Protein 6PFX (pdb70)

Sequence (766 aa):
SNPETIRRASSSMSVNVLKGDAIKNYALSEKQYIPFFGSSELSRISPFHPSVLAEKYQRNYRPFLLGAPGTQSLSQYMMMRSAGDAMKNKKVVFIISPQWFVKNGVKTDYFNTYYSELQTYDWLFSMKKVTPADRYLARRLLTFSKVKENDTLTAILQTIKKGKLPLPESLNQLRSQWNMLKREDEVFDRQQKIDHESKRLPKQYQETELSILANQIGERETTNNPFGLKNDFYTHRIRAHEPELKQSQKNWDYRFSPEFSDFQLVLDQLAKNHNEVLFIIPPVNEKWSDYTGLSQEMLQGFAKKIKFQLNSQGFNRIADFVNQAGTNYFMEDTIHLGWKGWLAADQQIRPFLEENHITASKYHLDDAFFSKSWQHQIPDKLQLNPETIRRASSSMSVNVLKGDAIKNYALSEKQYIPFFGSSELSRISPFHPSVLAEKYQRNYRPFLLGAPGTQSLSQYMMMRSAGDAMKNKKVVFIISPQWFVKNGVKTDYFNTYYSELQTYDWLFSMKKVTPADRYLARRLLTFSKVKENDTLTAILQTIKKGKLPLPESLNQLRSQWNMLKREDEVDRQQKIDHESKRLPKQYQETELSILANQIGERETTNNPFGLKNDFYTHRIRAHEPELKQSQKNWDYRFSPEFSDFQLVLDQLAKNHNEVLFIIPPVNEKWSDYTGLSQEMLQGFAKKIKFQLNSQGFNRIADFVNQAGTNYFMEDTIHLGWKGWLAADQQIRPFLEENHITASKYHLDDAFFSKSWQHQIPDKLQL

Nearest PDB structures (foldseek):
  6pfx-assembly2_B  TM=1.003E+00  e=7.240E-70  Enterococcus faecium TX0133a04
  6pfx-assembly1_A  TM=1.002E+00  e=1.063E-67  Enterococcus faecium TX0133a04
  6o93-assembly1_A  TM=9.726E-01  e=3.708E-43  Enterococcus faecalis V583
  7dxm-assembly3_C  TM=9.299E-01  e=5.238E-33  Streptococcus thermophilus LMG 18311
  7dxm-assembly1_A  TM=9.429E-01  e=5.866E-32  Streptococcus thermophilus LMG 18311

InterPro domains:
  IPR006998 DltD [PF04914] (43-390)
  IPR006998 DltD [PTHR40039] (1-399)
  IPR023896 D-alanyl-lipoteichoic acid biosynthesis DltD, Firmicutes [PIRSF021438] (1-392)
  IPR023896 D-alanyl-lipoteichoic acid biosynthesis DltD, Firmicutes [TIGR04092] (9-390)

Radius of gyration: 27.95 Å; Cα contacts (8 Å, |Δi|>4): 1279; chains: 2; bounding box: 74×56×77 Å

Foldseek 3Di:
DPPVVLVFQLLVLDLLSLLFAPNVLVQLLDQQEAEEADADLQNQDACLRPQLVCVLQVHSHHYRYNYYHQDALLSVLLSLLLSPLSNFAGAYEYEHFLVQQFAEGRDLVSCVSNVHPLSVLSNLVPDPFQDLLLLLSLVVLLVHVVQVVDVLSNVCSVCSVVRHRDDPVSSVVCVVVNVVSNVCSNVDHCVVVSVVNSVVDDSDDDLVSLVVVLVVVQVVQQPPDDQSAGVVCCVPPAVVCPVVQFLQCQPTASQFHLSLLSNLSVVVSCQVSQYQYEYEYAAFQPSSCVGNNNDLVRVVQNVLLSCCQCVVFFNNRYHYHNVCNDPRQQANHGGHGGRVVSSVVCVSVVCDSNVVDDDHTHGDRDSCSSDSCSSGPGSPPDDD/DVVVLLFQQLVLDLLVLQFAQNVLVQLLDQQEAEEADADLQNFDACLRPQLVCVLQVHSHHYRYNYYHQDALLLVLLSLVLSPLSNFAGAYEYEHFLVQQFAEGRDLVSCVSNVHPLSVLSNLVPDPFQDLLLLLSLVVLLVHVVQVVDPLSNVCSVCSVVRHRDDPVSSVVCVVVNVVSNVVRNPHCVVVSVVNSVVDDSDDDLVSLVVVLVVVQCVQQPPDDQSAGPVCCVPPAVVCPVVQFLQCQPTASQFHLSLLSNLSVVVSCQVSQYQYEYEYAAFQPSSCNGNNNDLVRVVQNVLLSVCQCVVFFNNRYHYHRVCNDPRQQANHGGHGGSVVSSVVCVSVVCDSNVVDDDGTHTDRDSCSSDSCSSGPGSPPDDD

Structure (mmCIF, N/CA/C/O backbone):
data_6PFX
#
_entry.id   6PFX
#
_cell.length_a   74.255
_cell.length_b   76.434
_cell.length_c   78.400
_cell.angle_alpha   90.000
_cell.angle_beta   117.725
_cell.angle_gamma   90.000
#
_symmetry.space_group_name_H-M   'P 1 21 1'
#
loop_
_entity.id
_entity.type
_entity.pdbx_description
1 polymer 'D-alanyl transferase DltD'
2 non-polymer GLYCEROL
3 water water
#
loop_
_atom_site.group_PDB
_atom_site.id
_atom_site.type_symbol
_atom_site.label_atom_id
_atom_site.label_alt_id
_atom_site.label_comp_id
_atom_site.label_asym_id
_atom_site.label_entity_id
_atom_site.label_seq_id
_atom_site.pdbx_PDB_ins_code
_atom_site.Cartn_x
_atom_site.Cartn_y
_atom_site.Cartn_z
_atom_site.occupancy
_atom_site.B_iso_or_equiv
_atom_site.auth_seq_id
_atom_site.auth_comp_id
_atom_site.auth_asym_id
_atom_site.auth_atom_id
_atom_site.pdbx_PDB_model_num
ATOM 1 N N . SER A 1 7 ? 5.99330 37.41667 -16.67407 1.000 40.51080 32 SER A N 1
ATOM 2 C CA . SER A 1 7 ? 4.96422 38.12234 -17.42939 1.000 37.19436 32 SER A CA 1
ATOM 3 C C . SER A 1 7 ? 5.56114 38.78359 -18.66707 1.000 35.06874 32 SER A C 1
ATOM 4 O O . SER A 1 7 ? 4.84945 39.41136 -19.44925 1.000 36.21699 32 SER A O 1
ATOM 11 N N . ASN A 1 8 ? 6.87437 38.63071 -18.81575 1.000 41.59837 33 ASN A N 1
ATOM 12 C CA . ASN A 1 8 ? 7.59358 39.07848 -20.00488 1.000 37.96077 33 ASN A CA 1
ATOM 13 C C . ASN A 1 8 ? 6.96396 38.46945 -21.25578 1.000 33.31279 33 ASN A C 1
ATOM 14 O O . ASN A 1 8 ? 6.64192 37.27987 -21.26367 1.000 28.47989 33 ASN A O 1
ATOM 25 N N . PRO A 1 9 ? 6.76832 39.25467 -22.33003 1.000 31.04424 34 PRO A N 1
ATOM 26 C CA . PRO A 1 9 ? 6.12077 38.67563 -23.52651 1.000 30.54912 34 PRO A CA 1
ATOM 27 C C . PRO A 1 9 ? 6.82786 37.45134 -24.08652 1.000 30.33701 34 PRO A C 1
ATOM 28 O O . PRO A 1 9 ? 6.16182 36.51019 -24.53747 1.000 22.05161 34 PRO A O 1
ATOM 39 N N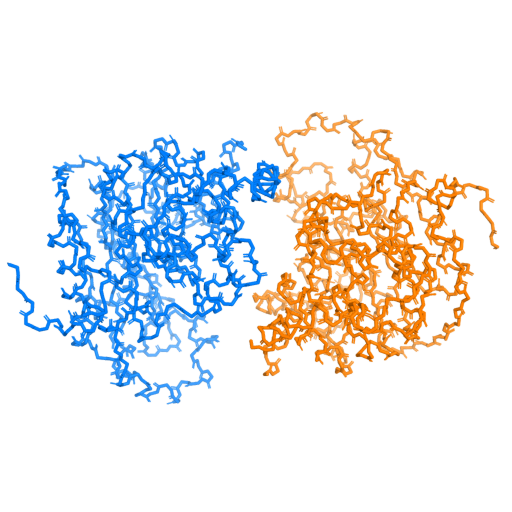 . GLU A 1 10 ? 8.16208 37.42935 -24.07451 1.000 27.84396 35 GLU A N 1
ATOM 40 C CA . GLU A 1 10 ? 8.87516 36.25760 -24.57301 1.000 30.24748 35 GLU A CA 1
ATOM 41 C C . GLU A 1 10 ? 8.68551 35.06000 -23.65281 1.000 28.19693 35 GLU A C 1
ATOM 42 O O . GLU A 1 10 ? 8.67422 33.91560 -24.12017 1.000 27.93302 35 GLU A O 1
ATOM 54 N N . THR A 1 11 ? 8.53426 35.29249 -22.34935 1.000 27.08166 36 THR A N 1
ATOM 55 C CA . THR A 1 11 ? 8.25710 34.17899 -21.45329 1.000 27.60593 36 THR A CA 1
ATOM 56 C C . THR A 1 11 ? 6.89200 33.57885 -21.75095 1.000 23.04484 36 THR A C 1
ATOM 57 O O . THR A 1 11 ? 6.72578 32.35411 -21.73472 1.000 24.26169 36 THR A O 1
ATOM 68 N N . ILE A 1 12 ? 5.89435 34.42623 -22.00152 1.000 23.25655 37 ILE A N 1
ATOM 69 C CA . ILE A 1 12 ? 4.56445 33.90903 -22.29537 1.000 19.69373 37 ILE A CA 1
ATOM 70 C C . ILE A 1 12 ? 4.58448 33.12344 -23.59997 1.000 19.49981 37 ILE A C 1
ATOM 71 O O . ILE A 1 12 ? 3.99708 32.03961 -23.69945 1.000 16.92093 37 ILE A O 1
ATOM 87 N N . ARG A 1 13 ? 5.26296 33.65681 -24.62035 1.000 21.39920 38 ARG A N 1
ATOM 88 C CA . ARG A 1 13 ? 5.36171 32.96166 -25.89981 1.000 21.99536 38 ARG A CA 1
ATOM 89 C C . ARG A 1 13 ? 6.00894 31.59606 -25.72392 1.000 22.46459 38 ARG A C 1
ATOM 90 O O . ARG A 1 13 ? 5.51946 30.58966 -26.25138 1.000 19.25579 38 ARG A O 1
ATOM 111 N N . ARG A 1 14 ? 7.11207 31.53861 -24.97722 1.000 20.86089 39 ARG A N 1
ATOM 112 C CA . ARG A 1 14 ? 7.72736 30.25104 -24.68017 1.000 16.78491 39 ARG A CA 1
ATOM 113 C C . ARG A 1 14 ? 6.74243 29.33181 -23.96543 1.000 20.29822 39 ARG A C 1
ATOM 114 O O . ARG A 1 14 ? 6.60991 28.15100 -24.31189 1.000 17.45744 39 ARG A O 1
ATOM 135 N N . ALA A 1 15 ? 6.03223 29.86563 -22.96624 1.000 17.91813 40 ALA A N 1
ATOM 136 C CA . ALA A 1 15 ? 5.07740 29.06353 -22.21244 1.000 17.54859 40 ALA A CA 1
ATOM 137 C C . ALA A 1 15 ? 3.97487 28.50757 -23.10534 1.000 14.32281 40 ALA A C 1
ATOM 138 O O . ALA A 1 15 ? 3.49462 27.38571 -22.88136 1.000 15.55568 40 ALA A O 1
ATOM 145 N N . SER A 1 16 ? 3.55068 29.28676 -24.11163 1.000 15.91897 41 SER A N 1
ATOM 146 C CA . SER A 1 16 ? 2.40027 28.92661 -24.93495 1.000 15.62851 41 SER A CA 1
ATOM 147 C C . SER A 1 16 ? 2.61406 27.62530 -25.69672 1.000 18.47103 41 SER A C 1
ATOM 148 O O . SER A 1 16 ? 1.63506 27.00980 -26.12712 1.000 17.81592 41 SER A O 1
ATOM 156 N N . SER A 1 17 ? 3.86124 27.18876 -25.86449 1.000 16.90665 42 SER A N 1
ATOM 157 C CA . SER A 1 17 ? 4.15711 25.94846 -26.56346 1.000 15.07620 42 SER A CA 1
ATOM 158 C C . SER A 1 17 ? 4.90152 24.94390 -25.69911 1.000 20.19875 42 SER A C 1
ATOM 159 O O . SER A 1 17 ? 5.25886 23.87006 -26.19656 1.000 23.11992 42 SER A O 1
ATOM 167 N N . SER A 1 18 ? 5.11020 25.24000 -24.41361 1.000 18.37042 43 SER A N 1
ATOM 168 C CA . SER A 1 18 ? 5.93551 24.38084 -23.57715 1.000 22.93879 43 SER A CA 1
ATOM 169 C C . SER A 1 18 ? 5.21152 23.12046 -23.12047 1.000 19.50443 43 SER A C 1
ATOM 170 O O . SER A 1 18 ? 5.85603 22.08637 -22.90859 1.000 21.30767 43 SER A O 1
ATOM 178 N N . MET A 1 19 ? 3.89145 23.19232 -22.93063 1.000 20.81304 44 MET A N 1
ATOM 179 C CA . MET A 1 19 ? 3.13682 22.11276 -22.28486 1.000 21.58853 44 MET A CA 1
ATOM 180 C C . MET A 1 19 ? 3.73935 21.76527 -20.92104 1.000 21.20650 44 MET A C 1
ATOM 181 O O . MET A 1 19 ? 3.59899 20.65018 -20.42056 1.000 21.75253 44 MET A O 1
ATOM 195 N N . SER A 1 20 ? 4.39542 22.74031 -20.29474 1.000 22.16537 45 SER A N 1
ATOM 196 C CA . SER A 1 20 ? 5.02525 22.51463 -19.00111 1.000 25.50393 45 SER A CA 1
ATOM 197 C C . SER A 1 20 ? 3.97442 22.19909 -17.94610 1.000 22.20679 45 SER A C 1
ATOM 198 O O . SER A 1 20 ? 2.98513 22.92137 -17.80236 1.000 21.96936 45 SER A O 1
ATOM 206 N N . VAL A 1 21 ? 4.19883 21.12075 -17.19249 1.000 22.64194 46 VAL A N 1
ATOM 207 C CA . VAL A 1 21 ? 3.24886 20.73178 -16.15365 1.000 25.42967 46 VAL A CA 1
ATOM 208 C C . VAL A 1 21 ? 3.02480 21.85821 -15.15088 1.000 25.90405 46 VAL A C 1
ATOM 209 O O . VAL A 1 21 ? 1.90491 22.03852 -14.65373 1.000 23.97942 46 VAL A O 1
ATOM 222 N N . ASN A 1 22 ? 4.06118 22.65327 -14.86084 1.000 20.67208 47 ASN A N 1
ATOM 223 C CA . ASN A 1 22 ? 3.90483 23.76434 -13.92780 1.000 22.97074 47 ASN A CA 1
ATOM 224 C C . ASN A 1 22 ? 3.02113 24.87122 -14.49620 1.000 21.01665 47 ASN A C 1
ATOM 225 O O . ASN A 1 22 ? 2.35248 25.57732 -13.73289 1.000 25.07335 47 ASN A O 1
ATOM 236 N N . VAL A 1 23 ? 3.01872 25.05370 -15.82010 1.000 21.38959 48 VAL A N 1
ATOM 237 C CA . VAL A 1 23 ? 2.11166 26.01427 -16.44510 1.000 19.86869 48 VAL A CA 1
ATOM 238 C C . VAL A 1 23 ? 0.68656 25.47624 -16.43029 1.000 18.20316 48 VAL A C 1
ATOM 239 O O . VAL A 1 23 ? -0.26053 26.17803 -16.05282 1.000 17.79663 48 VAL A O 1
ATOM 252 N N . LEU A 1 24 ? 0.52224 24.20392 -16.80496 1.000 19.41395 49 LEU A N 1
ATOM 253 C CA . LEU A 1 24 ? -0.80700 23.61147 -16.89427 1.000 17.13586 49 LEU A CA 1
ATOM 254 C C . LEU A 1 24 ? -1.48007 23.50282 -15.52782 1.000 17.56747 49 LEU A C 1
ATOM 255 O O . LEU A 1 24 ? -2.70893 23.61151 -15.44019 1.000 17.82739 49 LEU A O 1
ATOM 271 N N . LYS A 1 25 ? -0.70358 23.28923 -14.45905 1.000 17.21199 50 LYS A N 1
ATOM 272 C CA . LYS A 1 25 ? -1.23682 23.22012 -13.10433 1.000 17.12382 50 LYS A CA 1
ATOM 273 C C . LYS A 1 25 ? -1.33257 24.57895 -12.42468 1.000 21.05149 50 LYS A C 1
ATOM 274 O O . LYS A 1 25 ? -1.90564 24.67303 -11.33278 1.000 21.20144 50 LYS A O 1
ATOM 293 N N . GLY A 1 26 ? -0.76408 25.62374 -13.02103 1.000 16.91041 51 GLY A N 1
ATOM 294 C CA . GLY A 1 26 ? -0.70500 26.92586 -12.39955 1.000 18.09418 51 GLY A CA 1
ATOM 295 C C . GLY A 1 26 ? -1.80049 27.86396 -12.87403 1.000 18.49244 51 GLY A C 1
ATOM 296 O O . GLY A 1 26 ? -2.75828 27.47119 -13.54607 1.000 18.35043 51 GLY A O 1
ATOM 300 N N . ASP A 1 27 ? -1.64761 29.13589 -12.48199 1.000 20.84393 52 ASP A N 1
ATOM 301 C CA . ASP A 1 27 ? -2.58583 30.18631 -12.84009 1.000 16.60578 52 ASP A CA 1
ATOM 302 C C . ASP A 1 27 ? -1.91641 31.39764 -13.48789 1.000 18.12732 52 ASP A C 1
ATOM 303 O O . ASP A 1 27 ? -2.42119 31.92444 -14.48184 1.000 17.73905 52 ASP A O 1
ATOM 312 N N . ALA A 1 28 ? -0.79989 31.86676 -12.92375 1.000 21.66788 53 ALA A N 1
ATOM 313 C CA . ALA A 1 28 ? -0.28011 33.18320 -13.28417 1.000 19.72027 53 ALA A CA 1
ATOM 314 C C . ALA A 1 28 ? 0.00979 33.28235 -14.77651 1.000 18.10688 53 ALA A C 1
ATOM 315 O O . ALA A 1 28 ? -0.38802 34.25018 -15.43338 1.000 20.85655 53 ALA A O 1
ATOM 322 N N . ILE A 1 29 ? 0.67722 32.27814 -15.33882 1.000 18.27553 54 ILE A N 1
ATOM 323 C CA . ILE A 1 29 ? 1.07616 32.35229 -16.74068 1.000 19.46777 54 ILE A CA 1
ATOM 324 C C . ILE A 1 29 ? -0.11893 32.12094 -17.65423 1.000 20.29113 54 ILE A C 1
ATOM 325 O O . ILE A 1 29 ? -0.43788 32.95261 -18.51059 1.000 16.65273 54 ILE A O 1
ATOM 341 N N . LYS A 1 30 ? -0.80301 30.98976 -17.48231 1.000 17.65903 55 LYS A N 1
ATOM 342 C CA . LYS A 1 30 ? -1.87069 30.63365 -18.41114 1.000 16.76751 55 LYS A CA 1
ATOM 343 C C . LYS A 1 30 ? -3.01924 31.64045 -18.36089 1.000 15.79640 55 LYS A C 1
ATOM 344 O O . LYS A 1 30 ? -3.58976 31.98060 -19.40250 1.000 15.29007 55 LYS A O 1
ATOM 363 N N . ASN A 1 31 ? -3.36309 32.14931 -17.16961 1.000 17.39875 56 ASN A N 1
ATOM 364 C CA . ASN A 1 31 ? -4.50613 33.05728 -17.06834 1.000 15.94467 56 ASN A CA 1
ATOM 365 C C . ASN A 1 31 ? -4.18641 34.41903 -17.67783 1.000 16.34891 56 ASN A C 1
ATOM 366 O O . ASN A 1 31 ? -5.04008 35.03968 -18.32565 1.000 16.76598 56 ASN A O 1
ATOM 377 N N . TYR A 1 32 ? -2.96757 34.91186 -17.46737 1.000 14.26487 57 TYR A N 1
ATOM 378 C CA . TYR A 1 32 ? -2.56000 36.13440 -18.14115 1.000 15.72819 57 TYR A CA 1
ATOM 379 C C . TYR A 1 32 ? -2.59468 35.94418 -19.65146 1.000 16.75651 57 TYR A C 1
ATOM 380 O O . TYR A 1 32 ? -3.13445 36.77617 -20.39130 1.000 16.59262 57 TYR A O 1
ATOM 398 N N . ALA A 1 33 ? -2.00942 34.84897 -20.13082 1.000 16.61042 58 ALA A N 1
ATOM 399 C CA . ALA A 1 33 ? -1.96235 34.62500 -21.56563 1.000 17.47180 58 ALA A CA 1
ATOM 400 C C . ALA A 1 33 ? -3.36698 34.55208 -22.13966 1.000 15.39703 58 ALA A C 1
ATOM 401 O O . ALA A 1 33 ? -3.65986 35.17599 -23.16468 1.000 15.82382 58 ALA A O 1
ATOM 408 N N . LEU A 1 34 ? -4.24979 33.77848 -21.49396 1.000 13.91919 59 LEU A N 1
ATOM 409 C CA . LEU A 1 34 ? -5.61945 33.64823 -21.97961 1.000 16.01294 59 LEU A CA 1
ATOM 410 C C . LEU A 1 34 ? -6.34563 34.98827 -21.98222 1.000 16.94159 59 LEU A C 1
ATOM 411 O O . LEU A 1 34 ? -7.23863 35.20261 -22.81168 1.000 15.25947 59 LEU A O 1
ATOM 427 N N . SER A 1 35 ? -5.95611 35.91607 -21.09812 1.000 16.58526 60 SER A N 1
ATOM 428 C CA . SER A 1 35 ? -6.56972 37.24070 -21.10158 1.000 14.34407 60 SER A CA 1
ATOM 429 C C . SER A 1 35 ? -6.22780 38.05003 -22.34575 1.000 18.13025 60 SER A C 1
ATOM 430 O O . SER A 1 35 ? -6.93009 39.02484 -22.63580 1.000 21.54464 60 SER A O 1
ATOM 438 N N . GLU A 1 36 ? -5.18295 37.67115 -23.08323 1.000 16.03174 61 GLU A N 1
ATOM 439 C CA . GLU A 1 36 ? -4.80249 38.37650 -24.29677 1.000 16.24002 61 GLU A CA 1
ATOM 440 C C . GLU A 1 36 ? -5.57654 37.82772 -25.48718 1.000 17.82003 61 GLU A C 1
ATOM 441 O O . GLU A 1 36 ? -5.77063 36.61223 -25.61769 1.000 15.20198 61 GLU A O 1
ATOM 453 N N . LYS A 1 37 ? -6.00204 38.74096 -26.36215 1.000 18.15101 62 LYS A N 1
ATOM 454 C CA . LYS A 1 37 ? -6.80099 38.36936 -27.52225 1.000 19.28411 62 LYS A CA 1
ATOM 455 C C . LYS A 1 37 ? -6.06994 37.37589 -28.40756 1.000 19.32981 62 LYS A C 1
ATOM 456 O O . LYS A 1 37 ? -6.69983 36.50187 -29.01551 1.000 21.72616 62 LYS A O 1
ATOM 475 N N . GLN A 1 38 ? -4.73850 37.47435 -28.46511 1.000 17.90094 63 GLN A N 1
ATOM 476 C CA . GLN A 1 38 ? -3.99018 36.71630 -29.46028 1.000 16.91094 63 GLN A CA 1
ATOM 477 C C . GLN A 1 38 ? -3.89432 35.23925 -29.10787 1.000 16.43972 63 GLN A C 1
ATOM 478 O O . GLN A 1 38 ? -3.71852 34.41050 -30.00402 1.000 16.29460 63 GLN A O 1
ATOM 492 N N . TYR A 1 39 ? -3.97469 34.88750 -27.82653 1.000 14.32672 64 TYR A N 1
ATOM 493 C CA . TYR A 1 39 ? -3.76855 33.50571 -27.40233 1.000 12.98479 64 TYR A CA 1
ATOM 494 C C . TYR A 1 39 ? -5.08332 32.73881 -27.39015 1.000 13.33034 64 TYR A C 1
ATOM 495 O O . TYR A 1 39 ? -6.01631 33.09260 -26.65828 1.000 14.51413 64 TYR A O 1
ATOM 513 N N . ILE A 1 40 ? -5.14177 31.68251 -28.19178 1.000 13.85106 65 ILE A N 1
ATOM 514 C CA . ILE A 1 40 ? -6.31665 30.82931 -28.32242 1.000 10.56855 65 ILE A CA 1
ATOM 515 C C . ILE A 1 40 ? -5.99222 29.48595 -27.66423 1.000 11.45713 65 ILE A C 1
ATOM 516 O O . ILE A 1 40 ? -5.03338 28.81883 -28.07622 1.000 11.77231 65 ILE A O 1
ATOM 532 N N . PRO A 1 41 ? -6.74423 29.05846 -26.64891 1.000 12.84084 66 PRO A N 1
ATOM 533 C CA . PRO A 1 41 ? -6.39642 27.78478 -25.99745 1.000 11.42128 66 PRO A CA 1
ATOM 534 C C . PRO A 1 41 ? -6.70136 26.60237 -26.90719 1.000 11.75729 66 PRO A C 1
ATOM 535 O O . PRO A 1 41 ? -7.75262 26.55255 -27.55327 1.000 12.35510 66 PRO A O 1
ATOM 546 N N . PHE A 1 42 ? -5.72866 25.68873 -27.00659 1.000 13.51423 67 PHE A N 1
ATOM 547 C CA . PHE A 1 42 ? -5.86949 24.40160 -27.68359 1.000 12.46905 67 PHE A CA 1
ATOM 548 C C . PHE A 1 42 ? -5.76812 23.32394 -26.60400 1.000 15.53729 67 PHE A C 1
ATOM 549 O O . PHE A 1 42 ? -4.69643 23.12236 -26.01553 1.000 13.06861 67 PHE A O 1
ATOM 566 N N . PHE A 1 43 ? -6.88581 22.66296 -26.32921 1.000 11.00457 68 PHE A N 1
ATOM 567 C CA . PHE A 1 43 ? -6.96156 21.59355 -25.34919 1.000 12.15919 68 PHE A CA 1
ATOM 568 C C . PHE A 1 43 ? -6.83138 20.24892 -26.04584 1.000 14.16658 68 PHE A C 1
ATOM 569 O O . PHE A 1 43 ? -7.29514 20.06119 -27.17538 1.000 12.77651 68 PHE A O 1
ATOM 586 N N . GLY A 1 44 ? -6.22974 19.30056 -25.34197 1.000 16.16816 69 GLY A N 1
ATOM 587 C CA . GLY A 1 44 ? -6.05143 17.98239 -25.90574 1.000 13.08961 69 GLY A CA 1
ATOM 588 C C . GLY A 1 44 ? -5.15683 17.11160 -25.05533 1.000 18.84322 69 GLY A C 1
ATOM 589 O O . GLY A 1 44 ? -5.35670 17.01071 -23.84299 1.000 23.01463 69 GLY A O 1
ATOM 593 N N . SER A 1 45 ? -4.17997 16.45932 -25.67567 1.000 15.71139 70 SER A N 1
ATOM 594 C CA . SER A 1 45 ? -3.21661 15.64695 -24.93277 1.000 17.03697 70 SER A CA 1
ATOM 595 C C . SER A 1 45 ? -1.92301 15.58979 -25.73946 1.000 16.56813 70 SER A C 1
ATOM 596 O O . SER A 1 45 ? -1.55768 16.58504 -26.37056 1.000 19.04602 70 SER A O 1
ATOM 604 N N . SER A 1 46 ? -1.24649 14.43634 -25.76592 1.000 21.06609 71 SER A N 1
ATOM 605 C CA . SER A 1 46 ? 0.12062 14.37792 -26.27959 1.000 23.48083 71 SER A CA 1
ATOM 606 C C . SER A 1 46 ? 0.23975 14.74173 -27.75615 1.000 18.25711 71 SER A C 1
ATOM 607 O O . SER A 1 46 ? 1.33866 15.08773 -28.20315 1.000 19.03501 71 SER A O 1
ATOM 615 N N . GLU A 1 47 ? -0.84865 14.67651 -28.52504 1.000 17.42617 72 GLU A N 1
ATOM 616 C CA . GLU A 1 47 ? -0.76095 15.01146 -29.93959 1.000 15.91120 72 GLU A CA 1
ATOM 617 C C . GLU A 1 47 ? -0.34797 16.46138 -30.14464 1.000 19.77283 72 GLU A C 1
ATOM 618 O O . GLU A 1 47 ? 0.16516 16.81440 -31.21222 1.000 20.81903 72 GLU A O 1
ATOM 630 N N . LEU A 1 48 ? -0.56231 17.31547 -29.15050 1.000 16.61536 73 LEU A N 1
ATOM 631 C CA . LEU A 1 48 ? -0.20981 18.71260 -29.33709 1.000 15.18535 73 LEU A CA 1
ATOM 632 C C . LEU A 1 48 ? 1.29361 18.94925 -29.32610 1.000 18.75959 73 LEU A C 1
ATOM 633 O O . LEU A 1 48 ? 1.73265 20.03616 -29.71573 1.000 15.99103 73 LEU A O 1
ATOM 649 N N . SER A 1 49 ? 2.09079 17.97551 -28.90535 1.000 20.04280 74 SER A N 1
ATOM 650 C CA . SER A 1 49 ? 3.53791 18.09838 -28.99035 1.000 28.00054 74 SER A CA 1
ATOM 651 C C . SER A 1 49 ? 4.10129 17.64284 -30.33388 1.000 26.46497 74 SER A C 1
ATOM 652 O O . SER A 1 49 ? 5.32188 17.68157 -30.52228 1.000 32.56067 74 SER A O 1
ATOM 660 N N . ARG A 1 50 ? 3.25871 17.21703 -31.27492 1.000 25.19702 75 ARG A N 1
ATOM 661 C CA . ARG A 1 50 ? 3.75564 16.70380 -32.55267 1.000 27.79979 75 ARG A CA 1
ATOM 662 C C . ARG A 1 50 ? 4.05834 17.89097 -33.46852 1.000 16.94642 75 ARG A C 1
ATOM 663 O O . ARG A 1 50 ? 3.30713 18.21678 -34.39198 1.000 22.72904 75 ARG A O 1
ATOM 684 N N . ILE A 1 51 ? 5.19715 18.53693 -33.21998 1.000 21.39873 76 ILE A N 1
ATOM 685 C CA . ILE A 1 51 ? 5.59651 19.69637 -34.01536 1.000 21.13679 76 ILE A CA 1
ATOM 686 C C . ILE A 1 51 ? 6.13648 19.21451 -35.35926 1.000 22.31724 76 ILE A C 1
ATOM 687 O O . ILE A 1 51 ? 7.14804 18.50738 -35.42103 1.000 32.06751 76 ILE A O 1
ATOM 703 N N . SER A 1 52 ? 5.45761 19.59574 -36.42973 1.000 22.05762 77 SER A N 1
ATOM 704 C CA . SER A 1 52 ? 5.83331 19.33686 -37.80867 1.000 19.07781 77 SER A CA 1
ATOM 705 C C . SER A 1 52 ? 5.45319 20.60919 -38.55766 1.000 18.76276 77 SER A C 1
ATOM 706 O O . SER A 1 52 ? 4.87316 21.53002 -37.96093 1.000 18.01301 77 SER A O 1
ATOM 714 N N . PRO A 1 53 ? 5.72220 20.69830 -39.85867 1.000 16.23173 78 PRO A N 1
ATOM 715 C CA . PRO A 1 53 ? 5.31191 21.90431 -40.59717 1.000 15.72527 78 PRO A CA 1
ATOM 716 C C . PRO A 1 53 ? 3.81375 22.17582 -40.55443 1.000 14.71076 78 PRO A C 1
ATOM 717 O O . PRO A 1 53 ? 3.41208 23.31773 -40.81793 1.000 17.80085 78 PRO A O 1
ATOM 728 N N . PHE A 1 54 ? 2.98459 21.18600 -40.18299 1.000 15.78241 79 PHE A N 1
ATOM 729 C CA . PHE A 1 54 ? 1.52214 21.28563 -40.25261 1.000 12.03060 79 PHE A CA 1
ATOM 730 C C . PHE A 1 54 ? 0.85561 21.47612 -38.90282 1.000 11.82765 79 PHE A C 1
ATOM 731 O O . PHE A 1 54 ? -0.36549 21.66785 -38.84870 1.000 13.40972 79 PHE A O 1
ATOM 748 N N . HIS A 1 55 ? 1.62669 21.46842 -37.83154 1.000 13.24100 80 HIS A N 1
ATOM 749 C CA . HIS A 1 55 ? 1.11245 21.72862 -36.49669 1.000 12.23781 80 HIS A CA 1
ATOM 750 C C . HIS A 1 55 ? 0.50826 23.12745 -36.40698 1.000 14.81427 80 HIS A C 1
ATOM 751 O O . HIS A 1 55 ? 0.99095 24.05978 -37.05741 1.000 12.68296 80 HIS A O 1
ATOM 765 N N . PRO A 1 56 ? -0.56434 23.29822 -35.62003 1.000 13.43930 81 PRO A N 1
ATOM 766 C CA . PRO A 1 56 ? -1.24812 24.60287 -35.57415 1.000 13.15577 81 PRO A CA 1
ATOM 767 C C . PRO A 1 56 ? -0.34922 25.77884 -35.23752 1.000 12.63423 81 PRO A C 1
ATOM 768 O O . PRO A 1 56 ? -0.57909 26.88978 -35.73161 1.000 12.73594 81 PRO A O 1
ATOM 779 N N . SER A 1 57 ? 0.64334 25.58493 -34.37239 1.000 13.40353 82 SER A N 1
ATOM 780 C CA . SER A 1 57 ? 1.50063 26.70380 -34.01126 1.000 12.19151 82 SER A CA 1
ATOM 781 C C . SER A 1 57 ? 2.42594 27.08554 -35.16007 1.000 14.32344 82 SER A C 1
ATOM 782 O O . SER A 1 57 ? 2.74788 28.26854 -35.32558 1.000 17.14590 82 SER A O 1
ATOM 790 N N . VAL A 1 58 ? 2.85971 26.10065 -35.95822 1.000 13.41523 83 VAL A N 1
ATOM 791 C CA . VAL A 1 58 ? 3.74043 26.37658 -37.09061 1.000 13.20744 83 VAL A CA 1
ATOM 792 C C . VAL A 1 58 ? 2.98197 27.10737 -38.19491 1.000 13.78461 83 VAL A C 1
ATOM 793 O O . VAL A 1 58 ? 3.44815 28.12024 -38.72487 1.000 15.47837 83 VAL A O 1
ATOM 806 N N . LEU A 1 59 ? 1.78808 26.62713 -38.54259 1.000 14.27375 84 LEU A N 1
ATOM 807 C CA . LEU A 1 59 ? 1.01693 27.31137 -39.57462 1.000 13.70345 84 LEU A CA 1
ATOM 808 C C . LEU A 1 59 ? 0.67100 28.73821 -39.16202 1.000 15.32574 84 LEU A C 1
ATOM 809 O O . LEU A 1 59 ? 0.76305 29.66700 -39.97242 1.000 16.16458 84 LEU A O 1
ATOM 825 N N . ALA A 1 60 ? 0.25767 28.93596 -37.91111 1.000 14.93430 85 ALA A N 1
ATOM 826 C CA . ALA A 1 60 ? -0.11761 30.27729 -37.48090 1.000 15.53861 85 ALA A CA 1
ATOM 827 C C . ALA A 1 60 ? 1.05805 31.23905 -37.58958 1.000 16.03141 85 ALA A C 1
ATOM 828 O O . ALA A 1 60 ? 0.89108 32.39400 -37.99942 1.000 16.57944 85 ALA A O 1
ATOM 835 N N . GLU A 1 61 ? 2.25504 30.77912 -37.22382 1.000 16.11524 86 GLU A N 1
ATOM 836 C CA . GLU A 1 61 ? 3.43625 31.63283 -37.27291 1.000 19.17645 86 GLU A CA 1
ATOM 837 C C . GLU A 1 61 ? 3.86981 31.90261 -38.70969 1.000 19.46240 86 GLU A C 1
ATOM 838 O O . GLU A 1 61 ? 4.10105 33.05606 -39.08658 1.000 19.39468 86 GLU A O 1
ATOM 850 N N . LYS A 1 62 ? 3.96169 30.85549 -39.53544 1.000 16.68950 87 LYS A N 1
ATOM 851 C CA . LYS A 1 62 ? 4.44983 31.02369 -40.90136 1.000 15.84408 87 LYS A CA 1
ATOM 852 C C . LYS A 1 62 ? 3.57123 31.97997 -41.69654 1.000 17.40601 87 LYS A C 1
ATOM 853 O O . LYS A 1 62 ? 4.06853 32.80903 -42.46814 1.000 20.20555 87 LYS A O 1
ATOM 872 N N . TYR A 1 63 ? 2.26332 31.84311 -41.56817 1.000 15.74885 88 TYR A N 1
ATOM 873 C CA . TYR A 1 63 ? 1.31056 32.61761 -42.35273 1.000 17.32869 88 TYR A CA 1
ATOM 874 C C . TYR A 1 63 ? 0.82151 33.84020 -41.59631 1.000 16.21122 88 TYR A C 1
ATOM 875 O O . TYR A 1 63 ? -0.15684 34.46801 -42.00858 1.000 19.95772 88 TYR A O 1
ATOM 893 N N . GLN A 1 64 ? 1.51206 34.20097 -40.51702 1.000 16.74794 89 GLN A N 1
ATOM 894 C CA . GLN A 1 64 ? 1.34040 35.48317 -39.84246 1.000 22.93897 89 GLN A CA 1
ATOM 895 C C . GLN A 1 64 ? -0.10603 35.72606 -39.44144 1.000 24.11026 89 GLN A C 1
ATOM 896 O O . GLN A 1 64 ? -0.65769 36.81542 -39.61621 1.000 23.69284 89 GLN A O 1
ATOM 910 N N . ARG A 1 65 ? -0.71420 34.69727 -38.86643 1.000 17.79556 90 ARG A N 1
ATOM 911 C CA . ARG A 1 65 ? -2.10783 34.79306 -38.48320 1.000 17.07145 90 ARG A CA 1
ATOM 912 C C . ARG A 1 65 ? -2.25231 35.63064 -37.21654 1.000 16.98366 90 ARG A C 1
ATOM 913 O O . ARG A 1 65 ? -1.29524 35.87536 -36.47838 1.000 19.57106 90 ARG A O 1
ATOM 934 N N . ASN A 1 66 ? -3.48994 36.02358 -36.94198 1.000 19.20955 91 ASN A N 1
ATOM 935 C CA . ASN A 1 66 ? -3.80319 36.93969 -35.85690 1.000 23.97026 91 ASN A CA 1
ATOM 936 C C . ASN A 1 66 ? -3.98500 36.24261 -34.50639 1.000 20.91040 91 ASN A C 1
ATOM 937 O O . ASN A 1 66 ? -4.55587 36.83697 -33.58220 1.000 22.45154 91 ASN A O 1
ATOM 948 N N . TYR A 1 67 ? -3.53101 34.99906 -34.37675 1.000 16.64071 92 TYR A N 1
ATOM 949 C CA . TYR A 1 67 ? -3.58813 34.27817 -33.11669 1.000 14.95834 92 TYR A CA 1
ATOM 950 C C . TYR A 1 67 ? -2.32930 33.43191 -32.97560 1.000 16.60962 92 TYR A C 1
ATOM 951 O O . TYR A 1 67 ? -1.63998 33.12941 -33.95761 1.000 13.42447 92 TYR A O 1
ATOM 969 N N . ARG A 1 68 ? -2.06840 33.02407 -31.73171 1.000 15.03589 93 ARG A N 1
ATOM 970 C CA . ARG A 1 68 ? -1.09076 31.99732 -31.39510 1.000 16.03923 93 ARG A CA 1
ATOM 971 C C . ARG A 1 68 ? -1.74012 30.95248 -30.50922 1.000 12.71424 93 ARG A C 1
ATOM 972 O O . ARG A 1 68 ? -2.35397 31.29178 -29.47781 1.000 12.79298 93 ARG A O 1
ATOM 993 N N . PRO A 1 69 ? -1.65556 29.66823 -30.85081 1.000 12.02836 94 PRO A N 1
ATOM 994 C CA . PRO A 1 69 ? -2.18583 28.65048 -29.93753 1.000 13.01903 94 PRO A CA 1
ATOM 995 C C . PRO A 1 69 ? -1.45693 28.69794 -28.60116 1.000 12.45634 94 PRO A C 1
ATOM 996 O O . PRO A 1 69 ? -0.24834 28.92786 -28.53647 1.000 14.74139 94 PRO A O 1
ATOM 1007 N N . PHE A 1 70 ? -2.20675 28.49204 -27.52628 1.000 12.46206 95 PHE A N 1
ATOM 1008 C CA . PHE A 1 70 ? -1.63441 28.24531 -26.20808 1.000 12.26709 95 PHE A CA 1
ATOM 1009 C C . PHE A 1 70 ? -1.96685 26.78562 -25.89660 1.000 12.65219 95 PHE A C 1
ATOM 1010 O O . PHE A 1 70 ? -3.14007 26.42833 -25.74545 1.000 13.75456 95 PHE A O 1
ATOM 1027 N N . LEU A 1 71 ? -0.95227 25.92747 -25.87736 1.000 12.66979 96 LEU A N 1
ATOM 1028 C CA . LEU A 1 71 ? -1.19041 24.49014 -25.81054 1.000 13.19957 96 LEU A CA 1
ATOM 1029 C C . LEU A 1 71 ? -1.42674 24.06382 -24.36793 1.000 12.47287 96 LEU A C 1
ATOM 1030 O O . LEU A 1 71 ? -0.54500 24.20891 -23.51300 1.000 17.96332 96 LEU A O 1
ATOM 1046 N N . LEU A 1 72 ? -2.60072 23.49974 -24.10682 1.000 14.84240 97 LEU A N 1
ATOM 1047 C CA . LEU A 1 72 ? -2.99029 23.13967 -22.75321 1.000 14.21237 97 LEU A CA 1
ATOM 1048 C C . LEU A 1 72 ? -3.22436 21.64775 -22.56386 1.000 18.85049 97 LEU A C 1
ATOM 1049 O O . LEU A 1 72 ? -3.57329 21.22147 -21.45686 1.000 27.93771 97 LEU A O 1
ATOM 1065 N N . GLY A 1 73 ? -3.02594 20.85249 -23.57254 1.000 23.08539 98 GLY A N 1
ATOM 1066 C CA . GLY A 1 73 ? -2.93701 19.42669 -23.36814 1.000 21.17609 98 GLY A CA 1
ATOM 1067 C C . GLY A 1 73 ? -1.49682 18.95393 -23.17872 1.000 28.20850 98 GLY A C 1
ATOM 1068 O O . GLY A 1 73 ? -0.54989 19.63927 -23.56812 1.000 31.30401 98 GLY A O 1
ATOM 1072 N N . ALA A 1 74 ? -1.36059 17.77013 -22.58463 1.000 20.70078 99 ALA A N 1
ATOM 1073 C CA . ALA A 1 74 ? -0.06946 17.13010 -22.35365 1.000 23.13775 99 ALA A CA 1
ATOM 1074 C C . ALA A 1 74 ? -0.31521 15.63376 -22.20220 1.000 21.49676 99 ALA A C 1
ATOM 1075 O O . ALA A 1 74 ? -1.46767 15.18909 -22.16437 1.000 19.21247 99 ALA A O 1
ATOM 1082 N N . PRO A 1 75 ? 0.73573 14.81745 -22.14628 1.000 26.06875 100 PRO A N 1
ATOM 1083 C CA . PRO A 1 75 ? 0.49640 13.36653 -22.06740 1.000 21.96987 100 PRO A CA 1
ATOM 1084 C C . PRO A 1 75 ? -0.29941 13.01188 -20.82069 1.000 20.16214 100 PRO A C 1
ATOM 1085 O O . PRO A 1 75 ? 0.11770 13.28414 -19.69369 1.000 29.36203 100 PRO A O 1
ATOM 1096 N N . GLY A 1 76 ? -1.47404 12.43543 -21.03482 1.000 17.25182 101 GLY A N 1
ATOM 1097 C CA . GLY A 1 76 ? -2.32365 12.01500 -19.94688 1.000 20.63159 101 GLY A CA 1
ATOM 1098 C C . GLY A 1 76 ? -3.32507 13.03804 -19.45248 1.000 18.51922 101 GLY A C 1
ATOM 1099 O O . GLY A 1 76 ? -4.06280 12.73634 -18.50751 1.000 19.08101 101 GLY A O 1
ATOM 1103 N N . THR A 1 77 ? -3.38507 14.23195 -20.04625 1.000 17.50791 102 THR A N 1
ATOM 1104 C CA . THR A 1 77 ? -4.43800 15.17887 -19.69070 1.000 16.26727 102 THR A CA 1
ATOM 1105 C C . THR A 1 77 ? -5.73256 14.74964 -20.37975 1.000 15.68133 102 THR A C 1
ATOM 1106 O O . THR A 1 77 ? -5.77197 14.63382 -21.61015 1.000 22.84738 102 THR A O 1
ATOM 1117 N N . GLN A 1 78 ? -6.77223 14.47318 -19.58691 1.000 13.13342 103 GLN A N 1
ATOM 1118 C CA . GLN A 1 78 ? -8.10226 14.13730 -20.09727 1.000 12.48885 103 GLN A CA 1
ATOM 1119 C C . GLN A 1 78 ? -9.10491 15.17890 -19.59995 1.000 15.71081 103 GLN A C 1
ATOM 1120 O O . GLN A 1 78 ? -8.71012 16.29155 -19.23455 1.000 17.09133 103 GLN A O 1
ATOM 1134 N N . SER A 1 79 ? -10.40212 14.85834 -19.59048 1.000 12.31484 104 SER A N 1
ATOM 1135 C CA . SER A 1 79 ? -11.39385 15.92484 -19.43923 1.000 14.35874 104 SER A CA 1
ATOM 1136 C C . SER A 1 79 ? -11.36145 16.55826 -18.05148 1.000 15.21522 104 SER A C 1
ATOM 1137 O O . SER A 1 79 ? -11.51233 17.77845 -17.92425 1.000 15.28718 104 SER A O 1
ATOM 1145 N N . LEU A 1 80 ? -11.18874 15.75160 -17.00054 1.000 14.42794 105 LEU A N 1
ATOM 1146 C CA . LEU A 1 80 ? -11.19795 16.28519 -15.64059 1.000 15.71177 105 LEU A CA 1
ATOM 1147 C C . LEU A 1 80 ? -10.06569 17.28880 -15.45130 1.000 15.75614 105 LEU A C 1
ATOM 1148 O O . LEU A 1 80 ? -10.27885 18.40371 -14.95687 1.000 16.51333 105 LEU A O 1
ATOM 1164 N N . SER A 1 81 ? -8.85683 16.92898 -15.88558 1.000 14.09637 106 SER A N 1
ATOM 1165 C CA . SER A 1 81 ? -7.73298 17.84465 -15.73860 1.000 16.38079 106 SER A CA 1
ATOM 1166 C C . SER A 1 81 ? -7.95801 19.11649 -16.54164 1.000 17.27128 106 SER A C 1
ATOM 1167 O O . SER A 1 81 ? -7.66917 20.22185 -16.07030 1.000 16.76722 106 SER A O 1
ATOM 1175 N N . GLN A 1 82 ? -8.47377 18.99565 -17.75847 1.000 13.68107 107 GLN A N 1
ATOM 1176 C CA . GLN A 1 82 ? -8.63534 20.21721 -18.54628 1.000 18.86104 107 GLN A CA 1
ATOM 1177 C C . GLN A 1 82 ? -9.79548 21.06278 -18.04409 1.000 16.04209 107 GLN A C 1
ATOM 1178 O O . GLN A 1 82 ? -9.74791 22.29383 -18.15093 1.000 15.25506 107 GLN A O 1
ATOM 1192 N N . TYR A 1 83 ? -10.81794 20.43997 -17.45451 1.000 12.27638 108 TYR A N 1
ATOM 1193 C CA . TYR A 1 83 ? -11.82298 21.21483 -16.73784 1.000 12.21062 108 TYR A CA 1
ATOM 1194 C C . TYR A 1 83 ? -11.19167 22.07176 -15.64595 1.000 15.66848 108 TYR A C 1
ATOM 1195 O O . TYR A 1 83 ? -11.57082 23.23271 -15.46644 1.000 14.48816 108 TYR A O 1
ATOM 1213 N N . MET A 1 84 ? -10.25523 21.50197 -14.87557 1.000 16.54392 109 MET A N 1
ATOM 1214 C CA . MET A 1 84 ? -9.63748 22.26009 -13.79349 1.000 17.10325 109 MET A CA 1
ATOM 1215 C C . MET A 1 84 ? -8.84006 23.43381 -14.34069 1.000 16.67209 109 MET A C 1
ATOM 1216 O O . MET A 1 84 ? -8.79112 24.50437 -13.72484 1.000 17.46204 109 MET A O 1
ATOM 1230 N N . MET A 1 85 ? -8.19154 23.24657 -15.48969 1.000 15.17206 110 MET A N 1
ATOM 1231 C CA . MET A 1 85 ? -7.51816 24.36568 -16.13427 1.000 14.45923 110 MET A CA 1
ATOM 1232 C C . MET A 1 85 ? -8.51799 25.44784 -16.51404 1.000 18.88280 110 MET A C 1
ATOM 1233 O O . MET A 1 85 ? -8.30629 26.63287 -16.23160 1.000 14.77173 110 MET A O 1
ATOM 1247 N N . MET A 1 86 ? -9.62175 25.05457 -17.15592 1.000 15.33346 111 MET A N 1
ATOM 1248 C CA . MET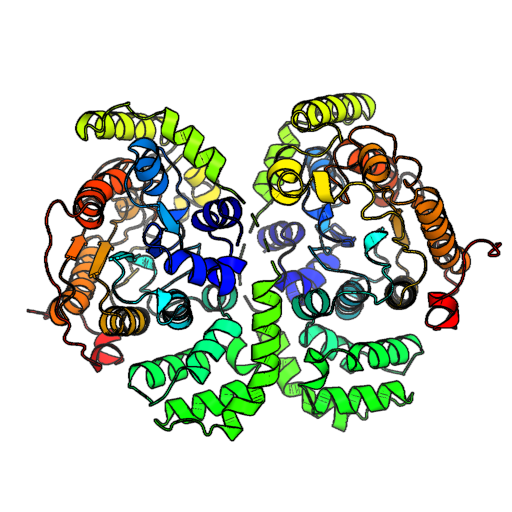 A 1 86 ? -10.59685 26.03043 -17.62389 1.000 15.84146 111 MET A CA 1
ATOM 1249 C C . MET A 1 86 ? -11.21392 26.79136 -16.46098 1.000 13.64398 111 MET A C 1
ATOM 1250 O O . MET A 1 86 ? -11.33103 28.02333 -16.50005 1.000 15.01819 111 MET A O 1
ATOM 1264 N N . ARG A 1 87 ? -11.65274 26.05494 -15.43155 1.000 15.70481 112 ARG A N 1
ATOM 1265 C CA . ARG A 1 87 ? -12.32585 26.65671 -14.28390 1.000 14.88476 112 ARG A CA 1
ATOM 1266 C C . ARG A 1 87 ? -11.39874 27.61039 -13.54280 1.000 14.47599 112 ARG A C 1
ATOM 1267 O O . ARG A 1 87 ? -11.82863 28.67448 -13.08349 1.000 17.13796 112 ARG A O 1
ATOM 1288 N N . SER A 1 88 ? -10.12804 27.23957 -13.39380 1.000 15.53550 113 SER A N 1
ATOM 1289 C CA . SER A 1 88 ? -9.19048 28.08148 -12.66146 1.000 12.94993 113 SER A CA 1
ATOM 1290 C C . SER A 1 88 ? -8.80251 29.31939 -13.45704 1.000 16.10458 113 SER A C 1
ATOM 1291 O O . SER A 1 88 ? -8.34616 30.30474 -12.87068 1.000 20.18197 113 SER A O 1
ATOM 1299 N N . ALA A 1 89 ? -8.96811 29.29431 -14.77801 1.000 16.04067 114 ALA A N 1
ATOM 1300 C CA . ALA A 1 89 ? -8.77594 30.50648 -15.56003 1.000 17.69292 114 ALA A CA 1
ATOM 1301 C C . ALA A 1 89 ? -9.90402 31.50151 -15.33171 1.000 19.65920 114 ALA A C 1
ATOM 1302 O O . ALA A 1 89 ? -9.71523 32.70177 -15.56068 1.000 21.26145 114 ALA A O 1
ATOM 1309 N N . GLY A 1 90 ? -11.06478 31.03020 -14.88758 1.000 19.75052 115 GLY A N 1
ATOM 1310 C CA . GLY A 1 90 ? -12.16247 31.93186 -14.58933 1.000 23.45346 115 GLY A CA 1
ATOM 1311 C C . GLY A 1 90 ? -12.50067 32.83039 -15.75879 1.000 20.98168 115 GLY A C 1
ATOM 1312 O O . GLY A 1 90 ? -12.63241 32.37997 -16.90806 1.000 19.91784 115 GLY A O 1
ATOM 1316 N N . ASP A 1 91 ? -12.62676 34.12821 -15.46382 1.000 20.98460 116 ASP A N 1
ATOM 1317 C CA . ASP A 1 91 ? -13.08506 35.08620 -16.45624 1.000 20.19130 116 ASP A CA 1
ATOM 1318 C C . ASP A 1 91 ? -12.10309 35.27282 -17.60219 1.000 15.10511 116 ASP A C 1
ATOM 1319 O O . ASP A 1 91 ? -12.47593 35.86992 -18.61712 1.000 17.75835 116 ASP A O 1
ATOM 1328 N N . ALA A 1 92 ? -10.84944 34.83320 -17.44724 1.000 15.95103 117 ALA A N 1
ATOM 1329 C CA . ALA A 1 92 ? -9.89539 34.95640 -18.54257 1.000 16.17080 117 ALA A CA 1
ATOM 1330 C C . ALA A 1 92 ? -10.38381 34.20824 -19.77207 1.000 18.93521 117 ALA A C 1
ATOM 1331 O O . ALA A 1 92 ? -10.00711 34.54821 -20.89856 1.000 19.17682 117 ALA A O 1
ATOM 1338 N N . MET A 1 93 ? -11.23168 33.20146 -19.58069 1.000 16.62579 118 MET A N 1
ATOM 1339 C CA . MET A 1 93 ? -11.75188 32.42765 -20.69380 1.000 13.27839 118 MET A CA 1
ATOM 1340 C C . MET A 1 93 ? -13.03818 32.98288 -21.28009 1.000 17.29709 118 MET A C 1
ATOM 1341 O O . MET A 1 93 ? -13.50073 32.47191 -22.30119 1.000 16.72469 118 MET A O 1
ATOM 1355 N N . LYS A 1 94 ? -13.63788 33.99817 -20.67532 1.000 14.88512 119 LYS A N 1
ATOM 1356 C CA . LYS A 1 94 ? -14.95312 34.42600 -21.12539 1.000 14.34160 119 LYS A CA 1
ATOM 1357 C C . LYS A 1 94 ? -14.91236 34.80839 -22.60244 1.000 16.43101 119 LYS A C 1
ATOM 1358 O O . LYS A 1 94 ? -14.04994 35.57528 -23.04305 1.000 16.29695 119 LYS A O 1
ATOM 1377 N N . ASN A 1 95 ? -15.84888 34.26042 -23.36979 1.000 14.59644 120 ASN A N 1
ATOM 1378 C CA . ASN A 1 95 ? -16.09759 34.62603 -24.75480 1.000 13.94437 120 ASN A CA 1
ATOM 1379 C C . ASN A 1 95 ? -14.98257 34.22164 -25.71285 1.000 14.74882 120 ASN A C 1
ATOM 1380 O O . ASN A 1 95 ? -15.05989 34.55417 -26.89583 1.000 17.57538 120 ASN A O 1
ATOM 1391 N N . LYS A 1 96 ? -13.95782 33.51374 -25.26173 1.000 14.84519 121 LYS A N 1
ATOM 1392 C CA . LYS A 1 96 ? -12.89763 33.13592 -26.18159 1.000 12.25093 121 LYS A CA 1
ATOM 1393 C C . LYS A 1 96 ? -13.31851 32.00624 -27.12011 1.000 11.73241 121 LYS A C 1
ATOM 1394 O O . LYS A 1 96 ? -14.15166 31.15084 -26.79764 1.000 12.39614 121 LYS A O 1
ATOM 1413 N N . LYS A 1 97 ? -12.71969 32.01214 -28.30154 1.000 9.55554 122 LYS A N 1
ATOM 1414 C CA . LYS A 1 97 ? -12.71480 30.81764 -29.13005 1.000 9.28376 122 LYS A CA 1
ATOM 1415 C C . LYS A 1 97 ? -11.75814 29.77574 -28.56126 1.000 11.36452 122 LYS A C 1
ATOM 1416 O O . LYS A 1 97 ? -10.71829 30.10156 -27.97616 1.000 11.30897 122 LYS A O 1
ATOM 1435 N N . VAL A 1 98 ? -12.13681 28.50469 -28.74803 1.000 10.33317 123 VAL A N 1
ATOM 1436 C CA . VAL A 1 98 ? -11.44933 27.34542 -28.18537 1.000 11.20348 123 VAL A CA 1
ATOM 1437 C C . VAL A 1 98 ? -11.34856 26.25629 -29.24549 1.000 9.62949 123 VAL A C 1
ATOM 1438 O O . VAL A 1 98 ? -12.29472 26.02288 -30.00311 1.000 10.13121 123 VAL A O 1
ATOM 1451 N N . VAL A 1 99 ? -10.20942 25.57363 -29.28597 1.000 10.32987 124 VAL A N 1
ATOM 1452 C CA . VAL A 1 99 ? -10.04386 24.35131 -30.06319 1.000 11.75504 124 VAL A CA 1
ATOM 1453 C C . VAL A 1 99 ? -9.80549 23.23621 -29.06445 1.000 11.76854 124 VAL A C 1
ATOM 1454 O O . VAL A 1 99 ? -8.96884 23.37165 -28.16609 1.000 10.95766 124 VAL A O 1
ATOM 1467 N N . PHE A 1 100 ? -10.54838 22.14689 -29.20484 1.000 10.65919 125 PHE A N 1
ATOM 1468 C CA . PHE A 1 100 ? -10.48359 21.03872 -28.25931 1.000 7.84880 125 PHE A CA 1
ATOM 1469 C C . PHE A 1 100 ? -10.37245 19.74238 -29.04717 1.000 8.89914 125 PHE A C 1
ATOM 1470 O O . PHE A 1 100 ? -11.28380 19.40114 -29.80280 1.000 9.54802 125 PHE A O 1
ATOM 1487 N N . ILE A 1 101 ? -9.29865 18.98825 -28.82295 1.000 10.78277 126 ILE A N 1
ATOM 1488 C CA . ILE A 1 101 ? -9.09308 17.69939 -29.48198 1.000 10.03969 126 ILE A CA 1
ATOM 1489 C C . ILE A 1 101 ? -9.57555 16.60260 -28.53755 1.000 10.89785 126 ILE A C 1
ATOM 1490 O O . ILE A 1 101 ? -9.01974 16.43975 -27.44541 1.000 12.07380 126 ILE A O 1
ATOM 1506 N N . ILE A 1 102 ? -10.59896 15.85304 -28.96075 1.000 10.73768 127 ILE A N 1
ATOM 1507 C CA . ILE A 1 102 ? -11.19344 14.77293 -28.17206 1.000 10.62937 127 ILE A CA 1
ATOM 1508 C C . ILE A 1 102 ? -10.50237 13.46617 -28.56138 1.000 14.84994 127 ILE A C 1
ATOM 1509 O O . ILE A 1 102 ? -10.68880 12.98329 -29.67972 1.000 15.71860 127 ILE A O 1
ATOM 1525 N N . SER A 1 103 ? -9.75199 12.85124 -27.64074 1.000 13.15891 128 SER A N 1
ATOM 1526 C CA . SER A 1 103 ? -9.13326 11.55032 -27.93408 1.000 14.11212 128 SER A CA 1
ATOM 1527 C C . SER A 1 103 ? -10.09625 10.41210 -27.60862 1.000 12.72073 128 SER A C 1
ATOM 1528 O O . SER A 1 103 ? -10.51106 10.28529 -26.45334 1.000 12.35490 128 SER A O 1
ATOM 1536 N N . PRO A 1 104 ? -10.44775 9.54836 -28.56677 1.000 10.13107 129 PRO A N 1
ATOM 1537 C CA . PRO A 1 104 ? -11.30597 8.39401 -28.22553 1.000 12.80124 129 PRO A CA 1
ATOM 1538 C C . PRO A 1 104 ? -10.72880 7.52237 -27.11040 1.000 14.21180 129 PRO A C 1
ATOM 1539 O O . PRO A 1 104 ? -11.49019 6.98588 -26.28893 1.000 13.18610 129 PRO A O 1
ATOM 1550 N N . GLN A 1 105 ? -9.39285 7.42934 -27.02388 1.000 12.09833 130 GLN A N 1
ATOM 1551 C CA . GLN A 1 105 ? -8.74483 6.54030 -26.06742 1.000 14.61390 130 GLN A CA 1
ATOM 1552 C C . GLN A 1 105 ? -8.92955 6.99036 -24.62768 1.000 15.07503 130 GLN A C 1
ATOM 1553 O O . GLN A 1 105 ? -8.68573 6.20889 -23.70264 1.000 13.90525 130 GLN A O 1
ATOM 1567 N N . TRP A 1 106 ? -9.35415 8.22814 -24.40871 1.000 10.32138 131 TRP A N 1
ATOM 1568 C CA . TRP A 1 106 ? -9.64804 8.63039 -23.04933 1.000 13.00182 131 TRP A CA 1
ATOM 1569 C C . TRP A 1 106 ? -10.81842 7.85169 -22.47124 1.000 12.79714 131 TRP A C 1
ATOM 1570 O O . TRP A 1 106 ? -10.92603 7.70784 -21.24870 1.000 12.95005 131 TRP A O 1
ATOM 1591 N N . PHE A 1 107 ? -11.72430 7.39446 -23.32916 1.000 11.96314 132 PHE A N 1
ATOM 1592 C CA . PHE A 1 107 ? -13.03979 6.91460 -22.92041 1.000 9.62734 132 PHE A CA 1
ATOM 1593 C C . PHE A 1 107 ? -13.04214 5.42374 -22.63479 1.000 13.83859 132 PHE A C 1
ATOM 1594 O O . PHE A 1 107 ? -13.88353 4.66932 -23.10601 1.000 13.44919 132 PHE A O 1
ATOM 1611 N N . VAL A 1 108 ? -12.10048 5.01427 -21.79544 1.000 13.19467 133 VAL A N 1
ATOM 1612 C CA . VAL A 1 108 ? -12.00323 3.61705 -21.39247 1.000 16.54835 133 VAL A CA 1
ATOM 1613 C C . VAL A 1 108 ? -12.95000 3.32570 -20.22670 1.000 16.60350 133 VAL A C 1
ATOM 1614 O O . VAL A 1 108 ? -13.40996 4.21781 -19.51155 1.000 16.94019 133 VAL A O 1
ATOM 1627 N N . LYS A 1 109 ? -13.21150 2.03071 -20.01897 1.000 13.56686 134 LYS A N 1
ATOM 1628 C CA . LYS A 1 109 ? -14.26988 1.58965 -19.11228 1.000 16.60949 134 LYS A CA 1
ATOM 1629 C C . LYS A 1 109 ? -14.14792 2.20971 -17.72659 1.000 18.60343 134 LYS A C 1
ATOM 1630 O O . LYS A 1 109 ? -15.15660 2.58919 -17.11942 1.000 19.59710 134 LYS A O 1
ATOM 1649 N N . ASN A 1 110 ? -12.93263 2.30429 -17.19907 1.000 16.67247 135 ASN A N 1
ATOM 1650 C CA . ASN A 1 110 ? -12.72900 2.81096 -15.84991 1.000 23.85853 135 ASN A CA 1
ATOM 1651 C C . ASN A 1 110 ? -12.34389 4.28298 -15.82202 1.000 21.76558 135 ASN A C 1
ATOM 1652 O O . ASN A 1 110 ? -12.11961 4.83052 -14.73839 1.000 27.39222 135 ASN A O 1
ATOM 1663 N N . GLY A 1 111 ? -12.25593 4.93036 -16.97610 1.000 18.88140 136 GLY A N 1
ATOM 1664 C CA . GLY A 1 111 ? -11.91266 6.33857 -17.03882 1.000 19.98481 136 GLY A CA 1
ATOM 1665 C C . GLY A 1 111 ? -10.43075 6.60809 -16.83576 1.000 20.04132 136 GLY A C 1
ATOM 1666 O O . GLY A 1 111 ? -9.58425 5.70095 -16.83560 1.000 22.65945 136 GLY A O 1
ATOM 1670 N N . VAL A 1 112 ? -10.12620 7.89927 -16.63038 1.000 15.66475 137 VAL A N 1
ATOM 1671 C CA . VAL A 1 112 ? -8.74626 8.36075 -16.52625 1.000 17.41275 137 VAL A CA 1
ATOM 1672 C C . VAL A 1 112 ? -8.00711 7.54918 -15.48031 1.000 16.37119 137 VAL A C 1
ATOM 1673 O O . VAL A 1 112 ? -8.48744 7.34900 -14.35799 1.000 17.40810 137 VAL A O 1
ATOM 1686 N N . LYS A 1 113 ? -6.83889 7.04728 -15.86890 1.000 19.30549 138 LYS A N 1
ATOM 1687 C CA . LYS A 1 113 ? -6.00301 6.29867 -14.94768 1.000 21.06272 138 LYS A CA 1
ATOM 1688 C C . LYS A 1 113 ? -5.60010 7.17765 -13.77140 1.000 20.71128 138 LYS A C 1
ATOM 1689 O O . LYS A 1 113 ? -5.35787 8.38083 -13.91835 1.000 19.49318 138 LYS A O 1
ATOM 1708 N N . THR A 1 114 ? -5.53339 6.56093 -12.59231 1.000 22.41642 139 THR A N 1
ATOM 1709 C CA . THR A 1 114 ? -5.12020 7.28214 -11.39642 1.000 23.14438 139 THR A CA 1
ATOM 1710 C C . THR A 1 114 ? -3.77225 7.95192 -11.60715 1.000 22.89779 139 THR A C 1
ATOM 1711 O O . THR A 1 114 ? -3.56256 9.09707 -11.19307 1.000 23.27814 139 THR A O 1
ATOM 1722 N N . ASP A 1 115 ? -2.85441 7.26438 -12.27895 1.000 23.98012 140 ASP A N 1
ATOM 1723 C CA . ASP A 1 115 ? -1.52612 7.81594 -12.50969 1.000 28.80338 140 ASP A CA 1
ATOM 1724 C C . ASP A 1 115 ? -1.58925 9.12121 -13.29616 1.000 24.81482 140 ASP A C 1
ATOM 1725 O O . ASP A 1 115 ? -0.80436 10.04374 -13.04540 1.000 26.92843 140 ASP A O 1
ATOM 1734 N N . TYR A 1 116 ? -2.53147 9.22801 -14.24186 1.000 21.89414 141 TYR A N 1
ATOM 1735 C CA . TYR A 1 116 ? -2.67315 10.45077 -15.02775 1.000 19.51062 141 TYR A CA 1
ATOM 1736 C C . TYR A 1 116 ? -3.29492 11.55700 -14.18706 1.000 19.61812 141 TYR A C 1
ATOM 1737 O O . TYR A 1 116 ? -2.82871 12.70339 -14.20346 1.000 24.96916 141 TYR A O 1
ATOM 1755 N N . PHE A 1 117 ? -4.35545 11.22805 -13.44377 1.000 20.46960 142 PHE A N 1
ATOM 1756 C CA . PHE A 1 117 ? -4.97344 12.22021 -12.57639 1.000 19.75896 142 PHE A CA 1
ATOM 1757 C C . PHE A 1 117 ? -3.93848 12.81537 -11.62952 1.000 22.04175 142 PHE A C 1
ATOM 1758 O O . PHE A 1 117 ? -3.86884 14.03813 -11.44913 1.000 21.27864 142 PHE A O 1
ATOM 1775 N N . ASN A 1 118 ? -3.11757 11.95191 -11.01819 1.000 23.66297 143 ASN A N 1
ATOM 1776 C CA . ASN A 1 118 ? -2.15793 12.40358 -10.01605 1.000 27.24998 143 ASN A CA 1
ATOM 1777 C C . ASN A 1 118 ? -1.12086 13.34909 -10.61118 1.000 28.65212 143 ASN A C 1
ATOM 1778 O O . ASN A 1 118 ? -0.67994 14.29143 -9.94321 1.000 27.19713 143 ASN A O 1
ATOM 1789 N N . THR A 1 119 ? -0.70793 13.11392 -11.86010 1.000 28.22577 144 THR A N 1
ATOM 1790 C CA . THR A 1 119 ? 0.31637 13.96251 -12.46220 1.000 28.79247 144 THR A CA 1
ATOM 1791 C C . THR A 1 119 ? -0.13942 15.41260 -12.56185 1.000 27.45326 144 THR A C 1
ATOM 1792 O O . THR A 1 119 ? 0.65460 16.33696 -12.35029 1.000 26.95378 144 THR A O 1
ATOM 1803 N N . TYR A 1 120 ? -1.40693 15.63639 -12.89569 1.000 22.73934 145 TYR A N 1
ATOM 1804 C CA . TYR A 1 120 ? -1.90551 16.97998 -13.13520 1.000 28.16498 145 TYR A CA 1
ATOM 1805 C C . TYR A 1 120 ? -2.76256 17.52029 -12.00895 1.000 17.43809 145 TYR A C 1
ATOM 1806 O O . TYR A 1 120 ? -3.14597 18.69519 -12.05889 1.000 24.59152 145 TYR A O 1
ATOM 1824 N N . TYR A 1 121 ? -3.05617 16.71639 -10.98788 1.000 19.08559 146 TYR A N 1
ATOM 1825 C CA . TYR A 1 121 ? -3.84281 17.20946 -9.86699 1.000 23.29974 146 TYR A CA 1
ATOM 1826 C C . TYR A 1 121 ? -3.17058 18.44276 -9.27850 1.000 20.65054 146 TYR A C 1
ATOM 1827 O O . TYR A 1 121 ? -1.98937 18.40526 -8.91555 1.000 24.10877 146 TYR A O 1
ATOM 1845 N N . SER A 1 122 ? -3.92910 19.53765 -9.19747 1.000 19.19512 147 SER A N 1
ATOM 1846 C CA . SER A 1 122 ? -3.42587 20.83659 -8.76820 1.000 19.23897 147 SER A CA 1
ATOM 1847 C C . SER A 1 122 ? -4.25713 21.28376 -7.57597 1.000 18.93270 147 SER A C 1
ATOM 1848 O O . SER A 1 122 ? -5.45128 21.57040 -7.72381 1.000 18.95092 147 SER A O 1
ATOM 1856 N N . GLU A 1 123 ? -3.63923 21.32699 -6.39354 1.000 20.47574 148 GLU A N 1
ATOM 1857 C CA . GLU A 1 123 ? -4.33093 21.88937 -5.24060 1.000 21.57116 148 GLU A CA 1
ATOM 1858 C C . GLU A 1 123 ? -4.72688 23.33566 -5.50685 1.000 18.92864 148 GLU A C 1
ATOM 1859 O O . GLU A 1 123 ? -5.80131 23.78103 -5.08789 1.000 18.37077 148 GLU A O 1
ATOM 1871 N N . LEU A 1 124 ? -3.85612 24.09147 -6.18737 1.000 17.30079 149 LEU A N 1
ATOM 1872 C CA . LEU A 1 124 ? -4.13690 25.49501 -6.47904 1.000 17.59407 149 LEU A CA 1
ATOM 1873 C C . LEU A 1 124 ? -5.43643 25.63102 -7.26093 1.000 16.44130 149 LEU A C 1
ATOM 1874 O O . LEU A 1 124 ? -6.30893 26.43470 -6.91237 1.000 18.22572 149 LEU A O 1
ATOM 1890 N N . GLN A 1 125 ? -5.58570 24.83961 -8.32295 1.000 17.20379 150 GLN A N 1
ATOM 1891 C CA . GLN A 1 125 ? -6.76862 24.94931 -9.16581 1.000 15.35068 150 GLN A CA 1
ATOM 1892 C C . GLN A 1 125 ? -7.99699 24.38432 -8.47663 1.000 16.39870 150 GLN A C 1
ATOM 1893 O O . GLN A 1 125 ? -9.10726 24.88644 -8.69176 1.000 16.71112 150 GLN A O 1
ATOM 1907 N N . THR A 1 126 ? -7.82244 23.34195 -7.65803 1.000 15.20162 151 THR A N 1
ATOM 1908 C CA . THR A 1 126 ? -8.93424 22.80914 -6.87953 1.000 16.20616 151 THR A CA 1
ATOM 1909 C C . THR A 1 126 ? -9.44914 23.85798 -5.90294 1.000 16.89091 151 THR A C 1
ATOM 1910 O O . THR A 1 126 ? -10.65837 24.10464 -5.81708 1.000 16.45825 151 THR A O 1
ATOM 1921 N N . TYR A 1 127 ? -8.53462 24.51724 -5.18448 1.000 13.62648 152 TYR A N 1
ATOM 1922 C CA . TYR A 1 127 ? -8.94187 25.55993 -4.25275 1.000 15.99300 152 TYR A CA 1
ATOM 1923 C C . TYR A 1 127 ? -9.52232 26.75550 -4.99974 1.000 17.17955 152 TYR A C 1
ATOM 1924 O O . TYR A 1 127 ? -10.48924 27.37511 -4.53791 1.000 17.80016 152 TYR A O 1
ATOM 1942 N N . ASP A 1 128 ? -8.95191 27.08947 -6.16181 1.000 17.85914 153 ASP A N 1
ATOM 1943 C CA . ASP A 1 128 ? -9.54272 28.12559 -6.99708 1.000 14.80116 153 ASP A CA 1
ATOM 1944 C C . ASP A 1 128 ? -11.03289 27.86303 -7.19512 1.000 14.12055 153 ASP A C 1
ATOM 1945 O O . ASP A 1 128 ? -11.86803 28.76565 -7.06405 1.000 19.75642 153 ASP A O 1
ATOM 1954 N N . TRP A 1 129 ? -11.37272 26.62220 -7.55001 1.000 15.59863 154 TRP A N 1
ATOM 1955 C CA . TRP A 1 129 ? -12.76244 26.24942 -7.78168 1.000 16.75701 154 TRP A CA 1
ATOM 1956 C C . TRP A 1 129 ? -13.58661 26.42506 -6.51785 1.000 18.06005 154 TRP A C 1
ATOM 1957 O O . TRP A 1 129 ? -14.63818 27.07309 -6.53413 1.000 18.56218 154 TRP A O 1
ATOM 1978 N N . LEU A 1 130 ? -13.10188 25.88893 -5.39829 1.000 18.63833 155 LEU A N 1
ATOM 1979 C CA . LEU A 1 130 ? -13.86671 25.95373 -4.15952 1.000 17.45286 155 LEU A CA 1
ATOM 1980 C C . LEU A 1 130 ? -14.15729 27.39458 -3.75511 1.000 20.45292 155 LEU A C 1
ATOM 1981 O O . LEU A 1 130 ? -15.27279 27.70879 -3.32569 1.000 20.02771 155 LEU A O 1
ATOM 1997 N N . PHE A 1 131 ? -13.15985 28.27771 -3.84280 1.000 14.29245 156 PHE A N 1
ATOM 1998 C CA . PHE A 1 131 ? -13.36273 29.67474 -3.46706 1.000 18.58031 156 PHE A CA 1
ATOM 1999 C C . PHE A 1 131 ? -14.17753 30.43578 -4.50182 1.000 22.74609 156 PHE A C 1
ATOM 2000 O O . PHE A 1 131 ? -14.69139 31.51417 -4.18137 1.000 25.90549 156 PHE A O 1
ATOM 2017 N N . SER A 1 132 ? -14.33466 29.88079 -5.70903 1.000 23.86068 157 SER A N 1
ATOM 2018 C CA . SER A 1 132 ? -15.12244 30.50199 -6.76412 1.000 25.33039 157 SER A CA 1
ATOM 2019 C C . SER A 1 132 ? -16.60591 30.18619 -6.64554 1.000 27.19222 157 SER A C 1
ATOM 2020 O O . SER A 1 132 ? -17.43132 30.94091 -7.17215 1.000 28.83090 157 SER A O 1
ATOM 2028 N N . MET A 1 133 ? -16.95518 29.08867 -5.97354 1.000 24.77219 158 MET A N 1
ATOM 2029 C CA . MET A 1 133 ? -18.33282 28.62178 -5.93785 1.000 23.40327 158 MET A CA 1
ATOM 2030 C C . MET A 1 133 ? -19.20569 29.57290 -5.13404 1.000 26.39510 158 MET A C 1
ATOM 2031 O O . MET A 1 133 ? -18.91246 29.87254 -3.97332 1.000 24.55452 158 MET A O 1
ATOM 2045 N N . LYS A 1 134 ? -20.29204 30.03543 -5.75087 1.000 26.24907 159 LYS A N 1
ATOM 2046 C CA . LYS A 1 134 ? -21.31354 30.79449 -5.04847 1.000 25.22194 159 LYS A CA 1
ATOM 2047 C C . LYS A 1 134 ? -22.56811 29.97393 -4.79891 1.000 27.86909 159 LYS A C 1
ATOM 2048 O O . LYS A 1 134 ? -23.33758 30.30451 -3.89259 1.000 28.87616 159 LYS A O 1
ATOM 2067 N N . LYS A 1 135 ? -22.78016 28.91661 -5.57632 1.000 24.02763 160 LYS A N 1
ATOM 2068 C CA . LYS A 1 135 ? -23.84243 27.95918 -5.33577 1.000 20.68554 160 LYS A CA 1
ATOM 2069 C C . LYS A 1 135 ? -23.33990 26.61441 -5.83595 1.000 22.40295 160 LYS A C 1
ATOM 2070 O O . LYS A 1 135 ? -22.37936 26.53869 -6.60649 1.000 25.60541 160 LYS A O 1
ATOM 2089 N N . VAL A 1 136 ? -24.00507 25.55395 -5.40781 1.000 21.31408 161 VAL A N 1
ATOM 2090 C CA . VAL A 1 136 ? -23.62734 24.19604 -5.78096 1.000 18.70489 161 VAL A CA 1
ATOM 2091 C C . VAL A 1 136 ? -24.49627 23.78425 -6.96005 1.000 21.30546 161 VAL A C 1
ATOM 2092 O O . VAL A 1 136 ? -25.72065 23.68075 -6.83947 1.000 24.22893 161 VAL A O 1
ATOM 2105 N N . THR A 1 137 ? -23.87161 23.57870 -8.10454 1.000 19.22711 162 THR A N 1
ATOM 2106 C CA . THR A 1 137 ? -24.55028 23.08220 -9.28622 1.000 19.06336 162 THR A CA 1
ATOM 2107 C C . THR A 1 137 ? -24.32123 21.59088 -9.41905 1.000 17.83588 162 THR A C 1
ATOM 2108 O O . THR A 1 137 ? -23.45025 21.01430 -8.76200 1.000 17.06566 162 THR A O 1
ATOM 2119 N N . PRO A 1 138 ? -25.08544 20.92133 -10.27676 1.000 18.55183 163 PRO A N 1
ATOM 2120 C CA . PRO A 1 138 ? -24.81363 19.49343 -10.50020 1.000 19.39705 163 PRO A CA 1
ATOM 2121 C C . PRO A 1 138 ? -23.38685 19.23007 -10.94693 1.000 13.65123 163 PRO A C 1
ATOM 2122 O O . PRO A 1 138 ? -22.80606 18.20639 -10.56054 1.000 15.67747 163 PRO A O 1
ATOM 2133 N N . ALA A 1 139 ? -22.78855 20.14351 -11.72335 1.000 17.42908 164 ALA A N 1
ATOM 2134 C CA . ALA A 1 139 ? -21.38594 19.98895 -12.10083 1.000 15.06696 164 ALA A CA 1
ATOM 2135 C C . ALA A 1 139 ? -20.49401 19.92376 -10.86634 1.000 13.37325 164 ALA A C 1
ATOM 2136 O O . ALA A 1 139 ? -19.59700 19.07355 -10.77973 1.000 14.18458 164 ALA A O 1
ATOM 2143 N N . ASP A 1 140 ? -20.73288 20.81366 -9.89393 1.000 15.50446 165 ASP A N 1
ATOM 2144 C CA . ASP A 1 140 ? -19.91065 20.83169 -8.69269 1.000 16.48047 165 ASP A CA 1
ATOM 2145 C C . ASP A 1 140 ? -20.07299 19.54009 -7.90428 1.000 13.67682 165 ASP A C 1
ATOM 2146 O O . ASP A 1 140 ? -19.10023 19.02188 -7.33931 1.000 13.36451 165 ASP A O 1
ATOM 2155 N N . ARG A 1 141 ? -21.30648 19.02102 -7.83494 1.000 13.57801 166 ARG A N 1
ATOM 2156 C CA . ARG A 1 141 ? -21.55499 17.79076 -7.09744 1.000 12.95379 166 ARG A CA 1
ATOM 2157 C C . ARG A 1 141 ? -20.85833 16.62218 -7.77021 1.000 15.50069 166 ARG A C 1
ATOM 2158 O O . ARG A 1 141 ? -20.27605 15.76714 -7.09442 1.000 17.80206 166 ARG A O 1
ATOM 2179 N N . TYR A 1 142 ? -20.89079 16.58671 -9.10645 1.000 16.33276 167 TYR A N 1
ATOM 2180 C CA . TYR A 1 142 ? -20.23040 15.51174 -9.83313 1.000 17.05267 167 TYR A CA 1
ATOM 2181 C C . TYR A 1 142 ? -18.72387 15.56589 -9.62043 1.000 15.26205 167 TYR A C 1
ATOM 2182 O O . TYR A 1 142 ? -18.08514 14.54741 -9.33931 1.000 16.23459 167 TYR A O 1
ATOM 2200 N N . LEU A 1 143 ? -18.13130 16.75177 -9.76800 1.000 14.43548 168 LEU A N 1
ATOM 2201 C CA . LEU A 1 143 ? -16.69327 16.86568 -9.56789 1.000 14.38317 168 LEU A CA 1
ATOM 2202 C C . LEU A 1 143 ? -16.29734 16.45058 -8.15660 1.000 15.52119 168 LEU A C 1
ATOM 2203 O O . LEU A 1 143 ? -15.28437 15.76909 -7.97019 1.000 15.84078 168 LEU A O 1
ATOM 2219 N N . ALA A 1 144 ? -17.06993 16.85713 -7.14399 1.000 14.52285 169 ALA A N 1
ATOM 2220 C CA . ALA A 1 144 ? -16.73364 16.46522 -5.77861 1.000 15.70987 169 ALA A CA 1
ATOM 2221 C C . ALA A 1 144 ? -16.78848 14.95319 -5.63146 1.000 15.42256 169 ALA A C 1
ATOM 2222 O O . ALA A 1 144 ? -15.89425 14.34456 -5.03346 1.000 16.94562 169 ALA A O 1
ATOM 2229 N N . ARG A 1 145 ? -17.81257 14.33073 -6.22009 1.000 15.83206 170 ARG A N 1
ATOM 2230 C CA . ARG A 1 145 ? -17.93269 12.87959 -6.19199 1.000 16.11520 170 ARG A CA 1
ATOM 2231 C C . ARG A 1 145 ? -16.72397 12.22321 -6.83665 1.000 17.75280 170 ARG A C 1
ATOM 2232 O O . ARG A 1 145 ? -16.19111 11.23160 -6.32451 1.000 18.80171 170 ARG A O 1
ATOM 2253 N N . ARG A 1 146 ? -16.26943 12.76738 -7.95947 1.000 16.83466 171 ARG A N 1
ATOM 2254 C CA . ARG A 1 146 ? -15.13396 12.17191 -8.64387 1.000 17.08220 171 ARG A CA 1
ATOM 2255 C C . ARG A 1 146 ? -13.86360 12.34589 -7.83189 1.000 18.33914 171 ARG A C 1
ATOM 2256 O O . ARG A 1 146 ? -13.09657 11.39559 -7.64477 1.000 19.54976 171 ARG A O 1
ATOM 2277 N N . LEU A 1 147 ? -13.61369 13.56673 -7.35735 1.000 15.78145 172 LEU A N 1
ATOM 2278 C CA . LEU A 1 147 ? -12.37692 13.83097 -6.64013 1.000 16.75672 172 LEU A CA 1
ATOM 2279 C C . LEU A 1 147 ? -12.25352 12.94683 -5.41662 1.000 18.72175 172 LEU A C 1
ATOM 2280 O O . LEU A 1 147 ? -11.14224 12.52557 -5.07592 1.000 18.95172 172 LEU A O 1
ATOM 2296 N N . LEU A 1 148 ? -13.37741 12.64130 -4.76363 1.000 18.42505 173 LEU A N 1
ATOM 2297 C CA . LEU A 1 148 ? -13.36447 11.82833 -3.55797 1.000 18.91086 173 LEU A CA 1
ATOM 2298 C C . LEU A 1 148 ? -13.00421 10.37247 -3.81458 1.000 22.59946 173 LEU A C 1
ATOM 2299 O O . LEU A 1 148 ? -12.88436 9.61582 -2.84486 1.000 24.39335 173 LEU A O 1
ATOM 2315 N N . THR A 1 149 ? -12.84111 9.95971 -5.07619 1.000 21.52552 174 THR A N 1
ATOM 2316 C CA . THR A 1 149 ? -12.42914 8.59301 -5.38798 1.000 22.51034 174 THR A CA 1
ATOM 2317 C C . THR A 1 149 ? -10.92016 8.45545 -5.55900 1.000 26.93190 174 THR A C 1
ATOM 2318 O O . THR A 1 149 ? -10.42037 7.33091 -5.66989 1.000 27.45133 174 THR A O 1
ATOM 2329 N N . PHE A 1 150 ? -10.18552 9.55970 -5.56322 1.000 24.26087 175 PHE A N 1
ATOM 2330 C CA . PHE A 1 150 ? -8.74883 9.53899 -5.79305 1.000 27.57656 175 PHE A CA 1
ATOM 2331 C C . PHE A 1 150 ? -8.01460 9.68291 -4.46806 1.000 29.90539 175 PHE A C 1
ATOM 2332 O O . PHE A 1 150 ? -8.26720 10.62430 -3.70920 1.000 25.22602 175 PHE A O 1
ATOM 2349 N N . SER A 1 151 ? -7.09748 8.75141 -4.19970 1.000 32.75093 176 SER A N 1
ATOM 2350 C CA . SER A 1 151 ? -6.41900 8.72787 -2.90944 1.000 29.37618 176 SER A CA 1
ATOM 2351 C C . SER A 1 151 ? -5.62376 10.00003 -2.65823 1.000 28.71572 176 SER A C 1
ATOM 2352 O O . SER A 1 151 ? -5.52461 10.44882 -1.50965 1.000 28.84534 176 SER A O 1
ATOM 2360 N N . LYS A 1 152 ? -5.05300 10.59904 -3.70474 1.000 24.90512 177 LYS A N 1
ATOM 2361 C CA . LYS A 1 152 ? -4.27282 11.81315 -3.50239 1.000 28.47602 177 LYS A CA 1
ATOM 2362 C C . LYS A 1 152 ? -5.13296 12.91834 -2.90732 1.000 24.57792 177 LYS A C 1
ATOM 2363 O O . LYS A 1 152 ? -4.65077 13.71321 -2.09394 1.000 26.86587 177 LYS A O 1
ATOM 2382 N N . VAL A 1 153 ? -6.40862 12.97916 -3.29053 1.000 21.58815 178 VAL A N 1
ATOM 2383 C CA . VAL A 1 153 ? -7.31849 13.96117 -2.70662 1.000 23.37055 178 VAL A CA 1
ATOM 2384 C C . VAL A 1 153 ? -7.62270 13.60776 -1.25703 1.000 27.66394 178 VAL A C 1
ATOM 2385 O O . VAL A 1 153 ? -7.65861 14.48511 -0.38361 1.000 26.07884 178 VAL A O 1
ATOM 2398 N N . LYS A 1 154 ? -7.83065 12.31388 -0.97938 1.000 23.84864 179 LYS A N 1
ATOM 2399 C CA . LYS A 1 154 ? -8.15426 11.83891 0.35875 1.000 29.07979 179 LYS A CA 1
ATOM 2400 C C . LYS A 1 154 ? -7.02365 12.07057 1.35802 1.000 29.90809 179 LYS A C 1
ATOM 2401 O O . LYS A 1 154 ? -7.27174 12.06557 2.56973 1.000 28.66169 179 LYS A O 1
ATOM 2420 N N . GLU A 1 155 ? -5.78647 12.25243 0.88581 1.000 26.05453 180 GLU A N 1
ATOM 2421 C CA . GLU A 1 155 ? -4.69762 12.58147 1.79269 1.000 25.61489 180 GLU A CA 1
ATOM 2422 C C . GLU A 1 155 ? -4.97782 13.85794 2.57160 1.000 28.48095 180 GLU A C 1
ATOM 2423 O O . GLU A 1 155 ? -4.39837 14.06800 3.64373 1.000 29.49763 180 GLU A O 1
ATOM 2435 N N . ASN A 1 156 ? -5.83638 14.71902 2.03274 1.000 26.64575 181 ASN A N 1
ATOM 2436 C CA . ASN A 1 156 ? -6.11124 16.04973 2.56970 1.000 24.37729 181 ASN A CA 1
ATOM 2437 C C . ASN A 1 156 ? -7.45571 15.99927 3.28332 1.000 25.01500 181 ASN A C 1
ATOM 2438 O O . ASN A 1 156 ? -8.50806 16.06722 2.64504 1.000 21.91097 181 ASN A O 1
ATOM 2449 N N . ASP A 1 157 ? -7.42119 15.90596 4.61893 1.000 24.38058 182 ASP A N 1
ATOM 2450 C CA . ASP A 1 157 ? -8.65121 15.69026 5.37781 1.000 23.76907 182 ASP A CA 1
ATOM 2451 C C . ASP A 1 157 ? -9.54883 16.92416 5.38127 1.000 19.40214 182 ASP A C 1
ATOM 2452 O O . ASP A 1 157 ? -10.77824 16.80248 5.33099 1.000 21.67049 182 ASP A O 1
ATOM 2461 N N . THR A 1 158 ? -8.96628 18.11746 5.45998 1.000 24.32937 183 THR A N 1
ATOM 2462 C CA . THR A 1 158 ? -9.77780 19.32893 5.40293 1.000 24.04751 183 THR A CA 1
ATOM 2463 C C . THR A 1 158 ? -10.51489 19.42613 4.07255 1.000 22.31521 183 THR A C 1
ATOM 2464 O O . THR A 1 158 ? -11.72710 19.67021 4.03548 1.000 19.67815 183 THR A O 1
ATOM 2475 N N . LEU A 1 159 ? -9.80193 19.21953 2.96473 1.000 22.09424 184 LEU A N 1
ATOM 2476 C CA . LEU A 1 159 ? -10.44914 19.25863 1.65640 1.000 20.14421 184 LEU A CA 1
ATOM 2477 C C . LEU A 1 159 ? -11.50654 18.17128 1.53342 1.000 18.29130 184 LEU A C 1
ATOM 2478 O O . LEU A 1 159 ? -12.59687 18.40975 1.00139 1.000 18.84260 184 LEU A O 1
ATOM 2494 N N . THR A 1 160 ? -11.20586 16.96931 2.02073 1.000 19.69649 185 THR A N 1
ATOM 2495 C CA . THR A 1 160 ? -12.14731 15.86523 1.88614 1.000 22.34198 185 THR A CA 1
ATOM 2496 C C . THR A 1 160 ? -13.48508 16.18797 2.54597 1.000 17.87721 185 THR A C 1
ATOM 2497 O O . THR A 1 160 ? -14.54974 15.88728 1.98948 1.000 20.04169 185 THR A O 1
ATOM 2508 N N . ALA A 1 161 ? -13.45932 16.78459 3.73837 1.000 20.09984 186 ALA A N 1
ATOM 2509 C CA . ALA A 1 161 ? -14.71358 17.10451 4.41126 1.000 22.79458 186 ALA A CA 1
ATOM 2510 C C . ALA A 1 161 ? -15.48945 18.15944 3.63706 1.000 18.88935 186 ALA A C 1
ATOM 2511 O O . ALA A 1 161 ? -16.72355 18.11288 3.56935 1.000 19.08804 186 ALA A O 1
ATOM 2518 N N . ILE A 1 162 ? -14.78106 19.11512 3.04049 1.000 16.44543 187 ILE A N 1
ATOM 2519 C CA . ILE A 1 162 ? -15.44080 20.11075 2.20574 1.000 17.45876 187 ILE A CA 1
ATOM 2520 C C . ILE A 1 162 ? -16.07327 19.44410 0.99120 1.000 20.21811 187 ILE A C 1
ATOM 2521 O O . ILE A 1 162 ? -17.22407 19.73092 0.63702 1.000 17.31259 187 ILE A O 1
ATOM 2537 N N . LEU A 1 163 ? -15.35791 18.51112 0.36085 1.000 17.35186 188 LEU A N 1
ATOM 2538 C CA . LEU A 1 163 ? -15.92680 17.84641 -0.80389 1.000 18.38370 188 LEU A CA 1
ATOM 2539 C C . LEU A 1 163 ? -17.14472 17.01097 -0.42643 1.000 18.20916 188 LEU A C 1
ATOM 2540 O O . LEU A 1 163 ? -18.09916 16.91751 -1.20439 1.000 19.23168 188 LEU A O 1
ATOM 2556 N N . GLN A 1 164 ? -17.13118 16.37963 0.75302 1.000 19.50354 189 GLN A N 1
ATOM 2557 C CA . GLN A 1 164 ? -18.31602 15.65078 1.20589 1.000 21.31089 189 GLN A CA 1
ATOM 2558 C C . GLN A 1 164 ? -19.52958 16.57470 1.35342 1.000 21.89210 189 GLN A C 1
ATOM 2559 O O . GLN A 1 164 ? -20.66073 16.18473 1.03863 1.000 22.67007 189 GLN A O 1
ATOM 2573 N N . THR A 1 165 ? -19.31961 17.79834 1.83921 1.000 18.45232 190 THR A N 1
ATOM 2574 C CA . THR A 1 165 ? -20.40942 18.76881 1.93399 1.000 20.72468 190 THR A CA 1
ATOM 2575 C C . THR A 1 165 ? -20.99061 19.08087 0.55898 1.000 18.77207 190 THR A C 1
ATOM 2576 O O . THR A 1 165 ? -22.21478 19.09096 0.37470 1.000 19.10700 190 THR A O 1
ATOM 2587 N N . ILE A 1 166 ? -20.11949 19.33905 -0.42008 1.000 17.82984 191 ILE A N 1
ATOM 2588 C CA . ILE A 1 166 ? -20.56038 19.65297 -1.77572 1.000 17.91763 191 ILE A CA 1
ATOM 2589 C C . ILE A 1 166 ? -21.25648 18.46006 -2.41420 1.000 18.89949 191 ILE A C 1
ATOM 2590 O O . ILE A 1 166 ? -22.26876 18.60946 -3.11029 1.000 18.90690 191 ILE A O 1
ATOM 2606 N N . LYS A 1 167 ? -20.71932 17.25890 -2.20167 1.000 18.25263 192 LYS A N 1
ATOM 2607 C CA . LYS A 1 167 ? -21.34547 16.06338 -2.75497 1.000 19.75256 192 LYS A CA 1
ATOM 2608 C C . LYS A 1 167 ? -22.79591 15.94125 -2.30583 1.000 24.03546 192 LYS A C 1
ATOM 2609 O O . LYS A 1 167 ? -23.66167 15.51933 -3.08351 1.000 27.25037 192 LYS A O 1
ATOM 2628 N N . LYS A 1 168 ? -23.07833 16.30420 -1.05355 1.000 23.59958 193 LYS A N 1
ATOM 2629 C CA . LYS A 1 168 ? -24.43129 16.28499 -0.51891 1.000 22.54261 193 LYS A CA 1
ATOM 2630 C C . LYS A 1 168 ? -25.28503 17.44973 -1.00481 1.000 25.77046 193 LYS A C 1
ATOM 2631 O O . LYS A 1 168 ? -26.44769 17.54900 -0.59821 1.000 29.80158 193 LYS A O 1
ATOM 2650 N N . GLY A 1 169 ? -24.73175 18.34232 -1.82316 1.000 22.98256 194 GLY A N 1
ATOM 2651 C CA . GLY A 1 169 ? -25.48041 19.43456 -2.40309 1.000 20.57677 194 GLY A CA 1
ATOM 2652 C C . GLY A 1 169 ? -25.45638 20.71994 -1.61731 1.000 22.11409 194 GLY A C 1
ATOM 2653 O O . GLY A 1 169 ? -26.22112 21.63659 -1.93866 1.000 27.97175 194 GLY A O 1
ATOM 2657 N N . LYS A 1 170 ? -24.59145 20.83052 -0.62034 1.000 23.22769 195 LYS A N 1
ATOM 2658 C CA . LYS A 1 170 ? -24.59013 21.97213 0.27820 1.000 19.34022 195 LYS A CA 1
ATOM 2659 C C . LYS A 1 170 ? -23.35372 22.82600 0.05302 1.000 22.62535 195 LYS A C 1
ATOM 2660 O O . LYS A 1 170 ? -22.26483 22.31444 -0.22514 1.000 21.77016 195 LYS A O 1
ATOM 2679 N N . LEU A 1 171 ? -23.53600 24.11427 0.14695 1.000 24.87293 196 LEU A N 1
ATOM 2680 C CA . LEU A 1 171 ? -22.42452 25.02923 -0.03835 1.000 20.99131 196 LEU A CA 1
ATOM 2681 C C . LEU A 1 171 ? -21.57251 25.05092 1.22280 1.000 24.24289 196 LEU A C 1
ATOM 2682 O O . LEU A 1 171 ? -22.10595 25.23367 2.32167 1.000 26.54076 196 LEU A O 1
ATOM 2698 N N . PRO A 1 172 ? -20.26088 24.84192 1.11146 1.000 21.44818 197 PRO A N 1
ATOM 2699 C CA . PRO A 1 172 ? -19.40721 24.91359 2.30456 1.000 18.91697 197 PRO A CA 1
ATOM 2700 C C . PRO A 1 172 ? -19.48587 26.28615 2.96023 1.000 20.91902 197 PRO A C 1
ATOM 2701 O O . PRO A 1 172 ? -19.56081 27.31648 2.28870 1.000 23.37037 197 PRO A O 1
ATOM 2712 N N . LEU A 1 173 ? -19.44868 26.30259 4.28471 1.000 20.90368 198 LEU A N 1
ATOM 2713 C CA . LEU A 1 173 ? -19.45064 27.57597 4.98628 1.000 18.78901 198 LEU A CA 1
ATOM 2714 C C . LEU A 1 173 ? -18.15274 28.34307 4.72633 1.000 24.71812 198 LEU A C 1
ATOM 2715 O O . LEU A 1 173 ? -17.08795 27.74644 4.54516 1.000 21.09930 198 LEU A O 1
ATOM 2731 N N . PRO A 1 174 ? -18.21234 29.67601 4.72176 1.000 19.73913 199 PRO A N 1
ATOM 2732 C CA . PRO A 1 174 ? -16.96405 30.44448 4.59193 1.000 19.15199 199 PRO A CA 1
ATOM 2733 C C . PRO A 1 174 ? -15.93826 30.07220 5.64356 1.000 18.64455 199 PRO A C 1
ATOM 2734 O O . PRO A 1 174 ? -14.73579 30.02530 5.35311 1.000 19.00187 199 PRO A O 1
ATOM 2745 N N . GLU A 1 175 ? -16.38451 29.81129 6.87393 1.000 19.13452 200 GLU A N 1
ATOM 2746 C CA . GLU A 1 175 ? -15.44830 29.45885 7.93052 1.000 21.44512 200 GLU A CA 1
ATOM 2747 C C . GLU A 1 175 ? -14.78160 28.12269 7.64093 1.000 22.71111 200 GLU A C 1
ATOM 2748 O O . GLU A 1 175 ? -13.63483 27.89927 8.04776 1.000 23.09456 200 GLU A O 1
ATOM 2760 N N . SER A 1 176 ? -15.48775 27.23484 6.93451 1.000 20.40608 201 SER A N 1
ATOM 2761 C CA . SER A 1 176 ? -14.92608 25.94801 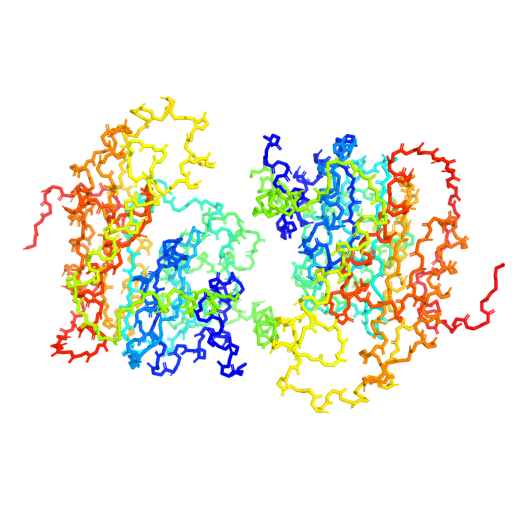6.53945 1.000 20.85522 201 SER A CA 1
ATOM 2762 C C . SER A 1 176 ? -13.88275 26.11498 5.44106 1.000 20.95708 201 SER A C 1
ATOM 2763 O O . SER A 1 176 ? -12.76634 25.59120 5.54884 1.000 20.07762 201 SER A O 1
ATOM 2771 N N . LEU A 1 177 ? -14.22741 26.83811 4.36980 1.000 21.49965 202 LEU A N 1
ATOM 2772 C CA . LEU A 1 177 ? -13.24987 27.07465 3.31705 1.000 18.23375 202 LEU A CA 1
ATOM 2773 C C . LEU A 1 177 ? -12.05298 27.85043 3.84381 1.000 21.55194 202 LEU A C 1
ATOM 2774 O O . LEU A 1 177 ? -10.93453 27.67291 3.35489 1.000 21.71227 202 LEU A O 1
ATOM 2790 N N . ASN A 1 178 ? -12.26711 28.73114 4.82209 1.000 21.02798 203 ASN A N 1
ATOM 2791 C CA . ASN A 1 178 ? -11.17525 29.56465 5.30111 1.000 22.35521 203 ASN A CA 1
ATOM 2792 C C . ASN A 1 178 ? -10.03321 28.73796 5.86743 1.000 21.08127 203 ASN A C 1
ATOM 2793 O O . ASN A 1 178 ? -8.90912 29.24089 5.96289 1.000 21.99951 203 ASN A O 1
ATOM 2804 N N . GLN A 1 179 ? -10.29190 27.48327 6.24466 1.000 21.62224 204 GLN A N 1
ATOM 2805 C CA . GLN A 1 179 ? -9.23181 26.61558 6.73899 1.000 25.93765 204 GLN A CA 1
ATOM 2806 C C . GLN A 1 179 ? -8.19612 26.31304 5.66389 1.000 24.47745 204 GLN A C 1
ATOM 2807 O O . GLN A 1 179 ? -7.06602 25.94091 5.99891 1.000 23.44990 204 GLN A O 1
ATOM 2821 N N . LEU A 1 180 ? -8.55736 26.48165 4.38923 1.000 24.99883 205 LEU A N 1
ATOM 2822 C CA . LEU A 1 180 ? -7.65636 26.27774 3.26495 1.000 20.14049 205 LEU A CA 1
ATOM 2823 C C . LEU A 1 180 ? -7.01232 27.57066 2.78374 1.000 20.16939 205 LEU A C 1
ATOM 2824 O O . LEU A 1 180 ? -6.12975 27.52487 1.92006 1.000 18.54782 205 LEU A O 1
ATOM 2840 N N . ARG A 1 181 ? -7.42803 28.71877 3.31561 1.000 20.32553 206 ARG A N 1
ATOM 2841 C CA . ARG A 1 181 ? -7.05848 29.98421 2.69540 1.000 23.56549 206 ARG A CA 1
ATOM 2842 C C . ARG A 1 181 ? -5.56803 30.26907 2.82377 1.000 20.40522 206 ARG A C 1
ATOM 2843 O O . ARG A 1 181 ? -4.95585 30.80637 1.89232 1.000 20.94858 206 ARG A O 1
ATOM 2864 N N . SER A 1 182 ? -4.96951 29.94056 3.97028 1.000 23.26261 207 SER A N 1
ATOM 2865 C CA . SER A 1 182 ? -3.53761 30.15841 4.13951 1.000 28.91328 207 SER A CA 1
ATOM 2866 C C . SER A 1 182 ? -2.74475 29.36145 3.11025 1.000 21.72098 207 SER A C 1
ATOM 2867 O O . SER A 1 182 ? -1.85877 29.90030 2.43722 1.000 23.19496 207 SER A O 1
ATOM 2875 N N . GLN A 1 183 ? -3.06195 28.07279 2.96465 1.000 23.65391 208 GLN A N 1
ATOM 2876 C CA . GLN A 1 183 ? -2.39808 27.25141 1.95876 1.000 24.47733 208 GLN A CA 1
ATOM 2877 C C . GLN A 1 183 ? -2.64689 27.78774 0.55416 1.000 26.19440 208 GLN A C 1
ATOM 2878 O O . GLN A 1 183 ? -1.72987 27.82733 -0.27538 1.000 26.58053 208 GLN A O 1
ATOM 2892 N N . TRP A 1 184 ? -3.88409 28.19721 0.26520 1.000 22.60020 209 TRP A N 1
ATOM 2893 C CA . TRP A 1 184 ? -4.20569 28.73450 -1.05430 1.000 19.64557 209 TRP A CA 1
ATOM 2894 C C . TRP A 1 184 ? -3.33008 29.93419 -1.38154 1.000 24.59078 209 TRP A C 1
ATOM 2895 O O . TRP A 1 184 ? -2.75491 30.01542 -2.47310 1.000 24.10430 209 TRP A O 1
ATOM 2916 N N . ASN A 1 185 ? -3.21850 30.88102 -0.44453 1.000 25.17466 210 ASN A N 1
ATOM 2917 C CA . ASN A 1 185 ? -2.44139 32.08879 -0.70007 1.000 26.46476 210 ASN A CA 1
ATOM 2918 C C . ASN A 1 185 ? -0.98195 31.74114 -0.94654 1.000 30.25973 210 ASN A C 1
ATOM 2919 O O . ASN A 1 185 ? -0.33491 32.31549 -1.82876 1.000 26.93776 210 ASN A O 1
ATOM 2930 N N . MET A 1 186 ? -0.45454 30.78794 -0.17871 1.000 24.40856 211 MET A N 1
ATOM 2931 C CA . MET A 1 186 ? 0.91562 30.32894 -0.37027 1.000 30.56456 211 MET A CA 1
ATOM 2932 C C . MET A 1 186 ? 1.10355 29.78278 -1.77461 1.000 28.30992 211 MET A C 1
ATOM 2933 O O . MET A 1 186 ? 2.06586 30.13556 -2.46768 1.000 26.32159 211 MET A O 1
ATOM 2947 N N . LEU A 1 187 ? 0.17199 28.93705 -2.22179 1.000 23.66868 212 LEU A N 1
ATOM 2948 C CA . LEU A 1 187 ? 0.26060 28.37191 -3.56295 1.000 25.60287 212 LEU A CA 1
ATOM 2949 C C . LEU A 1 187 ? 0.18069 29.46288 -4.62516 1.000 25.66683 212 LEU A C 1
ATOM 2950 O O . LEU A 1 187 ? 0.85133 29.37900 -5.66020 1.000 26.50383 212 LEU A O 1
ATOM 2966 N N . LYS A 1 188 ? -0.61702 30.50552 -4.38209 1.000 24.81358 213 LYS A N 1
ATOM 2967 C CA . LYS A 1 188 ? -0.73093 31.59349 -5.35004 1.000 21.89527 213 LYS A CA 1
ATOM 2968 C C . LYS A 1 188 ? 0.57407 32.37743 -5.46536 1.000 32.33399 213 LYS A C 1
ATOM 2969 O O . LYS A 1 188 ? 1.02675 32.68588 -6.57431 1.000 33.31034 213 LYS A O 1
ATOM 2988 N N . ARG A 1 189 ? 1.19193 32.71444 -4.32959 1.000 32.01814 214 ARG A N 1
ATOM 2989 C CA . ARG A 1 189 ? 2.46264 33.43394 -4.35541 1.000 33.12235 214 ARG A CA 1
ATOM 2990 C C . ARG A 1 189 ? 3.53810 32.61861 -5.06450 1.000 32.58034 214 ARG A C 1
ATOM 2991 O O . ARG A 1 189 ? 4.27545 33.13891 -5.91105 1.000 33.45699 214 ARG A O 1
ATOM 3012 N N . GLU A 1 190 ? 3.64516 31.33220 -4.72692 1.000 25.17804 215 GLU A N 1
ATOM 3013 C CA . GLU A 1 190 ? 4.63733 30.47989 -5.37006 1.000 26.68506 215 GLU A CA 1
ATOM 3014 C C . GLU A 1 190 ? 4.42123 30.42225 -6.87529 1.000 36.59484 215 GLU A C 1
ATOM 3015 O O . GLU A 1 190 ? 5.38194 30.42090 -7.65442 1.000 30.67226 215 GLU A O 1
ATOM 3027 N N . ASP A 1 191 ? 3.16373 30.33811 -7.30026 1.000 30.14197 216 ASP A N 1
ATOM 3028 C CA . ASP A 1 191 ? 2.84411 30.30095 -8.72284 1.000 32.11518 216 ASP A CA 1
ATOM 3029 C C . ASP A 1 191 ? 3.23345 31.60616 -9.40348 1.000 35.35936 216 ASP A C 1
ATOM 3030 O O . ASP A 1 191 ? 3.78579 31.58941 -10.51021 1.000 34.18468 216 ASP A O 1
ATOM 3039 N N . GLU A 1 192 ? 2.97719 32.74361 -8.75227 1.000 30.26553 217 GLU A N 1
ATOM 3040 C CA . GLU A 1 192 ? 3.33819 34.03427 -9.33176 1.000 39.91923 217 GLU A CA 1
ATOM 3041 C C . GLU A 1 192 ? 4.84620 34.17722 -9.50592 1.000 43.54659 217 GLU A C 1
ATOM 3042 O O . GLU A 1 192 ? 5.29973 34.83784 -10.44868 1.000 42.66529 217 GLU A O 1
ATOM 3054 N N . VAL A 1 193 ? 5.63540 33.56067 -8.63172 1.000 40.13394 218 VAL A N 1
ATOM 3055 C CA . VAL A 1 193 ? 7.08331 33.72702 -8.64365 1.000 42.91139 218 VAL A CA 1
ATOM 3056 C C . VAL A 1 193 ? 7.78333 32.58378 -9.36898 1.000 42.54503 218 VAL A C 1
ATOM 3057 O O . VAL A 1 193 ? 8.79652 32.80123 -10.03462 1.000 45.11077 218 VAL A O 1
ATOM 3070 N N . PHE A 1 194 ? 7.26843 31.36400 -9.24867 1.000 38.91869 219 PHE A N 1
ATOM 3071 C CA . PHE A 1 194 ? 7.88701 30.21121 -9.89814 1.000 44.50060 219 PHE A CA 1
ATOM 3072 C C . PHE A 1 194 ? 6.91879 29.59697 -10.91143 1.000 41.44472 219 PHE A C 1
ATOM 3073 O O . PHE A 1 194 ? 7.31440 28.80267 -11.76531 1.000 49.38582 219 PHE A O 1
ATOM 3090 N N . ASP A 1 201 ? 11.06641 24.84174 -24.01134 1.000 40.63075 226 ASP A N 1
ATOM 3091 C CA . ASP A 1 201 ? 11.07919 25.77565 -25.12996 1.000 49.65673 226 ASP A CA 1
ATOM 3092 C C . ASP A 1 201 ? 11.01354 25.06046 -26.47914 1.000 45.41398 226 ASP A C 1
ATOM 3093 O O . ASP A 1 201 ? 11.99494 24.46694 -26.93102 1.000 44.25308 226 ASP A O 1
ATOM 3101 N N . ARG A 1 202 ? 9.85256 25.13818 -27.12693 1.000 36.13080 227 ARG A N 1
ATOM 3102 C CA . ARG A 1 202 ? 9.66430 24.56699 -28.45135 1.000 32.12398 227 ARG A CA 1
ATOM 3103 C C . ARG A 1 202 ? 9.65447 25.61635 -29.55579 1.000 35.89090 227 ARG A C 1
ATOM 3104 O O . ARG A 1 202 ? 9.39975 25.27308 -30.71306 1.000 30.13255 227 ARG A O 1
ATOM 3125 N N . GLN A 1 203 ? 9.93642 26.88261 -29.23394 1.000 32.64608 228 GLN A N 1
ATOM 3126 C CA . GLN A 1 203 ? 9.85222 27.92984 -30.24660 1.000 33.64252 228 GLN A CA 1
ATOM 3127 C C . GLN A 1 203 ? 10.89513 27.75034 -31.34287 1.000 37.00769 228 GLN A C 1
ATOM 3128 O O . GLN A 1 203 ? 10.63908 28.09772 -32.50136 1.000 31.66530 228 GLN A O 1
ATOM 3142 N N . GLN A 1 204 ? 12.07578 27.23065 -31.00794 1.000 34.39569 229 GLN A N 1
ATOM 3143 C CA . GLN A 1 204 ? 13.08842 27.04276 -32.03946 1.000 39.90796 229 GLN A CA 1
ATOM 3144 C C . GLN A 1 204 ? 12.67196 25.94337 -33.00731 1.000 34.02173 229 GLN A C 1
ATOM 3145 O O . GLN A 1 204 ? 12.92733 26.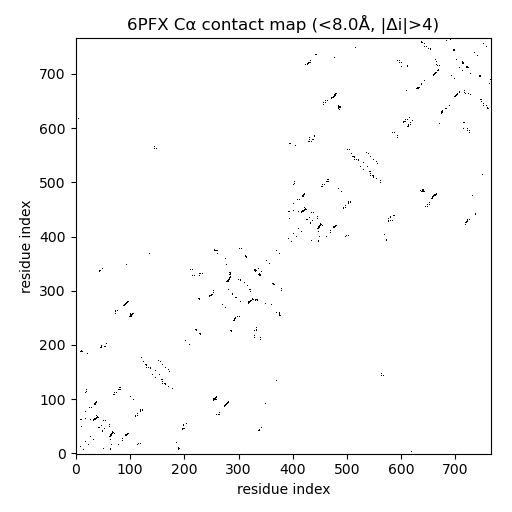04048 -34.21275 1.000 35.85414 229 GLN A O 1
ATOM 3159 N N . LYS A 1 205 ? 12.01576 24.89563 -32.50376 1.000 33.52753 230 LYS A N 1
ATOM 3160 C CA . LYS A 1 205 ? 11.52107 23.85393 -33.39527 1.000 32.32466 230 LYS A CA 1
ATOM 3161 C C . LYS A 1 205 ? 10.38547 24.37383 -34.27167 1.000 27.94690 230 LYS A C 1
ATOM 3162 O O . LYS A 1 205 ? 10.33173 24.07769 -35.47055 1.000 28.42302 230 LYS A O 1
ATOM 3181 N N . ILE A 1 206 ? 9.47199 25.15293 -33.69079 1.000 23.15926 231 ILE A N 1
ATOM 3182 C CA . ILE A 1 206 ? 8.40748 25.78324 -34.46938 1.000 21.62545 231 ILE A CA 1
ATOM 3183 C C . ILE A 1 206 ? 8.99487 26.64548 -35.58251 1.000 28.35048 231 ILE A C 1
ATOM 3184 O O . ILE A 1 206 ? 8.53705 26.59615 -36.73027 1.000 27.77361 231 ILE A O 1
ATOM 3200 N N . ASP A 1 207 ? 10.01659 27.45040 -35.26449 1.000 27.14258 232 ASP A N 1
ATOM 3201 C CA . ASP A 1 207 ? 10.64437 28.28030 -36.29032 1.000 27.28252 232 ASP A CA 1
ATOM 3202 C C . ASP A 1 207 ? 11.29743 27.42397 -37.37135 1.000 30.34100 232 ASP A C 1
ATOM 3203 O O . ASP A 1 207 ? 11.17187 27.71209 -38.56795 1.000 33.79997 232 ASP A O 1
ATOM 3212 N N . HIS A 1 208 ? 12.02271 26.37958 -36.96582 1.000 29.41051 233 HIS A N 1
ATOM 3213 C CA . HIS A 1 208 ? 12.66151 25.49266 -37.93205 1.000 34.34801 233 HIS A CA 1
ATOM 3214 C C . HIS A 1 208 ? 11.63847 24.88830 -38.88741 1.000 33.33842 233 HIS A C 1
ATOM 3215 O O . HIS A 1 208 ? 11.79135 24.96790 -40.11193 1.000 30.36922 233 HIS A O 1
ATOM 3229 N N . GLU A 1 209 ? 10.58479 24.27330 -38.34593 1.000 26.86842 234 GLU A N 1
ATOM 3230 C CA . GLU A 1 209 ? 9.58542 23.64474 -39.20235 1.000 26.23176 234 GLU A CA 1
ATOM 3231 C C . GLU A 1 209 ? 8.91322 24.66269 -40.11557 1.000 26.30984 234 GLU A C 1
ATOM 3232 O O . GLU A 1 209 ? 8.52816 24.32435 -41.23963 1.000 26.18509 234 GLU A O 1
ATOM 3244 N N . SER A 1 210 ? 8.78676 25.91675 -39.67640 1.000 21.24925 235 SER A N 1
ATOM 3245 C CA . SER A 1 210 ? 8.11872 26.90488 -40.51537 1.000 23.21874 235 SER A CA 1
ATOM 3246 C C . SER A 1 210 ? 8.88521 27.14677 -41.81306 1.000 24.99230 235 SER A C 1
ATOM 3247 O O . SER A 1 210 ? 8.27192 27.41067 -42.85212 1.000 23.00991 235 SER A O 1
ATOM 3255 N N . LYS A 1 211 ? 10.21926 27.04978 -41.77803 1.000 29.61124 236 LYS A N 1
ATOM 3256 C CA . LYS A 1 211 ? 11.02525 27.29517 -42.96947 1.000 29.88160 236 LYS A CA 1
ATOM 3257 C C . LYS A 1 211 ? 10.78382 26.26880 -44.07000 1.000 30.58347 236 LYS A C 1
ATOM 3258 O O . LYS A 1 211 ? 11.18451 26.49540 -45.21933 1.000 28.35269 236 LYS A O 1
ATOM 3277 N N . ARG A 1 212 ? 10.15455 25.14260 -43.74985 1.000 28.93745 237 ARG A N 1
ATOM 3278 C CA . ARG A 1 212 ? 9.90767 24.10564 -44.74258 1.000 25.10305 237 ARG A CA 1
ATOM 3279 C C . ARG A 1 212 ? 8.65607 24.36726 -45.56228 1.000 25.31662 237 ARG A C 1
ATOM 3280 O O . ARG A 1 212 ? 8.43508 23.67303 -46.55814 1.000 24.69176 237 ARG A O 1
ATOM 3301 N N . LEU A 1 213 ? 7.87831 25.37850 -45.21275 1.000 23.46895 238 LEU A N 1
ATOM 3302 C CA . LEU A 1 213 ? 6.58594 25.62852 -45.82803 1.000 22.58607 238 LEU A CA 1
ATOM 3303 C C . LEU A 1 213 ? 6.68843 26.63714 -46.96284 1.000 25.01533 238 LEU A C 1
ATOM 3304 O O . LEU A 1 213 ? 7.59943 27.46913 -46.99444 1.000 25.32888 238 LEU A O 1
ATOM 3320 N N . PRO A 1 214 ? 5.73492 26.61650 -47.89626 1.000 27.11443 239 PRO A N 1
ATOM 3321 C CA . PRO A 1 214 ? 5.72588 27.63124 -48.95788 1.000 25.50679 239 PRO A CA 1
ATOM 3322 C C . PRO A 1 214 ? 5.39251 29.00781 -48.40738 1.000 26.23801 239 PRO A C 1
ATOM 3323 O O . PRO A 1 214 ? 4.65394 29.14300 -47.42820 1.000 23.36073 239 PRO A O 1
ATOM 3334 N N . LYS A 1 215 ? 5.93076 30.03951 -49.07488 1.000 28.07357 240 LYS A N 1
ATOM 3335 C CA . LYS A 1 215 ? 5.69425 31.41532 -48.65044 1.000 32.85900 240 LYS A CA 1
ATOM 3336 C C . LYS A 1 215 ? 4.20526 31.73006 -48.59699 1.000 27.60030 240 LYS A C 1
ATOM 3337 O O . LYS A 1 215 ? 3.74089 32.44501 -47.69992 1.000 30.67486 240 LYS A O 1
ATOM 3356 N N . GLN A 1 216 ? 3.45132 31.23691 -49.57265 1.000 25.61826 241 GLN A N 1
ATOM 3357 C CA . GLN A 1 216 ? 2.02121 31.46995 -49.65687 1.000 24.39037 241 GLN A CA 1
ATOM 3358 C C . GLN A 1 216 ? 1.28700 30.18919 -49.30078 1.000 17.84744 241 GLN A C 1
ATOM 3359 O O . GLN A 1 216 ? 1.66862 29.09899 -49.73694 1.000 21.81326 241 GLN A O 1
ATOM 3373 N N . TYR A 1 217 ? 0.22678 30.32438 -48.52318 1.000 18.83951 242 TYR A N 1
ATOM 3374 C CA . TYR A 1 217 ? -0.54958 29.15828 -48.13827 1.000 14.84532 242 TYR A CA 1
ATOM 3375 C C . TYR A 1 217 ? -1.29771 28.62672 -49.35294 1.000 14.96209 242 TYR A C 1
ATOM 3376 O O . TYR A 1 217 ? -2.00199 29.37102 -50.03985 1.000 17.61568 242 TYR A O 1
ATOM 3394 N N . GLN A 1 218 ? -1.14541 27.33474 -49.61530 1.000 12.98995 243 GLN A N 1
ATOM 3395 C CA . GLN A 1 218 ? -1.80791 26.67264 -50.73797 1.000 13.46576 243 GLN A CA 1
ATOM 3396 C C . GLN A 1 218 ? -2.03337 25.24356 -50.26037 1.000 12.02404 243 GLN A C 1
ATOM 3397 O O . GLN A 1 218 ? -1.06785 24.50321 -50.05529 1.000 14.44489 243 GLN A O 1
ATOM 3411 N N . GLU A 1 219 ? -3.29624 24.87501 -50.01823 1.000 11.49829 244 GLU A N 1
ATOM 3412 C CA . GLU A 1 219 ? -3.57459 23.60890 -49.34357 1.000 8.57805 244 GLU A CA 1
ATOM 3413 C C . GLU A 1 219 ? -2.98554 22.41718 -50.09065 1.000 13.81952 244 GLU A C 1
ATOM 3414 O O . GLU A 1 219 ? -2.52128 21.46702 -49.45496 1.000 12.88565 244 GLU A O 1
ATOM 3426 N N . THR A 1 220 ? -3.00768 22.42883 -51.43079 1.000 12.44951 245 THR A N 1
ATOM 3427 C CA . THR A 1 220 ? -2.54991 21.24834 -52.16140 1.000 10.38365 245 THR A CA 1
ATOM 3428 C C . THR A 1 220 ? -1.02994 21.14747 -52.14658 1.000 12.77234 245 THR A C 1
ATOM 3429 O O . THR A 1 220 ? -0.48775 20.04475 -52.01798 1.000 13.58655 245 THR A O 1
ATOM 3440 N N . GLU A 1 221 ? -0.32043 22.27266 -52.31129 1.000 12.19549 246 GLU A N 1
ATOM 3441 C CA . GLU A 1 221 ? 1.12454 22.25125 -52.09034 1.000 13.25372 246 GLU A CA 1
ATOM 3442 C C . GLU A 1 221 ? 1.44010 21.69459 -50.71037 1.000 13.02174 246 GLU A C 1
ATOM 3443 O O . GLU A 1 221 ? 2.35896 20.87474 -50.55164 1.000 16.16798 246 GLU A O 1
ATOM 3455 N N . LEU A 1 222 ? 0.68168 22.12755 -49.69775 1.000 12.15540 247 LEU A N 1
ATOM 3456 C CA . LEU A 1 222 ? 0.89423 21.63808 -48.34133 1.000 10.65910 247 LEU A CA 1
ATOM 3457 C C . LEU A 1 222 ? 0.59329 20.14809 -48.23118 1.000 11.85074 247 LEU A C 1
ATOM 3458 O O . LEU A 1 222 ? 1.33051 19.41614 -47.56728 1.000 10.93927 247 LEU A O 1
ATOM 3474 N N . SER A 1 223 ? -0.48617 19.68560 -48.87175 1.000 9.43119 248 SER A N 1
ATOM 3475 C CA . SER A 1 223 ? -0.82159 18.26667 -48.85952 1.000 10.79559 248 SER A CA 1
ATOM 3476 C C . SER A 1 223 ? 0.27893 17.43362 -49.50309 1.000 12.45693 248 SER A C 1
ATOM 3477 O O . SER A 1 223 ? 0.66662 16.38309 -48.97442 1.000 14.09776 248 SER A O 1
ATOM 3485 N N . ILE A 1 224 ? 0.79624 17.89116 -50.64462 1.000 14.36698 249 ILE A N 1
ATOM 3486 C CA . ILE A 1 224 ? 1.88891 17.19146 -51.30962 1.000 16.05243 249 ILE A CA 1
ATOM 3487 C C . ILE A 1 224 ? 3.08947 17.08582 -50.38510 1.000 13.94099 249 ILE A C 1
ATOM 3488 O O . ILE A 1 224 ? 3.71808 16.02618 -50.27656 1.000 15.21440 249 ILE A O 1
ATOM 3504 N N . LEU A 1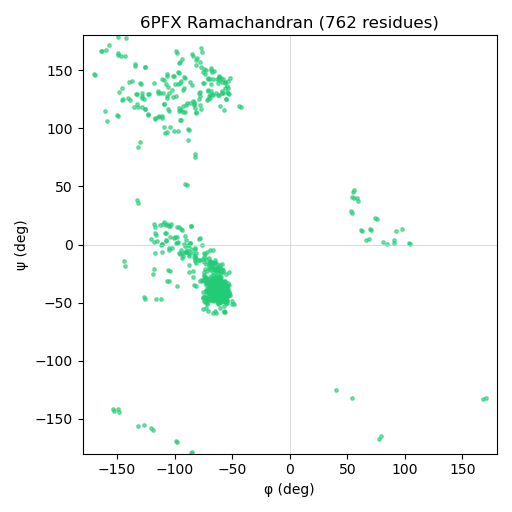 225 ? 3.41816 18.18146 -49.69489 1.000 13.21993 250 LEU A N 1
ATOM 3505 C CA . LEU A 1 225 ? 4.55266 18.16974 -48.78063 1.000 11.64898 250 LEU A CA 1
ATOM 3506 C C . LEU A 1 225 ? 4.28744 17.23428 -47.61096 1.000 13.82582 250 LEU A C 1
ATOM 3507 O O . LEU A 1 225 ? 5.18194 16.48861 -47.19499 1.000 12.23628 250 LEU A O 1
ATOM 3523 N N . ALA A 1 226 ? 3.05989 17.24208 -47.07732 1.000 12.32819 251 ALA A N 1
ATOM 3524 C CA . ALA A 1 226 ? 2.73467 16.34305 -45.97333 1.000 10.42877 251 ALA A CA 1
ATOM 3525 C C . ALA A 1 226 ? 2.86763 14.88086 -46.39059 1.000 15.01076 251 ALA A C 1
ATOM 3526 O O . ALA A 1 226 ? 3.32398 14.03696 -45.60571 1.000 12.54282 251 ALA A O 1
ATOM 3533 N N . ASN A 1 227 ? 2.44234 14.55687 -47.61366 1.000 12.82353 252 ASN A N 1
ATOM 3534 C CA . ASN A 1 227 ? 2.58739 13.19710 -48.11098 1.000 14.12175 252 ASN A CA 1
ATOM 3535 C C . ASN A 1 227 ? 4.05433 12.84466 -48.31186 1.000 17.49850 252 ASN A C 1
ATOM 3536 O O . ASN A 1 227 ? 4.46772 11.71485 -48.01953 1.000 14.47468 252 ASN A O 1
ATOM 3547 N N . GLN A 1 228 ? 4.86491 13.80078 -48.78635 1.000 14.08424 253 GLN A N 1
ATOM 3548 C CA . GLN A 1 228 ? 6.28415 13.51312 -48.97409 1.000 15.26915 253 GLN A CA 1
ATOM 3549 C C . GLN A 1 228 ? 6.97454 13.26336 -47.63907 1.000 14.98981 253 GLN A C 1
ATOM 3550 O O . GLN A 1 228 ? 7.73257 12.29679 -47.49263 1.000 17.25486 253 GLN A O 1
ATOM 3564 N N . ILE A 1 229 ? 6.69778 14.10358 -46.64270 1.000 12.89066 254 ILE A N 1
ATOM 3565 C CA . ILE A 1 229 ? 7.31718 13.92178 -45.33882 1.000 12.68627 254 ILE A CA 1
ATOM 3566 C C . ILE A 1 229 ? 6.81659 12.63723 -44.69396 1.000 15.07339 254 ILE A C 1
ATOM 3567 O O . ILE A 1 229 ? 7.60598 11.84941 -44.15952 1.000 14.31476 254 ILE A O 1
ATOM 3583 N N . GLY A 1 230 ? 5.50626 12.39056 -44.74456 1.000 13.79898 255 GLY A N 1
ATOM 3584 C CA . GLY A 1 230 ? 4.98207 11.16346 -44.16922 1.000 14.86775 255 GLY A CA 1
ATOM 3585 C C . GLY A 1 230 ? 5.62088 9.93285 -44.77965 1.000 14.01689 255 GLY A C 1
ATOM 3586 O O . GLY A 1 230 ? 6.01512 9.00245 -44.07284 1.000 16.35191 255 GLY A O 1
ATOM 3590 N N . GLU A 1 231 ? 5.73579 9.90807 -46.10714 1.000 14.22319 256 GLU A N 1
ATOM 3591 C CA . GLU A 1 231 ? 6.32395 8.74095 -46.75584 1.000 13.52809 256 GLU A CA 1
ATOM 3592 C C . GLU A 1 231 ? 7.75624 8.52456 -46.28459 1.000 17.82579 256 GLU A C 1
ATOM 3593 O O . GLU A 1 231 ? 8.15910 7.39528 -45.98230 1.000 18.86782 256 GLU A O 1
ATOM 3605 N N . ARG A 1 232 ? 8.53878 9.60085 -46.21098 1.000 15.13518 257 ARG A N 1
ATOM 3606 C CA . ARG A 1 232 ? 9.94615 9.49353 -45.83866 1.000 16.03981 257 ARG A CA 1
ATOM 3607 C C . ARG A 1 232 ? 10.11964 9.08437 -44.38390 1.000 17.03046 257 ARG A C 1
ATOM 3608 O O . ARG A 1 232 ? 11.13225 8.46341 -44.04073 1.000 20.34921 257 ARG A O 1
ATOM 3629 N N . GLU A 1 233 ? 9.15447 9.39867 -43.52218 1.000 14.41622 258 GLU A N 1
ATOM 3630 C CA . GLU A 1 233 ? 9.30897 9.19733 -42.08704 1.000 15.01049 258 GLU A CA 1
ATOM 3631 C C . GLU A 1 233 ? 8.64364 7.92919 -41.57568 1.000 14.94305 258 GLU A C 1
ATOM 3632 O O . GLU A 1 233 ? 8.63796 7.69995 -40.36172 1.000 14.73124 258 GLU A O 1
ATOM 3644 N N . THR A 1 234 ? 8.12555 7.08280 -42.46729 1.000 12.97185 259 THR A N 1
ATOM 3645 C CA . THR A 1 234 ? 7.40976 5.87146 -42.08444 1.000 14.02998 259 THR A CA 1
ATOM 3646 C C . THR A 1 234 ? 7.89955 4.67181 -42.87852 1.000 17.54913 259 THR A C 1
ATOM 3647 O O . THR A 1 234 ? 7.12503 3.78012 -43.24125 1.000 17.00993 259 THR A O 1
ATOM 3658 N N . THR A 1 235 ? 9.19842 4.60399 -43.12447 1.000 14.76570 260 THR A N 1
ATOM 3659 C CA . THR A 1 235 ? 9.72660 3.57091 -43.99833 1.000 16.92295 260 THR A CA 1
ATOM 3660 C C . THR A 1 235 ? 10.10045 2.26892 -43.29460 1.000 17.67135 260 THR A C 1
ATOM 3661 O O . THR A 1 235 ? 10.47038 1.31533 -43.98505 1.000 15.32448 260 THR A O 1
ATOM 3672 N N . ASN A 1 236 ? 10.02014 2.17782 -41.96273 1.000 14.06618 261 ASN A N 1
ATOM 3673 C CA . ASN A 1 236 ? 10.59858 1.02402 -41.27008 1.000 13.28292 261 ASN A CA 1
ATOM 3674 C C . ASN A 1 236 ? 9.56697 0.02602 -40.73356 1.000 11.86734 261 ASN A C 1
ATOM 3675 O O . ASN A 1 236 ? 9.91037 -0.85036 -39.92547 1.000 12.79431 261 ASN A O 1
ATOM 3686 N N . ASN A 1 237 ? 8.33781 0.07187 -41.23021 1.000 10.69193 262 ASN A N 1
ATOM 3687 C CA . ASN A 1 237 ? 7.29639 -0.80274 -40.72847 1.000 11.11204 262 ASN A CA 1
ATOM 3688 C C . ASN A 1 237 ? 6.15027 -0.81977 -41.72741 1.000 10.71978 262 ASN A C 1
ATOM 3689 O O . ASN A 1 237 ? 6.09290 0.04437 -42.61618 1.000 11.91298 262 ASN A O 1
ATOM 3700 N N . PRO A 1 238 ? 5.22501 -1.75061 -41.59913 1.000 12.85953 263 PRO A N 1
ATOM 3701 C CA . PRO A 1 238 ? 4.12563 -1.86448 -42.56524 1.000 13.87819 263 PRO A CA 1
ATOM 3702 C C . PRO A 1 238 ? 2.88719 -1.06155 -42.22353 1.000 13.93788 263 PRO A C 1
ATOM 3703 O O . PRO A 1 238 ? 1.89082 -1.15498 -42.95742 1.000 16.96136 263 PRO A O 1
ATOM 3714 N N . PHE A 1 239 ? 2.92627 -0.27446 -41.15461 1.000 13.78446 264 PHE A N 1
ATOM 3715 C CA . PHE A 1 239 ? 1.71543 0.27589 -40.57343 1.000 11.35124 264 PHE A CA 1
ATOM 3716 C C . PHE A 1 239 ? 1.57325 1.77630 -40.75737 1.000 14.71405 264 PHE A C 1
ATOM 3717 O O . PHE A 1 239 ? 0.59383 2.35256 -40.27255 1.000 19.25785 264 PHE A O 1
ATOM 3734 N N . GLY A 1 240 ? 2.52264 2.43070 -41.40998 1.000 12.67442 265 GLY A N 1
ATOM 3735 C CA . GLY A 1 240 ? 2.44507 3.87052 -41.53865 1.000 13.70094 265 GLY A CA 1
ATOM 3736 C C . GLY A 1 240 ? 2.80973 4.62700 -40.28525 1.000 15.87611 265 GLY A C 1
ATOM 3737 O O . GLY A 1 240 ? 2.41353 5.78875 -40.13909 1.000 16.79377 265 GLY A O 1
ATOM 3741 N N . LEU A 1 241 ? 3.56055 4.00588 -39.37645 1.000 13.05381 266 LEU A N 1
ATOM 3742 C CA . LEU A 1 241 ? 3.95004 4.63393 -38.11957 1.000 12.47862 266 LEU A CA 1
ATOM 3743 C C . LEU A 1 241 ? 5.29032 5.33618 -38.29417 1.000 14.97653 266 LEU A C 1
ATOM 3744 O O . LEU A 1 241 ? 6.16444 4.86109 -39.02574 1.000 13.45915 266 LEU A O 1
ATOM 3760 N N . LYS A 1 242 ? 5.45169 6.47493 -37.62878 1.000 13.93367 267 LYS A N 1
ATOM 3761 C CA . LYS A 1 242 ? 6.73287 7.16471 -37.67108 1.000 12.54454 267 LYS A CA 1
ATOM 3762 C C . LYS A 1 242 ? 7.82971 6.21921 -37.19361 1.000 12.22803 267 LYS A C 1
ATOM 3763 O O . LYS A 1 242 ? 7.67025 5.54008 -36.17423 1.000 14.19108 267 LYS A O 1
ATOM 3782 N N . ASN A 1 243 ? 8.95162 6.19835 -37.92551 1.000 14.24385 268 ASN A N 1
ATOM 3783 C CA . ASN A 1 243 ? 10.02541 5.24176 -37.66286 1.000 15.00974 268 ASN A CA 1
ATOM 3784 C C . ASN A 1 243 ? 10.42555 5.17551 -36.18807 1.000 16.89758 268 ASN A C 1
ATOM 3785 O O . ASN A 1 243 ? 10.50357 4.08367 -35.61889 1.000 16.30993 268 ASN A O 1
ATOM 3796 N N . ASP A 1 244 ? 10.70210 6.31818 -35.54459 1.000 16.86615 269 ASP A N 1
ATOM 3797 C CA . ASP A 1 244 ? 11.21438 6.23223 -34.17477 1.000 17.84101 269 ASP A CA 1
ATOM 3798 C C . ASP A 1 244 ? 10.15237 5.70741 -33.21317 1.000 17.35258 269 ASP A C 1
ATOM 3799 O O . ASP A 1 244 ? 10.48130 4.99474 -32.25780 1.000 19.04299 269 ASP A O 1
ATOM 3808 N N . PHE A 1 245 ? 8.87945 6.01065 -33.47009 1.000 14.94286 270 PHE A N 1
ATOM 3809 C CA . PHE A 1 245 ? 7.80490 5.46208 -32.65424 1.000 14.33265 270 PHE A CA 1
ATOM 3810 C C . PHE A 1 245 ? 7.75131 3.95030 -32.79815 1.000 15.19715 270 PHE A C 1
ATOM 3811 O O . PHE A 1 245 ? 7.63035 3.22023 -31.80900 1.000 16.27887 270 PHE A O 1
ATOM 3828 N N . TYR A 1 246 ? 7.83497 3.45751 -34.03034 1.000 13.72190 271 TYR A N 1
ATOM 3829 C CA . TYR A 1 246 ? 7.80402 2.01888 -34.23162 1.000 13.86977 271 TYR A CA 1
ATOM 3830 C C . TYR A 1 246 ? 8.96755 1.35251 -33.50550 1.000 15.41717 271 TYR A C 1
ATOM 3831 O O . TYR A 1 246 ? 8.78142 0.38338 -32.75542 1.000 15.42250 271 TYR A O 1
ATOM 3849 N N . THR A 1 247 ? 10.17512 1.88952 -33.69130 1.000 18.05082 272 THR A N 1
ATOM 3850 C CA . THR A 1 247 ? 11.36771 1.28372 -33.10946 1.000 20.70689 272 THR A CA 1
ATOM 3851 C C . THR A 1 247 ? 11.29382 1.25099 -31.58847 1.000 20.47804 272 THR A C 1
ATOM 3852 O O . THR A 1 247 ? 11.58491 0.22180 -30.96842 1.000 21.00595 272 THR A O 1
ATOM 3863 N N . HIS A 1 248 ? 10.89122 2.36124 -30.96722 1.000 18.03201 273 HIS A N 1
ATOM 3864 C CA . HIS A 1 248 ? 10.96289 2.47651 -29.51733 1.000 22.97717 273 HIS A CA 1
ATOM 3865 C C . HIS A 1 248 ? 9.73146 1.94796 -28.80014 1.000 22.39711 273 HIS A C 1
ATOM 3866 O O . HIS A 1 248 ? 9.83964 1.55410 -27.63441 1.000 26.54720 273 HIS A O 1
ATOM 3880 N N . ARG A 1 249 ? 8.57520 1.90042 -29.45758 1.000 18.87215 274 ARG A N 1
ATOM 3881 C CA . ARG A 1 249 ? 7.34965 1.54774 -28.76362 1.000 19.09371 274 ARG A CA 1
ATOM 3882 C C . ARG A 1 249 ? 6.66655 0.28205 -29.25150 1.000 21.85322 274 ARG A C 1
ATOM 3883 O O . ARG A 1 249 ? 5.87367 -0.28648 -28.49301 1.000 26.94905 274 ARG A O 1
ATOM 3904 N N . ILE A 1 250 ? 6.93907 -0.18084 -30.47330 1.000 17.55018 275 ILE A N 1
ATOM 3905 C CA . ILE A 1 250 ? 6.18812 -1.26706 -31.08725 1.000 18.10286 275 ILE A CA 1
ATOM 3906 C C . ILE A 1 250 ? 7.05993 -2.49867 -31.34282 1.000 20.74686 275 ILE A C 1
ATOM 3907 O O . ILE A 1 250 ? 6.65796 -3.62973 -31.04963 1.000 19.74477 275 ILE A O 1
ATOM 3923 N N . ARG A 1 251 ? 8.24900 -2.29536 -31.91775 1.000 20.94900 276 ARG A N 1
ATOM 3924 C CA . ARG A 1 251 ? 9.00462 -3.40625 -32.49196 1.000 19.42877 276 ARG A CA 1
ATOM 3925 C C . ARG A 1 251 ? 9.22151 -4.54067 -31.49720 1.000 22.67324 276 ARG A C 1
ATOM 3926 O O . ARG A 1 251 ? 9.07328 -5.71760 -31.84840 1.000 19.73611 276 ARG A O 1
ATOM 3947 N N . ALA A 1 252 ? 9.56878 -4.21238 -30.24953 1.000 22.63444 277 ALA A N 1
ATOM 3948 C CA . ALA A 1 252 ? 9.93112 -5.25533 -29.29520 1.000 27.66392 277 ALA A CA 1
ATOM 3949 C C . ALA A 1 252 ? 8.75951 -6.17767 -28.98598 1.000 27.48969 277 ALA A C 1
ATOM 3950 O O . ALA A 1 252 ? 8.96769 -7.34303 -28.62764 1.000 27.36396 277 ALA A O 1
ATOM 3957 N N . HIS A 1 253 ? 7.53029 -5.67909 -29.11666 1.000 23.93071 278 HIS A N 1
ATOM 3958 C CA . HIS A 1 253 ? 6.32906 -6.43081 -28.77200 1.000 26.29559 278 HIS A CA 1
ATOM 3959 C C . HIS A 1 253 ? 5.44081 -6.68298 -29.97795 1.000 22.03258 278 HIS A C 1
ATOM 3960 O O . HIS A 1 253 ? 4.27577 -7.07003 -29.80846 1.000 20.95074 278 HIS A O 1
ATOM 3974 N N . GLU A 1 254 ? 5.94861 -6.49413 -31.18754 1.000 22.19249 279 GLU A N 1
ATOM 3975 C CA . GLU A 1 254 ? 5.04941 -6.40119 -32.33078 1.000 22.59090 279 GLU A CA 1
ATOM 3976 C C . GLU A 1 254 ? 4.25058 -7.67566 -32.55880 1.000 20.99995 279 GLU A C 1
ATOM 3977 O O . GLU A 1 254 ? 3.04900 -7.56528 -32.85719 1.000 21.18557 279 GLU A O 1
ATOM 3989 N N . PRO A 1 255 ? 4.80908 -8.88143 -32.40656 1.000 20.37018 280 PRO A N 1
ATOM 3990 C CA . PRO A 1 255 ? 3.97414 -10.08683 -32.57484 1.000 21.41732 280 PRO A CA 1
ATOM 3991 C C . PRO A 1 255 ? 2.81319 -10.16996 -31.59728 1.000 17.90608 280 PRO A C 1
ATOM 3992 O O . PRO A 1 255 ? 1.69276 -10.52865 -31.98893 1.000 20.67925 280 PRO A O 1
ATOM 4003 N N . GLU A 1 256 ? 3.07002 -9.85742 -30.32373 1.000 18.41118 281 GLU A N 1
ATOM 4004 C CA . GLU A 1 256 ? 2.07485 -9.94722 -29.26760 1.000 23.25253 281 GLU A CA 1
ATOM 4005 C C . GLU A 1 256 ? 0.95601 -8.93561 -29.43932 1.000 20.42429 281 GLU A C 1
ATOM 4006 O O . GLU A 1 256 ? -0.13016 -9.12553 -28.88224 1.000 23.88897 281 GLU A O 1
ATOM 4018 N N . LEU A 1 257 ? 1.18771 -7.87295 -30.19887 1.000 18.26663 282 LEU A N 1
ATOM 4019 C CA . LEU A 1 257 ? 0.16444 -6.85113 -30.37401 1.000 17.26110 282 LEU A CA 1
ATOM 4020 C C . LEU A 1 257 ? -0.89272 -7.26480 -31.38360 1.000 16.87464 282 LEU A C 1
ATOM 4021 O O . LEU A 1 257 ? -1.95728 -6.64466 -31.43575 1.000 14.76218 282 LEU A O 1
ATOM 4037 N N . LYS A 1 258 ? -0.65074 -8.30838 -32.16683 1.000 15.70059 283 LYS A N 1
ATOM 4038 C CA . LYS A 1 258 ? -1.65527 -8.74062 -33.12568 1.000 14.29687 283 LYS A CA 1
ATOM 4039 C C . LYS A 1 258 ? -2.92100 -9.18301 -32.39890 1.000 17.25765 283 LYS A C 1
ATOM 4040 O O . LYS A 1 258 ? -2.87241 -10.01345 -31.48606 1.000 18.30515 283 LYS A O 1
ATOM 4059 N N . GLN A 1 259 ? -4.05670 -8.63197 -32.82257 1.000 15.73875 284 GLN A N 1
ATOM 4060 C CA . GLN A 1 259 ? -5.38160 -8.90848 -32.26820 1.000 15.44241 284 GLN A CA 1
ATOM 4061 C C . GLN A 1 259 ? -5.52246 -8.51264 -30.79881 1.000 14.16523 284 GLN A C 1
ATOM 4062 O O . GLN A 1 259 ? -6.52086 -8.87491 -30.15846 1.000 16.42024 284 GLN A O 1
ATOM 4076 N N . SER A 1 260 ? -4.56524 -7.75448 -30.25226 1.000 15.45778 285 SER A N 1
ATOM 4077 C CA . SER A 1 260 ? -4.56479 -7.45460 -28.82523 1.000 14.28365 285 SER A CA 1
ATOM 4078 C C . SER A 1 260 ? -5.68304 -6.50841 -28.42001 1.000 16.32793 285 SER A C 1
ATOM 4079 O O . SER A 1 260 ? -5.99779 -6.42815 -27.22883 1.000 16.74694 285 SER A O 1
ATOM 4087 N N . GLN A 1 261 ? -6.28805 -5.80248 -29.37704 1.000 16.86577 286 GLN A N 1
ATOM 4088 C CA . GLN A 1 261 ? -7.31456 -4.80113 -29.10830 1.000 12.91361 286 GLN A CA 1
ATOM 4089 C C . GLN A 1 261 ? -8.68163 -5.21757 -29.63483 1.000 12.08057 286 GLN A C 1
ATOM 4090 O O . GLN A 1 261 ? -9.58513 -4.38468 -29.72637 1.000 11.88726 286 GLN A O 1
ATOM 4104 N N . LYS A 1 262 ? -8.87299 -6.50206 -29.93961 1.000 13.51768 287 LYS A N 1
ATOM 4105 C CA . LYS A 1 262 ? -10.12113 -6.92363 -30.56689 1.000 13.34588 287 LYS A CA 1
ATOM 4106 C C . LYS A 1 262 ? -11.34541 -6.65332 -29.69302 1.000 12.78011 287 LYS A C 1
ATOM 4107 O O . LYS A 1 262 ? -12.44852 -6.46298 -30.22191 1.000 15.13825 287 LYS A O 1
ATOM 4126 N N . ASN A 1 263 ? -11.18910 -6.63019 -28.37048 1.000 15.72351 288 ASN A N 1
ATOM 4127 C CA . ASN A 1 263 ? -12.33145 -6.41999 -27.48707 1.000 18.83678 288 ASN A CA 1
ATOM 4128 C C . ASN A 1 263 ? -12.33347 -5.04995 -26.82721 1.000 15.81593 288 ASN A C 1
ATOM 4129 O O . ASN A 1 263 ? -13.16041 -4.80204 -25.93872 1.000 16.52591 288 ASN A O 1
ATOM 4140 N N . TRP A 1 264 ? -11.45409 -4.14833 -27.26021 1.000 12.81837 289 TRP A N 1
ATOM 4141 C CA . TRP A 1 264 ? -11.39069 -2.81303 -26.68059 1.000 13.68979 289 TRP A CA 1
ATOM 4142 C C . TRP A 1 264 ? -12.60786 -1.99201 -27.09706 1.000 12.26672 289 TRP A C 1
ATOM 4143 O O . TRP A 1 264 ? -13.06281 -2.05818 -28.24289 1.000 13.04589 289 TRP A O 1
ATOM 4164 N N . ASP A 1 265 ? -13.11157 -1.18004 -26.16715 1.000 14.07351 290 ASP A N 1
ATOM 4165 C CA . ASP A 1 265 ? -14.38060 -0.48171 -26.35341 1.000 13.12319 290 ASP A CA 1
ATOM 4166 C C . ASP A 1 265 ? -14.23167 0.87259 -25.68313 1.000 13.41693 290 ASP A C 1
ATOM 4167 O O . ASP A 1 265 ? -13.84007 0.93207 -24.51310 1.000 15.77622 290 ASP A O 1
ATOM 4176 N N . TYR A 1 266 ? -14.48449 1.94220 -26.43980 1.000 10.27576 291 TYR A N 1
ATOM 4177 C CA . TYR A 1 266 ? -14.44486 3.30741 -25.93048 1.000 10.67392 291 TYR A CA 1
ATOM 4178 C C . TYR A 1 266 ? -15.83502 3.93508 -25.83787 1.000 11.34312 291 TYR A C 1
ATOM 4179 O O . TYR A 1 266 ? -15.95768 5.16587 -25.76436 1.000 11.80757 291 TYR A O 1
ATOM 4197 N N . ARG A 1 267 ? -16.88292 3.11898 -25.83575 1.000 12.75164 292 ARG A N 1
ATOM 4198 C CA . ARG A 1 267 ? -18.22753 3.66674 -25.86567 1.000 12.34920 292 ARG A CA 1
ATOM 4199 C C . ARG A 1 267 ? -18.81192 3.84585 -24.47618 1.000 9.93583 292 ARG A C 1
ATOM 4200 O O . ARG A 1 267 ? -19.84631 4.50548 -24.35385 1.000 11.01928 292 ARG A O 1
ATOM 4221 N N . PHE A 1 268 ? -18.16209 3.31395 -23.43589 1.000 10.99414 293 PHE A N 1
ATOM 4222 C CA . PHE A 1 268 ? -18.70610 3.30471 -22.07440 1.000 8.53586 293 PHE A CA 1
ATOM 4223 C C . PHE A 1 268 ? -17.63007 3.79419 -21.11990 1.000 11.96399 293 PHE A C 1
ATOM 4224 O O . PHE A 1 268 ? -16.57479 3.16631 -21.01666 1.000 13.19020 293 PHE A O 1
ATOM 4241 N N . SER A 1 269 ? -17.87740 4.91035 -20.41865 1.000 13.27283 294 SER A N 1
ATOM 4242 C CA . SER A 1 269 ? -16.78657 5.43385 -19.60289 1.000 9.73093 294 SER A CA 1
ATOM 4243 C C . SER A 1 269 ? -17.24626 6.53825 -18.67082 1.000 12.13716 294 SER A C 1
ATOM 4244 O O . SER A 1 269 ? -18.12424 7.31866 -19.05198 1.000 13.94201 294 SER A O 1
ATOM 4252 N N . PRO A 1 270 ? -16.65364 6.66230 -17.47395 1.000 12.24269 295 PRO A N 1
ATOM 4253 C CA . PRO A 1 270 ? -16.81221 7.90311 -16.69815 1.000 12.64910 295 PRO A CA 1
ATOM 4254 C C . PRO A 1 270 ? -16.34528 9.11922 -17.45698 1.000 11.08701 295 PRO A C 1
ATOM 4255 O O . PRO A 1 270 ? -16.78360 10.22493 -17.14177 1.000 12.81330 295 PRO A O 1
ATOM 4266 N N . GLU A 1 271 ? -15.47484 8.95264 -18.45647 1.000 9.35186 296 GLU A N 1
ATOM 4267 C CA . GLU A 1 271 ? -14.95961 10.09648 -19.19661 1.000 9.25916 296 GLU A CA 1
ATOM 4268 C C . GLU A 1 271 ? -16.06345 10.89672 -19.88376 1.000 9.76898 296 GLU A C 1
ATOM 4269 O O . GLU A 1 271 ? -15.88986 12.09824 -20.12486 1.000 10.42131 296 GLU A O 1
ATOM 4281 N N . PHE A 1 272 ? -17.18066 10.25659 -20.24585 1.000 11.18537 297 PHE A N 1
ATOM 4282 C CA . PHE A 1 272 ? -18.27741 11.00414 -20.85026 1.000 11.97410 297 PHE A CA 1
ATOM 4283 C C . PHE A 1 272 ? -18.80861 12.04320 -19.87797 1.000 11.26255 297 PHE A C 1
ATOM 4284 O O . PHE A 1 272 ? -19.20083 13.14010 -20.27917 1.000 11.21737 297 PHE A O 1
ATOM 4301 N N . SER A 1 273 ? -18.83522 11.70539 -18.59041 1.000 9.24206 298 SER A N 1
ATOM 4302 C CA . SER A 1 273 ? -19.30378 12.63575 -17.56953 1.000 11.26258 298 SER A CA 1
ATOM 4303 C C . SER A 1 273 ? -18.21773 13.63039 -17.16183 1.000 11.61251 298 SER A C 1
ATOM 4304 O O . SER A 1 273 ? -18.52929 14.79912 -16.90046 1.000 9.91151 298 SER A O 1
ATOM 4312 N N . ASP A 1 274 ? -16.94215 13.21481 -17.12589 1.000 11.24730 299 ASP A N 1
ATOM 4313 C CA . ASP A 1 274 ? -15.86121 14.18574 -16.96858 1.000 11.07596 299 ASP A CA 1
ATOM 4314 C C . ASP A 1 274 ? -15.88633 15.19769 -18.11556 1.000 11.97369 299 ASP A C 1
ATOM 4315 O O . ASP A 1 274 ? -15.68985 16.40070 -17.90391 1.000 12.70670 299 ASP A O 1
ATOM 4324 N N . PHE A 1 275 ? -16.13982 14.72218 -19.34275 1.000 11.33540 300 PHE A N 1
ATOM 4325 C CA . PHE A 1 275 ? -16.24971 15.60187 -20.50313 1.000 13.44245 300 PHE A CA 1
ATOM 4326 C C . PHE A 1 275 ? -17.41341 16.56971 -20.34295 1.000 10.06386 300 PHE A C 1
ATOM 4327 O O . PHE A 1 275 ? -17.31805 17.73574 -20.74531 1.000 10.67633 300 PHE A O 1
ATOM 4344 N N . GLN A 1 276 ? -18.49683 16.12379 -19.70299 1.000 9.88833 301 GLN A N 1
ATOM 4345 C CA . GLN A 1 276 ? -19.61509 17.01998 -19.44154 1.000 9.94390 301 GLN A CA 1
ATOM 4346 C C . GLN A 1 276 ? -19.20471 18.21522 -18.58614 1.000 8.80718 301 GLN A C 1
ATOM 4347 O O . GLN A 1 276 ? -19.77472 19.30217 -18.73219 1.000 10.96622 301 GLN A O 1
ATOM 4361 N N . LEU A 1 277 ? -18.24114 18.03434 -17.67787 1.000 9.31873 302 LEU A N 1
ATOM 4362 C CA . LEU A 1 277 ? -17.73030 19.16840 -16.91803 1.000 10.61441 302 LEU A CA 1
ATOM 4363 C C . LEU A 1 277 ? -17.13951 20.21649 -17.84870 1.000 10.41386 302 LEU A C 1
ATOM 4364 O O . LEU A 1 277 ? -17.40379 21.41274 -17.69998 1.000 11.09579 302 LEU A O 1
ATOM 4380 N N . VAL A 1 278 ? -16.31465 19.78112 -18.80540 1.000 11.65917 303 VAL A N 1
ATOM 4381 C CA . VAL A 1 278 ? -15.75974 20.68961 -19.80493 1.000 10.60026 303 VAL A CA 1
ATOM 4382 C C . VAL A 1 278 ? -16.86450 21.44466 -20.52660 1.000 8.91486 303 VAL A C 1
ATOM 4383 O O . VAL A 1 278 ? -16.78440 22.66180 -20.68934 1.000 8.52282 303 VAL A O 1
ATOM 4396 N N . LEU A 1 279 ? -17.89142 20.73441 -21.00615 1.000 8.97528 304 LEU A N 1
ATOM 4397 C CA . LEU A 1 279 ? -18.99540 21.37950 -21.71717 1.000 9.45966 304 LEU A CA 1
ATOM 4398 C C . LEU A 1 279 ? -19.73574 22.37706 -20.83087 1.000 9.39838 304 LEU A C 1
ATOM 4399 O O . LEU A 1 279 ? -20.12432 23.46171 -21.28800 1.000 10.72817 304 LEU A O 1
ATOM 4415 N N . ASP A 1 280 ? -19.95129 22.02058 -19.56686 1.000 10.53644 305 ASP A N 1
ATOM 4416 C CA . ASP A 1 280 ? -20.59415 22.92668 -18.62089 1.000 11.42999 305 ASP A CA 1
ATOM 4417 C C . ASP A 1 280 ? -19.83808 24.24344 -18.54698 1.000 12.77324 305 ASP A C 1
ATOM 4418 O O . ASP A 1 280 ? -20.43524 25.32227 -18.63460 1.000 12.42327 305 ASP A O 1
ATOM 4427 N N . GLN A 1 281 ? -18.51737 24.17858 -18.40416 1.000 10.68143 306 GLN A N 1
ATOM 4428 C CA . GLN A 1 281 ? -17.73579 25.39682 -18.25774 1.000 11.52677 306 GLN A CA 1
ATOM 4429 C C . GLN A 1 281 ? -17.63312 26.16481 -19.57146 1.000 10.92813 306 GLN A C 1
ATOM 4430 O O . GLN A 1 281 ? -17.69338 27.39645 -19.57074 1.000 12.73537 306 GLN A O 1
ATOM 4444 N N . LEU A 1 282 ? -17.47783 25.46618 -20.69879 1.000 10.34375 307 LEU A N 1
ATOM 4445 C CA . LEU A 1 282 ? -17.43741 26.14426 -21.98950 1.000 12.42277 307 LEU A CA 1
ATOM 4446 C C . LEU A 1 282 ? -18.73205 26.89854 -22.22327 1.000 12.72632 307 LEU A C 1
ATOM 4447 O O . LEU A 1 282 ? -18.72265 28.04818 -22.67433 1.000 11.80714 307 LEU A O 1
ATOM 4463 N N . ALA A 1 283 ? -19.85490 26.29736 -21.84499 1.000 12.46285 308 ALA A N 1
ATOM 4464 C CA . ALA A 1 283 ? -21.13736 26.94898 -22.06064 1.000 11.95216 308 ALA A CA 1
ATOM 4465 C C . ALA A 1 283 ? -21.28906 28.14874 -21.13599 1.000 15.55025 308 ALA A C 1
ATOM 4466 O O . ALA A 1 283 ? -21.73085 29.22252 -21.56629 1.000 16.14329 308 ALA A O 1
ATOM 4473 N N . LYS A 1 284 ? -20.89067 28.00132 -19.86887 1.000 13.79060 309 LYS A N 1
ATOM 4474 C CA . LYS A 1 284 ? -21.03606 29.10274 -18.91480 1.000 14.25514 309 LYS A CA 1
ATOM 4475 C C . LYS A 1 284 ? -20.16952 30.29277 -19.30154 1.000 16.33953 309 LYS A C 1
ATOM 4476 O O . LYS A 1 284 ? -20.55634 31.44227 -19.05649 1.000 17.46212 309 LYS A O 1
ATOM 4495 N N . ASN A 1 285 ? -19.02148 30.04253 -19.92784 1.000 15.03257 310 ASN A N 1
ATOM 4496 C CA . ASN A 1 285 ? -18.14204 31.09235 -20.41413 1.000 16.57444 310 ASN A CA 1
ATOM 4497 C C . ASN A 1 285 ? -18.54867 31.66036 -21.76835 1.000 12.02917 310 ASN A C 1
ATOM 4498 O O . ASN A 1 285 ? -17.87981 32.57586 -22.26700 1.000 13.96642 310 ASN A O 1
ATOM 4509 N N . HIS A 1 286 ? -19.58647 31.11997 -22.39690 1.000 13.08238 311 HIS A N 1
ATOM 4510 C CA . HIS A 1 286 ? -19.96693 31.51411 -23.75551 1.000 13.28051 311 HIS A CA 1
ATOM 4511 C C . HIS A 1 286 ? -18.80280 31.36000 -24.73725 1.000 11.81680 311 HIS A C 1
ATOM 4512 O O . HIS A 1 286 ? -18.59281 32.19082 -25.62787 1.000 15.85695 311 HIS A O 1
ATOM 4526 N N . ASN A 1 287 ? -18.04370 30.27760 -24.58550 1.000 13.47788 312 ASN A N 1
ATOM 4527 C CA . ASN A 1 287 ? -16.98454 29.97685 -25.52862 1.000 13.67034 312 ASN A CA 1
ATOM 4528 C C . ASN A 1 287 ? -17.59128 29.42587 -26.81234 1.000 11.77550 312 ASN A C 1
ATOM 4529 O O . ASN A 1 287 ? -18.51516 28.61338 -26.77642 1.000 17.58866 312 ASN A O 1
ATOM 4540 N N . GLU A 1 288 ? -17.05459 29.84371 -27.94798 1.000 10.97911 313 GLU A N 1
ATOM 4541 C CA . GLU A 1 288 ? -17.29994 29.15007 -29.20308 1.000 12.55547 313 GLU A CA 1
ATOM 4542 C C . GLU A 1 288 ? -16.17008 28.14507 -29.36968 1.000 11.43645 313 GLU A C 1
ATOM 4543 O O . GLU A 1 288 ? -15.00391 28.47891 -29.13956 1.000 12.19898 313 GLU A O 1
ATOM 4555 N N . VAL A 1 289 ? -16.50830 26.91177 -29.72129 1.000 9.74733 314 VAL A N 1
ATOM 4556 C CA . VAL A 1 289 ? -15.54084 25.82537 -29.68546 1.000 9.22276 314 VAL A CA 1
ATOM 4557 C C . VAL A 1 289 ? -15.56726 25.07172 -31.00465 1.000 9.49864 314 VAL A C 1
ATOM 4558 O O . VAL A 1 289 ? -16.63973 24.82474 -31.56934 1.000 10.24109 314 VAL A O 1
ATOM 4571 N N . LEU A 1 290 ? -14.37976 24.70067 -31.48725 1.000 10.03919 315 LEU A N 1
ATOM 4572 C CA . LEU A 1 290 ? -14.20810 23.69382 -32.53054 1.000 8.03157 315 LEU A CA 1
ATOM 4573 C C . LEU A 1 290 ? -13.66753 22.42535 -31.87463 1.000 10.89816 315 LEU A C 1
ATOM 4574 O O . LEU A 1 290 ? -12.56589 22.43264 -31.30782 1.000 8.41434 315 LEU A O 1
ATOM 4590 N N . PHE A 1 291 ? -14.45031 21.35066 -31.93199 1.000 9.69655 316 PHE A N 1
ATOM 4591 C CA . PHE A 1 291 ? -14.02239 20.04086 -31.45870 1.000 9.58424 316 PHE A CA 1
ATOM 4592 C C . PHE A 1 291 ? -13.48749 19.24152 -32.63900 1.000 10.62102 316 PHE A C 1
ATOM 4593 O O . PHE A 1 291 ? -14.03995 19.30546 -33.73939 1.000 14.32667 316 PHE A O 1
ATOM 4610 N N . ILE A 1 292 ? -12.39229 18.51742 -32.40847 1.000 10.10272 317 ILE A N 1
ATOM 4611 C CA . ILE A 1 292 ? -11.74715 17.66611 -33.41195 1.000 9.30403 317 ILE A CA 1
ATOM 4612 C C . ILE A 1 292 ? -11.69963 16.24735 -32.86251 1.000 9.14176 317 ILE A C 1
ATOM 4613 O O . ILE A 1 292 ? -11.23309 16.03233 -31.73598 1.000 10.96906 317 ILE A O 1
ATOM 4629 N N . ILE A 1 293 ? -12.16692 15.28380 -33.66358 1.000 10.83631 318 ILE A N 1
ATOM 4630 C CA . ILE A 1 293 ? -12.17512 13.87125 -33.29791 1.000 8.31635 318 ILE A CA 1
ATOM 4631 C C . ILE A 1 293 ? -11.27103 13.14089 -34.27997 1.000 9.26304 318 ILE A C 1
ATOM 4632 O O . ILE A 1 293 ? -11.62832 13.00768 -35.46123 1.000 13.86730 318 ILE A O 1
ATOM 4648 N N . PRO A 1 294 ? -10.09507 12.69668 -33.85680 1.000 7.93155 319 PRO A N 1
ATOM 4649 C CA . PRO A 1 294 ? -9.17285 12.03114 -34.77748 1.000 10.70832 319 PRO A CA 1
ATOM 4650 C C . PRO A 1 294 ? -9.54941 10.57906 -34.97445 1.000 11.74504 319 PRO A C 1
ATOM 4651 O O . PRO A 1 294 ? -10.20421 9.96936 -34.11668 1.000 11.97314 319 PRO A O 1
ATOM 4662 N N . PRO A 1 295 ? -9.09871 9.98490 -36.06291 1.000 9.10047 320 PRO A N 1
ATOM 4663 C CA . PRO A 1 295 ? -9.27817 8.55175 -36.28578 1.000 10.43373 320 PRO A CA 1
ATOM 4664 C C . PRO A 1 295 ? -8.16796 7.76361 -35.60381 1.000 10.46660 320 PRO A C 1
ATOM 4665 O O . PRO A 1 295 ? -7.28047 8.30559 -34.96048 1.000 10.93918 320 PRO A O 1
ATOM 4676 N N . VAL A 1 296 ? -8.23210 6.44506 -35.77180 1.000 10.30916 321 VAL A N 1
ATOM 4677 C CA . VAL A 1 296 ? -7.10659 5.55949 -35.50583 1.000 12.29618 321 VAL A CA 1
ATOM 4678 C C . VAL A 1 296 ? -6.66424 4.99734 -36.84471 1.000 12.05309 321 VAL A C 1
ATOM 4679 O O . VAL A 1 296 ? -7.50804 4.58427 -37.64809 1.000 12.73547 321 VAL A O 1
ATOM 4692 N N . ASN A 1 297 ? -5.35878 5.07107 -37.11203 1.000 14.20016 322 ASN A N 1
ATOM 4693 C CA . ASN A 1 297 ? -4.70899 4.52867 -38.29708 1.000 12.74898 322 ASN A CA 1
ATOM 4694 C C . ASN A 1 297 ? -5.26715 3.15451 -38.62192 1.000 14.14980 322 ASN A C 1
ATOM 4695 O O . ASN A 1 297 ? -5.16773 2.22810 -37.81483 1.000 13.80884 322 ASN A O 1
ATOM 4706 N N . GLU A 1 298 ? -5.87596 3.02543 -39.81010 1.000 12.61102 323 GLU A N 1
ATOM 4707 C CA . GLU A 1 298 ? -6.54455 1.77693 -40.16225 1.000 12.42259 323 GLU A CA 1
ATOM 4708 C C . GLU A 1 298 ? -5.55784 0.63312 -40.37919 1.000 12.80332 323 GLU A C 1
ATOM 4709 O O . GLU A 1 298 ? -5.88624 -0.52234 -40.09909 1.000 13.56640 323 GLU A O 1
ATOM 4721 N N . LYS A 1 299 ? -4.34473 0.91543 -40.85297 1.000 12.44034 324 LYS A N 1
ATOM 4722 C CA . LYS A 1 299 ? -3.36606 -0.16071 -40.98184 1.000 13.50914 324 LYS A CA 1
ATOM 4723 C C . LYS A 1 299 ? -3.04900 -0.75182 -39.61603 1.000 14.19469 324 LYS A C 1
ATOM 4724 O O . LYS A 1 299 ? -2.85635 -1.96410 -39.47385 1.000 13.27445 324 LYS A O 1
ATOM 4743 N N . TRP A 1 300 ? -3.01659 0.09926 -38.58948 1.000 12.89830 325 TRP A N 1
ATOM 4744 C CA . TRP A 1 300 ? -2.76509 -0.35290 -37.23052 1.000 13.38882 325 TRP A CA 1
ATOM 4745 C C . TRP A 1 300 ? -3.97769 -1.05648 -36.62870 1.000 13.26197 325 TRP A C 1
ATOM 4746 O O . TRP A 1 300 ? -3.83269 -2.12261 -36.02880 1.000 13.29829 325 TRP A O 1
ATOM 4767 N N . SER A 1 301 ? -5.18418 -0.50452 -36.78388 1.000 10.59606 326 SER A N 1
ATOM 4768 C CA . SER A 1 301 ? -6.35397 -1.18852 -36.23667 1.000 12.95983 326 SER A CA 1
ATOM 4769 C C . SER A 1 301 ? -6.60717 -2.50947 -36.95798 1.000 11.66984 326 SER A C 1
ATOM 4770 O O . SER A 1 301 ? -7.10741 -3.45967 -36.34703 1.000 13.23151 326 SER A O 1
ATOM 4778 N N . ASP A 1 302 ? -6.27605 -2.59440 -38.25082 1.000 13.27150 327 ASP A N 1
ATOM 4779 C CA . ASP A 1 302 ? -6.36255 -3.87858 -38.93641 1.000 13.86319 327 ASP A CA 1
ATOM 4780 C C . ASP A 1 302 ? -5.51305 -4.92134 -38.21707 1.000 12.02985 327 ASP A C 1
ATOM 4781 O O . ASP A 1 302 ? -5.91588 -6.08148 -38.06748 1.000 16.33246 327 ASP A O 1
ATOM 4790 N N . TYR A 1 303 ? -4.32917 -4.51624 -37.76037 1.000 12.47322 328 TYR A N 1
ATOM 4791 C CA . TYR A 1 303 ? -3.42028 -5.44345 -37.10234 1.000 12.33356 328 TYR A CA 1
ATOM 4792 C C . TYR A 1 303 ? -3.85911 -5.76838 -35.67914 1.000 11.76562 328 TYR A C 1
ATOM 4793 O O . TYR A 1 303 ? -3.86265 -6.93964 -35.28040 1.000 13.79484 328 TYR A O 1
ATOM 4811 N N . THR A 1 304 ? -4.22988 -4.75221 -34.89428 1.000 11.69581 329 THR A N 1
ATOM 4812 C CA . THR A 1 304 ? -4.55542 -4.99475 -33.49843 1.000 13.44099 329 THR A CA 1
ATOM 4813 C C . THR A 1 304 ? -5.97784 -5.50869 -33.30842 1.000 11.89206 329 THR A C 1
ATOM 4814 O O . THR A 1 304 ? -6.30804 -5.98950 -32.22037 1.000 13.25942 329 THR A O 1
ATOM 4825 N N . GLY A 1 305 ? -6.83263 -5.37143 -34.32311 1.000 11.68786 330 GLY A N 1
ATOM 4826 C CA . GLY A 1 305 ? -8.22109 -5.75934 -34.22971 1.000 13.01308 330 GLY A CA 1
ATOM 4827 C C . GLY A 1 305 ? -9.14436 -4.72570 -33.62819 1.000 12.22317 330 GLY A C 1
ATOM 4828 O O . GLY A 1 305 ? -10.34147 -4.99842 -33.48427 1.000 14.99677 330 GLY A O 1
ATOM 4832 N N . LEU A 1 306 ? -8.63279 -3.56266 -33.24560 1.000 12.67133 331 LEU A N 1
ATOM 4833 C CA . LEU A 1 306 ? -9.49454 -2.49505 -32.76164 1.000 12.83040 331 LEU A CA 1
ATOM 4834 C C . LEU A 1 306 ? -10.57069 -2.21092 -33.79828 1.000 11.41502 331 LEU A C 1
ATOM 4835 O O . LEU A 1 306 ? -10.27231 -2.01895 -34.98095 1.000 13.62008 331 LEU A O 1
ATOM 4851 N N . SER A 1 307 ? -11.81965 -2.14378 -33.34294 1.000 11.35682 332 SER A N 1
ATOM 4852 C CA . SER A 1 307 ? -12.95138 -2.03927 -34.24954 1.000 11.20275 332 SER A CA 1
ATOM 4853 C C . SER A 1 307 ? -13.19975 -0.60362 -34.69006 1.000 11.68171 332 SER A C 1
ATOM 4854 O O . SER A 1 307 ? -13.49345 0.27530 -33.86482 1.000 11.31175 332 SER A O 1
ATOM 4862 N N . GLN A 1 308 ? -13.14347 -0.38391 -36.00402 1.000 10.87284 333 GLN A N 1
ATOM 4863 C CA . GLN A 1 308 ? -13.51402 0.91811 -36.54825 1.000 10.33678 333 GLN A CA 1
ATOM 4864 C C . GLN A 1 308 ? -15.00921 1.19012 -36.39318 1.000 10.41300 333 GLN A C 1
ATOM 4865 O O . GLN A 1 308 ? -15.40293 2.34986 -36.19441 1.000 11.36336 333 GLN A O 1
ATOM 4879 N N . GLU A 1 309 ? -15.84945 0.14821 -36.47851 1.000 14.61149 334 GLU A N 1
ATOM 4880 C CA . GLU A 1 309 ? -17.27192 0.31657 -36.20631 1.000 13.22282 334 GLU A CA 1
ATOM 4881 C C . GLU A 1 309 ? -17.48315 0.81042 -34.78085 1.000 13.45641 334 GLU A C 1
ATOM 4882 O O . GLU A 1 309 ? -18.30557 1.70444 -34.53062 1.000 11.93884 334 GLU A O 1
ATOM 4894 N N . MET A 1 310 ? -16.71104 0.27153 -33.83601 1.000 11.33819 335 MET A N 1
ATOM 4895 C CA . MET A 1 310 ? -16.78549 0.75078 -32.46095 1.000 13.92874 335 MET A CA 1
ATOM 4896 C C . MET A 1 310 ? -16.39777 2.22068 -32.37242 1.000 11.41079 335 MET A C 1
ATOM 4897 O O . MET A 1 310 ? -17.05699 3.00154 -31.68335 1.000 11.39020 335 MET A O 1
ATOM 4911 N N . LEU A 1 311 ? -15.34001 2.62303 -33.07647 1.000 10.58325 336 LEU A N 1
ATOM 4912 C CA . LEU A 1 311 ? -14.92635 4.02414 -33.03933 1.000 8.06713 336 LEU A CA 1
ATOM 4913 C C . LEU A 1 311 ? -15.99868 4.93542 -33.62813 1.000 10.33619 336 LEU A C 1
ATOM 4914 O O . LEU A 1 311 ? -16.20310 6.06247 -33.15238 1.000 11.43211 336 LEU A O 1
ATOM 4930 N N . GLN A 1 312 ? -16.68338 4.47043 -34.67422 1.000 11.45032 337 GLN A N 1
ATOM 4931 C CA . GLN A 1 312 ? -17.80369 5.21800 -35.22903 1.000 11.70900 337 GLN A CA 1
ATOM 4932 C C . GLN A 1 312 ? -18.93185 5.36011 -34.21699 1.000 10.60057 337 GLN A C 1
ATOM 4933 O O . GLN A 1 312 ? -19.63778 6.37448 -34.21349 1.000 12.62705 337 GLN A O 1
ATOM 4947 N N . GLY A 1 313 ? -19.15101 4.32888 -33.39323 1.000 11.24299 338 GLY A N 1
ATOM 4948 C CA . GLY A 1 313 ? -20.12199 4.42832 -32.31696 1.000 10.87431 338 GLY A CA 1
ATOM 4949 C C . GLY A 1 313 ? -19.69790 5.40621 -31.24029 1.000 11.02223 338 GLY A C 1
ATOM 4950 O O . GLY A 1 313 ? -20.52231 6.17147 -30.72776 1.000 12.01011 338 GLY A O 1
ATOM 4954 N N . PHE A 1 314 ? -18.40770 5.39984 -30.87878 1.000 12.01253 339 PHE A N 1
ATOM 4955 C CA . PHE A 1 314 ? -17.91279 6.42788 -29.97359 1.000 9.97128 339 PHE A CA 1
ATOM 4956 C C . PHE A 1 314 ? -18.22906 7.81770 -30.52547 1.000 8.73738 339 PHE A C 1
ATOM 4957 O O . PHE A 1 314 ? -18.72633 8.69893 -29.80708 1.000 9.95486 339 PHE A O 1
ATOM 4974 N N . ALA A 1 315 ? -17.92960 8.03510 -31.80846 1.000 11.04272 340 ALA A N 1
ATOM 4975 C CA . ALA A 1 315 ? -18.14495 9.35186 -32.39632 1.000 10.26280 340 ALA A CA 1
ATOM 4976 C C . ALA A 1 315 ? -19.62175 9.71094 -32.39935 1.000 11.78089 340 ALA A C 1
ATOM 4977 O O . ALA A 1 315 ? -19.98539 10.84925 -32.09557 1.000 10.11778 340 ALA A O 1
ATOM 4984 N N . LYS A 1 316 ? -20.49327 8.74171 -32.70531 1.000 13.23755 341 LYS A N 1
ATOM 4985 C CA . LYS A 1 316 ? -21.93044 8.99622 -32.64974 1.000 12.57739 341 LYS A CA 1
ATOM 4986 C C . LYS A 1 316 ? -22.34543 9.45074 -31.25839 1.000 10.43029 341 LYS A C 1
ATOM 4987 O O . LYS A 1 316 ? -23.12624 10.40204 -31.11273 1.000 11.03855 341 LYS A O 1
ATOM 5006 N N . LYS A 1 317 ? -21.82796 8.78148 -30.22988 1.000 11.29220 342 LYS A N 1
ATOM 5007 C CA . LYS A 1 317 ? -22.20593 9.08359 -28.85684 1.000 9.83049 342 LYS A CA 1
ATOM 5008 C C . LYS A 1 317 ? -21.70242 10.46255 -28.43801 1.000 11.04890 342 LYS A C 1
ATOM 5009 O O . LYS A 1 317 ? -22.45027 11.25382 -27.84319 1.000 10.67192 342 LYS A O 1
ATOM 5028 N N . ILE A 1 318 ? -20.43871 10.77909 -28.74349 1.000 9.86030 343 ILE A N 1
ATOM 5029 C CA . ILE A 1 318 ? -19.90971 12.08072 -28.33100 1.000 11.51498 343 ILE A CA 1
ATOM 5030 C C . ILE A 1 318 ? -20.56779 13.21111 -29.10987 1.000 12.52421 343 ILE A C 1
ATOM 5031 O O . ILE A 1 318 ? -20.81862 14.28765 -28.55061 1.000 9.40834 343 ILE A O 1
ATOM 5047 N N . LYS A 1 319 ? -20.90081 12.97466 -30.38430 1.000 12.10386 344 LYS A N 1
ATOM 5048 C CA . LYS A 1 319 ? -21.59272 13.98200 -31.18304 1.000 10.53011 344 LYS A CA 1
ATOM 5049 C C . LYS A 1 319 ? -23.01936 14.20079 -30.70073 1.000 10.83099 344 LYS A C 1
ATOM 5050 O O . LYS A 1 319 ? -23.49914 15.33939 -30.71497 1.000 13.26719 344 LYS A O 1
ATOM 5069 N N . PHE A 1 320 ? -23.69449 13.15082 -30.22515 1.000 10.44934 345 PHE A N 1
ATOM 5070 C CA . PHE A 1 320 ? -24.99437 13.35366 -29.59384 1.000 10.47430 345 PHE A CA 1
ATOM 5071 C C . PHE A 1 320 ? -24.86136 14.24950 -28.36778 1.000 10.48300 345 PHE A C 1
ATOM 5072 O O . PHE A 1 320 ? -25.64328 15.19093 -28.18018 1.000 11.03549 345 PHE A O 1
ATOM 5089 N N . GLN A 1 321 ? -23.84676 14.00024 -27.53657 1.000 9.36269 346 GLN A N 1
ATOM 5090 C CA . GLN A 1 321 ? -23.67599 14.81040 -26.33189 1.000 13.33271 346 GLN A CA 1
ATOM 5091 C C . GLN A 1 321 ? -23.40087 16.26549 -26.69603 1.000 10.52374 346 GLN A C 1
ATOM 5092 O O . GLN A 1 321 ? -23.91766 17.19215 -26.05586 1.000 10.59771 346 GLN A O 1
ATOM 5106 N N . LEU A 1 322 ? -22.59350 16.47759 -27.73597 1.000 10.39100 347 LEU A N 1
ATOM 5107 C CA . LEU A 1 322 ? -22.24668 17.82185 -28.18107 1.000 9.54453 347 LEU A CA 1
ATOM 5108 C C . LEU A 1 322 ? -23.44575 18.50355 -28.82790 1.000 10.73807 347 LEU A C 1
ATOM 5109 O O . LEU A 1 322 ? -23.88391 19.56837 -28.37879 1.000 10.04075 347 LEU A O 1
ATOM 5125 N N . ASN A 1 323 ? -24.00123 17.88165 -29.87351 1.000 10.48749 348 ASN A N 1
ATOM 5126 C CA . ASN A 1 323 ? -25.05187 18.50582 -30.66608 1.000 11.65233 348 ASN A CA 1
ATOM 5127 C C . ASN A 1 323 ? -26.31662 18.73416 -29.84998 1.000 12.82819 348 ASN A C 1
ATOM 5128 O O . ASN A 1 323 ? -26.99739 19.75411 -30.02075 1.000 12.49715 348 ASN A O 1
ATOM 5139 N N . SER A 1 324 ? -26.66864 17.78548 -28.97964 1.000 11.34492 349 SER A N 1
ATOM 5140 C CA . SER A 1 324 ? -27.89924 17.92709 -28.21737 1.000 11.44040 349 SER A CA 1
ATOM 5141 C C . SER A 1 324 ? -27.85724 19.14776 -27.31245 1.000 12.43232 349 SER A C 1
ATOM 5142 O O . SER A 1 324 ? -28.90924 19.62772 -26.87981 1.000 15.65628 349 SER A O 1
ATOM 5150 N N . GLN A 1 325 ? -26.66554 19.63909 -26.99064 1.000 10.53604 350 GLN A N 1
ATOM 5151 C CA . GLN A 1 325 ? -26.51511 20.76963 -26.09271 1.000 10.62718 350 GLN A CA 1
ATOM 5152 C C . GLN A 1 325 ? -26.09423 22.04242 -26.80658 1.000 11.53698 350 GLN A C 1
ATOM 5153 O O . GLN A 1 325 ? -25.90817 23.07484 -26.15127 1.000 11.77796 350 GLN A O 1
ATOM 5167 N N . GLY A 1 326 ? -25.98620 22.01432 -28.12816 1.000 11.30781 351 GLY A N 1
ATOM 5168 C CA . GLY A 1 326 ? -25.72067 23.20989 -28.89609 1.000 11.80095 351 GLY A CA 1
ATOM 5169 C C . GLY A 1 326 ? -24.30622 23.36257 -29.40464 1.000 11.30401 351 GLY A C 1
ATOM 5170 O O . GLY A 1 326 ? -24.01061 24.37542 -30.05961 1.000 12.02976 351 GLY A O 1
ATOM 5174 N N . PHE A 1 327 ? -23.43048 22.39645 -29.13555 1.000 11.41400 352 PHE A N 1
ATOM 5175 C CA . PHE A 1 327 ? -22.06834 22.40186 -29.65989 1.000 11.78491 352 PHE A CA 1
ATOM 5176 C C . PHE A 1 327 ? -22.11338 21.72351 -31.02131 1.000 13.74043 352 PHE A C 1
ATOM 5177 O O . PHE A 1 327 ? -22.13759 20.49480 -31.11048 1.000 12.20050 352 PHE A O 1
ATOM 5194 N N . ASN A 1 328 ? -22.15008 22.52024 -32.09092 1.000 11.85162 353 ASN A N 1
ATOM 5195 C CA . ASN A 1 328 ? -22.38239 21.97558 -33.42125 1.000 12.19069 353 ASN A CA 1
ATOM 5196 C C . ASN A 1 328 ? -21.19716 22.17223 -34.35560 1.000 15.39462 353 ASN A C 1
ATOM 5197 O O . ASN A 1 328 ? -21.30853 21.87453 -35.55267 1.000 18.30769 353 ASN A O 1
ATOM 5208 N N . ARG A 1 329 ? -20.06633 22.64213 -33.83917 1.000 13.25767 354 ARG A N 1
ATOM 5209 C CA . ARG A 1 329 ? -18.87235 22.91020 -34.64224 1.000 13.51324 354 ARG A CA 1
ATOM 5210 C C . ARG A 1 329 ? -17.86369 21.81234 -34.32492 1.000 10.41600 354 ARG A C 1
ATOM 5211 O O . ARG A 1 329 ? -17.14086 21.88148 -33.32487 1.000 10.97442 354 ARG A O 1
ATOM 5232 N N . ILE A 1 330 ? -17.83365 20.79815 -35.18194 1.000 14.02778 355 ILE A N 1
ATOM 5233 C CA . ILE A 1 330 ? -17.14116 19.54824 -34.90798 1.000 8.63944 355 ILE A CA 1
ATOM 5234 C C . ILE A 1 330 ? -16.47104 19.11242 -36.19777 1.000 11.44761 355 ILE A C 1
ATOM 5235 O O . ILE A 1 330 ? -17.13078 18.99301 -37.23610 1.000 16.53365 355 ILE A O 1
ATOM 5251 N N . ALA A 1 331 ? -15.17460 18.87233 -36.12826 1.000 10.82153 356 ALA A N 1
ATOM 5252 C CA . ALA A 1 331 ? -14.41569 18.26837 -37.21858 1.000 11.41841 356 ALA A CA 1
ATOM 5253 C C . ALA A 1 331 ? -14.23735 16.80237 -36.85551 1.000 10.30452 356 ALA A C 1
ATOM 5254 O O . ALA A 1 331 ? -13.32985 16.44501 -36.10081 1.000 10.82328 356 ALA A O 1
ATOM 5261 N N . ASP A 1 332 ? -15.09079 15.95276 -37.40212 1.000 14.18364 357 ASP A N 1
ATOM 5262 C CA . ASP A 1 332 ? -15.07599 14.52260 -37.11422 1.000 11.52442 357 ASP A CA 1
ATOM 5263 C C . ASP A 1 332 ? -14.26826 13.84085 -38.20948 1.000 11.60391 357 ASP A C 1
ATOM 5264 O O . ASP A 1 332 ? -14.72060 13.74954 -39.35491 1.000 14.75511 357 ASP A O 1
ATOM 5273 N N . PHE A 1 333 ? -13.05972 13.39504 -37.86434 1.000 11.16301 358 PHE A N 1
ATOM 5274 C CA . PHE A 1 333 ? -12.15731 12.75151 -38.81099 1.000 11.65073 358 PHE A CA 1
ATOM 5275 C C . PHE A 1 333 ? -12.07887 11.22919 -38.63008 1.000 11.29686 358 PHE A C 1
ATOM 5276 O O . PHE A 1 333 ? -11.16568 10.59729 -39.16822 1.000 11.38307 358 PHE A O 1
ATOM 5293 N N . VAL A 1 334 ? -13.02142 10.62382 -37.90638 1.000 11.67709 359 VAL A N 1
ATOM 5294 C CA . VAL A 1 334 ? -12.97683 9.17754 -37.69079 1.000 9.98563 359 VAL A CA 1
ATOM 5295 C C . VAL A 1 334 ? -12.93730 8.44200 -39.01867 1.000 13.98007 359 VAL A C 1
ATOM 5296 O O . VAL A 1 334 ? -12.29989 7.38739 -39.14314 1.000 14.15655 359 VAL A O 1
ATOM 5309 N N . ASN A 1 335 ? -13.61401 8.97841 -40.02975 1.000 12.85481 360 ASN A N 1
ATOM 5310 C CA . ASN A 1 335 ? -13.64390 8.32727 -41.33413 1.000 15.94827 360 ASN A CA 1
ATOM 5311 C C . ASN A 1 335 ? -12.36922 8.54307 -42.15502 1.000 14.30531 360 ASN A C 1
ATOM 5312 O O . ASN A 1 335 ? -12.31332 8.09149 -43.30854 1.000 17.88544 360 ASN A O 1
ATOM 5323 N N . GLN A 1 336 ? -11.33763 9.17047 -41.58594 1.000 12.14202 361 GLN A N 1
ATOM 5324 C CA . GLN A 1 336 ? -10.04986 9.34001 -42.25382 1.000 12.48492 361 GLN A CA 1
ATOM 5325 C C . GLN A 1 336 ? -9.04039 8.28509 -41.82376 1.000 11.82265 361 GLN A C 1
ATOM 5326 O O . GLN A 1 336 ? -7.83783 8.43985 -42.06249 1.000 13.27220 361 GLN A O 1
ATOM 5340 N N . ALA A 1 337 ? -9.51177 7.21676 -41.18390 1.000 12.31195 362 ALA A N 1
ATOM 5341 C CA . ALA A 1 337 ? -8.62446 6.16072 -40.71588 1.000 12.47982 362 ALA A CA 1
ATOM 5342 C C . ALA A 1 337 ? -7.73751 5.58525 -41.81465 1.000 11.96267 362 ALA A C 1
ATOM 5343 O O . ALA A 1 337 ? -6.58695 5.22234 -41.55716 1.000 13.60590 362 ALA A O 1
ATOM 5350 N N . GLY A 1 338 ? -8.25302 5.48545 -43.03811 1.000 12.65915 363 GLY A N 1
ATOM 5351 C CA . GLY A 1 338 ? -7.51288 4.98272 -44.17616 1.000 13.48609 363 GLY A CA 1
ATOM 5352 C C . GLY A 1 338 ? -6.67353 5.97330 -44.94184 1.000 12.88505 363 GLY A C 1
ATOM 5353 O O . GLY A 1 338 ? -6.02475 5.59419 -45.92160 1.000 16.97585 363 GLY A O 1
ATOM 5357 N N . THR A 1 339 ? -6.64245 7.23146 -44.52077 1.000 12.59493 364 THR A N 1
ATOM 5358 C CA . THR A 1 339 ? -5.86491 8.25779 -45.20377 1.000 11.03667 364 THR A CA 1
ATOM 5359 C C . THR A 1 339 ? -4.41186 8.15655 -44.76360 1.000 12.76798 364 THR A C 1
ATOM 5360 O O . THR A 1 339 ? -4.08627 8.35899 -43.59113 1.000 12.62550 364 THR A O 1
ATOM 5371 N N . ASN A 1 340 ? -3.53378 7.78829 -45.68663 1.000 14.01666 365 ASN A N 1
ATOM 5372 C CA . ASN A 1 340 ? -2.13473 7.66878 -45.31715 1.000 13.76863 365 ASN A CA 1
ATOM 5373 C C . ASN A 1 340 ? -1.61559 8.97251 -44.72272 1.000 10.70864 365 ASN A C 1
ATOM 5374 O O . ASN A 1 340 ? -1.89209 10.07429 -45.21953 1.000 15.57934 365 ASN A O 1
ATOM 5385 N N . TYR A 1 341 ? -0.82114 8.82283 -43.66663 1.000 13.15744 366 TYR A N 1
ATOM 5386 C CA . TYR A 1 341 ? -0.09759 9.91559 -43.03139 1.000 14.20446 366 TYR A CA 1
ATOM 5387 C C . TYR A 1 341 ? -1.01708 10.87638 -42.30105 1.000 13.96893 366 TYR A C 1
ATOM 5388 O O . TYR A 1 341 ? -0.58292 11.97435 -41.93749 1.000 13.20256 366 TYR A O 1
ATOM 5406 N N . PHE A 1 342 ? -2.28323 10.49856 -42.08039 1.000 11.77564 367 PHE A N 1
ATOM 5407 C CA . PHE A 1 342 ? -3.17799 11.33250 -41.28148 1.000 11.74106 367 PHE A CA 1
ATOM 5408 C C . PHE A 1 342 ? -2.69915 11.38920 -39.83805 1.000 13.56192 367 PHE A C 1
ATOM 5409 O O . PHE A 1 342 ? -2.67415 12.46557 -39.22770 1.000 12.99687 367 PHE A O 1
ATOM 5426 N N . MET A 1 343 ? -2.30698 10.23902 -39.28644 1.000 11.04163 368 MET A N 1
ATOM 5427 C CA . MET A 1 343 ? -1.76157 10.12771 -37.94397 1.000 10.24958 368 MET A CA 1
ATOM 5428 C C . MET A 1 343 ? -0.26283 9.88697 -38.03290 1.000 12.93425 368 MET A C 1
ATOM 5429 O O . MET A 1 343 ? 0.22759 9.26924 -38.98305 1.000 16.57643 368 MET A O 1
ATOM 5443 N N . GLU A 1 344 ? 0.46089 10.42037 -37.04567 1.000 11.91274 369 GLU A N 1
ATOM 5444 C CA . GLU A 1 344 ? 1.89687 10.20255 -36.93363 1.000 13.82418 369 GLU A CA 1
ATOM 5445 C C . GLU A 1 344 ? 2.19518 8.80287 -36.41730 1.000 13.94441 369 GLU A C 1
ATOM 5446 O O . GLU A 1 344 ? 3.21515 8.21337 -36.78185 1.000 15.39073 369 GLU A O 1
ATOM 5458 N N . ASP A 1 345 ? 1.31358 8.25326 -35.59263 1.000 14.62510 370 ASP A N 1
ATOM 5459 C CA . ASP A 1 345 ? 1.53821 6.95507 -34.96853 1.000 15.25129 370 ASP A CA 1
ATOM 5460 C C . ASP A 1 345 ? 0.18011 6.33008 -34.67852 1.000 17.45065 370 ASP A C 1
ATOM 5461 O O . ASP A 1 345 ? -0.75589 6.47745 -35.46978 1.000 22.48054 370 ASP A O 1
ATOM 5470 N N . THR A 1 346 ? 0.05585 5.62403 -33.56475 1.000 18.75935 371 THR A N 1
ATOM 5471 C CA . THR A 1 346 ? -1.17230 4.89594 -33.29054 1.000 21.92908 371 THR A CA 1
ATOM 5472 C C . THR A 1 346 ? -2.27862 5.74992 -32.68991 1.000 21.62746 371 THR A C 1
ATOM 5473 O O . THR A 1 346 ? -3.42293 5.29084 -32.60473 1.000 25.93787 371 THR A O 1
ATOM 5484 N N . ILE A 1 347 ? -1.99139 6.95541 -32.23493 1.000 22.16713 372 ILE A N 1
ATOM 5485 C CA . ILE A 1 347 ? -3.07797 7.69602 -31.61965 1.000 24.48851 372 ILE A CA 1
ATOM 5486 C C . ILE A 1 347 ? -2.99958 9.18503 -31.90395 1.000 20.26736 372 ILE A C 1
ATOM 5487 O O . ILE A 1 347 ? -3.97738 9.90775 -31.68727 1.000 23.44237 372 ILE A O 1
ATOM 5503 N N . HIS A 1 348 ? -1.85376 9.65389 -32.39201 1.000 16.86922 373 HIS A N 1
ATOM 5504 C CA . HIS A 1 348 ? -1.56932 11.08094 -32.45065 1.000 13.49466 373 HIS A CA 1
ATOM 5505 C C . HIS A 1 348 ? -1.68948 11.62354 -33.86632 1.000 15.38996 373 HIS A C 1
ATOM 5506 O O . HIS A 1 348 ? -1.08166 11.08616 -34.80025 1.000 13.87666 373 HIS A O 1
ATOM 5520 N N . LEU A 1 349 ? -2.42932 12.72588 -34.00654 1.000 12.09400 374 LEU A N 1
ATOM 5521 C CA . LEU A 1 349 ? -2.51414 13.42077 -35.28077 1.000 13.00398 374 LEU A CA 1
ATOM 5522 C C . LEU A 1 349 ? -1.12542 13.71137 -35.82373 1.000 13.20132 374 LEU A C 1
ATOM 5523 O O . LEU A 1 349 ? -0.20032 14.03611 -35.07134 1.000 15.09846 374 LEU A O 1
ATOM 5539 N N . GLY A 1 350 ? -0.99285 13.61226 -37.14802 1.000 12.43021 375 GLY A N 1
ATOM 5540 C CA . GLY A 1 350 ? 0.25429 13.73588 -37.86619 1.000 14.02532 375 GLY A CA 1
ATOM 5541 C C . GLY A 1 350 ? 0.07311 14.69939 -39.03616 1.000 13.63731 375 GLY A C 1
ATOM 5542 O O . GLY A 1 350 ? -0.80873 15.49860 -39.07555 1.000 15.38949 375 GLY A O 1
ATOM 5546 N N . TRP A 1 351 ? 0.95804 14.51815 -40.02975 1.000 12.08468 376 TRP A N 1
ATOM 5547 C CA . TRP A 1 351 ? 1.13285 15.54098 -41.06590 1.000 11.72321 376 TRP A CA 1
ATOM 5548 C C . TRP A 1 351 ? -0.17456 15.86979 -41.78970 1.000 11.18200 376 TRP A C 1
ATOM 5549 O O . TRP A 1 351 ? -0.61605 17.02807 -41.82529 1.000 12.03648 376 TRP A O 1
ATOM 5570 N N . LYS A 1 352 ? -0.81324 14.86948 -42.37904 1.000 11.90266 377 LYS A N 1
ATOM 5571 C CA . LYS A 1 352 ? -2.03743 15.13103 -43.12552 1.000 9.77222 377 LYS A CA 1
ATOM 5572 C C . LYS A 1 352 ? -3.20125 15.45650 -42.20327 1.000 10.87105 377 LYS A C 1
ATOM 5573 O O . LYS A 1 352 ? -4.10596 16.20993 -42.59557 1.000 10.43136 377 LYS A O 1
ATOM 5592 N N . GLY A 1 353 ? -3.18483 14.90902 -40.98568 1.000 11.46483 378 GLY A N 1
ATOM 5593 C CA . GLY A 1 353 ? -4.28170 15.12448 -40.06191 1.000 10.26875 378 GLY A CA 1
ATOM 5594 C C . GLY A 1 353 ? -4.31333 16.54214 -39.53578 1.000 9.44483 378 GLY A C 1
ATOM 5595 O O . GLY A 1 353 ? -5.36401 17.19259 -39.53139 1.000 9.93874 378 GLY A O 1
ATOM 5599 N N . TRP A 1 354 ? -3.15544 17.04712 -39.09546 1.000 9.26776 379 TRP A N 1
ATOM 5600 C CA . TRP A 1 354 ? -3.06808 18.45245 -38.71090 1.000 9.81731 379 TRP A CA 1
ATOM 5601 C C . TRP A 1 354 ? -3.37850 19.36992 -39.88883 1.000 10.76059 379 TRP A C 1
ATOM 5602 O O . TRP A 1 354 ? -3.99127 20.42559 -39.71060 1.000 11.94755 379 TRP A O 1
ATOM 5623 N N . LEU A 1 355 ? -2.95627 19.00739 -41.09852 1.000 10.42224 380 LEU A N 1
ATOM 5624 C CA . LEU A 1 355 ? -3.32107 19.84711 -42.23126 1.000 10.06114 380 LEU A CA 1
ATOM 5625 C C . LEU A 1 355 ? -4.82889 19.84334 -42.44329 1.000 9.58247 380 LEU A C 1
ATOM 5626 O O . LEU A 1 355 ? -5.42314 20.90228 -42.68413 1.000 10.27562 380 LEU A O 1
ATOM 5642 N N . ALA A 1 356 ? -5.47084 18.67374 -42.30799 1.000 10.30410 381 ALA A N 1
ATOM 5643 C CA . ALA A 1 356 ? -6.92177 18.61590 -42.46624 1.000 10.46516 381 ALA A CA 1
ATOM 5644 C C . ALA A 1 356 ? -7.60303 19.44627 -41.39270 1.000 12.44380 381 ALA A C 1
ATOM 5645 O O . ALA A 1 356 ? -8.60291 20.12733 -41.64920 1.000 12.60791 381 ALA A O 1
ATOM 5652 N N . ALA A 1 357 ? -7.08399 19.37613 -40.17105 1.000 10.95623 382 ALA A N 1
ATOM 5653 C CA . ALA A 1 357 ? -7.64280 20.16157 -39.08278 1.000 9.62071 382 ALA A CA 1
ATOM 5654 C C . ALA A 1 357 ? -7.55824 21.64314 -39.40180 1.000 11.11545 382 ALA A C 1
ATOM 5655 O O . ALA A 1 357 ? -8.48629 22.40458 -39.09698 1.000 10.81913 382 ALA A O 1
ATOM 5662 N N . ASP A 1 358 ? -6.46215 22.06490 -40.03866 1.000 10.81629 383 ASP A N 1
ATOM 5663 C CA . ASP A 1 358 ? -6.30085 23.47319 -40.34976 1.000 7.94209 383 ASP A CA 1
ATOM 5664 C C . ASP A 1 358 ? -7.41330 23.98655 -41.25235 1.000 10.35502 383 ASP A C 1
ATOM 5665 O O . ASP A 1 358 ? -7.71285 25.18374 -41.23101 1.000 10.95834 383 ASP A O 1
ATOM 5674 N N . GLN A 1 359 ? -7.99736 23.11961 -42.08602 1.000 9.89204 384 GLN A N 1
ATOM 5675 C CA . GLN A 1 359 ? -9.07040 23.55470 -42.97493 1.000 12.08418 384 GLN A CA 1
ATOM 5676 C C . GLN A 1 359 ? -10.31091 23.98056 -42.20492 1.000 13.76447 384 GLN A C 1
ATOM 5677 O O . GLN A 1 359 ? -11.17383 24.67235 -42.75874 1.000 13.10243 384 GLN A O 1
ATOM 5691 N N . GLN A 1 360 ? -10.44964 23.53796 -40.96625 1.000 11.62521 385 GLN A N 1
ATOM 5692 C CA . GLN A 1 360 ? -11.53625 23.99761 -40.12007 1.000 13.60399 385 GLN A CA 1
ATOM 5693 C C . GLN A 1 360 ? -11.06218 24.95823 -39.04735 1.000 10.83210 385 GLN A C 1
ATOM 5694 O O . GLN A 1 360 ? -11.80646 25.87227 -38.69748 1.000 12.30377 385 GLN A O 1
ATOM 5708 N N . ILE A 1 361 ? -9.82465 24.81523 -38.55893 1.000 11.42120 386 ILE A N 1
ATOM 5709 C CA . ILE A 1 361 ? -9.30865 25.75567 -37.56648 1.000 11.55585 386 ILE A CA 1
ATOM 5710 C C . ILE A 1 361 ? -9.18125 27.14942 -38.16382 1.000 11.59072 386 ILE A C 1
ATOM 5711 O O . ILE A 1 361 ? -9.58206 28.14513 -37.54890 1.000 11.36918 386 ILE A O 1
ATOM 5727 N N . ARG A 1 362 ? -8.58250 27.24275 -39.35537 1.000 10.24542 387 ARG A N 1
ATOM 5728 C CA . ARG A 1 362 ? -8.28114 28.53859 -39.95220 1.000 11.67199 387 ARG A CA 1
ATOM 5729 C C . ARG A 1 362 ? -9.52906 29.37286 -40.18872 1.000 10.11725 387 ARG A C 1
ATOM 5730 O O . ARG A 1 362 ? -9.57947 30.51280 -39.69073 1.000 12.81707 387 ARG A O 1
ATOM 5751 N N . PRO A 1 363 ? -10.56413 28.90623 -40.88802 1.000 9.53392 388 PRO A N 1
ATOM 5752 C CA . PRO A 1 363 ? -11.72357 29.78853 -41.09271 1.000 12.29213 388 PRO A CA 1
ATOM 5753 C C . PRO A 1 363 ? -12.46451 30.13826 -39.80384 1.000 12.81051 388 PRO A C 1
ATOM 5754 O O . PRO A 1 363 ? -13.05174 31.22608 -39.71105 1.000 13.57140 388 PRO A O 1
ATOM 5765 N N . PHE A 1 364 ? -12.43008 29.25807 -38.79826 1.000 10.54057 389 PHE A N 1
ATOM 5766 C CA . PHE A 1 364 ? -13.01586 29.55307 -37.49132 1.000 12.48024 389 PHE A CA 1
ATOM 5767 C C . PHE A 1 364 ? -12.29012 30.71047 -36.82404 1.000 12.16943 389 PHE A C 1
ATOM 5768 O O . PHE A 1 364 ? -12.89374 31.73492 -36.50037 1.000 13.35671 389 PHE A O 1
ATOM 5785 N N . LEU A 1 365 ? -10.98202 30.55867 -36.61203 1.000 9.59464 390 LEU A N 1
ATOM 5786 C CA . LEU A 1 365 ? -10.21657 31.54622 -35.86246 1.000 10.71335 390 LEU A CA 1
ATOM 5787 C C . LEU A 1 365 ? -10.00138 32.84053 -36.65443 1.000 13.79912 390 LEU A C 1
ATOM 5788 O O . LEU A 1 365 ? -9.84806 33.90783 -36.04944 1.000 19.61938 390 LEU A O 1
ATOM 5804 N N . GLU A 1 366 ? -9.97650 32.78098 -37.98862 1.000 11.28897 391 GLU A N 1
ATOM 5805 C CA . GLU A 1 366 ? -9.83232 33.98615 -38.81430 1.000 11.13311 391 GLU A CA 1
ATOM 5806 C C . GLU A 1 366 ? -11.17273 34.60684 -39.20017 1.000 18.17188 391 GLU A C 1
ATOM 5807 O O . GLU A 1 366 ? -11.19035 35.63723 -39.88747 1.000 16.90236 391 GLU A O 1
ATOM 5819 N N . GLU A 1 367 ? -12.28336 33.99494 -38.77962 1.000 15.13751 392 GLU A N 1
ATOM 5820 C CA . GLU A 1 367 ? -13.63471 34.51716 -39.00969 1.000 15.56167 392 GLU A CA 1
ATOM 5821 C C . GLU A 1 367 ? -13.96447 34.71462 -40.49282 1.000 14.12467 392 GLU A C 1
ATOM 5822 O O . GLU A 1 367 ? -14.64167 35.66633 -40.87811 1.000 16.82463 392 GLU A O 1
ATOM 5834 N N . ASN A 1 368 ? -13.54082 33.77217 -41.34054 1.000 11.81663 393 ASN A N 1
ATOM 5835 C CA . ASN A 1 368 ? -14.02388 33.78156 -42.71816 1.000 13.59512 393 ASN A CA 1
ATOM 5836 C C . ASN A 1 368 ? -15.53968 33.67449 -42.74527 1.000 14.95861 393 ASN A C 1
ATOM 5837 O O . ASN A 1 368 ? -16.20809 34.32507 -43.55854 1.000 16.18783 393 ASN A O 1
ATOM 5848 N N . HIS A 1 369 ? -16.08617 32.82771 -41.87588 1.000 15.34448 394 HIS A N 1
ATOM 5849 C CA . HIS A 1 369 ? -17.51136 32.70374 -41.62161 1.000 17.41630 394 HIS A CA 1
ATOM 5850 C C . HIS A 1 369 ? -17.66966 32.65394 -40.10978 1.000 17.04746 394 HIS A C 1
ATOM 5851 O O . HIS A 1 369 ? -16.74314 32.28064 -39.38393 1.000 17.09750 394 HIS A O 1
ATOM 5865 N N . ILE A 1 370 ? -18.85148 33.05560 -39.63851 1.000 13.63036 395 ILE A N 1
ATOM 5866 C CA . ILE A 1 370 ? -19.16454 33.14241 -38.21524 1.000 14.34186 395 ILE A CA 1
ATOM 5867 C C . ILE A 1 370 ? -20.51603 32.47512 -37.99580 1.000 18.69405 395 ILE A C 1
ATOM 5868 O O . ILE A 1 370 ? -21.47806 32.76369 -38.71650 1.000 20.59276 395 ILE A O 1
ATOM 5884 N N . THR A 1 371 ? -20.58703 31.56866 -37.02778 1.000 15.35747 396 THR A N 1
ATOM 5885 C CA . THR A 1 371 ? -21.87020 31.06723 -36.56291 1.000 14.08844 396 THR A CA 1
ATOM 5886 C C . THR A 1 371 ? -21.94242 31.25343 -35.05385 1.000 14.06780 396 THR A C 1
ATOM 5887 O O . THR A 1 371 ? -20.91749 31.27147 -34.36251 1.000 18.16498 396 THR A O 1
ATOM 5898 N N . ALA A 1 372 ? -23.16612 31.38573 -34.55298 1.000 14.36515 397 ALA A N 1
ATOM 5899 C CA . ALA A 1 372 ? -23.42378 31.62781 -33.14446 1.000 14.73340 397 ALA A CA 1
ATOM 5900 C C . ALA A 1 372 ? -23.96839 30.37259 -32.48715 1.000 16.55058 397 ALA A C 1
ATOM 5901 O O . ALA A 1 372 ? -24.95264 29.79346 -32.95744 1.000 22.60700 397 ALA A O 1
ATOM 5908 N N . SER A 1 373 ? -23.34660 29.97299 -31.39210 1.000 14.23174 398 SER A N 1
ATOM 5909 C CA . SER A 1 373 ? -23.79425 28.81628 -30.63850 1.000 13.98680 398 SER A CA 1
ATOM 5910 C C . SER A 1 373 ? -24.61560 29.29130 -29.44827 1.000 17.75698 398 SER A C 1
ATOM 5911 O O . SER A 1 373 ? -24.25938 30.26958 -28.78509 1.000 22.56199 398 SER A O 1
ATOM 5919 N N . LYS A 1 374 ? -25.72101 28.60210 -29.19127 1.000 17.11667 399 LYS A N 1
ATOM 5920 C CA . LYS A 1 374 ? -26.53476 28.83069 -28.00394 1.000 18.28849 399 LYS A CA 1
ATOM 5921 C C . LYS A 1 374 ? -26.70580 27.49011 -27.30986 1.000 14.11278 399 LYS A C 1
ATOM 5922 O O . LYS A 1 374 ? -27.14103 26.51168 -27.93084 1.000 19.75494 399 LYS A O 1
ATOM 5941 N N . TYR A 1 375 ? -26.34264 27.43925 -26.04079 1.000 12.82747 400 TYR A N 1
ATOM 5942 C CA . TYR A 1 375 ? -26.20483 26.17087 -25.35010 1.000 11.24215 400 TYR A CA 1
ATOM 5943 C C . TYR A 1 375 ? -27.41100 25.85858 -24.48520 1.000 15.56198 400 TYR A C 1
ATOM 5944 O O . TYR A 1 375 ? -28.02242 26.75005 -23.88412 1.000 16.39880 400 TYR A O 1
ATOM 5962 N N . HIS A 1 376 ? -27.73300 24.56790 -24.42964 1.000 14.06668 401 HIS A N 1
ATOM 5963 C CA . HIS A 1 376 ? -28.78449 24.02731 -23.57327 1.000 17.95909 401 HIS A CA 1
ATOM 5964 C C . HIS A 1 376 ? -28.16693 22.85144 -22.83134 1.000 12.02170 401 HIS A C 1
ATOM 5965 O O . HIS A 1 376 ? -28.24359 21.71356 -23.30262 1.000 14.08532 401 HIS A O 1
ATOM 5979 N N . LEU A 1 377 ? -27.54530 23.12765 -21.68151 1.000 15.05258 402 LEU A N 1
ATOM 5980 C CA . LEU A 1 377 ? -26.89480 22.06768 -20.92419 1.000 13.07263 402 LEU A CA 1
ATOM 5981 C C . LEU A 1 377 ? -27.91238 21.10519 -20.31739 1.000 12.80134 402 LEU A C 1
ATOM 5982 O O . LEU A 1 377 ? -28.99820 21.50461 -19.88153 1.000 16.09934 402 LEU A O 1
ATOM 5998 N N . ASP A 1 378 ? -27.55810 19.82159 -20.30621 1.000 11.49467 403 ASP A N 1
ATOM 5999 C CA . ASP A 1 378 ? -28.36728 18.78957 -19.67604 1.000 15.11229 403 ASP A CA 1
ATOM 6000 C C . ASP A 1 378 ? -27.50762 18.03465 -18.67666 1.000 14.74837 403 ASP A C 1
ATOM 6001 O O . ASP A 1 378 ? -26.55505 17.34655 -19.05997 1.000 12.79654 403 ASP A O 1
ATOM 6010 N N . ASP A 1 379 ? -27.87506 18.12763 -17.40439 1.000 14.33595 404 ASP A N 1
ATOM 6011 C CA . ASP A 1 379 ? -27.12327 17.46707 -16.34821 1.000 14.07353 404 ASP A CA 1
ATOM 6012 C C . ASP A 1 379 ? -27.26758 15.94902 -16.37673 1.000 12.53599 404 ASP A C 1
ATOM 6013 O O . ASP A 1 379 ? -26.49145 15.26711 -15.70089 1.000 13.43689 404 ASP A O 1
ATOM 6022 N N . ALA A 1 380 ? -28.20471 15.39563 -17.15506 1.000 13.57664 405 ALA A N 1
ATOM 6023 C CA . ALA A 1 380 ? -28.25310 13.94826 -17.32571 1.000 11.48849 405 ALA A CA 1
ATOM 6024 C C . ALA A 1 380 ? -26.92020 13.39123 -17.81416 1.000 12.00582 405 ALA A C 1
ATOM 6025 O O . ALA A 1 380 ? -26.64178 12.20008 -17.63926 1.000 14.78476 405 ALA A O 1
ATOM 6032 N N . PHE A 1 381 ? -26.11002 14.20648 -18.49153 1.000 11.28397 406 PHE A N 1
ATOM 6033 C CA . PHE A 1 381 ? -24.85101 13.67959 -19.01909 1.000 10.22961 406 PHE A CA 1
ATOM 6034 C C . PHE A 1 381 ? -23.82209 13.39830 -17.92248 1.000 12.08488 406 PHE A C 1
ATOM 6035 O O . PHE A 1 381 ? -22.77467 12.81374 -18.21995 1.000 13.70789 406 PHE A O 1
ATOM 6052 N N . PHE A 1 382 ? -24.10174 13.77491 -16.66317 1.000 11.97983 407 PHE A N 1
ATOM 6053 C CA . PHE A 1 382 ? -23.28512 13.37020 -15.51742 1.000 9.25886 407 PHE A CA 1
ATOM 6054 C C . PHE A 1 382 ? -23.63456 11.97075 -15.00398 1.000 10.51941 407 PHE A C 1
ATOM 6055 O O . PHE A 1 382 ? -22.88758 11.42392 -14.17868 1.000 13.84823 407 PHE A O 1
ATOM 6072 N N . SER A 1 383 ? -24.73114 11.38097 -15.48590 1.000 12.99637 408 SER A N 1
ATOM 6073 C CA . SER A 1 383 ? -25.27192 10.16380 -14.90225 1.000 14.99814 408 SER A CA 1
ATOM 6074 C C . SER A 1 383 ? -24.54604 8.91583 -15.37515 1.000 15.64054 408 SER A C 1
ATOM 6075 O O . SER A 1 383 ? -23.98765 8.87546 -16.47881 1.000 14.63804 408 SER A O 1
ATOM 6083 N N . LYS A 1 384 ? -24.60593 7.87473 -14.54001 1.000 14.71342 409 LYS A N 1
ATOM 6084 C CA . LYS A 1 384 ? -24.08167 6.57487 -14.93571 1.000 15.23595 409 LYS A CA 1
ATOM 6085 C C . LYS A 1 384 ? -24.85484 6.00827 -16.11537 1.000 13.72522 409 LYS A C 1
ATOM 6086 O O . LYS A 1 384 ? -24.29299 5.26207 -16.92679 1.000 15.66534 409 LYS A O 1
ATOM 6105 N N . SER A 1 385 ? -26.13650 6.34742 -16.23235 1.000 13.44695 410 SER A N 1
ATOM 6106 C CA . SER A 1 385 ? -26.90296 5.90620 -17.38688 1.000 11.73390 410 SER A CA 1
ATOM 6107 C C . SER A 1 385 ? -26.24529 6.37674 -18.67251 1.000 14.15975 410 SER A C 1
ATOM 6108 O O . SER A 1 385 ? -26.06607 5.60012 -19.61548 1.000 15.14117 410 SER A O 1
ATOM 6116 N N . TRP A 1 386 ? -25.88547 7.65888 -18.73132 1.000 11.91240 411 TRP A N 1
ATOM 6117 C CA . TRP A 1 386 ? -25.20593 8.16981 -19.91452 1.000 10.75583 411 TRP A CA 1
ATOM 6118 C C . TRP A 1 386 ? -23.85644 7.48338 -20.12120 1.000 13.09034 411 TRP A C 1
ATOM 6119 O O . TRP A 1 386 ? -23.50537 7.10652 -21.24774 1.000 12.02659 411 TRP A O 1
ATOM 6140 N N . GLN A 1 387 ? -23.08004 7.31941 -19.04896 1.000 12.34596 412 GLN A N 1
ATOM 6141 C CA . GLN A 1 387 ? -21.78088 6.66640 -19.16773 1.000 14.05707 412 GLN A CA 1
ATOM 6142 C C . GLN A 1 387 ? -21.90710 5.28974 -19.81086 1.000 13.92973 412 GLN A C 1
ATOM 6143 O O . GLN A 1 387 ? -21.04531 4.88356 -20.60116 1.000 14.04416 412 GLN A O 1
ATOM 6157 N N . HIS A 1 388 ? -22.99437 4.57485 -19.51482 1.000 13.68285 413 HIS A N 1
ATOM 6158 C CA . HIS A 1 388 ? -23.20816 3.21841 -20.00203 1.000 14.18157 413 HIS A CA 1
ATOM 6159 C C . HIS A 1 388 ? -24.08883 3.14857 -21.24940 1.000 18.78834 413 HIS A C 1
ATOM 6160 O O . HIS A 1 388 ? -24.34972 2.04599 -21.74552 1.000 16.66147 413 HIS A O 1
ATOM 6174 N N . GLN A 1 389 ? -24.51886 4.29016 -21.78423 1.000 14.75639 414 GLN A N 1
ATOM 6175 C CA . GLN A 1 389 ? -25.49423 4.31622 -22.86694 1.000 14.44793 414 GLN A CA 1
ATOM 6176 C C . GLN A 1 389 ? -24.89748 3.74696 -24.14677 1.000 15.54284 414 GLN A C 1
ATOM 6177 O O . GLN A 1 389 ? -23.83823 4.19091 -24.59361 1.000 14.28294 414 GLN A O 1
ATOM 6191 N N . ILE A 1 390 ? -25.60629 2.80859 -24.76274 1.000 17.10841 415 ILE A N 1
ATOM 6192 C CA . ILE A 1 390 ? -25.20585 2.28908 -26.07858 1.000 16.79425 415 ILE A CA 1
ATOM 6193 C C . ILE A 1 390 ? -25.59712 3.29786 -27.14031 1.000 15.39462 415 ILE A C 1
ATOM 6194 O O . ILE A 1 390 ? -26.74624 3.76727 -27.14917 1.000 16.26582 415 ILE A O 1
ATOM 6210 N N . PRO A 1 391 ? -24.69432 3.66409 -28.06528 1.000 14.94608 416 PRO A N 1
ATOM 6211 C CA . PRO A 1 391 ? -25.00043 4.75823 -29.00010 1.000 19.86124 416 PRO A CA 1
ATOM 6212 C C . PRO A 1 391 ? -26.08697 4.45672 -30.02217 1.000 18.09700 416 PRO A C 1
ATOM 6213 O O . PRO A 1 391 ? -26.66959 5.40143 -30.56723 1.000 16.63616 416 PRO A O 1
ATOM 6224 N N . ASP A 1 392 ? -26.36516 3.18720 -30.32570 1.000 21.59543 417 ASP A N 1
ATOM 6225 C CA . ASP A 1 392 ? -27.07226 2.87239 -31.56185 1.000 21.73767 417 ASP A CA 1
ATOM 6226 C C . ASP A 1 392 ? -28.50422 3.38883 -31.59038 1.000 22.88297 417 ASP A C 1
ATOM 6227 O O . ASP A 1 392 ? -29.01600 3.70907 -32.66828 1.000 27.07889 417 ASP A O 1
ATOM 6236 N N . LYS A 1 393 ? -29.17746 3.45632 -30.45245 1.000 24.36060 418 LYS A N 1
ATOM 6237 C CA . LYS A 1 393 ? -30.55278 3.94311 -30.43680 1.000 26.42516 418 LYS A CA 1
ATOM 6238 C C . LYS A 1 393 ? -30.66384 5.45655 -30.32743 1.000 25.94920 418 LYS A C 1
ATOM 6239 O O . LYS A 1 393 ? -31.77453 5.98890 -30.43239 1.000 27.27894 418 LYS A O 1
ATOM 6258 N N . LEU A 1 394 ? -29.55219 6.16761 -30.18316 1.000 19.70883 419 LEU A N 1
ATOM 6259 C CA . LEU A 1 394 ? -29.62287 7.61239 -30.04802 1.000 19.02180 419 LEU A CA 1
ATOM 6260 C C . LEU A 1 394 ? -30.08506 8.24097 -31.35154 1.000 19.85381 419 LEU A C 1
ATOM 6261 O O . LEU A 1 394 ? -29.64085 7.85827 -32.43793 1.000 22.05492 419 LEU A O 1
ATOM 6277 N N . GLN A 1 395 ? -30.97127 9.22265 -31.23897 1.000 21.46982 420 GLN A N 1
ATOM 6278 C CA . GLN A 1 395 ? -31.41329 9.96745 -32.40647 1.000 24.23832 420 GLN A CA 1
ATOM 6279 C C . GLN A 1 395 ? -31.66346 11.40709 -31.99570 1.000 23.68317 420 GLN A C 1
ATOM 6280 O O . GLN A 1 395 ? -32.29073 11.65653 -30.96407 1.000 24.98287 420 GLN A O 1
ATOM 6294 N N . LEU A 1 396 ? -31.17150 12.34294 -32.79866 1.000 23.85373 421 LEU A N 1
ATOM 6295 C CA . LEU A 1 396 ? -31.51003 13.74519 -32.62935 1.000 31.19984 421 LEU A CA 1
ATOM 6296 C C . LEU A 1 396 ? -32.45276 14.17933 -33.74516 1.000 37.21306 421 LEU A C 1
ATOM 6297 O O . LEU A 1 396 ? -32.00451 14.42618 -34.86456 1.000 31.54815 421 LEU A O 1
ATOM 6313 N N . ASN B 1 8 ? 9.81662 -3.76817 -12.43066 1.000 41.71107 33 ASN B N 1
ATOM 6314 C CA . ASN B 1 8 ? 10.27462 -3.85192 -13.81701 1.000 36.97538 33 ASN B CA 1
ATOM 6315 C C . ASN B 1 8 ? 11.62444 -3.14850 -13.92377 1.000 38.33777 33 ASN B C 1
ATOM 6316 O O . ASN B 1 8 ? 11.72674 -1.96241 -13.60601 1.000 32.13461 33 ASN B O 1
ATOM 6326 N N . PRO B 1 9 ? 12.66315 -3.87405 -14.35918 1.000 33.87957 34 PRO B N 1
ATOM 6327 C CA . PRO B 1 9 ? 13.99699 -3.24690 -14.42449 1.000 32.28981 34 PRO B CA 1
ATOM 6328 C C . PRO B 1 9 ? 14.05512 -2.02102 -15.31750 1.000 31.79592 34 PRO B C 1
ATOM 6329 O O . PRO B 1 9 ? 14.75570 -1.05495 -14.99100 1.000 27.55411 34 PRO B O 1
ATOM 6340 N N . GLU B 1 10 ? 13.33965 -2.03183 -16.44343 1.000 33.52503 35 GLU B N 1
ATOM 6341 C CA . GLU B 1 10 ? 13.31580 -0.85929 -17.31080 1.000 31.85766 35 GLU B CA 1
ATOM 6342 C C . GLU B 1 10 ? 12.68519 0.33475 -16.60212 1.000 29.11568 35 GLU B C 1
ATOM 6343 O O . GLU B 1 10 ? 13.09878 1.47987 -16.80588 1.000 29.82444 35 GLU B O 1
ATOM 6355 N N . THR B 1 11 ? 11.67359 0.08910 -15.76424 1.000 28.35956 36 THR B N 1
ATOM 6356 C CA . THR B 1 11 ? 11.05066 1.18475 -15.02698 1.000 30.40204 36 THR B CA 1
ATOM 6357 C C . THR B 1 11 ? 12.00313 1.76343 -13.98970 1.000 23.92810 36 THR B C 1
ATOM 6358 O O . THR B 1 11 ? 12.04115 2.98281 -13.78520 1.000 23.80425 36 THR B O 1
ATOM 6369 N N . ILE B 1 12 ? 12.76616 0.90693 -13.30817 1.000 22.46869 37 ILE B N 1
ATOM 6370 C CA . ILE B 1 12 ? 13.74724 1.40568 -12.34993 1.000 24.13700 37 ILE B CA 1
ATOM 6371 C C . ILE B 1 12 ? 14.81650 2.22284 -13.06502 1.000 22.46479 37 ILE B C 1
ATOM 6372 O O . ILE B 1 12 ? 15.20848 3.30366 -12.60700 1.000 20.15846 37 ILE B O 1
ATOM 6388 N N . ARG B 1 13 ? 15.30455 1.71557 -14.19926 1.000 22.32313 38 ARG B N 1
ATOM 6389 C CA . ARG B 1 13 ? 16.33283 2.41242 -14.96549 1.000 23.22236 38 ARG B CA 1
ATOM 6390 C C . ARG B 1 13 ? 15.84164 3.77811 -15.41934 1.000 21.01109 38 ARG B C 1
ATOM 6391 O O . ARG B 1 13 ? 16.55367 4.78175 -15.29876 1.000 20.80484 38 ARG B O 1
ATOM 6412 N N . ARG B 1 14 ? 14.62236 3.83823 -15.94914 1.000 19.79305 39 ARG B N 1
ATOM 6413 C CA . ARG B 1 14 ? 14.05027 5.12822 -16.31687 1.000 21.37175 39 ARG B CA 1
ATOM 6414 C C . ARG B 1 14 ? 13.92431 6.04080 -15.10080 1.000 20.91461 39 ARG B C 1
ATOM 6415 O O . ARG B 1 14 ? 14.26788 7.22755 -15.16785 1.000 19.53296 39 ARG B O 1
ATOM 6436 N N . ALA B 1 15 ? 13.45573 5.50231 -13.97107 1.000 20.86469 40 ALA B N 1
ATOM 6437 C CA . ALA B 1 15 ? 13.32508 6.31515 -12.76715 1.000 19.41945 40 ALA B CA 1
ATOM 6438 C C . ALA B 1 15 ? 14.67279 6.84481 -12.29165 1.000 13.22831 40 ALA B C 1
ATOM 6439 O O . ALA B 1 15 ? 14.74450 7.94022 -11.71645 1.000 18.97650 40 ALA B O 1
ATOM 6446 N N . SER B 1 16 ? 15.74602 6.08275 -12.51940 1.000 19.14558 41 SER B N 1
ATOM 6447 C CA . SER B 1 16 ? 17.05882 6.44844 -12.00263 1.000 20.03483 41 SER B CA 1
ATOM 6448 C C . SER B 1 16 ? 17.58143 7.74821 -12.59869 1.000 20.64299 41 SER B C 1
ATOM 6449 O O . SER B 1 16 ? 18.42992 8.39335 -11.97816 1.000 16.76433 41 SER B O 1
ATOM 6457 N N . SER B 1 17 ? 17.09531 8.15146 -13.77317 1.000 16.86138 42 SER B N 1
ATOM 6458 C CA . SER B 1 17 ? 17.50207 9.40660 -14.39054 1.000 16.74103 42 SER B CA 1
ATOM 6459 C C . SER B 1 17 ? 16.36394 10.40992 -14.50646 1.000 19.02130 42 SER B C 1
ATOM 6460 O O . SER B 1 17 ? 16.57699 11.50595 -15.04044 1.000 23.66428 42 SER B O 1
ATOM 6468 N N . SER B 1 18 ? 15.17324 10.08454 -13.99625 1.000 20.96872 43 SER B N 1
ATOM 6469 C CA . SER B 1 18 ? 14.01165 10.93924 -14.20632 1.000 24.82780 43 SER B CA 1
ATOM 6470 C C . SER B 1 18 ? 14.02968 12.19666 -13.34024 1.000 24.76537 43 SER B C 1
ATOM 6471 O O . SER B 1 18 ? 13.46568 13.22149 -13.73937 1.000 22.92773 43 SER B O 1
ATOM 6479 N N . MET B 1 19 ? 14.62312 12.14033 -12.14596 1.000 19.35462 44 MET B N 1
ATOM 6480 C CA . MET B 1 19 ? 14.51512 13.24771 -11.18868 1.000 23.24077 44 MET B CA 1
ATOM 6481 C C . MET B 1 19 ? 13.04862 13.61063 -10.94760 1.000 22.70145 44 MET B C 1
ATOM 6482 O O . MET B 1 19 ? 12.70931 14.75142 -10.63042 1.000 25.80765 44 MET B O 1
ATOM 6496 N N . SER B 1 20 ? 12.16488 12.62657 -11.08656 1.000 23.37482 45 SER B N 1
ATOM 6497 C CA . SER B 1 20 ? 10.74491 12.86105 -10.87317 1.000 28.22331 45 SER B CA 1
ATOM 6498 C C . SER B 1 20 ? 10.48423 13.14540 -9.40064 1.000 26.11279 45 SER B C 1
ATOM 6499 O O . SER B 1 20 ? 10.96241 12.42128 -8.52181 1.000 24.42763 45 SER B O 1
ATOM 6507 N N . VAL B 1 21 ? 9.72479 14.20998 -9.13312 1.000 27.50992 46 VAL B N 1
ATOM 6508 C CA . VAL B 1 21 ? 9.44477 14.60683 -7.75484 1.000 27.28252 46 VAL B CA 1
ATOM 6509 C C . VAL B 1 21 ? 8.71597 13.49824 -7.01073 1.000 27.71818 46 VAL B C 1
ATOM 6510 O O . VAL B 1 21 ? 8.92626 13.31024 -5.80701 1.000 26.47777 46 VAL B O 1
ATOM 6523 N N . ASN B 1 22 ? 7.88817 12.72058 -7.71202 1.000 23.21170 47 ASN B N 1
ATOM 6524 C CA . ASN B 1 22 ? 7.20065 11.59818 -7.08261 1.000 25.99640 47 ASN B CA 1
ATOM 6525 C C . ASN B 1 22 ? 8.17554 10.50663 -6.65436 1.000 25.18989 47 ASN B C 1
ATOM 6526 O O . ASN B 1 22 ? 7.97601 9.86415 -5.61665 1.000 31.16171 47 ASN B O 1
ATOM 6537 N N . VAL B 1 23 ? 9.22424 10.26485 -7.44088 1.000 25.42744 48 VAL B N 1
ATOM 6538 C CA . VAL B 1 23 ? 10.25063 9.31650 -7.02162 1.000 23.40227 48 VAL B CA 1
ATOM 6539 C C . VAL B 1 23 ? 11.02275 9.86979 -5.82959 1.000 21.50900 48 VAL B C 1
ATOM 6540 O O . VAL B 1 23 ? 11.23287 9.18203 -4.82240 1.000 20.52293 48 VAL B O 1
ATOM 6553 N N . LEU B 1 24 ? 11.45114 11.12814 -5.92578 1.000 22.42837 49 LEU B N 1
ATOM 6554 C CA . LEU B 1 24 ? 12.26114 11.71124 -4.86885 1.000 19.66705 49 LEU B CA 1
ATOM 6555 C C . LEU B 1 24 ? 11.50449 11.79565 -3.55063 1.000 18.52083 49 LEU B C 1
ATOM 6556 O O . LEU B 1 24 ? 12.12177 11.71626 -2.48238 1.000 18.44783 49 LEU B O 1
ATOM 6572 N N . LYS B 1 25 ? 10.18374 12.00049 -3.60433 1.000 16.88479 50 LYS B N 1
ATOM 6573 C CA . LYS B 1 25 ? 9.35110 12.11355 -2.41156 1.000 16.55178 50 LYS B CA 1
ATOM 6574 C C . LYS B 1 25 ? 8.78873 10.77862 -1.94920 1.000 19.60174 50 LYS B C 1
ATOM 6575 O O . LYS B 1 25 ? 8.16734 10.72028 -0.88255 1.000 20.45593 50 LYS B O 1
ATOM 6594 N N . GLY B 1 26 ? 8.99046 9.71049 -2.71762 1.000 19.89174 51 GLY B N 1
ATOM 6595 C CA . GLY B 1 26 ? 8.44882 8.41320 -2.38968 1.000 21.04859 51 GLY B CA 1
ATOM 6596 C C . GLY B 1 26 ? 9.45386 7.50017 -1.71199 1.000 21.06041 51 GLY B C 1
ATOM 6597 O O . GLY B 1 26 ? 10.54463 7.90324 -1.29942 1.000 21.47966 51 GLY B O 1
ATOM 6601 N N . ASP B 1 27 ? 9.05768 6.23207 -1.60165 1.000 17.34045 52 ASP B N 1
ATOM 6602 C CA . ASP B 1 27 ? 9.91646 5.21545 -1.02619 1.000 18.81360 52 ASP B CA 1
ATOM 6603 C C . ASP B 1 27 ? 10.11433 4.01676 -1.94640 1.000 20.90291 52 ASP B C 1
ATOM 6604 O O . ASP B 1 27 ? 11.23897 3.53934 -2.11909 1.000 20.36379 52 ASP B O 1
ATOM 6613 N N . ALA B 1 28 ? 9.02720 3.50527 -2.52469 1.000 21.26543 53 ALA B N 1
ATOM 6614 C CA . ALA B 1 28 ? 9.07428 2.18264 -3.14042 1.000 17.75548 53 ALA B CA 1
ATOM 6615 C C . ALA B 1 28 ? 10.12626 2.10613 -4.24309 1.000 18.26390 53 ALA B C 1
ATOM 6616 O O . ALA B 1 28 ? 10.92183 1.16016 -4.29308 1.000 20.03612 53 ALA B O 1
ATOM 6623 N N . ILE B 1 29 ? 10.14436 3.08641 -5.14617 1.000 20.16873 54 ILE B N 1
ATOM 6624 C CA . ILE B 1 29 ? 11.06501 3.01460 -6.27698 1.000 21.20545 54 ILE B CA 1
ATOM 6625 C C . ILE B 1 29 ? 12.49786 3.26486 -5.82268 1.000 16.87980 54 ILE B C 1
ATOM 6626 O O . ILE B 1 29 ? 13.39766 2.45982 -6.08258 1.000 17.20924 54 ILE B O 1
ATOM 6642 N N . LYS B 1 30 ? 12.74076 4.39200 -5.15408 1.000 16.74450 55 LYS B N 1
ATOM 6643 C CA . LYS B 1 30 ? 14.11919 4.75209 -4.83559 1.000 16.47170 55 LYS B CA 1
ATOM 6644 C C . LYS B 1 30 ? 14.73764 3.74991 -3.86417 1.000 16.58519 55 LYS B C 1
ATOM 6645 O O . LYS B 1 30 ? 15.91680 3.40076 -3.99264 1.000 17.27493 55 LYS B O 1
ATOM 6664 N N . ASN B 1 31 ? 13.95550 3.25111 -2.90251 1.000 16.93678 56 ASN B N 1
ATOM 6665 C CA . ASN B 1 31 ? 14.51984 2.34740 -1.90558 1.000 17.76521 56 ASN B CA 1
ATOM 6666 C C . ASN B 1 31 ? 14.86105 1.00118 -2.53112 1.000 14.95723 56 ASN B C 1
ATOM 6667 O O . ASN B 1 31 ? 15.88147 0.39179 -2.19661 1.000 16.40778 56 ASN B O 1
ATOM 6678 N N . TYR B 1 32 ? 14.01849 0.51254 -3.43588 1.000 16.43141 57 TYR B N 1
ATOM 6679 C CA . TYR B 1 32 ? 14.35058 -0.72163 -4.12761 1.000 17.21268 57 TYR B CA 1
ATOM 6680 C C . TYR B 1 32 ? 15.60226 -0.53360 -4.97354 1.000 15.72502 57 TYR B C 1
ATOM 6681 O O . TYR B 1 32 ? 16.53609 -1.34176 -4.91990 1.000 15.10138 57 TYR B O 1
ATOM 6699 N N . ALA B 1 33 ? 15.65080 0.54253 -5.75206 1.000 16.08627 58 ALA B N 1
ATOM 6700 C CA . ALA B 1 33 ? 16.82560 0.77493 -6.57590 1.000 16.56426 58 ALA B CA 1
ATOM 6701 C C . ALA B 1 33 ? 18.08533 0.83895 -5.72276 1.000 13.64808 58 ALA B C 1
ATOM 6702 O O . ALA B 1 33 ? 19.09744 0.20849 -6.04192 1.000 14.29904 58 ALA B O 1
ATOM 6709 N N . LEU B 1 34 ? 18.05177 1.61421 -4.63969 1.000 14.09192 59 LEU B N 1
ATOM 6710 C CA . LEU B 1 34 ? 19.24298 1.76482 -3.81025 1.000 12.81924 59 LEU B CA 1
ATOM 6711 C C . LEU B 1 34 ? 19.66298 0.43993 -3.17737 1.000 17.11555 59 LEU B C 1
ATOM 6712 O O . LEU B 1 34 ? 20.84488 0.25334 -2.86227 1.000 14.67185 59 LEU B O 1
ATOM 6728 N N . SER B 1 35 ? 18.72528 -0.49735 -2.98589 1.000 15.14713 60 SER B N 1
ATOM 6729 C CA . SER B 1 35 ? 19.10316 -1.79691 -2.43427 1.000 15.28842 60 SER B CA 1
ATOM 6730 C C . SER B 1 35 ? 19.92909 -2.61191 -3.42017 1.000 16.30347 60 SER B C 1
ATOM 6731 O O . SER B 1 35 ? 20.59197 -3.57332 -3.01399 1.000 19.40412 60 SER B O 1
ATOM 6739 N N . GLU B 1 36 ? 19.91912 -2.23702 -4.69508 1.000 16.91743 61 GLU B N 1
ATOM 6740 C CA . GLU B 1 36 ? 20.70409 -2.92685 -5.70521 1.000 14.09062 61 GLU B CA 1
ATOM 6741 C C . GLU B 1 36 ? 22.12029 -2.37580 -5.73366 1.000 15.20780 61 GLU B C 1
ATOM 6742 O O . GLU B 1 36 ? 22.33286 -1.16101 -5.65117 1.000 13.80462 61 GLU B O 1
ATOM 6754 N N . LYS B 1 37 ? 23.08914 -3.28785 -5.84194 1.000 16.50511 62 LYS B N 1
ATOM 6755 C CA . LYS B 1 37 ? 24.49708 -2.90615 -5.86692 1.000 19.53122 62 LYS B CA 1
ATOM 6756 C C . LYS B 1 37 ? 24.80334 -1.91675 -6.98202 1.000 15.21458 62 LYS B C 1
ATOM 6757 O O . LYS B 1 37 ? 25.66671 -1.04320 -6.81893 1.000 18.67237 62 LYS B O 1
ATOM 6776 N N . GLN B 1 38 ? 24.11121 -2.02990 -8.11718 1.000 16.15206 63 GLN B N 1
ATOM 6777 C CA . GLN B 1 38 ? 24.50154 -1.25729 -9.28477 1.000 15.54228 63 GLN B CA 1
ATOM 6778 C C . GLN B 1 38 ? 24.13282 0.21516 -9.18027 1.000 15.52120 63 GLN B C 1
ATOM 6779 O O . GLN B 1 38 ? 24.74167 1.03192 -9.87507 1.000 16.13761 63 GLN B O 1
ATOM 6793 N N . TYR B 1 39 ? 23.13890 0.57189 -8.36858 1.000 11.27196 64 TYR B N 1
ATOM 6794 C CA . TYR B 1 39 ? 22.66061 1.94990 -8.30706 1.000 11.63477 64 TYR B CA 1
ATOM 6795 C C . TYR B 1 39 ? 23.36824 2.73335 -7.21061 1.000 14.36441 64 TYR B C 1
ATOM 6796 O O . TYR B 1 39 ? 23.29691 2.38145 -6.02558 1.000 13.44807 64 TYR B O 1
ATOM 6814 N N . ILE B 1 40 ? 24.05683 3.78951 -7.61854 1.000 13.71936 65 ILE B N 1
ATOM 6815 C CA . ILE B 1 40 ? 24.83215 4.63591 -6.72430 1.000 12.84037 65 ILE B CA 1
ATOM 6816 C C . ILE B 1 40 ? 24.10440 5.97241 -6.62249 1.000 10.95850 65 ILE B C 1
ATOM 6817 O O . ILE B 1 40 ? 23.90472 6.63995 -7.64485 1.000 12.71347 65 ILE B O 1
ATOM 6833 N N . PRO B 1 41 ? 23.69344 6.39553 -5.43497 1.000 11.29312 66 PRO B N 1
ATOM 6834 C CA . PRO B 1 41 ? 22.95298 7.66279 -5.35025 1.000 11.58856 66 PRO B CA 1
ATOM 6835 C C . PRO B 1 41 ? 23.85053 8.86891 -5.61466 1.000 11.06333 66 PRO B C 1
ATOM 6836 O O . PRO B 1 41 ? 24.96274 8.97641 -5.08438 1.000 11.57768 66 PRO B O 1
ATOM 6847 N N . PHE B 1 42 ? 23.35990 9.76726 -6.47739 1.000 12.27851 67 PHE B N 1
ATOM 6848 C CA . PHE B 1 42 ? 23.98985 11.05392 -6.76012 1.000 11.26026 67 PHE B CA 1
ATOM 6849 C C . PHE B 1 42 ? 23.03741 12.13255 -6.24403 1.000 10.89997 67 PHE B C 1
ATOM 6850 O O . PHE B 1 42 ? 21.94018 12.32030 -6.79088 1.000 14.10168 67 PHE B O 1
ATOM 6867 N N . PHE B 1 43 ? 23.44081 12.80002 -5.17064 1.000 10.78668 68 PHE B N 1
ATOM 6868 C CA . PHE B 1 43 ? 22.68089 13.87466 -4.55931 1.000 13.20042 68 PHE B CA 1
ATOM 6869 C C . PHE B 1 43 ? 23.20677 15.21908 -5.05012 1.000 14.78696 68 PHE B C 1
ATOM 6870 O O . PHE B 1 43 ? 24.40156 15.38329 -5.31369 1.000 15.05062 68 PHE B O 1
ATOM 6887 N N . GLY B 1 44 ? 22.30368 16.18771 -5.14112 1.000 17.37017 69 GLY B N 1
ATOM 6888 C CA . GLY B 1 44 ? 22.66623 17.51720 -5.58079 1.000 14.05628 69 GLY B CA 1
ATOM 6889 C C . GLY B 1 44 ? 21.43449 18.34616 -5.87727 1.000 17.42335 69 GLY B C 1
ATOM 6890 O O . GLY B 1 44 ? 20.49947 18.37555 -5.07827 1.000 22.00104 69 GLY B O 1
ATOM 6894 N N . SER B 1 45 ? 21.40653 19.02996 -7.01368 1.000 17.63974 70 SER B N 1
ATOM 6895 C CA . SER B 1 45 ? 20.21201 19.78314 -7.40305 1.000 18.20075 70 SER B CA 1
ATOM 6896 C C . SER B 1 45 ? 20.14184 19.79575 -8.92947 1.000 20.04472 70 SER B C 1
ATOM 6897 O O . SER B 1 45 ? 20.49633 18.79382 -9.56041 1.000 20.17756 70 SER B O 1
ATOM 6905 N N . SER B 1 46 ? 19.72933 20.92038 -9.53053 1.000 26.15868 71 SER B N 1
ATOM 6906 C CA . SER B 1 46 ? 19.40762 20.95596 -10.95549 1.000 26.49243 71 SER B CA 1
ATOM 6907 C C . SER B 1 46 ? 20.59584 20.66377 -11.86640 1.000 18.57015 71 SER B C 1
ATOM 6908 O O . SER B 1 46 ? 20.39032 20.37110 -13.04961 1.000 21.69931 71 SER B O 1
ATOM 6916 N N . GLU B 1 47 ? 21.83088 20.75052 -11.37026 1.000 16.80791 72 GLU B N 1
ATOM 6917 C CA . GLU B 1 47 ? 22.95957 20.43897 -12.23789 1.000 16.75104 72 GLU B CA 1
ATOM 6918 C C . GLU B 1 47 ? 22.91459 18.98543 -12.70198 1.000 20.35163 72 GLU B C 1
ATOM 6919 O O . GLU B 1 47 ? 23.51574 18.64727 -13.72517 1.000 19.94969 72 GLU B O 1
ATOM 6931 N N . LEU B 1 48 ? 22.21058 18.11508 -11.97861 1.000 17.45993 73 LEU B N 1
ATOM 6932 C CA . LEU B 1 48 ? 22.13107 16.70966 -12.36258 1.000 17.35812 73 LEU B CA 1
ATOM 6933 C C . LEU B 1 48 ? 21.22078 16.47829 -13.56376 1.000 17.17370 73 LEU B C 1
ATOM 6934 O O . LEU B 1 48 ? 21.24103 15.38478 -14.13607 1.000 17.79588 73 LEU B O 1
ATOM 6950 N N . SER B 1 49 ? 20.44744 17.47410 -13.97722 1.000 18.55115 74 SER B N 1
ATOM 6951 C CA . SER B 1 49 ? 19.67216 17.38427 -15.20591 1.000 23.61200 74 SER B CA 1
ATOM 6952 C C . SER B 1 49 ? 20.45008 17.85482 -16.43244 1.000 21.10076 74 SER B C 1
ATOM 6953 O O . SER B 1 49 ? 19.91353 17.81011 -17.54379 1.000 33.39772 74 SER B O 1
ATOM 6961 N N . ARG B 1 50 ? 21.70058 18.29003 -16.27354 1.000 23.97460 75 ARG B N 1
ATOM 6962 C CA . ARG B 1 50 ? 22.46835 18.80588 -17.40786 1.000 28.07863 75 ARG B CA 1
ATOM 6963 C C . ARG B 1 50 ? 23.06464 17.62416 -18.17358 1.000 18.05878 75 ARG B C 1
ATOM 6964 O O . ARG B 1 50 ? 24.26180 17.33350 -18.09717 1.000 24.04892 75 ARG B O 1
ATOM 6985 N N . ILE B 1 51 ? 22.21265 16.93858 -18.93874 1.000 20.74685 76 ILE B N 1
ATOM 6986 C CA . ILE B 1 51 ? 22.67767 15.80665 -19.73628 1.000 23.66528 76 ILE B CA 1
ATOM 6987 C C . ILE B 1 51 ? 23.50204 16.33568 -20.90266 1.000 25.60806 76 ILE B C 1
ATOM 6988 O O . ILE B 1 51 ? 23.05139 17.19266 -21.67254 1.000 30.89600 76 ILE B O 1
ATOM 7004 N N . SER B 1 52 ? 24.71539 15.85468 -21.01116 1.000 23.65490 77 SER B N 1
ATOM 7005 C CA . SER B 1 52 ? 25.61813 16.14247 -22.11102 1.000 20.25927 77 SER B CA 1
ATOM 7006 C C . SER B 1 52 ? 26.45237 14.87636 -22.23774 1.000 19.77668 77 SER B C 1
ATOM 7007 O O . SER B 1 52 ? 26.26190 13.93880 -21.45191 1.000 18.70550 77 SER B O 1
ATOM 7015 N N . PRO B 1 53 ? 27.38163 14.79377 -23.18690 1.000 18.02163 78 PRO B N 1
ATOM 7016 C CA . PRO B 1 53 ? 28.20716 13.57881 -23.27160 1.000 17.37306 78 PRO B CA 1
ATOM 7017 C C . PRO B 1 53 ? 29.03788 13.30887 -22.02525 1.000 15.81305 78 PRO B C 1
ATOM 7018 O O . PRO B 1 53 ? 29.46959 12.16725 -21.82888 1.000 16.36350 78 PRO B O 1
ATOM 7029 N N . PHE B 1 54 ? 29.23838 14.30178 -21.15781 1.000 16.05181 79 PHE B N 1
ATOM 7030 C CA . PHE B 1 54 ? 30.12950 14.19740 -20.00062 1.000 11.39998 79 PHE B CA 1
ATOM 7031 C C . PHE B 1 54 ? 29.38678 13.98953 -18.69221 1.000 12.30160 79 PHE B C 1
ATOM 7032 O O . PHE B 1 54 ? 30.02452 13.77832 -17.65268 1.000 13.73897 79 PHE B O 1
ATOM 7049 N N . HIS B 1 55 ? 28.06318 13.99270 -18.73547 1.000 14.18216 80 HIS B N 1
ATOM 7050 C CA . HIS B 1 55 ? 27.24470 13.75776 -17.55607 1.000 14.59641 80 HIS B CA 1
ATOM 7051 C C . HIS B 1 55 ? 27.52092 12.36310 -17.00190 1.000 13.36129 80 HIS B C 1
ATOM 7052 O O . HIS B 1 55 ? 27.79151 11.43187 -17.76809 1.000 13.10831 80 HIS B O 1
ATOM 7066 N N . PRO B 1 56 ? 27.49913 12.19649 -15.67261 1.000 13.41143 81 PRO B N 1
ATOM 7067 C CA . PRO B 1 56 ? 27.89909 10.90491 -15.08615 1.000 12.89946 81 PRO B CA 1
ATOM 7068 C C . PRO B 1 56 ? 27.10258 9.71570 -15.59232 1.000 12.62797 81 PRO B C 1
ATOM 7069 O O . PRO B 1 56 ? 27.64471 8.60336 -15.68094 1.000 13.03124 81 PRO B O 1
ATOM 7080 N N . SER B 1 57 ? 25.82984 9.91010 -15.93960 1.000 13.29470 82 SER B N 1
ATOM 7081 C CA . SER B 1 57 ? 25.04360 8.77908 -16.41649 1.000 11.76263 82 SER B CA 1
ATOM 7082 C C . SER B 1 57 ? 25.46665 8.36385 -17.81713 1.000 14.63603 82 SER B C 1
ATOM 7083 O O . SER B 1 57 ? 25.43528 7.17260 -18.15909 1.000 16.76125 82 SER B O 1
ATOM 7091 N N . VAL B 1 58 ? 25.85527 9.34041 -18.64279 1.000 14.36271 83 VAL B N 1
ATOM 7092 C CA . VAL B 1 58 ? 26.26395 9.05601 -20.01309 1.000 15.54362 83 VAL B CA 1
ATOM 7093 C C . VAL B 1 58 ? 27.60640 8.33919 -20.02850 1.000 13.39328 83 VAL B C 1
ATOM 7094 O O . VAL B 1 58 ? 27.79599 7.35723 -20.75424 1.000 14.82656 83 VAL B O 1
ATOM 7107 N N . LEU B 1 59 ? 28.56625 8.82847 -19.24081 1.000 14.48751 84 LEU B N 1
ATOM 7108 C CA . LEU B 1 59 ? 29.86738 8.17460 -19.18208 1.000 13.34466 84 LEU B CA 1
ATOM 7109 C C . LEU B 1 59 ? 29.74751 6.74235 -18.67187 1.000 15.06282 84 LEU B C 1
ATOM 7110 O O . LEU B 1 59 ? 30.36265 5.82780 -19.22628 1.000 15.75710 84 LEU B O 1
ATOM 7126 N N . ALA B 1 60 ? 28.97719 6.52718 -17.59977 1.000 13.40089 85 ALA B N 1
ATOM 7127 C CA . ALA B 1 60 ? 28.84713 5.18100 -17.04978 1.000 15.73941 85 ALA B CA 1
ATOM 7128 C C . ALA B 1 60 ? 28.24067 4.22285 -18.06730 1.000 16.18371 85 ALA B C 1
ATOM 7129 O O . ALA B 1 60 ? 28.65119 3.06135 -18.15516 1.000 18.34806 85 ALA B O 1
ATOM 7136 N N . GLU B 1 61 ? 27.27035 4.69481 -18.85138 1.000 16.05874 86 GLU B N 1
ATOM 7137 C CA . GLU B 1 61 ? 26.63065 3.84981 -19.85567 1.000 18.69887 86 GLU B CA 1
ATOM 7138 C C . GLU B 1 61 ? 27.56202 3.56851 -21.02987 1.000 17.23118 86 GLU B C 1
ATOM 7139 O O . GLU B 1 61 ? 27.74668 2.40939 -21.41878 1.000 20.88395 86 GLU B O 1
ATOM 7151 N N . LYS B 1 62 ? 28.15616 4.61505 -21.61255 1.000 17.70892 87 LYS B N 1
ATOM 7152 C CA . LYS B 1 62 ? 29.00355 4.42764 -22.78587 1.000 14.91646 87 LYS B CA 1
ATOM 7153 C C . LYS B 1 62 ? 30.17145 3.50486 -22.47820 1.000 18.84996 87 LYS B C 1
ATOM 7154 O O . LYS B 1 62 ? 30.52191 2.63917 -23.28699 1.000 21.06122 87 LYS B O 1
ATOM 7173 N N . TYR B 1 63 ? 30.79229 3.67437 -21.32332 1.000 15.39967 88 TYR B N 1
ATOM 7174 C CA . TYR B 1 63 ? 31.98006 2.90608 -20.96752 1.000 15.93151 88 TYR B CA 1
ATOM 7175 C C . TYR B 1 63 ? 31.65082 1.66978 -20.14565 1.000 17.25664 88 TYR B C 1
ATOM 7176 O O . TYR B 1 63 ? 32.56023 1.04135 -19.59585 1.000 18.94125 88 TYR B O 1
ATOM 7194 N N . GLN B 1 64 ? 30.37234 1.29852 -20.08971 1.000 17.07247 89 GLN B N 1
ATOM 7195 C CA . GLN B 1 64 ? 29.93351 -0.00306 -19.59441 1.000 23.89952 89 GLN B CA 1
ATOM 7196 C C . GLN B 1 64 ? 30.44048 -0.25495 -18.18312 1.000 19.36065 89 GLN B C 1
ATOM 7197 O O . GLN B 1 64 ? 30.95212 -1.33007 -17.85780 1.000 23.85079 89 GLN B O 1
ATOM 7211 N N . ARG B 1 65 ? 30.27687 0.75269 -17.33571 1.000 17.36463 90 ARG B N 1
ATOM 7212 C CA . ARG B 1 65 ? 30.78777 0.66615 -15.98364 1.000 16.21951 90 ARG B CA 1
ATOM 7213 C C . ARG B 1 65 ? 29.86923 -0.20083 -15.13024 1.000 16.36462 90 ARG B C 1
ATOM 7214 O O . ARG B 1 65 ? 28.75059 -0.55100 -15.51277 1.000 18.44980 90 ARG B O 1
ATOM 7235 N N . ASN B 1 66 ? 30.35399 -0.52821 -13.94243 1.000 17.00256 91 ASN B N 1
ATOM 7236 C CA . ASN B 1 66 ? 29.67296 -1.44839 -13.04702 1.000 21.33384 91 ASN B CA 1
ATOM 7237 C C . ASN B 1 66 ? 28.62735 -0.75617 -12.17166 1.000 19.40939 91 ASN B C 1
ATOM 7238 O O . ASN B 1 66 ? 28.17859 -1.33320 -11.17325 1.000 21.31110 91 ASN B O 1
ATOM 7249 N N . TYR B 1 67 ? 28.22806 0.46199 -12.52150 1.000 13.78530 92 TYR B N 1
ATOM 7250 C CA . TYR B 1 67 ? 27.22865 1.18309 -11.74948 1.000 14.91563 92 TYR B CA 1
ATOM 7251 C C . TYR B 1 67 ? 26.39934 2.04023 -12.70163 1.000 15.81439 92 TYR B C 1
ATOM 7252 O O . TYR B 1 67 ? 26.79963 2.31990 -13.84151 1.000 14.19209 92 TYR B O 1
ATOM 7270 N N . ARG B 1 68 ? 25.22961 2.45263 -12.20638 1.000 15.41681 93 ARG B N 1
ATOM 7271 C CA . ARG B 1 68 ? 24.40549 3.48030 -12.82651 1.000 16.19823 93 ARG B CA 1
ATOM 7272 C C . ARG B 1 68 ? 24.06736 4.52868 -11.78204 1.000 13.86229 93 ARG B C 1
ATOM 7273 O O . ARG B 1 68 ? 23.56831 4.18132 -10.69838 1.000 13.23943 93 ARG B O 1
ATOM 7294 N N . PRO B 1 69 ? 24.25626 5.81806 -12.04885 1.000 14.37997 94 PRO B N 1
ATOM 7295 C CA . PRO B 1 69 ? 23.80628 6.81815 -11.07433 1.000 13.80282 94 PRO B CA 1
ATOM 7296 C C . PRO B 1 69 ? 22.29678 6.76294 -10.89520 1.000 14.07009 94 PRO B C 1
ATOM 7297 O O . PRO B 1 69 ? 21.55399 6.55569 -11.85472 1.000 14.31482 94 PRO B O 1
ATOM 7308 N N . PHE B 1 70 ? 21.84373 6.96352 -9.65463 1.000 11.77220 95 PHE B N 1
ATOM 7309 C CA . PHE B 1 70 ? 20.43269 7.19291 -9.35706 1.000 11.91647 95 PHE B CA 1
ATOM 7310 C C . PHE B 1 70 ? 20.34661 8.65091 -8.91604 1.000 13.78340 95 PHE B C 1
ATOM 7311 O O . PHE B 1 70 ? 20.85866 9.01253 -7.85021 1.000 14.26498 95 PHE B O 1
ATOM 7328 N N . LEU B 1 71 ? 19.76028 9.49041 -9.76158 1.000 13.47793 96 LEU B N 1
ATOM 7329 C CA . LEU B 1 71 ? 19.80883 10.93338 -9.56613 1.000 13.97919 96 LEU B CA 1
ATOM 7330 C C . LEU B 1 71 ? 18.73875 11.34968 -8.56433 1.000 14.06663 96 LEU B C 1
ATOM 7331 O O . LEU B 1 71 ? 17.54110 11.16754 -8.81145 1.000 15.10217 96 LEU B O 1
ATOM 7347 N N . LEU B 1 72 ? 19.17329 11.90313 -7.42862 1.000 16.80899 97 LEU B N 1
ATOM 7348 C CA . LEU B 1 72 ? 18.25887 12.32615 -6.37762 1.000 14.99709 97 LEU B CA 1
ATOM 7349 C C . LEU B 1 72 ? 18.26597 13.82165 -6.08699 1.000 18.62462 97 LEU B C 1
ATOM 7350 O O . LEU B 1 72 ? 17.44390 14.28142 -5.28489 1.000 26.78838 97 LEU B O 1
ATOM 7366 N N . GLY B 1 73 ? 19.16334 14.57901 -6.67739 1.000 19.82359 98 GLY B N 1
ATOM 7367 C CA . GLY B 1 73 ? 18.99344 16.01319 -6.72096 1.000 24.65165 98 GLY B CA 1
ATOM 7368 C C . GLY B 1 73 ? 17.99717 16.44748 -7.78683 1.000 26.48232 98 GLY B C 1
ATOM 7369 O O . GLY B 1 73 ? 17.74877 15.73941 -8.76447 1.000 32.19443 98 GLY B O 1
ATOM 7373 N N . ALA B 1 74 ? 17.43701 17.64092 -7.59271 1.000 28.47007 99 ALA B N 1
ATOM 7374 C CA . ALA B 1 74 ? 16.43986 18.19794 -8.49708 1.000 27.28134 99 ALA B CA 1
ATOM 7375 C C . ALA B 1 74 ? 16.40293 19.71002 -8.29295 1.000 23.52870 99 ALA B C 1
ATOM 7376 O O . ALA B 1 74 ? 16.97022 20.22927 -7.32154 1.000 21.92512 99 ALA B O 1
ATOM 7383 N N . PRO B 1 75 ? 15.74732 20.44895 -9.18421 1.000 27.75238 100 PRO B N 1
ATOM 7384 C CA . PRO B 1 75 ? 15.68731 21.90904 -8.99403 1.000 24.77520 100 PRO B CA 1
ATOM 7385 C C . PRO B 1 75 ? 15.07863 22.27341 -7.64664 1.000 28.47380 100 PRO B C 1
ATOM 7386 O O . PRO B 1 75 ? 13.91720 21.96874 -7.36235 1.000 32.54320 100 PRO B O 1
ATOM 7397 N N . GLY B 1 76 ? 15.89390 22.90686 -6.80010 1.000 20.67143 101 GLY B N 1
ATOM 7398 C CA . GLY B 1 76 ? 15.47557 23.35153 -5.48935 1.000 22.22930 101 GLY B CA 1
ATOM 7399 C C . GLY B 1 76 ? 15.66391 22.36970 -4.34858 1.000 19.86449 101 GLY B C 1
ATOM 7400 O O . GLY B 1 76 ? 15.27017 22.68713 -3.21990 1.000 19.79168 101 GLY B O 1
ATOM 7404 N N . THR B 1 77 ? 16.25816 21.20073 -4.58208 1.000 22.90648 102 THR B N 1
ATOM 7405 C CA . THR B 1 77 ? 16.53397 20.28960 -3.47561 1.000 18.21942 102 THR B CA 1
ATOM 7406 C C . THR B 1 77 ? 17.85259 20.69071 -2.81292 1.000 15.29894 102 THR B C 1
ATOM 7407 O O . THR B 1 77 ? 18.87834 20.81709 -3.49287 1.000 22.38131 102 THR B O 1
ATOM 7418 N N . GLN B 1 78 ? 17.81256 20.95064 -1.50451 1.000 15.18490 103 GLN B N 1
ATOM 7419 C CA . GLN B 1 78 ? 19.00382 21.28276 -0.72057 1.000 12.79570 103 GLN B CA 1
ATOM 7420 C C . GLN B 1 78 ? 19.15039 20.24192 0.38568 1.000 16.16082 103 GLN B C 1
ATOM 7421 O O . GLN B 1 78 ? 18.61670 19.13481 0.25873 1.000 17.44741 103 GLN B O 1
ATOM 7435 N N . SER B 1 79 ? 19.86072 20.56753 1.47110 1.000 14.14118 104 SER B N 1
ATOM 7436 C CA . SER B 1 79 ? 20.28995 19.51391 2.39053 1.000 15.20887 104 SER B CA 1
ATOM 7437 C C . SER B 1 79 ? 19.11637 18.88183 3.13614 1.000 15.96811 104 SER B C 1
ATOM 7438 O O . SER B 1 79 ? 19.07135 17.65856 3.29753 1.000 14.53101 104 SER B O 1
ATOM 7446 N N . LEU B 1 80 ? 18.16619 19.68628 3.61262 1.000 16.57350 105 LEU B N 1
ATOM 7447 C CA . LEU B 1 80 ? 17.05785 19.12910 4.38301 1.000 16.86764 105 LEU B CA 1
ATOM 7448 C C . LEU B 1 80 ? 16.24781 18.14509 3.54441 1.000 15.47230 105 LEU B C 1
ATOM 7449 O O . LEU B 1 80 ? 15.96974 17.02073 3.97661 1.000 15.64634 105 LEU B O 1
ATOM 7465 N N . SER B 1 81 ? 15.89293 18.52874 2.32130 1.000 15.29256 106 SER B N 1
ATOM 7466 C CA . SER B 1 81 ? 15.13508 17.61663 1.47236 1.000 17.31025 106 SER B CA 1
ATOM 7467 C C . SER B 1 81 ? 15.91266 16.33296 1.21799 1.000 17.18318 106 SER B C 1
ATOM 7468 O O . SER B 1 81 ? 15.35435 15.23026 1.27279 1.000 17.07623 106 SER B O 1
ATOM 7476 N N . GLN B 1 82 ? 17.20682 16.44334 0.94697 1.000 13.48275 107 GLN B N 1
ATOM 7477 C CA . GLN B 1 82 ? 17.95036 15.22415 0.64251 1.000 16.67462 107 GLN B CA 1
ATOM 7478 C C . GLN B 1 82 ? 18.18738 14.38372 1.88932 1.000 15.68855 107 GLN B C 1
ATOM 7479 O O . GLN B 1 82 ? 18.21611 13.15358 1.78479 1.000 15.13612 107 GLN B O 1
ATOM 7493 N N . TYR B 1 83 ? 18.27992 15.00538 3.07284 1.000 14.23102 108 TYR B N 1
ATOM 7494 C CA . TYR B 1 83 ? 18.28780 14.23670 4.31569 1.000 12.28124 108 TYR B CA 1
ATOM 7495 C C . TYR B 1 83 ? 17.06324 13.33482 4.40267 1.000 16.48952 108 TYR B C 1
ATOM 7496 O O . TYR B 1 83 ? 17.16064 12.16438 4.78795 1.000 13.90688 108 TYR B O 1
ATOM 7514 N N . MET B 1 84 ? 15.88787 13.88852 4.07328 1.000 17.80427 109 MET B N 1
ATOM 7515 C CA . MET B 1 84 ? 14.64484 13.13315 4.17111 1.000 16.99764 109 MET B CA 1
ATOM 7516 C C . MET B 1 84 ? 14.63380 11.95837 3.20614 1.000 15.29993 109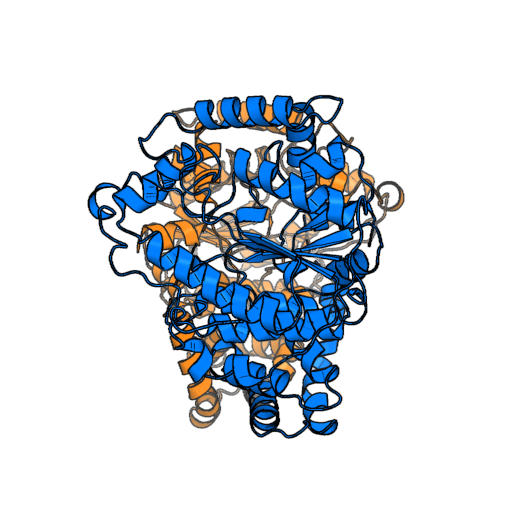 MET B C 1
ATOM 7517 O O . MET B 1 84 ? 14.12014 10.88533 3.53660 1.000 16.35419 109 MET B O 1
ATOM 7531 N N . MET B 1 85 ? 15.17192 12.15285 1.99811 1.000 14.15281 110 MET B N 1
ATOM 7532 C CA . MET B 1 85 ? 15.34028 11.04630 1.06550 1.000 15.65798 110 MET B CA 1
ATOM 7533 C C . MET B 1 85 ? 16.23115 9.96921 1.66274 1.000 20.45458 110 MET B C 1
ATOM 7534 O O . MET B 1 85 ? 15.89075 8.78079 1.63425 1.000 14.27528 110 MET B O 1
ATOM 7548 N N . MET B 1 86 ? 17.39516 10.36969 2.18979 1.000 16.49852 111 MET B N 1
ATOM 7549 C CA . MET B 1 86 ? 18.33784 9.40889 2.74873 1.000 17.52078 111 MET B CA 1
ATOM 7550 C C . MET B 1 86 ? 17.73687 8.67369 3.94242 1.000 13.74143 111 MET B C 1
ATOM 7551 O O . MET B 1 86 ? 17.80656 7.43799 4.02818 1.000 15.71141 111 MET B O 1
ATOM 7565 N N . ARG B 1 87 ? 17.17575 9.43335 4.89783 1.000 14.99489 112 ARG B N 1
ATOM 7566 C CA . ARG B 1 87 ? 16.61123 8.84514 6.11365 1.000 15.03865 112 ARG B CA 1
ATOM 7567 C C . ARG B 1 87 ? 15.50057 7.86223 5.77395 1.000 16.57299 112 ARG B C 1
ATOM 7568 O O . ARG B 1 87 ? 15.42875 6.77234 6.34998 1.000 18.55785 112 ARG B O 1
ATOM 7589 N N . SER B 1 88 ? 14.61976 8.23159 4.84346 1.000 13.92067 113 SER B N 1
ATOM 7590 C CA . SER B 1 88 ? 13.52184 7.34846 4.47292 1.000 13.56367 113 SER B CA 1
ATOM 7591 C C . SER B 1 88 ? 13.99042 6.11367 3.70941 1.000 16.55131 113 SER B C 1
ATOM 7592 O O . SER B 1 88 ? 13.27702 5.10664 3.69159 1.000 21.08814 113 SER B O 1
ATOM 7600 N N . ALA B 1 89 ? 15.16853 6.14734 3.09064 1.000 15.27741 114 ALA B N 1
ATOM 7601 C CA . ALA B 1 89 ? 15.68720 4.92158 2.49515 1.000 16.21216 114 ALA B CA 1
ATOM 7602 C C . ALA B 1 89 ? 16.16238 3.94086 3.56176 1.000 20.43532 114 ALA B C 1
ATOM 7603 O O . ALA B 1 89 ? 16.32131 2.75144 3.26618 1.000 20.69541 114 ALA B O 1
ATOM 7610 N N . GLY B 1 90 ? 16.36832 4.41123 4.79381 1.000 17.37710 115 GLY B N 1
ATOM 7611 C CA . GLY B 1 90 ? 16.89076 3.59423 5.87296 1.000 24.75900 115 GLY B CA 1
ATOM 7612 C C . GLY B 1 90 ? 17.99350 2.63107 5.47512 1.000 24.45400 115 GLY B C 1
ATOM 7613 O O . GLY B 1 90 ? 19.00819 3.03531 4.89763 1.000 19.93109 115 GLY B O 1
ATOM 7617 N N . ASP B 1 91 ? 17.79846 1.34169 5.76842 1.000 22.49705 116 ASP B N 1
ATOM 7618 C CA . ASP B 1 91 ? 18.86476 0.36786 5.58031 1.000 22.87589 116 ASP B CA 1
ATOM 7619 C C . ASP B 1 91 ? 19.25675 0.18925 4.12146 1.000 18.02915 116 ASP B C 1
ATOM 7620 O O . ASP B 1 91 ? 20.29854 -0.41369 3.84492 1.000 19.95771 116 ASP B O 1
ATOM 7629 N N . ALA B 1 92 ? 18.43053 0.64667 3.18154 1.000 16.67107 117 ALA B N 1
ATOM 7630 C CA . ALA B 1 92 ? 18.79146 0.51117 1.77765 1.000 19.58829 117 ALA B CA 1
ATOM 7631 C C . ALA B 1 92 ? 20.07402 1.26513 1.46643 1.000 17.16733 117 ALA B C 1
ATOM 7632 O O . ALA B 1 92 ? 20.75597 0.93277 0.49195 1.000 18.11827 117 ALA B O 1
ATOM 7639 N N . MET B 1 93 ? 20.42248 2.26549 2.27417 1.000 17.35765 118 MET B N 1
ATOM 7640 C CA . MET B 1 93 ? 21.62561 3.05214 2.05385 1.000 14.10258 118 MET B CA 1
ATOM 7641 C C . MET B 1 93 ? 22.85169 2.50329 2.77272 1.000 17.05641 118 MET B C 1
ATOM 7642 O O . MET B 1 93 ? 23.95488 3.02211 2.56825 1.000 16.56267 118 MET B O 1
ATOM 7656 N N . LYS B 1 94 ? 22.70102 1.48020 3.60823 1.000 14.63005 119 LYS B N 1
ATOM 7657 C CA . LYS B 1 94 ? 23.81488 1.04931 4.44090 1.000 14.18253 119 LYS B CA 1
ATOM 7658 C C . LYS B 1 94 ? 25.01040 0.63947 3.58733 1.000 16.26614 119 LYS B C 1
ATOM 7659 O O . LYS B 1 94 ? 24.89097 -0.16532 2.65872 1.000 14.93508 119 LYS B O 1
ATOM 7678 N N . ASN B 1 95 ? 26.17630 1.17339 3.93296 1.000 15.14991 120 ASN B N 1
ATOM 7679 C CA . ASN B 1 95 ? 27.45720 0.83838 3.32905 1.000 14.51411 120 ASN B CA 1
ATOM 7680 C C . ASN B 1 95 ? 27.60198 1.25457 1.86733 1.000 15.02802 120 ASN B C 1
ATOM 7681 O O . ASN B 1 95 ? 28.61307 0.91822 1.25097 1.000 17.84674 120 ASN B O 1
ATOM 7692 N N . LYS B 1 96 ? 26.63063 1.94608 1.28390 1.000 14.60268 121 LYS B N 1
ATOM 7693 C CA . LYS B 1 96 ? 26.74610 2.34989 -0.10886 1.000 12.26687 121 LYS B CA 1
ATOM 7694 C C . LYS B 1 96 ? 27.76225 3.46978 -0.29748 1.000 12.58114 121 LYS B C 1
ATOM 7695 O O . LYS B 1 96 ? 27.99264 4.29991 0.58421 1.000 14.35215 121 LYS B O 1
ATOM 7714 N N . LYS B 1 97 ? 28.38064 3.47569 -1.46795 1.000 9.75769 122 LYS B N 1
ATOM 7715 C CA . LYS B 1 97 ? 29.06432 4.66639 -1.94073 1.000 11.52169 122 LYS B CA 1
ATOM 7716 C C . LYS B 1 97 ? 28.03886 5.68724 -2.41301 1.000 12.85249 122 LYS B C 1
ATOM 7717 O O . LYS B 1 97 ? 26.96124 5.34227 -2.91290 1.000 11.29433 122 LYS B O 1
ATOM 7736 N N . VAL B 1 98 ? 28.40132 6.95576 -2.24027 1.000 10.28634 123 VAL B N 1
ATOM 7737 C CA . VAL B 1 98 ? 27.54298 8.10671 -2.48460 1.000 11.70888 123 VAL B CA 1
ATOM 7738 C C . VAL B 1 98 ? 28.36581 9.20539 -3.14461 1.000 8.89047 123 VAL B C 1
ATOM 7739 O O . VAL B 1 98 ? 29.51780 9.45201 -2.76802 1.000 10.42595 123 VAL B O 1
ATOM 7752 N N . VAL B 1 99 ? 27.76675 9.88202 -4.11651 1.000 9.11213 124 VAL B N 1
ATOM 7753 C CA . VAL B 1 99 ? 28.30864 11.12086 -4.66665 1.000 10.62935 124 VAL B CA 1
ATOM 7754 C C . VAL B 1 99 ? 27.34530 12.23805 -4.31000 1.000 11.33519 124 VAL B C 1
ATOM 7755 O O . VAL B 1 99 ? 26.13202 12.10628 -4.50860 1.000 11.01516 124 VAL B O 1
ATOM 7768 N N . PHE B 1 100 ? 27.88570 13.33856 -3.79729 1.000 11.27048 125 PHE B N 1
ATOM 7769 C CA . PHE B 1 100 ? 27.07819 14.44215 -3.29665 1.000 8.98273 125 PHE B CA 1
ATOM 7770 C C . PHE B 1 100 ? 27.66987 15.74238 -3.81372 1.000 9.00589 125 PHE B C 1
ATOM 7771 O O . PHE B 1 100 ? 28.81815 16.06503 -3.49604 1.000 7.75979 125 PHE B O 1
ATOM 7788 N N . ILE B 1 101 ? 26.89365 16.48540 -4.60209 1.000 11.24206 126 ILE B N 1
ATOM 7789 C CA . ILE B 1 101 ? 27.32060 17.77892 -5.12978 1.000 10.69505 126 ILE B CA 1
ATOM 7790 C C . ILE B 1 101 ? 26.81669 18.87753 -4.19478 1.000 12.97430 126 ILE B C 1
ATOM 7791 O O . ILE B 1 101 ? 25.60211 19.05149 -4.03219 1.000 11.97801 126 ILE B O 1
ATOM 7807 N N . ILE B 1 102 ? 27.74727 19.60063 -3.57038 1.000 11.08212 127 ILE B N 1
ATOM 7808 C CA . ILE B 1 102 ? 27.43874 20.69872 -2.65112 1.000 12.16257 127 ILE B CA 1
ATOM 7809 C C . ILE B 1 102 ? 27.38298 22.00030 -3.45532 1.000 15.80220 127 ILE B C 1
ATOM 7810 O O . ILE B 1 102 ? 28.41377 22.47736 -3.93859 1.000 15.09651 127 ILE B O 1
ATOM 7826 N N . SER B 1 103 ? 26.19796 22.61974 -3.55529 1.000 13.57587 128 SER B N 1
ATOM 7827 C CA . SER B 1 103 ? 26.07348 23.90342 -4.25924 1.000 11.05893 128 SER B CA 1
ATOM 7828 C C . SER B 1 103 ? 26.30467 25.06516 -3.29778 1.000 11.72951 128 SER B C 1
ATOM 7829 O O . SER B 1 103 ? 25.57554 25.18480 -2.30855 1.000 12.29354 128 SER B O 1
ATOM 7837 N N . PRO B 1 104 ? 27.28525 25.94220 -3.54723 1.000 10.00596 129 PRO B N 1
ATOM 7838 C CA . PRO B 1 104 ? 27.50034 27.08838 -2.64045 1.000 12.37745 129 PRO B CA 1
ATOM 7839 C C . PRO B 1 104 ? 26.26858 27.97447 -2.48218 1.000 13.92205 129 PRO B C 1
ATOM 7840 O O . PRO B 1 104 ? 26.00181 28.47591 -1.37546 1.000 11.80942 129 PRO B O 1
ATOM 7851 N N . GLN B 1 105 ? 25.46068 28.09831 -3.54483 1.000 12.14050 130 GLN B N 1
ATOM 7852 C CA . GLN B 1 105 ? 24.28290 28.95539 -3.54052 1.000 15.58522 130 GLN B CA 1
ATOM 7853 C C . GLN B 1 105 ? 23.21089 28.48435 -2.56967 1.000 13.29350 130 GLN B C 1
ATOM 7854 O O . GLN B 1 105 ? 22.31897 29.26514 -2.21450 1.000 14.89808 130 GLN B O 1
ATOM 7868 N N . TRP B 1 106 ? 23.27295 27.23505 -2.11053 1.000 10.90706 131 TRP B N 1
ATOM 7869 C CA . TRP B 1 106 ? 22.31935 26.82211 -1.09852 1.000 12.83154 131 TRP B CA 1
ATOM 7870 C C . TRP B 1 106 ? 22.49923 27.60412 0.19668 1.000 10.93931 131 TRP B C 1
ATOM 7871 O O . TRP B 1 106 ? 21.55856 27.73336 0.98985 1.000 12.77370 131 TRP B O 1
ATOM 7892 N N . PHE B 1 107 ? 23.71984 28.04888 0.46498 1.000 12.06121 132 PHE B N 1
ATOM 7893 C CA . PHE B 1 107 ? 24.11687 28.55653 1.77742 1.000 9.91294 132 PHE B CA 1
ATOM 7894 C C . PHE B 1 107 ? 23.87750 30.06314 1.92608 1.000 11.71371 132 PHE B C 1
ATOM 7895 O O . PHE B 1 107 ? 24.72812 30.82470 2.37691 1.000 12.65816 132 PHE B O 1
ATOM 7912 N N . VAL B 1 108 ? 22.65550 30.48840 1.59889 1.000 15.28180 133 VAL B N 1
ATOM 7913 C CA . VAL B 1 108 ? 22.26556 31.88235 1.76342 1.000 16.89139 133 VAL B CA 1
ATOM 7914 C C . VAL B 1 108 ? 21.79134 32.15397 3.19265 1.000 16.78575 133 VAL B C 1
ATOM 7915 O O . VAL B 1 108 ? 21.43412 31.25195 3.95926 1.000 14.30795 133 VAL B O 1
ATOM 7928 N N . LYS B 1 109 ? 21.74301 33.44546 3.53124 1.000 14.54486 134 LYS B N 1
ATOM 7929 C CA . LYS B 1 109 ? 21.58053 33.87952 4.91446 1.000 16.63584 134 LYS B CA 1
ATOM 7930 C C . LYS B 1 109 ? 20.37750 33.24523 5.59954 1.000 16.55130 134 LYS B C 1
ATOM 7931 O O . LYS B 1 109 ? 20.45332 32.88026 6.77855 1.000 18.07015 134 LYS B O 1
ATOM 7950 N N . ASN B 1 110 ? 19.24848 33.14729 4.90676 1.000 17.49623 135 ASN B N 1
ATOM 7951 C CA . ASN B 1 110 ? 18.02821 32.64509 5.52604 1.000 22.28381 135 ASN B CA 1
ATOM 7952 C C . ASN B 1 110 ? 17.75497 31.19183 5.17322 1.000 21.31563 135 ASN B C 1
ATOM 7953 O O . ASN B 1 110 ? 16.70625 30.65342 5.54417 1.000 25.37357 135 ASN B O 1
ATOM 7964 N N . GLY B 1 111 ? 18.67487 30.55037 4.46880 1.000 17.59368 136 GLY B N 1
ATOM 7965 C CA . GLY B 1 111 ? 18.54814 29.13871 4.18221 1.000 22.74072 136 GLY B CA 1
ATOM 7966 C C . GLY B 1 111 ? 17.59209 28.85318 3.03531 1.000 25.61838 136 GLY B C 1
ATOM 7967 O O . GLY B 1 111 ? 17.19511 29.74659 2.26600 1.000 22.95223 136 GLY B O 1
ATOM 7971 N N . VAL B 1 112 ? 17.20281 27.57433 2.94284 1.000 16.44526 137 VAL B N 1
ATOM 7972 C CA . VAL B 1 112 ? 16.41133 27.09911 1.81428 1.000 18.00392 137 VAL B CA 1
ATOM 7973 C C . VAL B 1 112 ? 15.11213 27.88075 1.74787 1.000 16.88803 137 VAL B C 1
ATOM 7974 O O . VAL B 1 112 ? 14.43285 28.08429 2.76343 1.000 17.31086 137 VAL B O 1
ATOM 7987 N N . LYS B 1 113 ? 14.78519 28.36062 0.55078 1.000 19.26020 138 LYS B N 1
ATOM 7988 C CA . LYS B 1 113 ? 13.54132 29.08555 0.35602 1.000 23.36819 138 LYS B CA 1
ATOM 7989 C C . LYS B 1 113 ? 12.36875 28.19145 0.73246 1.000 20.88403 138 LYS B C 1
ATOM 7990 O O . LYS B 1 113 ? 12.35994 26.99492 0.42982 1.000 22.46857 138 LYS B O 1
ATOM 8009 N N . THR B 1 114 ? 11.37294 28.78217 1.39734 1.000 26.28112 139 THR B N 1
ATOM 8010 C CA . THR B 1 114 ? 10.16181 28.04541 1.74605 1.000 28.77824 139 THR B CA 1
ATOM 8011 C C . THR B 1 114 ? 9.54473 27.38284 0.52132 1.000 29.37302 139 THR B C 1
ATOM 8012 O O . THR B 1 114 ? 9.05722 26.24894 0.59046 1.000 28.63083 139 THR B O 1
ATOM 8023 N N . ASP B 1 115 ? 9.57190 28.06498 -0.61831 1.000 30.08842 140 ASP B N 1
ATOM 8024 C CA . ASP B 1 115 ? 8.98544 27.50273 -1.82794 1.000 30.99163 140 ASP B CA 1
ATOM 8025 C C . ASP B 1 115 ? 9.66257 26.19387 -2.22557 1.000 33.35270 140 ASP B C 1
ATOM 8026 O O . ASP B 1 115 ? 8.99238 25.25555 -2.67762 1.000 37.05649 140 ASP B O 1
ATOM 8035 N N . TYR B 1 116 ? 10.98516 26.10171 -2.04721 1.000 27.22561 141 TYR B N 1
ATOM 8036 C CA . TYR B 1 116 ? 11.70235 24.88193 -2.39961 1.000 24.64342 141 TYR B CA 1
ATOM 8037 C C . TYR B 1 116 ? 11.40273 23.77516 -1.40074 1.000 27.58590 141 TYR B C 1
ATOM 8038 O O . TYR B 1 116 ? 11.24621 22.60738 -1.77748 1.000 31.11963 141 TYR B O 1
ATOM 8056 N N . PHE B 1 117 ? 11.33372 24.12155 -0.11725 1.000 24.03217 142 PHE B N 1
ATOM 8057 C CA . PHE B 1 117 ? 11.02514 23.11119 0.87994 1.000 25.53876 142 PHE B CA 1
ATOM 8058 C C . PHE B 1 117 ? 9.65270 22.50615 0.62381 1.000 28.81090 142 PHE B C 1
ATOM 8059 O O . PHE B 1 117 ? 9.47843 21.28618 0.70576 1.000 24.50791 142 PHE B O 1
ATOM 8076 N N . ASN B 1 118 ? 8.67012 23.34306 0.28232 1.000 26.07463 143 ASN B N 1
ATOM 8077 C CA . ASN B 1 118 ? 7.31759 22.84458 0.05653 1.000 29.92706 143 ASN B CA 1
ATOM 8078 C C . ASN B 1 118 ? 7.25094 21.90846 -1.14658 1.000 30.93165 143 ASN B C 1
ATOM 8079 O O . ASN B 1 118 ? 6.49450 20.93214 -1.13599 1.000 30.49603 143 ASN B O 1
ATOM 8090 N N . THR B 1 119 ? 8.02758 22.17804 -2.19500 1.000 31.49638 144 THR B N 1
ATOM 8091 C CA . THR B 1 119 ? 7.94305 21.32937 -3.38060 1.000 31.88547 144 THR B CA 1
ATOM 8092 C C . THR B 1 119 ? 8.37812 19.90067 -3.08741 1.000 35.72355 144 THR B C 1
ATOM 8093 O O . THR B 1 119 ? 7.88550 18.95819 -3.71993 1.000 35.92827 144 THR B O 1
ATOM 8104 N N . TYR B 1 120 ? 9.28375 19.71109 -2.13646 1.000 26.92376 145 TYR B N 1
ATOM 8105 C CA . TYR B 1 120 ? 9.78813 18.38142 -1.84794 1.000 32.34028 145 TYR B CA 1
ATOM 8106 C C . TYR B 1 120 ? 9.34638 17.83591 -0.50337 1.000 20.51966 145 TYR B C 1
ATOM 8107 O O . TYR B 1 120 ? 9.59291 16.65612 -0.23531 1.000 25.21322 145 TYR B O 1
ATOM 8125 N N . TYR B 1 121 ? 8.67522 18.63821 0.32758 1.000 26.12486 146 TYR B N 1
ATOM 8126 C CA . TYR B 1 121 ? 8.18344 18.13797 1.60417 1.000 25.50810 146 TYR B CA 1
ATOM 8127 C C . TYR B 1 121 ? 7.30207 16.92053 1.36931 1.000 22.44975 146 TYR B C 1
ATOM 8128 O O . TYR B 1 121 ? 6.32977 16.97697 0.60931 1.000 23.81857 146 TYR B O 1
ATOM 8146 N N . SER B 1 122 ? 7.64442 15.82449 2.02903 1.000 21.11086 147 SER B N 1
ATOM 8147 C CA . SER B 1 122 ? 6.99672 14.53983 1.81960 1.000 22.52825 147 SER B CA 1
ATOM 8148 C C . SER B 1 122 ? 6.45387 14.08959 3.16191 1.000 20.40767 147 SER B C 1
ATOM 8149 O O . SER B 1 122 ? 7.22980 13.80850 4.07998 1.000 19.28309 147 SER B O 1
ATOM 8157 N N . GLU B 1 123 ? 5.12808 14.04591 3.29100 1.000 20.95189 148 GLU B N 1
ATOM 8158 C CA . GLU B 1 123 ? 4.54828 13.51833 4.51765 1.000 18.59199 148 GLU B CA 1
ATOM 8159 C C . GLU B 1 123 ? 4.97644 12.07749 4.72374 1.000 19.72349 148 GLU B C 1
ATOM 8160 O O . GLU B 1 123 ? 5.26009 11.65474 5.84889 1.000 19.96488 148 GLU B O 1
ATOM 8172 N N . LEU B 1 124 ? 5.02241 11.30223 3.64178 1.000 19.04051 149 LEU B N 1
ATOM 8173 C CA . LEU B 1 124 ? 5.45977 9.91865 3.74437 1.000 15.21267 149 LEU B CA 1
ATOM 8174 C C . LEU B 1 124 ? 6.82954 9.83492 4.40840 1.000 16.87582 149 LEU B C 1
ATOM 8175 O O . LEU B 1 124 ? 7.02744 9.07360 5.35997 1.000 17.53250 149 LEU B O 1
ATOM 8191 N N . GLN B 1 125 ? 7.79349 10.61896 3.91863 1.000 19.46308 150 GLN B N 1
ATOM 8192 C CA . GLN B 1 125 ? 9.15770 10.49438 4.42002 1.000 17.40786 150 GLN B CA 1
ATOM 8193 C C . GLN B 1 125 ? 9.28914 11.06987 5.81752 1.000 18.31758 150 GLN B C 1
ATOM 8194 O O . GLN B 1 125 ? 10.09794 10.58271 6.61519 1.000 16.96921 150 GLN B O 1
ATOM 8208 N N . THR B 1 126 ? 8.51255 12.10786 6.12635 1.000 17.83446 151 THR B N 1
ATOM 8209 C CA . THR B 1 126 ? 8.51192 12.64957 7.47691 1.000 18.56549 151 THR B CA 1
ATOM 8210 C C . THR B 1 126 ? 7.98728 11.61003 8.45178 1.000 16.34796 151 THR B C 1
ATOM 8211 O O . THR B 1 126 ? 8.57201 11.39453 9.51929 1.000 18.94585 151 THR B O 1
ATOM 8222 N N . TYR B 1 127 ? 6.90356 10.92142 8.08093 1.000 17.12794 152 TYR B N 1
ATOM 8223 C CA . TYR B 1 127 ? 6.35253 9.88708 8.94660 1.000 19.01237 152 TYR B CA 1
ATOM 8224 C C . TYR B 1 127 ? 7.28170 8.67839 9.02587 1.000 18.34696 152 TYR B C 1
ATOM 8225 O O . TYR B 1 127 ? 7.42234 8.07006 10.09363 1.000 21.07449 152 TYR B O 1
ATOM 8243 N N . ASP B 1 128 ? 7.92951 8.31760 7.91056 1.000 19.57120 153 ASP B N 1
ATOM 8244 C CA . ASP B 1 128 ? 8.94525 7.27491 7.95912 1.000 16.30690 153 ASP B CA 1
ATOM 8245 C C . ASP B 1 128 ? 9.97659 7.57762 9.04571 1.000 18.07370 153 ASP B C 1
ATOM 8246 O O . ASP B 1 128 ? 10.40060 6.67863 9.78015 1.000 21.70925 153 ASP B O 1
ATOM 8255 N N . TRP B 1 129 ? 10.42071 8.84057 9.13039 1.000 19.29272 154 TRP B N 1
ATOM 8256 C CA . TRP B 1 129 ? 11.38991 9.24529 10.14853 1.000 15.77226 154 TRP B CA 1
ATOM 8257 C C . TRP B 1 129 ? 10.82442 9.05595 11.54657 1.000 23.05121 154 TRP B C 1
ATOM 8258 O O . TRP B 1 129 ? 11.45242 8.42984 12.40821 1.000 21.89443 154 TRP B O 1
ATOM 8279 N N . LEU B 1 130 ? 9.62391 9.57924 11.78481 1.000 20.87226 155 LEU B N 1
ATOM 8280 C CA . LEU B 1 130 ? 9.03926 9.51565 13.11645 1.000 20.66822 155 LEU B CA 1
ATOM 8281 C C . LEU B 1 130 ? 8.89336 8.07518 13.58744 1.000 24.85821 155 LEU B C 1
ATOM 8282 O O . LEU B 1 130 ? 9.22162 7.75312 14.73567 1.000 22.57153 155 LEU B O 1
ATOM 8298 N N . PHE B 1 131 ? 8.40961 7.18972 12.71741 1.000 18.47250 156 PHE B N 1
ATOM 8299 C CA . PHE B 1 131 ? 8.22097 5.79421 13.10344 1.000 19.17749 156 PHE B CA 1
ATOM 8300 C C . PHE B 1 131 ? 9.52780 5.01299 13.17362 1.000 27.69681 156 PHE B C 1
ATOM 8301 O O . PHE B 1 131 ? 9.53678 3.90763 13.72916 1.000 27.63851 156 PHE B O 1
ATOM 8318 N N . SER B 1 132 ? 10.62321 5.56686 12.64463 1.000 23.93177 157 SER B N 1
ATOM 8319 C CA . SER B 1 132 ? 11.93592 4.93950 12.71387 1.000 26.93125 157 SER B CA 1
ATOM 8320 C C . SER B 1 132 ? 12.70035 5.29833 13.98057 1.000 29.29118 157 SER B C 1
ATOM 8321 O O . SER B 1 132 ? 13.67559 4.61565 14.31442 1.000 31.36624 157 SER B O 1
ATOM 8329 N N . MET B 1 133 ? 12.29485 6.36003 14.67393 1.000 25.68091 158 MET B N 1
ATOM 8330 C CA . MET B 1 133 ? 13.03187 6.83088 15.83495 1.000 26.84948 158 MET B CA 1
ATOM 8331 C C . MET B 1 133 ? 12.88294 5.86779 17.00201 1.000 26.80826 158 MET B C 1
ATOM 8332 O O . MET B 1 133 ? 11.77007 5.53024 17.40650 1.000 30.36982 158 MET B O 1
ATOM 8346 N N . LYS B 1 134 ? 14.01773 5.41589 17.53744 1.000 29.83542 159 LYS B N 1
ATOM 8347 C CA . LYS B 1 134 ? 14.039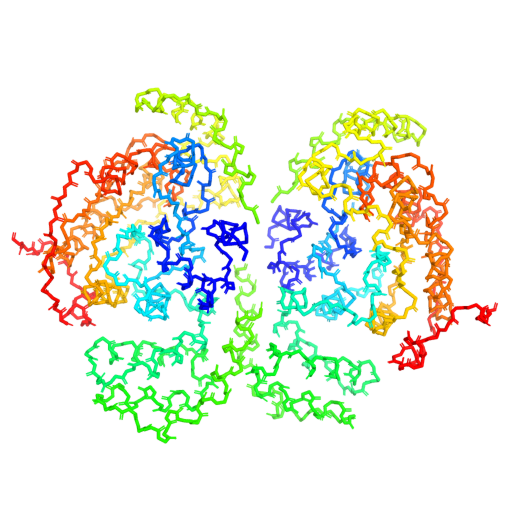83 4.64710 18.77373 1.000 32.63480 159 LYS B CA 1
ATOM 8348 C C . LYS B 1 134 ? 14.50833 5.48625 19.95167 1.000 32.94098 159 LYS B C 1
ATOM 8349 O O . LYS B 1 134 ? 14.19607 5.15613 21.10055 1.000 29.04979 159 LYS B O 1
ATOM 8368 N N . LYS B 1 135 ? 15.24414 6.55973 19.67876 1.000 28.57426 160 LYS B N 1
ATOM 8369 C CA . LYS B 1 135 ? 15.66233 7.51876 20.68374 1.000 24.48716 160 LYS B CA 1
ATOM 8370 C C . LYS B 1 135 ? 15.75382 8.86856 19.99226 1.000 27.11694 160 LYS B C 1
ATOM 8371 O O . LYS B 1 135 ? 15.78374 8.95493 18.76131 1.000 31.77991 160 LYS B O 1
ATOM 8390 N N . VAL B 1 136 ? 15.81124 9.92589 20.78519 1.000 25.26788 161 VAL B N 1
ATOM 8391 C CA . VAL B 1 136 ? 15.92469 11.27841 20.25899 1.000 20.09068 161 VAL B CA 1
ATOM 8392 C C . VAL B 1 136 ? 17.39370 11.66845 20.25625 1.000 22.04913 161 VAL B C 1
ATOM 8393 O O . VAL B 1 136 ? 18.02701 11.76427 21.31678 1.000 27.52051 161 VAL B O 1
ATOM 8406 N N . THR B 1 137 ? 17.94726 11.89027 19.08327 1.000 20.19173 162 THR B N 1
ATOM 8407 C CA . THR B 1 137 ? 19.30332 12.39647 18.95823 1.000 20.10786 162 THR B CA 1
ATOM 8408 C C . THR B 1 137 ? 19.27474 13.88924 18.72891 1.000 20.00148 162 THR B C 1
ATOM 8409 O O . THR B 1 137 ? 18.24313 14.47543 18.38964 1.000 17.92052 162 THR B O 1
ATOM 8420 N N . PRO B 1 138 ? 20.41492 14.56041 18.90251 1.000 17.78213 163 PRO B N 1
ATOM 8421 C CA . PRO B 1 138 ? 20.46992 15.98744 18.55201 1.000 17.02288 163 PRO B CA 1
ATOM 8422 C C . PRO B 1 138 ? 20.07080 16.24591 17.11506 1.000 15.79152 163 PRO B C 1
ATOM 8423 O O . PRO B 1 138 ? 19.47563 17.29313 16.82833 1.000 17.40692 163 PRO B O 1
ATOM 8434 N N . ALA B 1 139 ? 20.34277 15.30752 16.20283 1.000 17.36677 164 ALA B N 1
ATOM 8435 C CA . ALA B 1 139 ? 19.86713 15.47623 14.83365 1.000 17.75082 164 ALA B CA 1
ATOM 8436 C C . ALA B 1 139 ? 18.34457 15.55429 14.79800 1.000 16.39747 164 ALA B C 1
ATOM 8437 O O . ALA B 1 139 ? 17.77235 16.40150 14.09999 1.000 15.77315 164 ALA B O 1
ATOM 8444 N N . ASP B 1 140 ? 17.67046 14.67729 15.54862 1.000 15.42214 165 ASP B N 1
ATOM 8445 C CA . ASP B 1 140 ? 16.21671 14.65668 15.52585 1.000 15.70201 165 ASP B CA 1
ATOM 8446 C C . ASP B 1 140 ? 15.64528 15.94359 16.09770 1.000 13.34268 165 ASP B C 1
ATOM 8447 O O . ASP B 1 140 ? 14.62327 16.44637 15.61485 1.000 14.29540 165 ASP B O 1
ATOM 8456 N N . ARG B 1 141 ? 16.26479 16.45556 17.16615 1.000 15.73781 166 ARG B N 1
ATOM 8457 C CA . ARG B 1 141 ? 15.81656 17.69959 17.76974 1.000 15.29055 166 ARG B CA 1
ATOM 8458 C C . ARG B 1 141 ? 16.00177 18.85149 16.80504 1.000 16.79178 166 ARG B C 1
ATOM 8459 O O . ARG B 1 141 ? 15.10899 19.69307 16.66205 1.000 17.34723 166 ARG B O 1
ATOM 8480 N N . TYR B 1 142 ? 17.13996 18.87870 16.10184 1.000 16.10498 167 TYR B N 1
ATOM 8481 C CA . TYR B 1 142 ? 17.38654 19.95067 15.14524 1.000 17.38814 167 TYR B CA 1
ATOM 8482 C C . TYR B 1 142 ? 16.36341 19.89826 14.01747 1.000 15.95181 167 TYR B C 1
ATOM 8483 O O . TYR B 1 142 ? 15.75998 20.91725 13.66064 1.000 17.25536 167 TYR B O 1
ATOM 8501 N N . LEU B 1 143 ? 16.13568 18.70452 13.46059 1.000 13.27999 168 LEU B N 1
ATOM 8502 C CA . LEU B 1 143 ? 15.15895 18.56721 12.38727 1.000 14.53907 168 LEU B CA 1
ATOM 8503 C C . LEU B 1 143 ? 13.77233 19.00549 12.83903 1.000 16.47763 168 LEU B C 1
ATOM 8504 O O . LEU B 1 143 ? 13.06254 19.69669 12.10147 1.000 17.41855 168 LEU B O 1
ATOM 8520 N N . ALA B 1 144 ? 13.34213 18.57542 14.02992 1.000 14.71657 169 ALA B N 1
ATOM 8521 C CA . ALA B 1 144 ? 12.03631 19.00743 14.52119 1.000 18.23860 169 ALA B CA 1
ATOM 8522 C C . ALA B 1 144 ? 11.96686 20.52722 14.64216 1.000 17.88645 169 ALA B C 1
ATOM 8523 O O . ALA B 1 144 ? 10.97331 21.14211 14.23643 1.000 19.62116 169 ALA B O 1
ATOM 8530 N N . ARG B 1 145 ? 13.02648 21.15240 15.16928 1.000 16.85731 170 ARG B N 1
ATOM 8531 C CA . ARG B 1 145 ? 13.06595 22.60905 15.26055 1.000 18.73328 170 ARG B CA 1
ATOM 8532 C C . ARG B 1 145 ? 12.90032 23.25139 13.88877 1.000 20.41583 170 ARG B C 1
ATOM 8533 O O . ARG B 1 145 ? 12.15902 24.22960 13.73655 1.000 20.15304 170 ARG B O 1
ATOM 8554 N N . ARG B 1 146 ? 13.58940 22.71783 12.87849 1.000 18.63574 171 ARG B N 1
ATOM 8555 C CA . ARG B 1 146 ? 13.51055 23.28954 11.53938 1.000 16.81218 171 ARG B CA 1
ATOM 8556 C C . ARG B 1 146 ? 12.12504 23.10108 10.93211 1.000 20.71306 171 ARG B C 1
ATOM 8557 O O . ARG B 1 146 ? 11.54617 24.04369 10.37972 1.000 20.30438 171 ARG B O 1
ATOM 8578 N N . LEU B 1 147 ? 11.58418 21.88062 11.00161 1.000 16.94828 172 LEU B N 1
ATOM 8579 C CA . LEU B 1 147 ? 10.28840 21.60758 10.38694 1.000 16.76928 172 LEU B CA 1
ATOM 8580 C C . LEU B 1 147 ? 9.20377 22.51322 10.96103 1.000 19.90407 172 LEU B C 1
ATOM 8581 O O . LEU B 1 147 ? 8.31131 22.96163 10.23220 1.000 22.66626 172 LEU B O 1
ATOM 8597 N N . LEU B 1 148 ? 9.27261 22.80961 12.26159 1.000 18.99554 173 LEU B N 1
ATOM 8598 C CA . LEU B 1 148 ? 8.28874 23.66729 12.92119 1.000 19.28637 173 LEU B CA 1
ATOM 8599 C C . LEU B 1 148 ? 8.31366 25.11807 12.44880 1.000 24.82598 173 LEU B C 1
ATOM 8600 O O . LEU B 1 148 ? 7.46059 25.89591 12.90604 1.000 27.98341 173 LEU B O 1
ATOM 8616 N N . THR B 1 149 ? 9.24234 25.51286 11.57825 1.000 22.70178 174 THR B N 1
ATOM 8617 C CA . THR B 1 149 ? 9.25694 26.87122 11.04750 1.000 23.93152 174 THR B CA 1
ATOM 8618 C C . THR B 1 149 ? 8.55693 26.99110 9.69879 1.000 26.95394 174 THR B C 1
ATOM 8619 O O . THR B 1 149 ? 8.34177 28.11279 9.23050 1.000 29.82894 174 THR B O 1
ATOM 8630 N N . PHE B 1 150 ? 8.17563 25.87736 9.08131 1.000 24.42970 175 PHE B N 1
ATOM 8631 C CA . PHE B 1 150 ? 7.56215 25.88712 7.75978 1.000 23.95748 175 PHE B CA 1
ATOM 8632 C C . PHE B 1 150 ? 6.04838 25.77113 7.87906 1.000 29.80669 175 PHE B C 1
ATOM 8633 O O . PHE B 1 150 ? 5.53350 24.85896 8.53503 1.000 26.53090 175 PHE B O 1
ATOM 8650 N N . SER B 1 151 ? 5.33891 26.69489 7.23020 1.000 35.02818 176 SER B N 1
ATOM 8651 C CA . SER B 1 151 ? 3.88690 26.72405 7.34768 1.000 37.16969 176 SER B CA 1
ATOM 8652 C C . SER B 1 151 ? 3.26345 25.40424 6.91959 1.000 30.07403 176 SER B C 1
ATOM 8653 O O . SER B 1 151 ? 2.29597 24.94169 7.53348 1.000 36.75583 176 SER B O 1
ATOM 8661 N N . LYS B 1 152 ? 3.79323 24.78337 5.86586 1.000 30.93990 177 LYS B N 1
ATOM 8662 C CA . LYS B 1 152 ? 3.21810 23.52708 5.39744 1.000 31.49656 177 LYS B CA 1
ATOM 8663 C C . LYS B 1 152 ? 3.15441 22.50675 6.52857 1.000 30.48014 177 LYS B C 1
ATOM 8664 O O . LYS B 1 152 ? 2.15860 21.78884 6.67077 1.000 33.09307 177 LYS B O 1
ATOM 8683 N N . VAL B 1 153 ? 4.19531 22.45503 7.36491 1.000 27.42614 178 VAL B N 1
ATOM 8684 C CA . VAL B 1 153 ? 4.21758 21.53936 8.50199 1.000 26.90304 178 VAL B CA 1
ATOM 8685 C C . VAL B 1 153 ? 3.20436 21.96580 9.54940 1.000 30.38885 178 VAL B C 1
ATOM 8686 O O . VAL B 1 153 ? 2.50802 21.13116 10.14265 1.000 27.31464 178 VAL B O 1
ATOM 8699 N N . LYS B 1 154 ? 3.12095 23.27242 9.80523 1.000 28.27728 179 LYS B N 1
ATOM 8700 C CA . LYS B 1 154 ? 2.24912 23.79303 10.84535 1.000 30.14459 179 LYS B CA 1
ATOM 8701 C C . LYS B 1 154 ? 0.77854 23.55238 10.54238 1.000 31.23337 179 LYS B C 1
ATOM 8702 O O . LYS B 1 154 ? -0.04090 23.55904 11.46639 1.000 30.40689 179 LYS B O 1
ATOM 8721 N N . GLU B 1 155 ? 0.42485 23.35197 9.27184 1.000 26.98212 180 GLU B N 1
ATOM 8722 C CA . GLU B 1 155 ? -0.94781 23.03575 8.89686 1.000 31.25297 180 GLU B CA 1
ATOM 8723 C C . GLU B 1 155 ? -1.41624 21.69504 9.44694 1.000 36.12251 180 GLU B C 1
ATOM 8724 O O . GLU B 1 155 ? -2.62123 21.41973 9.42634 1.000 34.60060 180 GLU B O 1
ATOM 8736 N N . ASN B 1 156 ? -0.50780 20.86614 9.93906 1.000 26.18466 181 ASN B N 1
ATOM 8737 C CA . ASN B 1 156 ? -0.81911 19.52039 10.42248 1.000 30.11930 181 ASN B CA 1
ATOM 8738 C C . ASN B 1 156 ? -0.68242 19.52964 11.94240 1.000 29.82743 181 ASN B C 1
ATOM 8739 O O . ASN B 1 156 ? 0.42745 19.44772 12.47387 1.000 25.54934 181 ASN B O 1
ATOM 8750 N N . ASP B 1 157 ? -1.81962 19.61591 12.64492 1.000 27.43454 182 ASP B N 1
ATOM 8751 C CA . ASP B 1 157 ? -1.78266 19.84560 14.08746 1.000 32.51134 182 ASP B CA 1
ATOM 8752 C C . ASP B 1 157 ? -1.23460 18.63895 14.84495 1.000 26.69217 182 ASP B C 1
ATOM 8753 O O . ASP B 1 157 ? -0.50676 18.80127 15.83150 1.000 26.36174 182 ASP B O 1
ATOM 8762 N N . THR B 1 158 ? -1.58660 17.42312 14.41875 1.000 27.46832 183 THR B N 1
ATOM 8763 C CA . THR B 1 158 ? -1.06867 16.22964 15.08357 1.000 28.39098 183 THR B CA 1
ATOM 8764 C C . THR B 1 158 ? 0.44304 16.12011 14.92346 1.000 24.70323 183 THR B C 1
ATOM 8765 O O . THR B 1 158 ? 1.15829 15.82976 15.89022 1.000 22.96746 183 THR B O 1
ATOM 8776 N N . LEU B 1 159 ? 0.94959 16.36206 13.71160 1.000 24.46827 184 LEU B N 1
ATOM 8777 C CA . LEU B 1 159 ? 2.39206 16.34476 13.48456 1.000 26.24200 184 LEU B CA 1
ATOM 8778 C C . LEU B 1 159 ? 3.10269 17.43352 14.28092 1.000 23.06775 184 LEU B C 1
ATOM 8779 O O . LEU B 1 159 ? 4.15564 17.18647 14.88216 1.000 19.02529 184 LEU B O 1
ATOM 8795 N N . THR B 1 160 ? 2.55601 18.64849 14.28617 1.000 23.54566 185 THR B N 1
ATOM 8796 C CA . THR B 1 160 ? 3.18957 19.73578 15.02483 1.000 24.31013 185 THR B CA 1
ATOM 8797 C C . THR B 1 160 ? 3.39650 19.37098 16.49164 1.000 22.02268 185 THR B C 1
ATOM 8798 O O . THR B 1 160 ? 4.45692 19.64943 17.06437 1.000 21.23585 185 THR B O 1
ATOM 8809 N N . ALA B 1 161 ? 2.40456 18.73709 17.11743 1.000 26.14089 186 ALA B N 1
ATOM 8810 C CA . ALA B 1 161 ? 2.53005 18.40773 18.53372 1.000 26.61010 186 ALA B CA 1
ATOM 8811 C C . ALA B 1 161 ? 3.59847 17.34691 18.76419 1.000 23.48634 186 ALA B C 1
ATOM 8812 O O . ALA B 1 161 ? 4.34334 17.41191 19.74925 1.000 24.07528 186 ALA B O 1
ATOM 8819 N N . ILE B 1 162 ? 3.68749 16.36226 17.86864 1.000 20.27269 187 ILE B N 1
ATOM 8820 C CA . ILE B 1 162 ? 4.75064 15.36572 17.95917 1.000 23.61461 187 ILE B CA 1
ATOM 8821 C C . ILE B 1 162 ? 6.10956 16.03605 17.81636 1.000 22.39351 187 ILE B C 1
ATOM 8822 O O . ILE B 1 162 ? 7.05023 15.73200 18.56172 1.000 18.91946 187 ILE B O 1
ATOM 8838 N N . LEU B 1 163 ? 6.22375 16.98668 16.88361 1.000 21.95970 188 LEU B N 1
ATOM 8839 C CA . LEU B 1 163 ? 7.49270 17.67642 16.67825 1.000 20.30382 188 LEU B CA 1
ATOM 8840 C C . LEU B 1 163 ? 7.87420 18.51551 17.89204 1.000 20.66334 188 LEU B C 1
ATOM 8841 O O . LEU B 1 163 ? 9.05687 18.61009 18.23445 1.000 22.00360 188 LEU B O 1
ATOM 8857 N N . GLN B 1 164 ? 6.89440 19.13897 18.55361 1.000 22.17000 189 GLN B N 1
ATOM 8858 C CA . GLN B 1 164 ? 7.19298 19.88619 19.77254 1.000 23.63321 189 GLN B CA 1
ATOM 8859 C C . GLN B 1 164 ? 7.74009 18.96827 20.86582 1.000 23.83355 189 GLN B C 1
ATOM 8860 O O . GLN B 1 164 ? 8.65478 19.34933 21.60610 1.000 25.89275 189 GLN B O 1
ATOM 8874 N N . THR B 1 165 ? 7.18892 17.75720 20.98719 1.000 22.58066 190 THR B N 1
ATOM 8875 C CA . THR B 1 165 ? 7.73298 16.76754 21.91614 1.000 26.12638 190 THR B CA 1
ATOM 8876 C C . THR B 1 165 ? 9.19398 16.45142 21.60022 1.000 22.68789 190 THR B C 1
ATOM 8877 O O . THR B 1 165 ? 10.04551 16.41798 22.49757 1.000 20.12299 190 THR B O 1
ATOM 8888 N N . ILE B 1 166 ? 9.50267 16.20752 20.32669 1.000 21.32312 191 ILE B N 1
ATOM 8889 C CA . ILE B 1 166 ? 10.87269 15.88673 19.93383 1.000 22.54021 191 ILE B CA 1
ATOM 8890 C C . ILE B 1 166 ? 11.80103 17.07231 20.18198 1.000 21.07377 191 ILE B C 1
ATOM 8891 O O . ILE B 1 166 ? 12.93802 16.90499 20.64040 1.000 19.73930 191 ILE B O 1
ATOM 8907 N N . LYS B 1 167 ? 11.33413 18.28663 19.88837 1.000 18.53163 192 LYS B N 1
ATOM 8908 C CA . LYS B 1 167 ? 12.15539 19.47681 20.09545 1.000 23.16979 192 LYS B CA 1
ATOM 8909 C C . LYS B 1 167 ? 12.60799 19.59384 21.54329 1.000 28.44780 192 LYS B C 1
ATOM 8910 O O . LYS B 1 167 ? 13.74156 20.00844 21.81679 1.000 27.32215 192 LYS B O 1
ATOM 8929 N N . LYS B 1 168 ? 11.73521 19.23083 22.48566 1.000 28.14036 193 LYS B N 1
ATOM 8930 C CA . LYS B 1 168 ? 12.09873 19.24160 23.89200 1.000 28.25326 193 LYS B CA 1
ATOM 8931 C C . LYS B 1 168 ? 13.03520 18.10476 24.28165 1.000 29.49514 193 LYS B C 1
ATOM 8932 O O . LYS B 1 168 ? 13.49947 18.07937 25.42608 1.000 31.23132 193 LYS B O 1
ATOM 8951 N N . GLY B 1 169 ? 13.28656 17.15092 23.38855 1.000 25.56037 194 GLY B N 1
ATOM 8952 C CA . GLY B 1 169 ? 14.16812 16.04320 23.67260 1.000 26.21214 194 GLY B CA 1
ATOM 8953 C C . GLY B 1 169 ? 13.48232 14.77093 24.09868 1.000 22.89182 194 GLY B C 1
ATOM 8954 O O . GLY B 1 169 ? 14.15908 13.85543 24.58223 1.000 27.84027 194 GLY B O 1
ATOM 8958 N N . LYS B 1 170 ? 12.16862 14.67348 23.92480 1.000 25.66526 195 LYS B N 1
ATOM 8959 C CA . LYS B 1 170 ? 11.40133 13.54434 24.42397 1.000 27.01501 195 LYS B CA 1
ATOM 8960 C C . LYS B 1 170 ? 10.91650 12.66998 23.27716 1.000 26.02355 195 LYS B C 1
ATOM 8961 O O . LYS B 1 170 ? 10.52822 13.16721 22.21592 1.000 22.00689 195 LYS B O 1
ATOM 8980 N N . LEU B 1 171 ? 10.93393 11.37963 23.49916 1.000 27.68147 196 LEU B N 1
ATOM 8981 C CA . LEU B 1 171 ? 10.48012 10.44777 22.48107 1.000 22.75755 196 LEU B CA 1
ATOM 8982 C C . LEU B 1 171 ? 8.95909 10.40825 22.47244 1.000 28.77053 196 LEU B C 1
ATOM 8983 O O . LEU B 1 171 ? 8.34768 10.15889 23.51655 1.000 26.46061 196 LEU B O 1
ATOM 8999 N N . PRO B 1 172 ? 8.31745 10.64319 21.32573 1.000 22.68052 197 PRO B N 1
ATOM 9000 C CA . PRO B 1 172 ? 6.85023 10.57217 21.28361 1.000 24.11228 197 PRO B CA 1
ATOM 9001 C C . PRO B 1 172 ? 6.35112 9.20028 21.71393 1.000 23.47476 197 PRO B C 1
ATOM 9002 O O . PRO B 1 172 ? 6.94772 8.17026 21.39281 1.000 24.51005 197 PRO B O 1
ATOM 9013 N N . LEU B 1 173 ? 5.24146 9.18985 22.44065 1.000 24.14529 198 LEU B N 1
ATOM 9014 C CA . LEU B 1 173 ? 4.66862 7.92707 22.87103 1.000 25.11696 198 LEU B CA 1
ATOM 9015 C C . LEU B 1 173 ? 4.17267 7.13115 21.66395 1.000 27.95734 198 LEU B C 1
ATOM 9016 O O . LEU B 1 173 ? 3.76846 7.70526 20.65021 1.000 24.11051 198 LEU B O 1
ATOM 9032 N N . PRO B 1 174 ? 4.20527 5.80141 21.74029 1.000 23.46256 199 PRO B N 1
ATOM 9033 C CA . PRO B 1 174 ? 3.63061 5.00703 20.64014 1.000 23.55273 199 PRO B CA 1
ATOM 9034 C C . PRO B 1 174 ? 2.19591 5.39334 20.32340 1.000 23.05127 199 PRO B C 1
ATOM 9035 O O . PRO B 1 174 ? 1.80930 5.45322 19.14821 1.000 22.09382 199 PRO B O 1
ATOM 9046 N N . GLU B 1 175 ? 1.39460 5.66068 21.36132 1.000 25.40654 200 GLU B N 1
ATOM 9047 C CA . GLU B 1 175 ? 0.00173 6.03683 21.16913 1.000 26.61489 200 GLU B CA 1
ATOM 9048 C C . GLU B 1 175 ? -0.12532 7.37789 20.45657 1.000 22.88346 200 GLU B C 1
ATOM 9049 O O . GLU B 1 175 ? -1.10888 7.61063 19.74349 1.000 25.30746 200 GLU B O 1
ATOM 9061 N N . SER B 1 176 ? 0.84765 8.27135 20.65160 1.000 22.15834 201 SER B N 1
ATOM 9062 C CA . SER B 1 176 ? 0.83707 9.56345 19.97330 1.000 24.65228 201 SER B CA 1
ATOM 9063 C C . SER B 1 176 ? 1.18640 9.40599 18.49724 1.000 24.26454 201 SER B C 1
ATOM 9064 O O . SER B 1 176 ? 0.47513 9.91235 17.62050 1.000 21.76887 201 SER B O 1
ATOM 9072 N N . LEU B 1 177 ? 2.27294 8.68902 18.19846 1.000 22.67792 202 LEU B N 1
ATOM 9073 C CA . LEU B 1 177 ? 2.60419 8.42345 16.80361 1.000 19.59035 202 LEU B CA 1
ATOM 9074 C C . LEU B 1 177 ? 1.49702 7.63619 16.10775 1.000 24.18200 202 LEU B C 1
ATOM 9075 O O . LEU B 1 177 ? 1.27434 7.81866 14.90629 1.000 25.37495 202 LEU B O 1
ATOM 9091 N N . ASN B 1 178 ? 0.78526 6.76782 16.84003 1.000 22.82470 203 ASN B N 1
ATOM 9092 C CA . ASN B 1 178 ? -0.24134 5.93064 16.22331 1.000 22.85193 203 ASN B CA 1
ATOM 9093 C C . ASN B 1 178 ? -1.37389 6.74256 15.60481 1.000 23.53663 203 ASN B C 1
ATOM 9094 O O . ASN B 1 178 ? -2.07755 6.22573 14.73049 1.000 26.89293 203 ASN B O 1
ATOM 9105 N N . GLN B 1 179 ? -1.55583 8.00336 16.01117 1.000 24.66708 204 GLN B N 1
ATOM 9106 C CA . GLN B 1 179 ? -2.58256 8.83661 15.38940 1.000 24.64002 204 GLN B CA 1
ATOM 9107 C C . GLN B 1 179 ? -2.23468 9.21641 13.95031 1.000 29.12220 204 GLN B C 1
ATOM 9108 O O . GLN B 1 179 ? -3.11301 9.67134 13.20944 1.000 29.42156 204 GLN B O 1
ATOM 9122 N N . LEU B 1 180 ? -0.98004 9.04290 13.54220 1.000 27.70441 205 LEU B N 1
ATOM 9123 C CA . LEU B 1 180 ? -0.57556 9.24832 12.15929 1.000 24.25450 205 LEU B CA 1
ATOM 9124 C C . LEU B 1 180 ? -0.57844 7.95835 11.34714 1.000 24.39732 205 LEU B C 1
ATOM 9125 O O . LEU B 1 180 ? -0.33961 8.00509 10.13655 1.000 23.72627 205 LEU B O 1
ATOM 9141 N N . ARG B 1 181 ? -0.84915 6.81030 11.97284 1.000 22.67168 206 ARG B N 1
ATOM 9142 C CA . ARG B 1 181 ? -0.55227 5.53821 11.32194 1.000 26.67024 206 ARG B CA 1
ATOM 9143 C C . ARG B 1 181 ? -1.47951 5.26981 10.14473 1.000 21.67902 206 ARG B C 1
ATOM 9144 O O . ARG B 1 181 ? -1.05528 4.70098 9.13134 1.000 25.20204 206 ARG B O 1
ATOM 9165 N N . SER B 1 182 ? -2.75081 5.63996 10.26283 1.000 24.03042 207 SER B N 1
ATOM 9166 C CA . SER B 1 182 ? -3.67650 5.38164 9.16959 1.000 29.13161 207 SER B CA 1
ATOM 9167 C C . SER B 1 182 ? -3.27626 6.18075 7.93771 1.000 27.85607 207 SER B C 1
ATOM 9168 O O . SER B 1 182 ? -3.18924 5.63455 6.83081 1.000 25.97963 207 SER B O 1
ATOM 9176 N N . GLN B 1 183 ? -2.98925 7.47599 8.12595 1.000 24.25265 208 GLN B N 1
ATOM 9177 C CA . GLN B 1 183 ? -2.50020 8.30752 7.02905 1.000 25.09376 208 GLN B CA 1
ATOM 9178 C C . GLN B 1 183 ? -1.18861 7.76505 6.47081 1.000 23.72013 208 GLN B C 1
ATOM 9179 O O . GLN B 1 183 ? -1.01864 7.69237 5.24843 1.000 23.40837 208 GLN B O 1
ATOM 9193 N N . TRP B 1 184 ? -0.25523 7.37068 7.34520 1.000 22.29778 209 TRP B N 1
ATOM 9194 C CA . TRP B 1 184 ? 1.01249 6.80200 6.88889 1.000 21.78163 209 TRP B CA 1
ATOM 9195 C C . TRP B 1 184 ? 0.77565 5.56897 6.02719 1.000 18.91460 209 TRP B C 1
ATOM 9196 O O . TRP B 1 184 ? 1.37903 5.42624 4.95547 1.000 24.00297 209 TRP B O 1
ATOM 9217 N N . ASN B 1 185 ? -0.12199 4.68589 6.46781 1.000 22.88767 210 ASN B N 1
ATOM 9218 C CA . ASN B 1 185 ? -0.41080 3.46010 5.73528 1.000 25.17442 210 ASN B CA 1
ATOM 9219 C C . ASN B 1 185 ? -1.00904 3.75808 4.36977 1.000 24.72658 210 ASN B C 1
ATOM 9220 O O . ASN B 1 185 ? -0.67222 3.09898 3.37877 1.000 22.10193 210 ASN B O 1
ATOM 9231 N N . MET B 1 186 ? -1.90327 4.74339 4.29652 1.000 25.06097 211 MET B N 1
ATOM 9232 C CA . MET B 1 186 ? -2.47270 5.12680 3.01138 1.000 28.38812 211 MET B CA 1
ATOM 9233 C C . MET B 1 186 ? -1.39902 5.68069 2.08106 1.000 25.95431 211 MET B C 1
ATOM 9234 O O . MET B 1 186 ? -1.37222 5.35387 0.88810 1.000 21.25362 211 MET B O 1
ATOM 9248 N N . LEU B 1 187 ? -0.50195 6.51986 2.60677 1.000 24.14955 212 LEU B N 1
ATOM 9249 C CA . LEU B 1 187 ? 0.57686 7.05369 1.78387 1.000 23.14499 212 LEU B CA 1
ATOM 9250 C C . LEU B 1 187 ? 1.47558 5.93689 1.27484 1.000 21.17142 212 LEU B C 1
ATOM 9251 O O . LEU B 1 187 ? 1.90379 5.95123 0.11595 1.000 21.92590 212 LEU B O 1
ATOM 9267 N N . LYS B 1 188 ? 1.78165 4.96004 2.12875 1.000 22.09634 213 LYS B N 1
ATOM 9268 C CA . LYS B 1 188 ? 2.62036 3.85079 1.69113 1.000 23.91550 213 LYS B CA 1
ATOM 9269 C C . LYS B 1 188 ? 1.94795 3.05563 0.57479 1.000 27.26980 213 LYS B C 1
ATOM 9270 O O . LYS B 1 188 ? 2.60657 2.64587 -0.38905 1.000 25.23748 213 LYS B O 1
ATOM 9289 N N . ARG B 1 189 ? 0.63539 2.82934 0.68023 1.000 30.31200 214 ARG B N 1
ATOM 9290 C CA . ARG B 1 189 ? -0.06263 2.06150 -0.34936 1.000 27.57271 214 ARG B CA 1
ATOM 9291 C C . ARG B 1 189 ? -0.09497 2.81212 -1.67712 1.000 24.97005 214 ARG B C 1
ATOM 9292 O O . ARG B 1 189 ? 0.14745 2.22054 -2.73619 1.000 27.67036 214 ARG B O 1
ATOM 9313 N N . GLU B 1 190 ? -0.38835 4.11450 -1.64527 1.000 21.85678 215 GLU B N 1
ATOM 9314 C CA . GLU B 1 190 ? -0.32103 4.91301 -2.86396 1.000 24.35000 215 GLU B CA 1
ATOM 9315 C C . GLU B 1 190 ? 1.07519 4.86579 -3.47038 1.000 27.77040 215 GLU B C 1
ATOM 9316 O O . GLU B 1 190 ? 1.23550 4.80052 -4.69612 1.000 30.52170 215 GLU B O 1
ATOM 9328 N N . ASP B 1 191 ? 2.09906 4.92023 -2.61954 1.000 24.76442 216 ASP B N 1
ATOM 9329 C CA . ASP B 1 191 ? 3.47940 4.91097 -3.08566 1.000 27.83981 216 ASP B CA 1
ATOM 9330 C C . ASP B 1 191 ? 3.85821 3.56200 -3.68294 1.000 28.68574 216 ASP B C 1
ATOM 9331 O O . ASP B 1 191 ? 4.60915 3.50899 -4.66319 1.000 30.22081 216 ASP B O 1
ATOM 9340 N N . GLU B 1 192 ? 3.34473 2.46101 -3.11901 1.000 32.62765 217 GLU B N 1
ATOM 9341 C CA . GLU B 1 192 ? 3.68983 1.13523 -3.62894 1.000 34.77263 217 GLU B CA 1
ATOM 9342 C C . GLU B 1 192 ? 3.11192 0.90035 -5.02049 1.000 43.06353 217 GLU B C 1
ATOM 9343 O O . GLU B 1 192 ? 3.72980 0.22085 -5.84877 1.000 49.53691 217 GLU B O 1
ATOM 9355 N N . VAL B 1 193 ? 1.93027 1.44046 -5.29476 1.000 46.23833 218 VAL B N 1
ATOM 9356 C CA . VAL B 1 193 ? 1.31110 1.27888 -6.60470 1.000 45.92272 218 VAL B CA 1
ATOM 9357 C C . VAL B 1 193 ? 1.76911 2.39473 -7.54286 1.000 49.72517 218 VAL B C 1
ATOM 9358 O O . VAL B 1 193 ? 2.43182 2.14081 -8.55030 1.000 53.31412 218 VAL B O 1
ATOM 9371 N N . ASP B 1 201 ? 11.25356 10.44992 -19.03915 1.000 52.09688 226 ASP B N 1
ATOM 9372 C CA . ASP B 1 201 ? 12.22747 9.54719 -19.64019 1.000 51.51472 226 ASP B CA 1
ATOM 9373 C C . ASP B 1 201 ? 13.37881 10.31099 -20.29215 1.000 54.94446 226 ASP B C 1
ATOM 9374 O O . ASP B 1 201 ? 13.19119 11.03953 -21.27096 1.000 48.62778 226 ASP B O 1
ATOM 9382 N N . ARG B 1 202 ? 14.57403 10.13073 -19.73166 1.000 47.38577 227 ARG B N 1
ATOM 9383 C CA . ARG B 1 202 ? 15.78297 10.72678 -20.26883 1.000 38.88381 227 ARG B CA 1
ATOM 9384 C C . ARG B 1 202 ? 16.74198 9.70590 -20.85904 1.000 40.14675 227 ARG B C 1
ATOM 9385 O O . ARG B 1 202 ? 17.81799 10.09351 -21.32485 1.000 38.67248 227 ARG B O 1
ATOM 9406 N N . GLN B 1 203 ? 16.39929 8.41351 -20.83352 1.000 41.44397 228 GLN B N 1
ATOM 9407 C CA . GLN B 1 203 ? 17.33736 7.40380 -21.31084 1.000 42.10285 228 GLN B CA 1
ATOM 9408 C C . GLN B 1 203 ? 17.60482 7.54553 -22.80413 1.000 40.10892 228 GLN B C 1
ATOM 9409 O O . GLN B 1 203 ? 18.69955 7.20747 -23.26495 1.000 36.64214 228 GLN B O 1
ATOM 9423 N N . GLN B 1 204 ? 16.62781 8.01952 -23.58017 1.000 38.01127 229 GLN B N 1
ATOM 9424 C CA . GLN B 1 204 ? 16.91356 8.32925 -24.97664 1.000 40.28249 229 GLN B CA 1
ATOM 9425 C C . GLN B 1 204 ? 17.93378 9.45463 -25.06684 1.000 34.04326 229 GLN B C 1
ATOM 9426 O O . GLN B 1 204 ? 18.88224 9.38262 -25.85561 1.000 39.46200 229 GLN B O 1
ATOM 9440 N N . LYS B 1 205 ? 17.76171 10.49989 -24.25417 1.000 33.95252 230 LYS B N 1
ATOM 9441 C CA . LYS B 1 205 ? 18.73794 11.58361 -24.22455 1.000 36.71169 230 LYS B CA 1
ATOM 9442 C C . LYS B 1 205 ? 20.10459 11.05795 -23.80644 1.000 30.18752 230 LYS B C 1
ATOM 9443 O O . LYS B 1 205 ? 21.11833 11.35064 -24.44729 1.000 31.94850 230 LYS B O 1
ATOM 9462 N N . ILE B 1 206 ? 20.14753 10.25184 -22.74621 1.000 27.82874 231 ILE B N 1
ATOM 9463 C CA . ILE B 1 206 ? 21.40718 9.64838 -22.31840 1.000 25.40215 231 ILE B CA 1
ATOM 9464 C C . ILE B 1 206 ? 21.99932 8.78715 -23.42916 1.000 31.00816 231 ILE B C 1
ATOM 9465 O O . ILE B 1 206 ? 23.20860 8.83381 -23.68519 1.000 26.02292 231 ILE B O 1
ATOM 9481 N N . ASP B 1 207 ? 21.16603 7.99018 -24.10959 1.000 32.83324 232 ASP B N 1
ATOM 9482 C CA . ASP B 1 207 ? 21.67731 7.13520 -25.17901 1.000 31.97098 232 ASP B CA 1
ATOM 9483 C C . ASP B 1 207 ? 22.12364 7.96761 -26.38049 1.000 32.87081 232 ASP B C 1
ATOM 9484 O O . ASP B 1 207 ? 23.14018 7.66142 -27.01490 1.000 36.26873 232 ASP B O 1
ATOM 9493 N N . HIS B 1 208 ? 21.37657 9.02659 -26.70398 1.000 31.91206 233 HIS B N 1
ATOM 9494 C CA . HIS B 1 208 ? 21.76650 9.92589 -27.78697 1.000 38.33173 233 HIS B CA 1
ATOM 9495 C C . HIS B 1 208 ? 23.12297 10.57109 -27.51681 1.000 35.36044 233 HIS B C 1
ATOM 9496 O O . HIS B 1 208 ? 23.99079 10.61128 -28.39785 1.000 31.59281 233 HIS B O 1
ATOM 9510 N N . GLU B 1 209 ? 23.32199 11.09925 -26.30582 1.000 29.70048 234 GLU B N 1
ATOM 9511 C CA . GLU B 1 209 ? 24.59248 11.74554 -25.98756 1.000 28.03684 234 GLU B CA 1
ATOM 9512 C C . GLU B 1 209 ? 25.74848 10.74722 -25.96665 1.000 26.89278 234 GLU B C 1
ATOM 9513 O O . GLU B 1 209 ? 26.88283 11.11327 -26.29270 1.000 24.11117 234 GLU B O 1
ATOM 9525 N N . SER B 1 210 ? 25.49115 9.48290 -25.62432 1.000 26.12974 235 SER B N 1
ATOM 9526 C CA . SER B 1 210 ? 26.58716 8.52169 -25.54428 1.000 24.85983 235 SER B CA 1
ATOM 9527 C C . SER B 1 210 ? 27.21858 8.26932 -26.91027 1.000 25.52735 235 SER B C 1
ATOM 9528 O O . SER B 1 210 ? 28.41598 7.96829 -26.99155 1.000 25.00092 235 SER B O 1
ATOM 9536 N N . LYS B 1 211 ? 26.43538 8.39545 -27.98713 1.000 25.33902 236 LYS B N 1
ATOM 9537 C CA . LYS B 1 211 ? 26.92337 8.17523 -29.34407 1.000 29.23416 236 LYS B CA 1
ATOM 9538 C C . LYS B 1 211 ? 27.91319 9.24161 -29.79985 1.000 31.61360 236 LYS B C 1
ATOM 9539 O O . LYS B 1 211 ? 28.60457 9.03441 -30.80300 1.000 28.57269 236 LYS B O 1
ATOM 9558 N N . ARG B 1 212 ? 28.00040 10.37028 -29.10086 1.000 27.10903 237 ARG B N 1
ATOM 9559 C CA . ARG B 1 212 ? 28.97149 11.40233 -29.44483 1.000 23.42296 237 ARG B CA 1
ATOM 9560 C C . ARG B 1 212 ? 30.35916 11.10907 -28.89218 1.000 24.61702 237 ARG B C 1
ATOM 9561 O O . ARG B 1 212 ? 31.31595 11.79162 -29.27096 1.000 24.86889 237 ARG B O 1
ATOM 9582 N N . LEU B 1 213 ? 30.50291 10.09071 -28.06810 1.000 22.18781 238 LEU B N 1
ATOM 9583 C CA . LEU B 1 213 ? 31.74601 9.82012 -27.36174 1.000 21.01786 238 LEU B CA 1
ATOM 9584 C C . LEU B 1 213 ? 32.59184 8.78256 -28.08573 1.000 23.01185 238 LEU B C 1
ATOM 9585 O O . LEU B 1 213 ? 32.07865 7.95006 -28.83898 1.000 25.74475 238 LEU B O 1
ATOM 9601 N N . PRO B 1 214 ? 33.90605 8.79581 -27.85765 1.000 26.67327 239 PRO B N 1
ATOM 9602 C CA . PRO B 1 214 ? 34.76832 7.76626 -28.45294 1.000 26.61314 239 PRO B CA 1
ATOM 9603 C C . PRO B 1 214 ? 34.52054 6.39198 -27.84827 1.000 26.70795 239 PRO B C 1
ATOM 9604 O O . PRO B 1 214 ? 34.14841 6.26370 -26.68135 1.000 23.90571 239 PRO B O 1
ATOM 9615 N N . LYS B 1 215 ? 34.76948 5.34900 -28.65075 1.000 26.32748 240 LYS B N 1
ATOM 9616 C CA . LYS B 1 215 ? 34.57905 3.98478 -28.16943 1.000 29.74087 240 LYS B CA 1
ATOM 9617 C C . LYS B 1 215 ? 35.42220 3.71560 -26.93164 1.000 24.87495 240 LYS B C 1
ATOM 9618 O O . LYS B 1 215 ? 34.98335 3.02784 -26.00250 1.000 28.19981 240 LYS B O 1
ATOM 9637 N N . GLN B 1 216 ? 36.64710 4.22237 -26.91804 1.000 24.89618 241 GLN B N 1
ATOM 9638 C CA . GLN B 1 216 ? 37.57963 4.00174 -25.82702 1.000 23.27482 241 GLN B CA 1
ATOM 9639 C C . GLN B 1 216 ? 37.68802 5.28071 -25.01392 1.000 22.39562 241 GLN B C 1
ATOM 9640 O O . GLN B 1 216 ? 37.79938 6.37575 -25.57290 1.000 22.41509 241 GLN B O 1
ATOM 9654 N N . TYR B 1 217 ? 37.65599 5.14139 -23.69607 1.000 17.44466 242 TYR B N 1
ATOM 9655 C CA . TYR B 1 217 ? 37.79910 6.30375 -22.83700 1.000 19.28459 242 TYR B CA 1
ATOM 9656 C C . TYR B 1 217 ? 39.21970 6.83800 -22.92047 1.000 15.88742 242 TYR B C 1
ATOM 9657 O O . TYR B 1 217 ? 40.18903 6.09927 -22.72253 1.000 19.75625 242 TYR B O 1
ATOM 9675 N N . GLN B 1 218 ? 39.33649 8.13531 -23.17189 1.000 15.06043 243 GLN B N 1
ATOM 9676 C CA . GLN B 1 218 ? 40.63511 8.79944 -23.23828 1.000 14.98953 243 GLN B CA 1
ATOM 9677 C C . GLN B 1 218 ? 40.35785 10.22702 -22.78971 1.000 13.09877 243 GLN B C 1
ATOM 9678 O O . GLN B 1 218 ? 39.64267 10.95754 -23.47868 1.000 14.08941 243 GLN B O 1
ATOM 9692 N N . GLU B 1 219 ? 40.87367 10.60317 -21.61558 1.000 11.07550 244 GLU B N 1
ATOM 9693 C CA . GLU B 1 219 ? 40.48078 11.86457 -20.99392 1.000 11.71110 244 GLU B CA 1
ATOM 9694 C C . GLU B 1 219 ? 40.75995 13.06915 -21.88775 1.000 14.58368 244 GLU B C 1
ATOM 9695 O O . GLU B 1 219 ? 39.96274 14.01045 -21.90620 1.000 12.20887 244 GLU B O 1
ATOM 9707 N N . THR B 1 220 ? 41.88878 13.07635 -22.61422 1.000 13.19509 245 THR B N 1
ATOM 9708 C CA . THR B 1 220 ? 42.24691 14.23615 -23.43248 1.000 12.02248 245 THR B CA 1
ATOM 9709 C C . THR B 1 220 ? 41.35465 14.33875 -24.66683 1.000 12.14311 245 THR B C 1
ATOM 9710 O O . THR B 1 220 ? 40.91850 15.43894 -25.02964 1.000 12.72826 245 THR B O 1
ATOM 9721 N N . GLU B 1 221 ? 41.09023 13.21185 -25.33996 1.000 11.81958 246 GLU B N 1
ATOM 9722 C CA . GLU B 1 221 ? 40.07702 13.20472 -26.38973 1.000 13.15402 246 GLU B CA 1
ATOM 9723 C C . GLU B 1 221 ? 38.75293 13.74523 -25.86268 1.000 14.49513 246 GLU B C 1
ATOM 9724 O O . GLU B 1 221 ? 38.08995 14.54733 -26.52623 1.000 13.47684 246 GLU B O 1
ATOM 9736 N N . LEU B 1 222 ? 38.34254 13.30823 -24.66598 1.000 11.99535 247 LEU B N 1
ATOM 9737 C CA . LEU B 1 222 ? 37.09514 13.81638 -24.09925 1.000 12.42507 247 LEU B CA 1
ATOM 9738 C C . LEU B 1 222 ? 37.18082 15.30730 -23.80062 1.000 11.59356 247 LEU B C 1
ATOM 9739 O O . LEU B 1 222 ? 36.24220 16.05511 -24.08372 1.000 10.65433 247 LEU B O 1
ATOM 9755 N N . SER B 1 223 ? 38.31386 15.76055 -23.26513 1.000 10.02077 248 SER B N 1
ATOM 9756 C CA . SER B 1 223 ? 38.50962 17.17914 -22.98853 1.000 12.59784 248 SER B CA 1
ATOM 9757 C C . SER B 1 223 ? 38.40511 18.02503 -24.25185 1.000 12.36283 248 SER B C 1
ATOM 9758 O O . SER B 1 223 ? 37.79092 19.09983 -24.23835 1.000 12.70309 248 SER B O 1
ATOM 9766 N N . ILE B 1 224 ? 39.03443 17.57790 -25.34008 1.000 13.88311 249 ILE B N 1
ATOM 9767 C CA . ILE B 1 224 ? 38.96027 18.29100 -26.61071 1.000 13.18347 249 ILE B CA 1
ATOM 9768 C C . ILE B 1 224 ? 37.51862 18.40889 -27.06306 1.000 13.11020 249 ILE B C 1
ATOM 9769 O O . ILE B 1 224 ? 37.07846 19.46802 -27.52645 1.000 15.63381 249 ILE B O 1
ATOM 9785 N N . LEU B 1 225 ? 36.76670 17.31380 -26.95168 1.000 13.79447 250 LEU B N 1
ATOM 9786 C CA . LEU B 1 225 ? 35.36820 17.32656 -27.35014 1.000 11.11668 250 LEU B CA 1
ATOM 9787 C C . LEU B 1 225 ? 34.57039 18.26754 -26.45978 1.000 13.55243 250 LEU B C 1
ATOM 9788 O O . LEU B 1 225 ? 33.70451 19.00540 -26.94362 1.000 13.56200 250 LEU B O 1
ATOM 9804 N N . ALA B 1 226 ? 34.85567 18.27148 -25.15535 1.000 13.72639 251 ALA B N 1
ATOM 9805 C CA . ALA B 1 226 ? 34.13101 19.16263 -24.25543 1.000 11.94532 251 ALA B CA 1
ATOM 9806 C C . ALA B 1 226 ? 34.40234 20.62444 -24.59498 1.000 13.02432 251 ALA B C 1
ATOM 9807 O O . ALA B 1 226 ? 33.50893 21.47924 -24.48572 1.000 11.94474 251 ALA B O 1
ATOM 9814 N N . ASN B 1 227 ? 35.64520 20.93759 -24.96837 1.000 12.35055 252 ASN B N 1
ATOM 9815 C CA . ASN B 1 227 ? 35.97534 22.29700 -25.37246 1.000 16.13319 252 ASN B CA 1
ATOM 9816 C C . ASN B 1 227 ? 35.27860 22.65775 -26.67912 1.000 16.25482 252 ASN B C 1
ATOM 9817 O O . ASN B 1 227 ? 34.76357 23.77292 -26.82366 1.000 13.60400 252 ASN B O 1
ATOM 9828 N N . GLN B 1 228 ? 35.25175 21.72404 -27.64111 1.000 14.97992 253 GLN B N 1
ATOM 9829 C CA . GLN B 1 228 ? 34.55871 21.96857 -28.90435 1.000 14.74390 253 GLN B CA 1
ATOM 9830 C C . GLN B 1 228 ? 33.06992 22.21962 -28.68332 1.000 15.12412 253 GLN B C 1
ATOM 9831 O O . GLN B 1 228 ? 32.50567 23.17303 -29.23726 1.000 16.38996 253 GLN B O 1
ATOM 9845 N N . ILE B 1 229 ? 32.42108 21.39923 -27.85149 1.000 14.24348 254 ILE B N 1
ATOM 9846 C CA . ILE B 1 229 ? 30.99526 21.58219 -27.60067 1.000 14.83902 254 ILE B CA 1
ATOM 9847 C C . ILE B 1 229 ? 30.76070 22.87923 -26.84061 1.000 15.46262 254 ILE B C 1
ATOM 9848 O O . ILE B 1 229 ? 29.89551 23.68671 -27.20180 1.000 12.65213 254 ILE B O 1
ATOM 9864 N N . GLY B 1 230 ? 31.56415 23.12508 -25.80801 1.000 13.99616 255 GLY B N 1
ATOM 9865 C CA . GLY B 1 230 ? 31.39868 24.34565 -25.04000 1.000 16.33494 255 GLY B CA 1
ATOM 9866 C C . GLY B 1 230 ? 31.52642 25.58527 -25.90374 1.000 13.48207 255 GLY B C 1
ATOM 9867 O O . GLY B 1 230 ? 30.72070 26.51320 -25.81145 1.000 14.76717 255 GLY B O 1
ATOM 9871 N N . GLU B 1 231 ? 32.54889 25.61093 -26.76419 1.000 14.57216 256 GLU B N 1
ATOM 9872 C CA . GLU B 1 231 ? 32.74273 26.76473 -27.63965 1.000 11.77792 256 GLU B CA 1
ATOM 9873 C C . GLU B 1 231 ? 31.53683 26.97666 -28.55257 1.000 17.87198 256 GLU B C 1
ATOM 9874 O O . GLU B 1 231 ? 31.07325 28.10832 -28.73296 1.000 20.35690 256 GLU B O 1
ATOM 9886 N N . ARG B 1 232 ? 31.00606 25.89737 -29.12617 1.000 13.67070 257 ARG B N 1
ATOM 9887 C CA . ARG B 1 232 ? 29.89029 26.00366 -30.06165 1.000 15.82618 257 ARG B CA 1
ATOM 9888 C C . ARG B 1 232 ? 28.59878 26.42069 -29.37310 1.000 19.03023 257 ARG B C 1
ATOM 9889 O O . ARG B 1 232 ? 27.74558 27.04912 -30.01035 1.000 20.89535 257 ARG B O 1
ATOM 9910 N N . GLU B 1 233 ? 28.42801 26.08939 -28.09367 1.000 15.80650 258 GLU B N 1
ATOM 9911 C CA . GLU B 1 233 ? 27.16327 26.30645 -27.39927 1.000 17.03884 258 GLU B CA 1
ATOM 9912 C C . GLU B 1 233 ? 27.13518 27.58846 -26.56725 1.000 14.24598 258 GLU B C 1
ATOM 9913 O O . GLU B 1 233 ? 26.15239 27.82705 -25.85658 1.000 15.97815 258 GLU B O 1
ATOM 9925 N N . THR B 1 234 ? 28.17244 28.42225 -26.64857 1.000 13.63085 259 THR B N 1
ATOM 9926 C CA . THR B 1 234 ? 28.27629 29.61414 -25.81377 1.000 13.03218 259 THR B CA 1
ATOM 9927 C C . THR B 1 234 ? 28.63747 30.82802 -26.64236 1.000 16.88503 259 THR B C 1
ATOM 9928 O O . THR B 1 234 ? 29.35778 31.71840 -26.18293 1.000 18.09288 259 THR B O 1
ATOM 9939 N N . THR B 1 235 ? 28.12556 30.89608 -27.86646 1.000 14.76527 260 THR B N 1
ATOM 9940 C CA . THR B 1 235 ? 28.56460 31.91259 -28.80700 1.000 14.97877 260 THR B CA 1
ATOM 9941 C C . THR B 1 235 ? 27.79065 33.22122 -28.71149 1.000 16.33491 260 THR B C 1
ATOM 9942 O O . THR B 1 235 ? 28.17686 34.18573 -29.37501 1.000 15.18719 260 THR B O 1
ATOM 9953 N N . ASN B 1 236 ? 26.72437 33.30089 -27.91147 1.000 13.68328 261 ASN B N 1
ATOM 9954 C CA . ASN B 1 236 ? 25.80702 34.43588 -28.00257 1.000 11.87587 261 ASN B CA 1
ATOM 9955 C C . ASN B 1 236 ? 25.96946 35.45957 -26.87247 1.000 12.46630 261 ASN B C 1
ATOM 9956 O O . ASN B 1 236 ? 25.12014 36.34647 -26.71515 1.000 13.17426 261 ASN B O 1
ATOM 9967 N N . ASN B 1 237 ? 27.07349 35.41330 -26.14165 1.000 10.26657 262 ASN B N 1
ATOM 9968 C CA . ASN B 1 237 ? 27.23722 36.28562 -24.98790 1.000 10.99424 262 ASN B CA 1
ATOM 9969 C C . ASN B 1 237 ? 28.70924 36.31413 -24.62171 1.000 10.91867 262 ASN B C 1
ATOM 9970 O O . ASN B 1 237 ? 29.48830 35.47707 -25.08859 1.000 11.91495 262 ASN B O 1
ATOM 9981 N N . PRO B 1 238 ? 29.11835 37.25934 -23.78228 1.000 10.52569 263 PRO B N 1
ATOM 9982 C CA . PRO B 1 238 ? 30.54034 37.37692 -23.42592 1.000 14.12796 263 PRO B CA 1
ATOM 9983 C C . PRO B 1 238 ? 30.96556 36.59675 -22.19326 1.000 15.83217 263 PRO B C 1
ATOM 9984 O O . PRO B 1 238 ? 32.12112 36.73584 -21.77845 1.000 17.27820 263 PRO B O 1
ATOM 9995 N N . PHE B 1 239 ? 30.09068 35.77191 -21.62273 1.000 14.70111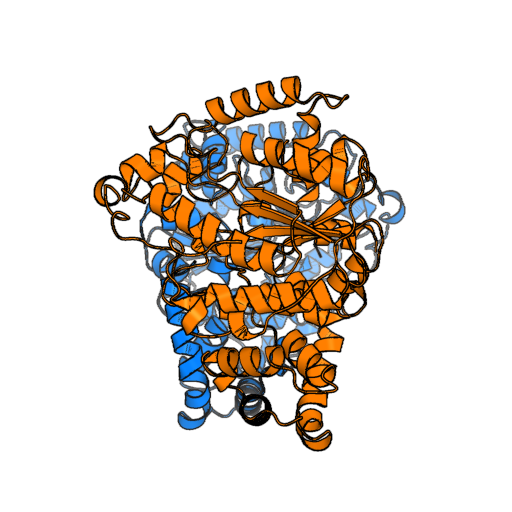 264 PHE B N 1
ATOM 9996 C CA . PHE B 1 239 ? 30.32416 35.21750 -20.30144 1.000 13.52634 264 PHE B CA 1
ATOM 9997 C C . PHE B 1 239 ? 30.58495 33.72174 -20.28902 1.000 16.85904 264 PHE B C 1
ATOM 9998 O O . PHE B 1 239 ? 30.80346 33.15972 -19.21113 1.000 19.04439 264 PHE B O 1
ATOM 10015 N N . GLY B 1 240 ? 30.57773 33.06529 -21.44216 1.000 12.98184 265 GLY B N 1
ATOM 10016 C CA . GLY B 1 240 ? 30.70728 31.62615 -21.46864 1.000 14.02358 265 GLY B CA 1
ATOM 10017 C C . GLY B 1 240 ? 29.47255 30.87580 -21.03019 1.000 13.52890 265 GLY B C 1
ATOM 10018 O O . GLY B 1 240 ? 29.58098 29.71396 -20.63499 1.000 15.21088 265 GLY B O 1
ATOM 10022 N N . LEU B 1 241 ? 28.29845 31.49908 -21.10460 1.000 12.93801 266 LEU B N 1
ATOM 10023 C CA . LEU B 1 241 ? 27.04706 30.86957 -20.70262 1.000 13.88660 266 LEU B CA 1
ATOM 10024 C C . LEU B 1 241 ? 26.41585 30.16956 -21.89658 1.000 12.37347 266 LEU B C 1
ATOM 10025 O O . LEU B 1 241 ? 26.51222 30.64171 -23.03515 1.000 13.44737 266 LEU B O 1
ATOM 10041 N N . LYS B 1 242 ? 25.79260 29.02126 -21.64038 1.000 12.56853 267 LYS B N 1
ATOM 10042 C CA . LYS B 1 242 ? 25.05080 28.34934 -22.69483 1.000 12.39145 267 LYS B CA 1
ATOM 10043 C C . LYS B 1 242 ? 24.03764 29.30220 -23.31882 1.000 12.32666 267 LYS B C 1
ATOM 10044 O O . LYS B 1 242 ? 23.32080 30.01474 -22.61064 1.000 14.37351 267 LYS B O 1
ATOM 10063 N N . ASN B 1 243 ? 23.98213 29.29885 -24.65667 1.000 14.06495 268 ASN B N 1
ATOM 10064 C CA . ASN B 1 243 ? 23.18238 30.27588 -25.39296 1.000 14.71185 268 ASN B CA 1
ATOM 10065 C C . ASN B 1 243 ? 21.74799 30.36788 -24.87705 1.000 16.59349 268 ASN B C 1
ATOM 10066 O O . ASN B 1 243 ? 21.25101 31.46744 -24.61112 1.000 16.15883 268 ASN B O 1
ATOM 10077 N N . ASP B 1 244 ? 21.05038 29.22767 -24.75396 1.000 14.67327 269 ASP B N 1
ATOM 10078 C CA . ASP B 1 244 ? 19.63568 29.28237 -24.38014 1.000 15.88264 269 ASP B CA 1
ATOM 10079 C C . ASP B 1 244 ? 19.46540 29.83693 -22.97063 1.000 16.70504 269 ASP B C 1
ATOM 10080 O O . ASP B 1 244 ? 18.51381 30.57965 -22.69653 1.000 18.05941 269 ASP B O 1
ATOM 10089 N N . PHE B 1 245 ? 20.39558 29.50715 -22.07410 1.000 14.81480 270 PHE B N 1
ATOM 10090 C CA . PHE B 1 245 ? 20.34187 30.03758 -20.72247 1.000 14.88269 270 PHE B CA 1
ATOM 10091 C C . PHE B 1 245 ? 20.51190 31.54522 -20.73639 1.000 14.58479 270 PHE B C 1
ATOM 10092 O O . PHE B 1 245 ? 19.78607 32.26984 -20.04599 1.000 17.37546 270 PHE B O 1
ATOM 10109 N N . TYR B 1 246 ? 21.46237 32.03959 -21.52718 1.000 15.34918 271 TYR B N 1
ATOM 10110 C CA . TYR B 1 246 ? 21.64709 33.47808 -21.61936 1.000 15.17515 271 TYR B CA 1
ATOM 10111 C C . TYR B 1 246 ? 20.38443 34.14228 -22.14513 1.000 14.87746 271 TYR B C 1
ATOM 10112 O O . TYR B 1 246 ? 19.88538 35.10794 -21.56012 1.000 15.85936 271 TYR B O 1
ATOM 10130 N N . THR B 1 247 ? 19.83832 33.62141 -23.24184 1.000 14.35277 272 THR B N 1
ATOM 10131 C CA . THR B 1 247 ? 18.68574 34.26380 -23.85882 1.000 19.03320 272 THR B CA 1
ATOM 10132 C C . THR B 1 247 ? 17.48441 34.27973 -22.92649 1.000 18.70425 272 THR B C 1
ATOM 10133 O O . THR B 1 247 ? 16.76949 35.28688 -22.84290 1.000 20.29659 272 THR B O 1
ATOM 10144 N N . HIS B 1 248 ? 17.23678 33.16250 -22.23619 1.000 17.65523 273 HIS B N 1
ATOM 10145 C CA . HIS B 1 248 ? 16.01736 33.00443 -21.46379 1.000 19.96582 273 HIS B CA 1
ATOM 10146 C C . HIS B 1 248 ? 16.11189 33.61850 -20.07991 1.000 18.55432 273 HIS B C 1
ATOM 10147 O O . HIS B 1 248 ? 15.08748 33.99603 -19.50680 1.000 23.44162 273 HIS B O 1
ATOM 10161 N N . ARG B 1 249 ? 17.30736 33.69396 -19.50151 1.000 17.70143 274 ARG B N 1
ATOM 10162 C CA . ARG B 1 249 ? 17.41769 34.07523 -18.10879 1.000 17.80458 274 ARG B CA 1
ATOM 10163 C C . ARG B 1 249 ? 18.20355 35.34741 -17.87065 1.000 16.70958 274 ARG B C 1
ATOM 10164 O O . ARG B 1 249 ? 17.94848 36.01780 -16.86155 1.000 22.07942 274 ARG B O 1
ATOM 10185 N N . ILE B 1 250 ? 19.10766 35.72285 -18.76391 1.000 16.47470 275 ILE B N 1
ATOM 10186 C CA . ILE B 1 250 ? 20.04225 36.81058 -18.51994 1.000 18.44966 275 ILE B CA 1
ATOM 10187 C C . ILE B 1 250 ? 19.75894 38.01812 -19.40544 1.000 21.06153 275 ILE B C 1
ATOM 10188 O O . ILE B 1 250 ? 19.74869 39.15196 -18.93232 1.000 19.54101 275 ILE B O 1
ATOM 10204 N N . ARG B 1 251 ? 19.54287 37.79365 -20.70158 1.000 18.98408 276 ARG B N 1
ATOM 10205 C CA . ARG B 1 251 ? 19.56753 38.88881 -21.66732 1.000 18.95870 276 ARG B CA 1
ATOM 10206 C C . ARG B 1 251 ? 18.64439 40.04009 -21.27646 1.000 21.29352 276 ARG B C 1
ATOM 10207 O O . ARG B 1 251 ? 19.02583 41.21318 -21.38551 1.000 21.33096 276 ARG B O 1
ATOM 10228 N N . ALA B 1 252 ? 17.42782 39.72754 -20.81393 1.000 21.11524 277 ALA B N 1
ATOM 10229 C CA . ALA B 1 252 ? 16.42885 40.76847 -20.58361 1.000 24.56432 277 ALA B CA 1
ATOM 10230 C C . ALA B 1 252 ? 16.81428 41.70963 -19.44932 1.000 22.94848 277 ALA B C 1
ATOM 10231 O O . ALA B 1 252 ? 16.36232 42.86166 -19.41923 1.000 27.47654 277 ALA B O 1
ATOM 10238 N N . HIS B 1 253 ? 17.62068 41.23688 -18.50247 1.000 24.53367 278 HIS B N 1
ATOM 10239 C CA . HIS B 1 253 ? 18.02524 42.03288 -17.35262 1.000 23.65447 278 HIS B CA 1
ATOM 10240 C C . HIS B 1 253 ? 19.53039 42.23993 -17.31452 1.000 23.07646 278 HIS B C 1
ATOM 10241 O O . HIS B 1 253 ? 20.07660 42.59564 -16.26474 1.000 21.01855 278 HIS B O 1
ATOM 10255 N N . GLU B 1 254 ? 20.21251 42.02614 -18.43679 1.000 22.51690 279 GLU B N 1
ATOM 10256 C CA . GLU B 1 254 ? 21.66593 41.92609 -18.38957 1.000 22.29858 279 GLU B CA 1
ATOM 10257 C C . GLU B 1 254 ? 22.31658 43.18427 -17.84151 1.000 18.31170 279 GLU B C 1
ATOM 10258 O O . GLU B 1 254 ? 23.25164 43.05902 -17.03347 1.000 18.11196 279 GLU B O 1
ATOM 10270 N N . PRO B 1 255 ? 21.89668 44.39158 -18.21802 1.000 17.91764 280 PRO B N 1
ATOM 10271 C CA . PRO B 1 255 ? 22.54552 45.58788 -17.65397 1.000 22.42879 280 PRO B CA 1
ATOM 10272 C C . PRO B 1 255 ? 22.38470 45.71116 -16.14784 1.000 20.81170 280 PRO B C 1
ATOM 10273 O O . PRO B 1 255 ? 23.34183 46.08089 -15.45172 1.000 19.97588 280 PRO B O 1
ATOM 10284 N N . GLU B 1 256 ? 21.18540 45.41265 -15.63098 1.000 20.29538 281 GLU B N 1
ATOM 10285 C CA . GLU B 1 256 ? 20.89541 45.52110 -14.20712 1.000 22.57332 281 GLU B CA 1
ATOM 10286 C C . GLU B 1 256 ? 21.64560 44.48905 -13.37845 1.000 22.54087 281 GLU B C 1
ATOM 10287 O O . GLU B 1 256 ? 21.79997 44.66972 -12.16634 1.000 22.95078 281 GLU B O 1
ATOM 10299 N N . LEU B 1 257 ? 22.11564 43.41473 -13.99412 1.000 20.29058 282 LEU B N 1
ATOM 10300 C CA . LEU B 1 257 ? 22.84163 42.40194 -13.24260 1.000 15.78314 282 LEU B CA 1
ATOM 10301 C C . LEU B 1 257 ? 24.27976 42.79055 -12.93781 1.000 17.84545 282 LEU B C 1
ATOM 10302 O O . LEU B 1 257 ? 24.91103 42.13457 -12.10344 1.000 15.90435 282 LEU B O 1
ATOM 10318 N N . LYS B 1 258 ? 24.81281 43.82806 -13.57656 1.000 15.26408 283 LYS B N 1
ATOM 10319 C CA . LYS B 1 258 ? 26.17383 44.25037 -13.28919 1.000 14.55382 283 LYS B CA 1
ATOM 10320 C C . LYS B 1 258 ? 26.29657 44.67786 -11.83171 1.000 17.39367 283 LYS B C 1
ATOM 10321 O O . LYS B 1 258 ? 25.52841 45.51743 -11.35474 1.000 18.68374 283 LYS B O 1
ATOM 10340 N N . GLN B 1 259 ? 27.28690 44.12143 -11.13372 1.000 14.60535 284 GLN B N 1
ATOM 10341 C CA . GLN B 1 259 ? 27.57799 44.42441 -9.73120 1.000 14.07175 284 GLN B CA 1
ATOM 10342 C C . GLN B 1 259 ? 26.44404 44.04218 -8.78195 1.000 16.00070 284 GLN B C 1
ATOM 10343 O O . GLN B 1 259 ? 26.47782 44.41432 -7.59826 1.000 15.35339 284 GLN B O 1
ATOM 10357 N N . SER B 1 260 ? 25.44844 43.28920 -9.26310 1.000 15.37098 285 SER B N 1
ATOM 10358 C CA . SER B 1 260 ? 24.27275 42.99535 -8.45695 1.000 15.49249 285 SER B CA 1
ATOM 10359 C C . SER B 1 260 ? 24.57035 42.04623 -7.30912 1.000 15.55706 285 SER B C 1
ATOM 10360 O O . SER B 1 260 ? 23.78742 41.99039 -6.35676 1.000 17.31496 285 SER B O 1
ATOM 10368 N N . GLN B 1 261 ? 25.67361 41.30398 -7.37985 1.000 16.28313 286 GLN B N 1
ATOM 10369 C CA . GLN B 1 261 ? 26.02319 40.30548 -6.37528 1.000 12.78696 286 GLN B CA 1
ATOM 10370 C C . GLN B 1 261 ? 27.22621 40.73294 -5.54893 1.000 11.55477 286 GLN B C 1
ATOM 10371 O O . GLN B 1 261 ? 27.82812 39.90729 -4.85756 1.000 13.50307 286 GLN B O 1
ATOM 10385 N N . LYS B 1 262 ? 27.56434 42.02370 -5.56380 1.000 13.12771 287 LYS B N 1
ATOM 10386 C CA . LYS B 1 262 ? 28.77671 42.46226 -4.88174 1.000 14.54358 287 LYS B CA 1
ATOM 10387 C C . LYS B 1 262 ? 28.76532 42.14444 -3.38775 1.000 12.55388 287 LYS B C 1
ATOM 10388 O O . LYS B 1 262 ? 29.83566 41.97171 -2.79122 1.000 14.30229 287 LYS B O 1
ATOM 10407 N N . ASN B 1 263 ? 27.59293 42.12488 -2.74992 1.000 14.97180 288 ASN B N 1
ATOM 10408 C CA . ASN B 1 263 ? 27.50866 41.89323 -1.31077 1.000 16.19144 288 ASN B CA 1
ATOM 10409 C C . ASN B 1 263 ? 26.95230 40.51566 -0.95776 1.000 15.83939 288 ASN B C 1
ATOM 10410 O O . ASN B 1 263 ? 26.67036 40.25395 0.21760 1.000 15.73637 288 ASN B O 1
ATOM 10421 N N . TRP B 1 264 ? 26.80187 39.62448 -1.93569 1.000 13.19672 289 TRP B N 1
ATOM 10422 C CA . TRP B 1 264 ? 26.28954 38.28935 -1.65799 1.000 13.39476 289 TRP B CA 1
ATOM 10423 C C . TRP B 1 264 ? 27.31474 37.46079 -0.89153 1.000 11.62704 289 TRP B C 1
ATOM 10424 O O . TRP B 1 264 ? 28.52442 37.55287 -1.12416 1.000 12.85403 289 TRP B O 1
ATOM 10445 N N . ASP B 1 265 ? 26.82070 36.64325 0.03227 1.000 12.85612 290 ASP B N 1
ATOM 10446 C CA . ASP B 1 265 ? 27.68184 35.93535 0.97298 1.000 13.97089 290 ASP B CA 1
ATOM 10447 C C . ASP B 1 265 ? 27.02963 34.58707 1.23144 1.000 12.45811 290 ASP B C 1
ATOM 10448 O O . ASP B 1 265 ? 25.83823 34.52761 1.56456 1.000 12.62414 290 ASP B O 1
ATOM 10457 N N . TYR B 1 266 ? 27.79458 33.51618 0.99884 1.000 11.49430 291 TYR B N 1
ATOM 10458 C CA . TYR B 1 266 ? 27.35829 32.14568 1.24205 1.000 10.91387 291 TYR B CA 1
ATOM 10459 C C . TYR B 1 266 ? 28.04557 31.52500 2.46348 1.000 11.90772 291 TYR B C 1
ATOM 10460 O O . TYR B 1 266 ? 28.01426 30.29782 2.63485 1.000 12.30130 291 TYR B O 1
ATOM 10478 N N . ARG B 1 267 ? 28.64403 32.33921 3.32906 1.000 11.37463 292 ARG B N 1
ATOM 10479 C CA . ARG B 1 267 ? 29.41882 31.78371 4.42934 1.000 10.92517 292 ARG B CA 1
ATOM 10480 C C . ARG B 1 267 ? 28.61078 31.62313 5.70714 1.000 10.72304 292 ARG B C 1
ATOM 10481 O O . ARG B 1 267 ? 29.08442 30.94723 6.62503 1.000 10.81230 292 ARG B O 1
ATOM 10502 N N . PHE B 1 268 ? 27.40815 32.20029 5.77146 1.000 12.03540 293 PHE B N 1
ATOM 10503 C CA . PHE B 1 268 ? 26.56794 32.19696 6.97144 1.000 8.87520 293 PHE B CA 1
ATOM 10504 C C . PHE B 1 268 ? 25.18198 31.69713 6.59807 1.000 12.08440 293 PHE B C 1
ATOM 10505 O O . PHE B 1 268 ? 24.51250 32.29949 5.75705 1.000 15.14914 293 PHE B O 1
ATOM 10522 N N . SER B 1 269 ? 24.75517 30.57827 7.19721 1.000 12.11606 294 SER B N 1
ATOM 10523 C CA . SER B 1 269 ? 23.48403 30.00244 6.76791 1.000 11.68522 294 SER B CA 1
ATOM 10524 C C . SER B 1 269 ? 22.97058 28.89964 7.68127 1.000 12.11689 294 SER B C 1
ATOM 10525 O O . SER B 1 269 ? 23.76845 28.11928 8.21345 1.000 13.64284 294 SER B O 1
ATOM 10533 N N . PRO B 1 270 ? 21.64569 28.78361 7.85014 1.000 12.36331 295 PRO B N 1
ATOM 10534 C CA . PRO B 1 270 ? 21.07900 27.55075 8.42277 1.000 12.86860 295 PRO B CA 1
ATOM 10535 C C . PRO B 1 270 ? 21.42940 26.33331 7.59093 1.000 11.60318 295 PRO B C 1
ATOM 10536 O O . PRO B 1 270 ? 21.39579 25.20501 8.09829 1.000 12.17598 295 PRO B O 1
ATOM 10547 N N . GLU B 1 271 ? 21.77864 26.52367 6.31479 1.000 10.14812 296 GLU B N 1
ATOM 10548 C CA . GLU B 1 271 ? 22.09109 25.37885 5.46998 1.000 8.85804 296 GLU B CA 1
ATOM 10549 C C . GLU B 1 271 ? 23.28818 24.59344 5.99661 1.000 9.65528 296 GLU B C 1
ATOM 10550 O O . GLU B 1 271 ? 23.40093 23.39239 5.73432 1.000 10.75230 296 GLU B O 1
ATOM 10562 N N . PHE B 1 272 ? 24.20613 25.24225 6.71270 1.000 10.84575 297 PHE B N 1
ATOM 10563 C CA . PHE B 1 272 ? 25.32465 24.49535 7.27234 1.000 10.92234 297 PHE B CA 1
ATOM 10564 C C . PHE B 1 272 ? 24.83525 23.45195 8.26366 1.000 11.62126 297 PHE B C 1
ATOM 10565 O O . PHE B 1 272 ? 25.41321 22.37014 8.37103 1.000 11.68158 297 PHE B O 1
ATOM 10582 N N . SER B 1 273 ? 23.78471 23.77142 9.01593 1.000 9.01413 298 SER B N 1
ATOM 10583 C CA . SER B 1 273 ? 23.21733 22.82494 9.97176 1.000 9.21523 298 SER B CA 1
ATOM 10584 C C . SER B 1 273 ? 22.25325 21.83955 9.31341 1.000 10.26539 298 SER B C 1
ATOM 10585 O O . SER B 1 273 ? 22.21236 20.66156 9.71181 1.000 11.74560 298 SER B O 1
ATOM 10593 N N . ASP B 1 274 ? 21.49531 22.26056 8.29875 1.000 12.56048 299 ASP B N 1
ATOM 10594 C CA . ASP B 1 274 ? 20.76237 21.28262 7.50281 1.000 12.96938 299 ASP B CA 1
ATOM 10595 C C . ASP B 1 274 ? 21.72532 20.26300 6.89075 1.000 12.07259 299 ASP B C 1
ATOM 10596 O O . ASP B 1 274 ? 21.42555 19.06298 6.84132 1.000 13.00350 299 ASP B O 1
ATOM 10605 N N . PHE B 1 275 ? 22.89623 20.73172 6.42763 1.000 10.34779 300 PHE B N 1
ATOM 10606 C CA . PHE B 1 275 ? 23.91266 19.85431 5.84741 1.000 12.14517 300 PHE B CA 1
ATOM 10607 C C . PHE B 1 275 ? 24.44054 18.88839 6.89041 1.000 11.01114 300 PHE B C 1
ATOM 10608 O O . PHE B 1 275 ? 24.71225 17.72438 6.57836 1.000 11.04523 300 PHE B O 1
ATOM 10625 N N . GLN B 1 276 ? 24.53896 19.33455 8.14695 1.000 10.59075 301 GLN B N 1
ATOM 10626 C CA . GLN B 1 276 ? 24.93948 18.43656 9.22013 1.000 11.28106 301 GLN B CA 1
ATOM 10627 C C . GLN B 1 276 ? 23.98313 17.25444 9.35345 1.000 10.78364 301 GLN B C 1
ATOM 10628 O O . GLN B 1 276 ? 24.41274 16.14931 9.69398 1.000 11.08988 301 GLN B O 1
ATOM 10642 N N . LEU B 1 277 ? 22.69589 17.44280 9.06472 1.000 12.26089 302 LEU B N 1
ATOM 10643 C CA . LEU B 1 277 ? 21.79546 16.29443 9.07963 1.000 12.33464 302 LEU B CA 1
ATOM 10644 C C . LEU B 1 277 ? 22.24053 15.25136 8.06289 1.000 10.45031 302 LEU B C 1
ATOM 10645 O O . LEU B 1 277 ? 22.26659 14.05182 8.35343 1.000 11.69903 302 LEU B O 1
ATOM 10661 N N . VAL B 1 278 ? 22.56181 15.69512 6.84665 1.000 10.08333 303 VAL B N 1
ATOM 10662 C CA . VAL B 1 278 ? 23.06405 14.78788 5.82071 1.000 8.11184 303 VAL B CA 1
ATOM 10663 C C . VAL B 1 278 ? 24.27781 14.02727 6.32580 1.000 9.55672 303 VAL B C 1
ATOM 10664 O O . VAL B 1 278 ? 24.34879 12.79897 6.20549 1.000 10.72551 303 VAL B O 1
ATOM 10677 N N . LEU B 1 279 ? 25.25909 14.74550 6.88345 1.000 8.83310 304 LEU B N 1
ATOM 10678 C CA . LEU B 1 279 ? 26.46802 14.10390 7.39388 1.000 10.36358 304 LEU B CA 1
ATOM 10679 C C . LEU B 1 279 ? 26.14510 13.10068 8.49732 1.000 9.61713 304 LEU B C 1
ATOM 10680 O O . LEU B 1 279 ? 26.71164 12.00408 8.53530 1.000 12.52691 304 LEU B O 1
ATOM 10696 N N . ASP B 1 280 ? 25.23102 13.45618 9.39909 1.000 9.61170 305 ASP B N 1
ATOM 10697 C CA . ASP B 1 280 ? 24.83546 12.55925 10.47906 1.000 12.81813 305 ASP B CA 1
ATOM 10698 C C . ASP B 1 280 ? 24.35842 11.23411 9.91273 1.000 12.43848 305 ASP B C 1
ATOM 10699 O O . ASP B 1 280 ? 24.76167 10.16036 10.37412 1.000 12.79951 305 ASP B O 1
ATOM 10708 N N . GLN B 1 281 ? 23.49754 11.28926 8.90263 1.000 11.71654 306 GLN B N 1
ATOM 10709 C CA . GLN B 1 281 ? 22.94578 10.06219 8.34769 1.000 12.02212 306 GLN B CA 1
ATOM 10710 C C . GLN B 1 281 ? 23.97829 9.29564 7.52652 1.000 12.12393 306 GLN B C 1
ATOM 10711 O O . GLN B 1 281 ? 24.02428 8.05822 7.58219 1.000 12.91493 306 GLN B O 1
ATOM 10725 N N . LEU B 1 282 ? 24.79953 10.00225 6.74258 1.000 11.14106 307 LEU B N 1
ATOM 10726 C CA . LEU B 1 282 ? 25.85264 9.33271 5.99272 1.000 10.58377 307 LEU B CA 1
ATOM 10727 C C . LEU B 1 282 ? 26.77620 8.57374 6.93320 1.000 11.67226 307 LEU B C 1
ATOM 10728 O O . LEU B 1 282 ? 27.16196 7.43440 6.65030 1.000 11.49994 307 LEU B O 1
ATOM 10744 N N . ALA B 1 283 ? 27.11502 9.17543 8.07623 1.000 10.71244 308 ALA B N 1
ATOM 10745 C CA . ALA B 1 283 ? 28.00969 8.51832 9.02325 1.000 11.78913 308 ALA B CA 1
ATOM 10746 C C . ALA B 1 283 ? 27.32839 7.31395 9.67102 1.000 15.18248 308 ALA B C 1
ATOM 10747 O O . ALA B 1 283 ? 27.93204 6.24000 9.79455 1.000 15.57661 308 ALA B O 1
ATOM 10754 N N . LYS B 1 284 ? 26.06400 7.46473 10.07420 1.000 14.05450 309 LYS B N 1
ATOM 10755 C CA . LYS B 1 284 ? 25.34748 6.35192 10.70223 1.000 14.07623 309 LYS B CA 1
ATOM 10756 C C . LYS B 1 284 ? 25.18220 5.16963 9.75102 1.000 18.04505 309 LYS B C 1
ATOM 10757 O O . LYS B 1 284 ? 25.19917 4.01107 10.19370 1.000 18.51115 309 LYS B O 1
ATOM 10776 N N . ASN B 1 285 ? 25.05155 5.43357 8.44800 1.000 13.80778 310 ASN B N 1
ATOM 10777 C CA . ASN B 1 285 ? 24.96298 4.38165 7.44765 1.000 15.70367 310 ASN B CA 1
ATOM 10778 C C . ASN B 1 285 ? 26.31465 3.82272 7.03050 1.000 12.66709 310 ASN B C 1
ATOM 10779 O O . ASN B 1 285 ? 26.35337 2.90831 6.19515 1.000 14.28425 310 ASN B O 1
ATOM 10790 N N . HIS B 1 286 ? 27.41284 4.37312 7.54406 1.000 12.99437 311 HIS B N 1
ATOM 10791 C CA . HIS B 1 286 ? 28.74527 3.99445 7.08299 1.000 13.71925 311 HIS B CA 1
ATOM 10792 C C . HIS B 1 286 ? 28.87589 4.14017 5.56675 1.000 12.17826 311 HIS B C 1
ATOM 10793 O O . HIS B 1 286 ? 29.47564 3.30551 4.88574 1.000 14.71402 311 HIS B O 1
ATOM 10807 N N . ASN B 1 287 ? 28.31974 5.22177 5.02695 1.000 12.11766 312 ASN B N 1
ATOM 10808 C CA . ASN B 1 287 ? 28.52427 5.52514 3.62098 1.000 12.56346 312 ASN B CA 1
ATOM 10809 C C . ASN B 1 287 ? 29.93830 6.05737 3.40547 1.000 12.76572 312 ASN B C 1
ATOM 10810 O O . ASN B 1 287 ? 30.44378 6.87531 4.17853 1.000 16.44154 312 ASN B O 1
ATOM 10821 N N . GLU B 1 288 ? 30.56844 5.62675 2.33284 1.000 12.67318 313 GLU B N 1
ATOM 10822 C CA . GLU B 1 288 ? 31.73514 6.33018 1.83171 1.000 11.54623 313 GLU B CA 1
ATOM 10823 C C . GLU B 1 288 ? 31.22749 7.32841 0.80995 1.000 10.24606 313 GLU B C 1
ATOM 10824 O O . GLU B 1 288 ? 30.40453 6.97241 -0.03488 1.000 11.64546 313 GLU B O 1
ATOM 10836 N N . VAL B 1 289 ? 31.71070 8.56504 0.87788 1.000 9.70795 314 VAL B N 1
ATOM 10837 C CA . VAL B 1 289 ? 31.12299 9.65296 0.10878 1.000 9.90870 314 VAL B CA 1
ATOM 10838 C C . VAL B 1 289 ? 32.20818 10.40104 -0.65359 1.000 9.88876 314 VAL B C 1
ATOM 10839 O O . VAL B 1 289 ? 33.30071 10.63573 -0.12729 1.000 10.50177 314 VAL B O 1
ATOM 10852 N N . LEU B 1 290 ? 31.91316 10.74812 -1.90619 1.000 10.01690 315 LEU B N 1
ATOM 10853 C CA . LEU B 1 290 ? 32.66435 11.75662 -2.64970 1.000 9.18219 315 LEU B CA 1
ATOM 10854 C C . LEU B 1 290 ? 31.82233 13.02943 -2.71225 1.000 9.20650 315 LEU B C 1
ATOM 10855 O O . LEU B 1 290 ? 30.75493 13.05085 -3.33982 1.000 8.64159 315 LEU B O 1
ATOM 10871 N N . PHE B 1 291 ? 32.31077 14.08762 -2.07510 1.000 10.24966 316 PHE B N 1
ATOM 10872 C CA . PHE B 1 291 ? 31.68885 15.39989 -2.18606 1.000 10.25096 316 PHE B CA 1
ATOM 10873 C C . PHE B 1 291 ? 32.36425 16.20748 -3.28473 1.000 12.37768 316 PHE B C 1
ATOM 10874 O O . PHE B 1 291 ? 33.58835 16.18762 -3.41937 1.000 13.99498 316 PHE B O 1
ATOM 10891 N N . ILE B 1 292 ? 31.55494 16.94469 -4.04334 1.000 9.15210 317 ILE B N 1
ATOM 10892 C CA . ILE B 1 292 ? 32.02018 17.80218 -5.13148 1.000 9.56020 317 ILE B CA 1
ATOM 10893 C C . ILE B 1 292 ? 31.54649 19.22132 -4.85433 1.000 9.19965 317 ILE B C 1
ATOM 10894 O O . ILE B 1 292 ? 30.34862 19.44444 -4.63212 1.000 10.51885 317 ILE B O 1
ATOM 10910 N N . ILE B 1 293 ? 32.47383 20.17556 -4.92799 1.000 10.96056 318 ILE B N 1
ATOM 10911 C CA . ILE B 1 293 ? 32.17199 21.59517 -4.75431 1.000 8.76944 318 ILE B CA 1
ATOM 10912 C C . ILE B 1 293 ? 32.49349 22.32507 -6.05394 1.000 10.06410 318 ILE B C 1
ATOM 10913 O O . ILE B 1 293 ? 33.67422 22.46534 -6.40481 1.000 12.36270 318 ILE B O 1
ATOM 10929 N N . PRO B 1 294 ? 31.48695 22.78310 -6.79362 1.000 9.20973 319 PRO B N 1
ATOM 10930 C CA . PRO B 1 294 ? 31.73321 23.44952 -8.07280 1.000 9.43478 319 PRO B CA 1
ATOM 10931 C C . PRO B 1 294 ? 32.12514 24.89613 -7.86532 1.000 12.98220 319 PRO B C 1
ATOM 10932 O O . PRO B 1 294 ? 31.83490 25.48929 -6.81711 1.000 12.58031 319 PRO B O 1
ATOM 10943 N N . PRO B 1 295 ? 32.73458 25.48778 -8.85819 1.000 10.06738 320 PRO B N 1
ATOM 10944 C CA . PRO B 1 295 ? 33.01271 26.92428 -8.82428 1.000 10.78513 320 PRO B CA 1
ATOM 10945 C C . PRO B 1 295 ? 31.82454 27.71373 -9.31931 1.000 10.31550 320 PRO B C 1
ATOM 10946 O O . PRO B 1 295 ? 30.78752 27.14653 -9.67294 1.000 12.67812 320 PRO B O 1
ATOM 10957 N N . VAL B 1 296 ? 31.98218 29.03768 -9.34159 1.000 10.91752 321 VAL B N 1
ATOM 10958 C CA . VAL B 1 296 ? 31.14036 29.94082 -10.12338 1.000 12.04282 321 VAL B CA 1
ATOM 10959 C C . VAL B 1 296 ? 32.00197 30.48991 -11.25414 1.000 11.46900 321 VAL B C 1
ATOM 10960 O O . VAL B 1 296 ? 33.13666 30.91876 -11.01491 1.000 13.59767 321 VAL B O 1
ATOM 10973 N N . ASN B 1 297 ? 31.48794 30.42087 -12.48489 1.000 14.85758 322 ASN B N 1
ATOM 10974 C CA . ASN B 1 297 ? 32.12153 30.95134 -13.68975 1.000 11.29417 322 ASN B CA 1
ATOM 10975 C C . ASN B 1 297 ? 32.68476 32.34172 -13.43966 1.000 14.08392 322 ASN B C 1
ATOM 10976 O O . ASN B 1 297 ? 31.94209 33.26637 -13.09812 1.000 12.93829 322 ASN B O 1
ATOM 10987 N N . GLU B 1 298 ? 34.01489 32.48208 -13.60042 1.000 13.12178 323 GLU B N 1
ATOM 10988 C CA . GLU B 1 298 ? 34.70377 33.72961 -13.26286 1.000 14.12963 323 GLU B CA 1
ATOM 10989 C C . GLU B 1 298 ? 34.32055 34.86913 -14.19968 1.000 13.37007 323 GLU B C 1
ATOM 10990 O O . GLU B 1 298 ? 34.29230 36.02186 -13.76982 1.000 12.51692 323 GLU B O 1
ATOM 11002 N N . LYS B 1 299 ? 34.02138 34.59724 -15.47041 1.000 12.74012 324 LYS B N 1
ATOM 11003 C CA . LYS B 1 299 ? 33.57356 35.69722 -16.32043 1.000 14.55138 324 LYS B CA 1
ATOM 11004 C C . LYS B 1 299 ? 32.26068 36.25976 -15.80618 1.000 11.65796 324 LYS B C 1
ATOM 11005 O O . LYS B 1 299 ? 32.00990 37.46861 -15.89946 1.000 13.36248 324 LYS B O 1
ATOM 11024 N N . TRP B 1 300 ? 31.41443 35.38884 -15.25481 1.000 12.33002 325 TRP B N 1
ATOM 11025 C CA . TRP B 1 300 ? 30.14369 35.82813 -14.70395 1.000 13.03045 325 TRP B CA 1
ATOM 11026 C C . TRP B 1 300 ? 30.33882 36.55367 -13.37831 1.000 12.32758 325 TRP B C 1
ATOM 11027 O O . TRP B 1 300 ? 29.80826 37.65095 -13.18260 1.000 12.72032 325 TRP B O 1
ATOM 11048 N N . SER B 1 301 ? 31.11752 35.97628 -12.45770 1.000 10.62742 326 SER B N 1
ATOM 11049 C CA . SER B 1 301 ? 31.33716 36.65526 -11.17870 1.000 12.42129 326 SER B CA 1
ATOM 11050 C C . SER B 1 301 ? 32.04617 37.99830 -11.36844 1.000 11.70289 326 SER B C 1
ATOM 11051 O O . SER B 1 301 ? 31.80217 38.94341 -10.61237 1.000 13.96876 326 SER B O 1
ATOM 11059 N N . ASP B 1 302 ? 32.96108 38.08909 -12.34058 1.000 12.65975 327 ASP B N 1
ATOM 11060 C CA . ASP B 1 302 ? 33.58444 39.37227 -12.65241 1.000 13.36921 327 ASP B CA 1
ATOM 11061 C C . ASP B 1 302 ? 32.50956 40.41903 -12.94066 1.000 12.44853 327 ASP B C 1
ATOM 11062 O O . ASP B 1 302 ? 32.61595 41.58309 -12.52545 1.000 16.29679 327 ASP B O 1
ATOM 11071 N N . TYR B 1 303 ? 31.46902 40.02381 -13.67118 1.000 10.70381 328 TYR B N 1
ATOM 11072 C CA . TYR B 1 303 ? 30.41724 40.95514 -14.05544 1.000 12.16055 328 TYR B CA 1
ATOM 11073 C C . TYR B 1 303 ? 29.48336 41.27799 -12.89362 1.000 11.47050 328 TYR B C 1
ATOM 11074 O O . TYR B 1 303 ? 29.15133 42.44989 -12.65569 1.000 13.19919 328 TYR B O 1
ATOM 11092 N N . THR B 1 304 ? 29.05357 40.26211 -12.15104 1.000 12.23937 329 THR B N 1
ATOM 11093 C CA . THR B 1 304 ? 28.09078 40.51244 -11.09298 1.000 12.25253 329 THR B CA 1
ATOM 11094 C C . THR B 1 304 ? 28.73519 41.01286 -9.81038 1.000 10.18393 329 THR B C 1
ATOM 11095 O O . THR B 1 304 ? 28.02087 41.48672 -8.92075 1.000 12.64452 329 THR B O 1
ATOM 11106 N N . GLY B 1 305 ? 30.05624 40.88512 -9.68734 1.000 12.31757 330 GLY B N 1
ATOM 11107 C CA . GLY B 1 305 ? 30.76903 41.23495 -8.48259 1.000 13.07289 330 GLY B CA 1
ATOM 11108 C C . GLY B 1 305 ? 30.75366 40.19640 -7.38667 1.000 12.79143 330 GLY B C 1
ATOM 11109 O O . GLY B 1 305 ? 31.32123 40.44796 -6.31389 1.000 14.83796 330 GLY B O 1
ATOM 11113 N N . LEU B 1 306 ? 30.13760 39.03795 -7.61066 1.000 13.50268 331 LEU B N 1
ATOM 11114 C CA . LEU B 1 306 ? 30.22166 37.95395 -6.63982 1.000 13.16172 331 LEU B CA 1
ATOM 11115 C C . LEU B 1 306 ? 31.68503 37.67227 -6.32541 1.000 12.05741 331 LEU B C 1
ATOM 11116 O O . LEU B 1 306 ? 32.50337 37.50785 -7.23640 1.000 12.74379 331 LEU B O 1
ATOM 11132 N N . SER B 1 307 ? 32.00882 37.60356 -5.03539 1.000 11.35964 332 SER B N 1
ATOM 11133 C CA . SER B 1 307 ? 33.39863 37.48867 -4.61554 1.000 11.70325 332 SER B CA 1
ATOM 11134 C C . SER B 1 307 ? 33.89825 36.04678 -4.65876 1.000 12.19340 332 SER B C 1
ATOM 11135 O O . SER B 1 307 ? 33.37126 35.15698 -3.97234 1.000 13.41225 332 SER B O 1
ATOM 11143 N N . GLN B 1 308 ? 34.96282 35.83983 -5.43240 1.000 11.80754 333 GLN B N 1
ATOM 11144 C CA . GLN B 1 308 ? 35.65948 34.55975 -5.42641 1.000 10.40478 333 GLN B CA 1
ATOM 11145 C C . GLN B 1 308 ? 36.37200 34.30701 -4.10574 1.000 11.46034 333 GLN B C 1
ATOM 11146 O O . GLN B 1 308 ? 36.43573 33.15359 -3.65896 1.000 13.02157 333 GLN B O 1
ATOM 11160 N N . GLU B 1 309 ? 36.88636 35.35677 -3.45951 1.000 12.89052 334 GLU B N 1
ATOM 11161 C CA . GLU B 1 309 ? 37.44903 35.18937 -2.12732 1.000 13.26032 334 GLU B CA 1
ATOM 11162 C C . GLU B 1 309 ? 36.38360 34.69280 -1.16335 1.000 12.60487 334 GLU B C 1
ATOM 11163 O O . GLU B 1 309 ? 36.63976 33.80344 -0.34211 1.000 13.47755 334 GLU B O 1
ATOM 11175 N N . MET B 1 310 ? 35.16837 35.22727 -1.27296 1.000 12.05878 335 MET B N 1
ATOM 11176 C CA . MET B 1 310 ? 34.06654 34.73123 -0.45244 1.000 12.47092 335 MET B CA 1
ATOM 11177 C C . MET B 1 310 ? 33.80150 33.24947 -0.71248 1.000 11.50395 335 MET B C 1
ATOM 11178 O O . MET B 1 310 ? 33.60973 32.47572 0.23319 1.000 9.84652 335 MET B O 1
ATOM 11192 N N . LEU B 1 311 ? 33.79719 32.83432 -1.98553 1.000 10.67261 336 LEU B N 1
ATOM 11193 C CA . LEU B 1 311 ? 33.55670 31.43080 -2.32786 1.000 9.64470 336 LEU B CA 1
ATOM 11194 C C . LEU B 1 311 ? 34.65095 30.52737 -1.76746 1.000 10.17008 336 LEU B C 1
ATOM 11195 O O . LEU B 1 311 ? 34.37102 29.41175 -1.30399 1.000 10.31341 336 LEU B O 1
ATOM 11211 N N . GLN B 1 312 ? 35.89701 31.00627 -1.76706 1.000 11.38138 337 GLN B N 1
ATOM 11212 C CA . GLN B 1 312 ? 36.98427 30.27068 -1.13195 1.000 10.63074 337 GLN B CA 1
ATOM 11213 C C . GLN B 1 312 ? 36.74821 30.12312 0.36208 1.000 11.98931 337 GLN B C 1
ATOM 11214 O O . GLN B 1 312 ? 37.10486 29.09800 0.95557 1.000 13.39799 337 GLN B O 1
ATOM 11228 N N . GLY B 1 313 ? 36.17784 31.15360 0.98901 1.000 10.96239 338 GLY B N 1
ATOM 11229 C CA . GLY B 1 313 ? 35.83215 31.06132 2.39126 1.000 11.39563 338 GLY B CA 1
ATOM 11230 C C . GLY B 1 313 ? 34.71344 30.07400 2.63105 1.000 11.45600 338 GLY B C 1
ATOM 11231 O O . GLY B 1 313 ? 34.74067 29.31884 3.60975 1.000 12.23036 338 GLY B O 1
ATOM 11235 N N . PHE B 1 314 ? 33.70182 30.07641 1.75518 1.000 11.66971 339 PHE B N 1
ATOM 11236 C CA . PHE B 1 314 ? 32.67908 29.04978 1.84666 1.000 11.81347 339 PHE B CA 1
ATOM 11237 C C . PHE B 1 314 ? 33.31359 27.66283 1.79192 1.000 8.96552 339 PHE B C 1
ATOM 11238 O O . PHE B 1 314 ? 32.99171 26.78216 2.60134 1.000 9.33638 339 PHE B O 1
ATOM 11255 N N . ALA B 1 315 ? 34.21648 27.44971 0.82445 1.000 12.48301 340 ALA B N 1
ATOM 11256 C CA . ALA B 1 315 ? 34.83617 26.13635 0.66931 1.000 8.96517 340 ALA B CA 1
ATOM 11257 C C . ALA B 1 315 ? 35.63570 25.75402 1.90805 1.000 10.78161 340 ALA B C 1
ATOM 11258 O O . ALA B 1 315 ? 35.56613 24.60931 2.37653 1.000 10.63789 340 ALA B O 1
ATOM 11265 N N . LYS B 1 316 ? 36.39191 26.70463 2.46264 1.000 13.13359 341 LYS B N 1
ATOM 11266 C CA . LYS B 1 316 ? 37.16559 26.43558 3.67045 1.000 10.82262 341 LYS B CA 1
ATOM 11267 C C . LYS B 1 316 ? 36.25707 26.00689 4.81470 1.000 11.57661 341 LYS B C 1
ATOM 11268 O O . LYS B 1 316 ? 36.56317 25.04542 5.53762 1.000 12.45864 341 LYS B O 1
ATOM 11287 N N . LYS B 1 317 ? 35.12336 26.69911 4.97520 1.000 11.94115 342 LYS B N 1
ATOM 11288 C CA . LYS B 1 317 ? 34.17921 26.39137 6.04389 1.000 10.36797 342 LYS B CA 1
ATOM 11289 C C . LYS B 1 317 ? 33.55793 25.01237 5.84678 1.000 12.15687 342 LYS B C 1
ATOM 11290 O O . LYS B 1 317 ? 33.46596 24.21792 6.79480 1.000 10.44777 342 LYS B O 1
ATOM 11309 N N . ILE B 1 318 ? 33.10862 24.70653 4.62457 1.000 10.69518 343 ILE B N 1
ATOM 11310 C CA . ILE B 1 318 ? 32.45974 23.40948 4.42633 1.000 9.69750 343 ILE B CA 1
ATOM 11311 C C . ILE B 1 318 ? 33.47758 22.27772 4.52690 1.000 10.87622 343 ILE B C 1
ATOM 11312 O O . ILE B 1 318 ? 33.17041 21.21649 5.08191 1.000 10.46599 343 ILE B O 1
ATOM 11328 N N . LYS B 1 319 ? 34.71283 22.49859 4.05579 1.000 11.27653 344 LYS B N 1
ATOM 11329 C CA . LYS B 1 319 ? 35.76399 21.49294 4.20898 1.000 11.62590 344 LYS B CA 1
ATOM 11330 C C . LYS B 1 319 ? 36.15675 21.29155 5.66901 1.000 11.01479 344 LYS B C 1
ATOM 11331 O O . LYS B 1 319 ? 36.46913 20.16002 6.06192 1.000 12.48306 344 LYS B O 1
ATOM 11350 N N . PHE B 1 320 ? 36.10150 22.33996 6.49865 1.000 11.28710 345 PHE B N 1
ATOM 11351 C CA . PHE B 1 320 ? 36.32108 22.13928 7.93099 1.000 10.95825 345 PHE B CA 1
ATOM 11352 C C . PHE B 1 320 ? 35.24765 21.22251 8.51737 1.000 9.91809 345 PHE B C 1
ATOM 11353 O O . PHE B 1 320 ? 35.54724 20.29044 9.27250 1.000 12.47534 345 PHE B O 1
ATOM 11370 N N . GLN B 1 321 ? 33.98285 21.48361 8.18770 1.000 10.92146 346 GLN B N 1
ATOM 11371 C CA . GLN B 1 321 ? 32.90049 20.66182 8.71598 1.000 13.04595 346 GLN B CA 1
ATOM 11372 C C . GLN B 1 321 ? 33.05980 19.21647 8.27094 1.000 8.79307 346 GLN B C 1
ATOM 11373 O O . GLN B 1 321 ? 32.85367 18.28428 9.05680 1.000 10.59221 346 GLN B O 1
ATOM 11387 N N . LEU B 1 322 ? 33.41832 19.01329 7.00645 1.000 8.45802 347 LEU B N 1
ATOM 11388 C CA . LEU B 1 322 ? 33.63578 17.67195 6.47400 1.000 10.74245 347 LEU B CA 1
ATOM 11389 C C . LEU B 1 322 ? 34.84960 16.99710 7.11180 1.000 10.58098 347 LEU B C 1
ATOM 11390 O O . LEU B 1 322 ? 34.72791 15.92118 7.70904 1.000 10.16489 347 LEU B O 1
ATOM 11406 N N . ASN B 1 323 ? 36.03020 17.61423 6.98989 1.000 10.30547 348 ASN B N 1
ATOM 11407 C CA . ASN B 1 323 ? 37.27426 16.96993 7.39628 1.000 10.72063 348 ASN B CA 1
ATOM 11408 C C . ASN B 1 323 ? 37.32695 16.74924 8.90292 1.000 11.91039 348 ASN B C 1
ATOM 11409 O O . ASN B 1 323 ? 37.83431 15.72196 9.37673 1.000 11.82893 348 ASN B O 1
ATOM 11420 N N . SER B 1 324 ? 36.83022 17.71674 9.67827 1.000 10.24558 349 SER B N 1
ATOM 11421 C CA . SER B 1 324 ? 36.85618 17.58001 11.12691 1.000 11.20211 349 SER B CA 1
ATOM 11422 C C . SER B 1 324 ? 36.09031 16.34835 11.59809 1.000 12.68409 349 SER B C 1
ATOM 11423 O O . SER B 1 324 ? 36.33651 15.87140 12.71322 1.000 15.80678 349 SER B O 1
ATOM 11431 N N . GLN B 1 325 ? 35.14743 15.85060 10.78902 1.000 10.24091 350 GLN B N 1
ATOM 11432 C CA . GLN B 1 325 ? 34.30539 14.71579 11.15258 1.000 11.08368 350 GLN B CA 1
ATOM 11433 C C . GLN B 1 325 ? 34.66057 13.43804 10.40708 1.000 10.60581 350 GLN B C 1
ATOM 11434 O O . GLN B 1 325 ? 33.99475 12.41915 10.59761 1.000 11.75835 350 GLN B O 1
ATOM 11448 N N . GLY B 1 326 ? 35.69658 13.45715 9.58332 1.000 9.33967 351 GLY B N 1
ATOM 11449 C CA . GLY B 1 326 ? 36.18838 12.26183 8.93476 1.000 11.11853 351 GLY B CA 1
ATOM 11450 C C . GLY B 1 326 ? 35.84100 12.11714 7.46871 1.000 10.75797 351 GLY B C 1
ATOM 11451 O O . GLY B 1 326 ? 36.21618 11.10326 6.85862 1.000 11.37487 351 GLY B O 1
ATOM 11455 N N . PHE B 1 327 ? 35.13016 13.08058 6.89168 1.000 9.30144 352 PHE B N 1
ATOM 11456 C CA . PHE B 1 327 ? 34.78760 13.06277 5.47390 1.000 11.29662 352 PHE B CA 1
ATOM 11457 C C . PHE B 1 327 ? 35.92666 13.74962 4.73665 1.000 14.47961 352 PHE B C 1
ATOM 11458 O O . PHE B 1 327 ? 35.99914 14.98267 4.69398 1.000 11.82259 352 PHE B O 1
ATOM 11475 N N . ASN B 1 328 ? 36.83068 12.95413 4.16297 1.000 11.38363 353 ASN B N 1
ATOM 11476 C CA . ASN B 1 328 ? 38.06384 13.50270 3.61561 1.000 13.20753 353 ASN B CA 1
ATOM 11477 C C . ASN B 1 328 ? 38.18437 13.29936 2.11191 1.000 13.54001 353 ASN B C 1
ATOM 11478 O O . ASN B 1 328 ? 39.24905 13.58007 1.54361 1.000 17.38914 353 ASN B O 1
ATOM 11489 N N . ARG B 1 329 ? 37.11664 12.84946 1.45569 1.000 11.89782 354 ARG B N 1
ATOM 11490 C CA . ARG B 1 329 ? 37.10545 12.56606 0.02127 1.000 9.99481 354 ARG B CA 1
ATOM 11491 C C . ARG B 1 329 ? 36.26845 13.66143 -0.62762 1.000 10.05103 354 ARG B C 1
ATOM 11492 O O . ARG B 1 329 ? 35.03621 13.56500 -0.68662 1.000 10.22272 354 ARG B O 1
ATOM 11513 N N . ILE B 1 330 ? 36.95557 14.69251 -1.11840 1.000 12.74953 355 ILE B N 1
ATOM 11514 C CA . ILE B 1 330 ? 36.33062 15.93611 -1.54570 1.000 10.99303 355 ILE B CA 1
ATOM 11515 C C . ILE B 1 330 ? 37.00778 16.36973 -2.83520 1.000 12.43632 355 ILE B C 1
ATOM 11516 O O . ILE B 1 330 ? 38.23023 16.54424 -2.85844 1.000 15.49642 355 ILE B O 1
ATOM 11532 N N . ALA B 1 331 ? 36.21935 16.56820 -3.89358 1.000 10.93258 356 ALA B N 1
ATOM 11533 C CA . ALA B 1 331 ? 36.68201 17.22278 -5.12124 1.000 10.27650 356 ALA B CA 1
ATOM 11534 C C . ALA B 1 331 ? 36.27736 18.69088 -5.03576 1.000 10.37487 356 ALA B C 1
ATOM 11535 O O . ALA B 1 331 ? 35.13681 19.04992 -5.33115 1.000 11.84238 356 ALA B O 1
ATOM 11542 N N . ASP B 1 332 ? 37.20926 19.54063 -4.62260 1.000 14.90432 357 ASP B N 1
ATOM 11543 C CA . ASP B 1 332 ? 36.96355 20.97203 -4.49550 1.000 14.18381 357 ASP B CA 1
ATOM 11544 C C . ASP B 1 332 ? 37.41269 21.63812 -5.78503 1.000 10.75279 357 ASP B C 1
ATOM 11545 O O . ASP B 1 332 ? 38.61047 21.71735 -6.06034 1.000 15.01175 357 ASP B O 1
ATOM 11554 N N . PHE B 1 333 ? 36.45130 22.06716 -6.59523 1.000 11.36335 358 PHE B N 1
ATOM 11555 C CA . PHE B 1 333 ? 36.73754 22.70172 -7.87258 1.000 12.79651 358 PHE B CA 1
ATOM 11556 C C . PHE B 1 333 ? 36.56295 24.21864 -7.83441 1.000 13.19837 358 PHE B C 1
ATOM 11557 O O . PHE B 1 333 ? 36.43766 24.84406 -8.89111 1.000 12.17308 358 PHE B O 1
ATOM 11574 N N . VAL B 1 334 ? 36.54673 24.82554 -6.64536 1.000 13.09484 359 VAL B N 1
ATOM 11575 C CA . VAL B 1 334 ? 36.32652 26.26813 -6.56095 1.000 12.79754 359 VAL B CA 1
ATOM 11576 C C . VAL B 1 334 ? 37.37939 27.02026 -7.35118 1.000 14.27092 359 VAL B C 1
ATOM 11577 O O . VAL B 1 334 ? 37.08543 28.06331 -7.94769 1.000 14.53183 359 VAL B O 1
ATOM 11590 N N . ASN B 1 335 ? 38.60735 26.50291 -7.39573 1.000 12.33542 360 ASN B N 1
ATOM 11591 C CA . ASN B 1 335 ? 39.68329 27.16456 -8.13014 1.000 18.73634 360 ASN B CA 1
ATOM 11592 C C . ASN B 1 335 ? 39.62246 26.93240 -9.64128 1.000 15.19698 360 ASN B C 1
ATOM 11593 O O . ASN B 1 335 ? 40.54053 27.37739 -10.35322 1.000 17.64829 360 ASN B O 1
ATOM 11604 N N . GLN B 1 336 ? 38.58757 26.25778 -10.14855 1.000 11.95004 361 GLN B N 1
ATOM 11605 C CA . GLN B 1 336 ? 38.37952 26.09745 -11.58608 1.000 11.80453 361 GLN B CA 1
ATOM 11606 C C . GLN B 1 336 ? 37.45728 27.16934 -12.15967 1.000 12.96251 361 GLN B C 1
ATOM 11607 O O . GLN B 1 336 ? 37.00644 27.04438 -13.30197 1.000 13.08081 361 GLN B O 1
ATOM 11621 N N . ALA B 1 337 ? 37.18029 28.22584 -11.39365 1.000 13.58839 362 ALA B N 1
ATOM 11622 C CA . ALA B 1 337 ? 36.31350 29.30154 -11.86257 1.000 12.69530 362 ALA B CA 1
ATOM 11623 C C . ALA B 1 337 ? 36.73483 29.88840 -13.20795 1.000 12.55112 362 ALA B C 1
ATOM 11624 O O . ALA B 1 337 ? 35.87476 30.27264 -14.00758 1.000 13.36415 362 ALA B O 1
ATOM 11631 N N . GLY B 1 338 ? 38.02944 29.95658 -13.48100 1.000 12.77596 363 GLY B N 1
ATOM 11632 C CA . GLY B 1 338 ? 38.54275 30.47237 -14.73088 1.000 11.07487 363 GLY B CA 1
ATOM 11633 C C . GLY B 1 338 ? 38.68022 29.49343 -15.86984 1.000 11.41193 363 GLY B C 1
ATOM 11634 O O . GLY B 1 338 ? 39.11224 29.88207 -16.95927 1.000 16.54387 363 GLY B O 1
ATOM 11638 N N . THR B 1 339 ? 38.33204 28.22773 -15.66230 1.000 14.29370 364 THR B N 1
ATOM 11639 C CA . THR B 1 339 ? 38.45231 27.21457 -16.70330 1.000 11.08338 364 THR B CA 1
ATOM 11640 C C . THR B 1 339 ? 37.24625 27.31350 -17.62606 1.000 10.58956 364 THR B C 1
ATOM 11641 O O . THR B 1 339 ? 36.11008 27.08596 -17.20262 1.000 13.46119 364 THR B O 1
ATOM 11652 N N . ASN B 1 340 ? 37.47886 27.69344 -18.87918 1.000 12.65955 365 ASN B N 1
ATOM 11653 C CA . ASN B 1 340 ? 36.36618 27.83740 -19.80566 1.000 12.66302 365 ASN B CA 1
ATOM 11654 C C . ASN B 1 340 ? 35.56959 26.54133 -19.90959 1.000 11.58774 365 ASN B C 1
ATOM 11655 O O . ASN B 1 340 ? 36.13028 25.44188 -19.98606 1.000 16.34515 365 ASN B O 1
ATOM 11666 N N . TYR B 1 341 ? 34.24789 26.68891 -19.95986 1.000 14.00793 366 TYR B N 1
ATOM 11667 C CA . TYR B 1 341 ? 33.32660 25.58830 -20.21164 1.000 13.63166 366 TYR B CA 1
ATOM 11668 C C . TYR B 1 341 ? 33.25544 24.61926 -19.04376 1.000 14.82876 366 TYR B C 1
ATOM 11669 O O . TYR B 1 341 ? 32.71320 23.52061 -19.20476 1.000 12.95367 366 TYR B O 1
ATOM 11687 N N . PHE B 1 342 ? 33.79254 24.98531 -17.87096 1.000 12.16418 367 PHE B N 1
ATOM 11688 C CA . PHE B 1 342 ? 33.64307 24.12948 -16.69561 1.000 11.02329 367 PHE B CA 1
ATOM 11689 C C . PHE B 1 342 ? 32.19058 24.09761 -16.25198 1.000 12.44019 367 PHE B C 1
ATOM 11690 O O . PHE B 1 342 ? 31.65832 23.03396 -15.91515 1.000 13.63576 367 PHE B O 1
ATOM 11707 N N . MET B 1 343 ? 31.53266 25.25511 -16.26441 1.000 12.45579 368 MET B N 1
ATOM 11708 C CA . MET B 1 343 ? 30.12360 25.37839 -15.94154 1.000 11.60282 368 MET B CA 1
ATOM 11709 C C . MET B 1 343 ? 29.34143 25.63683 -17.22047 1.000 15.63977 368 MET B C 1
ATOM 11710 O O . MET B 1 343 ? 29.83482 26.28005 -18.15258 1.000 16.87213 368 MET B O 1
ATOM 11724 N N . GLU B 1 344 ? 28.12908 25.08884 -17.27106 1.000 13.06249 369 GLU B N 1
ATOM 11725 C CA . GLU B 1 344 ? 27.25634 25.29579 -18.41659 1.000 14.57769 369 GLU B CA 1
ATOM 11726 C C . GLU B 1 344 ? 26.62304 26.67189 -18.35467 1.000 15.76367 369 GLU B C 1
ATOM 11727 O O . GLU B 1 344 ? 26.34310 27.27104 -19.39593 1.000 15.35642 369 GLU B O 1
ATOM 11739 N N . ASP B 1 345 ? 26.39956 27.18205 -17.14695 1.000 14.24869 370 ASP B N 1
ATOM 11740 C CA . ASP B 1 345 ? 25.78763 28.49178 -16.94611 1.000 16.36796 370 ASP B CA 1
ATOM 11741 C C . ASP B 1 345 ? 26.33727 29.12131 -15.66816 1.000 18.63872 370 ASP B C 1
ATOM 11742 O O . ASP B 1 345 ? 27.52252 28.96075 -15.36177 1.000 22.35320 370 ASP B O 1
ATOM 11751 N N . THR B 1 346 ? 25.50762 29.85303 -14.92588 1.000 17.46419 371 THR B N 1
ATOM 11752 C CA . THR B 1 346 ? 25.99766 30.58747 -13.76979 1.000 20.68527 371 THR B CA 1
ATOM 11753 C C . THR B 1 346 ? 26.10914 29.74210 -12.51023 1.000 21.49844 371 THR B C 1
ATOM 11754 O O . THR B 1 346 ? 26.66527 30.20963 -11.51029 1.000 24.92974 371 THR B O 1
ATOM 11765 N N . ILE B 1 347 ? 25.57232 28.53368 -12.49604 1.000 21.01773 372 ILE B N 1
ATOM 11766 C CA . ILE B 1 347 ? 25.68196 27.77542 -11.26343 1.000 24.11881 372 ILE B CA 1
ATOM 11767 C C . ILE B 1 347 ? 25.90374 26.29173 -11.49781 1.000 20.12950 372 ILE B C 1
ATOM 11768 O O . ILE B 1 347 ? 26.34392 25.58323 -10.58659 1.000 23.61114 372 ILE B O 1
ATOM 11784 N N . HIS B 1 348 ? 25.60280 25.80769 -12.70163 1.000 16.96328 373 HIS B N 1
ATOM 11785 C CA . HIS B 1 348 ? 25.49304 24.37390 -12.94555 1.000 15.57814 373 HIS B CA 1
ATOM 11786 C C . HIS B 1 348 ? 26.73125 23.84552 -13.65212 1.000 15.52296 373 HIS B C 1
ATOM 11787 O O . HIS B 1 348 ? 27.16434 24.41318 -14.66099 1.000 14.21782 373 HIS B O 1
ATOM 11801 N N . LEU B 1 349 ? 27.25836 22.72800 -13.15082 1.000 13.36472 374 LEU B N 1
ATOM 11802 C CA . LEU B 1 349 ? 28.36489 22.04386 -13.80425 1.000 13.16735 374 LEU B CA 1
ATOM 11803 C C . LEU B 1 349 ? 28.04442 21.75677 -15.26469 1.000 14.12576 374 LEU B C 1
ATOM 11804 O O . LEU B 1 349 ? 26.91360 21.40564 -15.61635 1.000 15.42020 374 LEU B O 1
ATOM 11820 N N . GLY B 1 350 ? 29.06167 21.91992 -16.10902 1.000 12.25763 375 GLY B N 1
ATOM 11821 C CA . GLY B 1 350 ? 28.93681 21.77905 -17.54153 1.000 13.22816 375 GLY B CA 1
ATOM 11822 C C . GLY B 1 350 ? 29.94534 20.81440 -18.12095 1.000 15.63834 375 GLY B C 1
ATOM 11823 O O . GLY B 1 350 ? 30.45397 19.95318 -17.40823 1.000 14.59086 375 GLY B O 1
ATOM 11827 N N . TRP B 1 351 ? 30.26827 20.96703 -19.40534 1.000 13.10769 376 TRP B N 1
ATOM 11828 C CA . TRP B 1 351 ? 31.01984 19.94345 -20.12744 1.000 11.26687 376 TRP B CA 1
ATOM 11829 C C . TRP B 1 351 ? 32.34795 19.62431 -19.45285 1.000 10.79898 376 TRP B C 1
ATOM 11830 O O . TRP B 1 351 ? 32.61271 18.47644 -19.07882 1.000 14.96778 376 TRP B O 1
ATOM 11851 N N . LYS B 1 352 ? 33.19448 20.62651 -19.27612 1.000 11.22662 377 LYS B N 1
ATOM 11852 C CA . LYS B 1 352 ? 34.50556 20.37583 -18.69009 1.000 9.26063 377 LYS B CA 1
ATOM 11853 C C . LYS B 1 352 ? 34.40969 20.05487 -17.20683 1.000 13.29725 377 LYS B C 1
ATOM 11854 O O . LYS B 1 352 ? 35.25007 19.31053 -16.68102 1.000 11.53282 377 LYS B O 1
ATOM 11873 N N . GLY B 1 353 ? 33.40562 20.60365 -16.52218 1.000 13.00949 378 GLY B N 1
ATOM 11874 C CA . GLY B 1 353 ? 33.27792 20.36593 -15.09753 1.000 11.11048 378 GLY B CA 1
ATOM 11875 C C . GLY B 1 353 ? 32.86867 18.94253 -14.78811 1.000 9.13559 378 GLY B C 1
ATOM 11876 O O . GLY B 1 353 ? 33.44489 18.29746 -13.90888 1.000 9.51395 378 GLY B O 1
ATOM 11880 N N . TRP B 1 354 ? 31.85717 18.43596 -15.49766 1.000 9.21694 379 TRP B N 1
ATOM 11881 C CA . TRP B 1 354 ? 31.49690 17.02598 -15.34288 1.000 9.10258 379 TRP B CA 1
ATOM 11882 C C . TRP B 1 354 ? 32.64727 16.10261 -15.73260 1.000 9.96111 379 TRP B C 1
ATOM 11883 O O . TRP B 1 354 ? 32.84553 15.05588 -15.10802 1.000 11.43658 379 TRP B O 1
ATOM 11904 N N . LEU B 1 355 ? 33.41708 16.45812 -16.75911 1.000 10.77975 380 LEU B N 1
ATOM 11905 C CA . LEU B 1 355 ? 34.55081 15.61579 -17.10594 1.000 9.93484 380 LEU B CA 1
ATOM 11906 C C . LEU B 1 355 ? 35.59645 15.63011 -16.00140 1.000 9.30345 380 LEU B C 1
ATOM 11907 O O . LEU B 1 355 ? 36.15726 14.58400 -15.66224 1.000 11.39488 380 LEU B O 1
ATOM 11923 N N . ALA B 1 356 ? 35.84765 16.79996 -15.40697 1.000 11.13410 381 ALA B N 1
ATOM 11924 C CA . ALA B 1 356 ? 36.77664 16.86891 -14.28528 1.000 10.19070 381 ALA B CA 1
ATOM 11925 C C . ALA B 1 356 ? 36.26631 16.04867 -13.11392 1.000 13.60200 381 ALA B C 1
ATOM 11926 O O . ALA B 1 356 ? 37.03987 15.36736 -12.43292 1.000 13.78940 381 ALA B O 1
ATOM 11933 N N . ALA B 1 357 ? 34.96339 16.12675 -12.85110 1.000 10.74219 382 ALA B N 1
ATOM 11934 C CA . ALA B 1 357 ? 34.35562 15.32831 -11.79191 1.000 9.61951 382 ALA B CA 1
ATOM 11935 C C . ALA B 1 357 ? 34.56486 13.84098 -12.04211 1.000 11.35437 382 ALA B C 1
ATOM 11936 O O . ALA B 1 357 ? 34.84329 13.08576 -11.10208 1.000 9.71227 382 ALA B O 1
ATOM 11943 N N . ASP B 1 358 ? 34.48028 13.40559 -13.30539 1.000 11.12200 383 ASP B N 1
ATOM 11944 C CA . ASP B 1 358 ? 34.67162 11.99412 -13.61038 1.000 9.80904 383 ASP B CA 1
ATOM 11945 C C . ASP B 1 358 ? 36.05398 11.50092 -13.20125 1.000 11.66565 383 ASP B C 1
ATOM 11946 O O . ASP B 1 358 ? 36.21280 10.31352 -12.89215 1.000 11.32142 383 ASP B O 1
ATOM 11955 N N . GLN B 1 359 ? 37.06700 12.37830 -13.22526 1.000 10.82668 384 GLN B N 1
ATOM 11956 C CA . GLN B 1 359 ? 38.40973 11.96399 -12.82873 1.000 13.42238 384 GLN B CA 1
ATOM 11957 C C . GLN B 1 359 ? 38.47933 11.52796 -11.36906 1.000 14.61738 384 GLN B C 1
ATOM 11958 O O . GLN B 1 359 ? 39.39745 10.78630 -11.00095 1.000 12.82996 384 GLN B O 1
ATOM 11972 N N . GLN B 1 360 ? 37.54098 11.96959 -10.53383 1.000 10.13772 385 GLN B N 1
ATOM 11973 C CA . GLN B 1 360 ? 37.44278 11.51061 -9.15317 1.000 13.60725 385 GLN B CA 1
ATOM 11974 C C . GLN B 1 360 ? 36.30113 10.53596 -8.92897 1.000 11.77073 385 GLN B C 1
ATOM 11975 O O . GLN B 1 360 ? 36.44322 9.62867 -8.11284 1.000 14.22750 385 GLN B O 1
ATOM 11989 N N . ILE B 1 361 ? 35.19867 10.65916 -9.66978 1.000 9.85211 386 ILE B N 1
ATOM 11990 C CA . ILE B 1 361 ? 34.09254 9.71761 -9.51846 1.000 10.67016 386 ILE B CA 1
ATOM 11991 C C . ILE B 1 361 ? 34.51206 8.32315 -9.96099 1.000 10.96126 386 ILE B C 1
ATOM 11992 O O . ILE B 1 361 ? 34.25244 7.32878 -9.27471 1.000 12.34181 386 ILE B O 1
ATOM 12008 N N . ARG B 1 362 ? 35.12666 8.24280 -11.13965 1.000 10.03684 387 ARG B N 1
ATOM 12009 C CA . ARG B 1 362 ? 35.48466 6.94843 -11.73107 1.000 12.36854 387 ARG B CA 1
ATOM 12010 C C . ARG B 1 362 ? 36.37622 6.10050 -10.82840 1.000 12.03292 387 ARG B C 1
ATOM 12011 O O . ARG B 1 362 ? 36.01212 4.95457 -10.53835 1.000 12.72741 387 ARG B O 1
ATOM 12032 N N . PRO B 1 363 ? 37.55036 6.56421 -10.40062 1.000 10.83135 388 PRO B N 1
ATOM 12033 C CA . PRO B 1 363 ? 38.36117 5.67358 -9.54622 1.000 13.07255 388 PRO B CA 1
ATOM 12034 C C . PRO B 1 363 ? 37.70112 5.31481 -8.22250 1.000 12.77038 388 PRO B C 1
ATOM 12035 O O . PRO B 1 363 ? 37.99284 4.24442 -7.67031 1.000 13.12827 388 PRO B O 1
ATOM 12046 N N . PHE B 1 364 ? 36.86152 6.20295 -7.67932 1.000 8.95369 389 PHE B N 1
ATOM 12047 C CA . PHE B 1 364 ? 36.12414 5.92021 -6.44840 1.000 10.60944 389 PHE B CA 1
ATOM 12048 C C . PHE B 1 364 ? 35.15444 4.77507 -6.67049 1.000 13.14061 389 PHE B C 1
ATOM 12049 O O . PHE B 1 364 ? 35.21555 3.74587 -5.98847 1.000 13.24286 389 PHE B O 1
ATOM 12066 N N . LEU B 1 365 ? 34.25972 4.92937 -7.64517 1.000 10.12763 390 LEU B N 1
ATOM 12067 C CA . LEU B 1 365 ? 33.20127 3.94891 -7.82902 1.000 10.21702 390 LEU B CA 1
ATOM 12068 C C . LEU B 1 365 ? 33.71911 2.65056 -8.44792 1.000 13.83976 390 LEU B C 1
ATOM 12069 O O . LEU B 1 365 ? 33.11285 1.59528 -8.23569 1.000 17.00927 390 LEU B O 1
ATOM 12085 N N . GLU B 1 366 ? 34.81135 2.69992 -9.22062 1.000 11.32492 391 GLU B N 1
ATOM 12086 C CA . GLU B 1 366 ? 35.41092 1.50089 -9.80826 1.000 11.12250 391 GLU B CA 1
ATOM 12087 C C . GLU B 1 366 ? 36.49439 0.89002 -8.92723 1.000 17.28453 391 GLU B C 1
ATOM 12088 O O . GLU B 1 366 ? 37.07777 -0.13431 -9.30200 1.000 17.05846 391 GLU B O 1
ATOM 12100 N N . GLU B 1 367 ? 36.75513 1.47701 -7.76101 1.000 14.93359 392 GLU B N 1
ATOM 12101 C CA . GLU B 1 367 ? 37.70357 0.92201 -6.79505 1.000 14.84363 392 GLU B CA 1
ATOM 12102 C C . GLU B 1 367 ? 39.12105 0.76702 -7.35459 1.000 15.83411 392 GLU B C 1
ATOM 12103 O O . GLU B 1 367 ? 39.84855 -0.15717 -6.99444 1.000 16.02999 392 GLU B O 1
ATOM 12115 N N . ASN B 1 368 ? 39.56996 1.71543 -8.17952 1.000 14.13639 393 ASN B N 1
ATOM 12116 C CA . ASN B 1 368 ? 40.98126 1.68897 -8.55144 1.000 14.03741 393 ASN B CA 1
ATOM 12117 C C . ASN B 1 368 ? 41.85007 1.81258 -7.31009 1.000 17.24230 393 ASN B C 1
ATOM 12118 O O . ASN B 1 368 ? 42.89624 1.16292 -7.19803 1.000 15.70507 393 ASN B O 1
ATOM 12129 N N . HIS B 1 369 ? 41.43276 2.66436 -6.37838 1.000 16.92892 394 HIS B N 1
ATOM 12130 C CA . HIS B 1 369 ? 42.06595 2.82758 -5.07990 1.000 13.53339 394 HIS B CA 1
ATOM 12131 C C . HIS B 1 369 ? 40.93073 2.85451 -4.06722 1.000 16.18587 394 HIS B C 1
ATOM 12132 O O . HIS B 1 369 ? 39.79492 3.20356 -4.40764 1.000 15.28182 394 HIS B O 1
ATOM 12146 N N . ILE B 1 370 ? 41.23446 2.45798 -2.83145 1.000 14.72314 395 ILE B N 1
ATOM 12147 C CA . ILE B 1 370 ? 40.24170 2.36463 -1.76776 1.000 15.86948 395 ILE B CA 1
ATOM 12148 C C . ILE B 1 370 ? 40.80261 3.01590 -0.51155 1.000 16.15186 395 ILE B C 1
ATOM 12149 O O . ILE B 1 370 ? 41.91989 2.69999 -0.08575 1.000 18.21707 395 ILE B O 1
ATOM 12165 N N . THR B 1 371 ? 40.02919 3.91445 0.08269 1.000 15.40172 396 THR B N 1
ATOM 12166 C CA . THR B 1 371 ? 40.33370 4.42516 1.40795 1.000 16.43073 396 THR B CA 1
ATOM 12167 C C . THR B 1 371 ? 39.12135 4.23109 2.31053 1.000 14.59076 396 THR B C 1
ATOM 12168 O O . THR B 1 371 ? 37.97292 4.16641 1.85233 1.000 17.62434 396 THR B O 1
ATOM 12179 N N . ALA B 1 372 ? 39.40102 4.11429 3.59954 1.000 13.67684 397 ALA B N 1
ATOM 12180 C CA . ALA B 1 372 ? 38.39555 3.86493 4.61255 1.000 14.14713 397 ALA B CA 1
ATOM 12181 C C . ALA B 1 372 ? 38.16331 5.12490 5.42134 1.000 17.67407 397 ALA B C 1
ATOM 12182 O O . ALA B 1 372 ? 39.10563 5.70059 5.97240 1.000 21.45985 397 ALA B O 1
ATOM 12189 N N . SER B 1 373 ? 36.91008 5.53402 5.50569 1.000 15.62951 398 SER B N 1
ATOM 12190 C CA . SER B 1 373 ? 36.52329 6.66324 6.33046 1.000 16.56461 398 SER B CA 1
ATOM 12191 C C . SER B 1 373 ? 36.01290 6.17084 7.67943 1.000 17.72086 398 SER B C 1
ATOM 12192 O O . SER B 1 373 ? 35.26781 5.18946 7.75626 1.000 20.12945 398 SER B O 1
ATOM 12200 N N . LYS B 1 374 ? 36.40921 6.86871 8.73903 1.000 16.04533 399 LYS B N 1
ATOM 12201 C CA . LYS B 1 374 ? 35.88318 6.64771 10.07714 1.000 16.91374 399 LYS B CA 1
ATOM 12202 C C . LYS B 1 374 ? 35.43758 7.99500 10.61718 1.000 15.00067 399 LYS B C 1
ATOM 12203 O O . LYS B 1 374 ? 36.22041 8.95150 10.63915 1.000 18.90805 399 LYS B O 1
ATOM 12222 N N . TYR B 1 375 ? 34.18849 8.06360 11.04747 1.000 14.16606 400 TYR B N 1
ATOM 12223 C CA . TYR B 1 375 ? 33.53101 9.33041 11.31249 1.000 11.45211 400 TYR B CA 1
ATOM 12224 C C . TYR B 1 375 ? 33.50771 9.63746 12.79552 1.000 15.70472 400 TYR B C 1
ATOM 12225 O O . TYR B 1 375 ? 33.39793 8.73587 13.63610 1.000 16.79051 400 TYR B O 1
ATOM 12243 N N . HIS B 1 376 ? 33.63612 10.93384 13.09173 1.000 13.81189 401 HIS B N 1
ATOM 12244 C CA . HIS B 1 376 ? 33.56716 11.49721 14.43909 1.000 18.35187 401 HIS B CA 1
ATOM 12245 C C . HIS B 1 376 ? 32.60784 12.67864 14.34609 1.000 12.52203 401 HIS B C 1
ATOM 12246 O O . HIS B 1 376 ? 33.03399 13.82143 14.14855 1.000 13.99201 401 HIS B O 1
ATOM 12260 N N . LEU B 1 377 ? 31.30618 12.38405 14.44429 1.000 13.50703 402 LEU B N 1
ATOM 12261 C CA . LEU B 1 377 ? 30.29611 13.42623 14.34273 1.000 15.53813 402 LEU B CA 1
ATOM 12262 C C . LEU B 1 377 ? 30.37665 14.38088 15.52627 1.000 16.04514 402 LEU B C 1
ATOM 12263 O O . LEU B 1 377 ? 30.65281 13.97888 16.66258 1.000 14.57412 402 LEU B O 1
ATOM 12279 N N . ASP B 1 378 ? 30.14283 15.65632 15.24604 1.000 13.81870 403 ASP B N 1
ATOM 12280 C CA . ASP B 1 378 ? 30.06647 16.68573 16.27059 1.000 16.63951 403 ASP B CA 1
ATOM 12281 C C . ASP B 1 378 ? 28.74845 17.42873 16.13301 1.000 15.12958 403 ASP B C 1
ATOM 12282 O O . ASP B 1 378 ? 28.51576 18.11914 15.13356 1.000 13.39019 403 ASP B O 1
ATOM 12291 N N . ASP B 1 379 ? 27.91614 17.33427 17.16537 1.000 14.42661 404 ASP B N 1
ATOM 12292 C CA . ASP B 1 379 ? 26.62721 18.01261 17.16998 1.000 12.55522 404 ASP B CA 1
ATOM 12293 C C . ASP B 1 379 ? 26.73420 19.52904 17.26485 1.000 13.71146 404 ASP B C 1
ATOM 12294 O O . ASP B 1 379 ? 25.73772 20.21053 17.01160 1.000 14.29748 404 ASP B O 1
ATOM 12303 N N . ALA B 1 380 ? 27.89549 20.08113 17.61018 1.000 14.89304 405 ALA B N 1
ATOM 12304 C CA . ALA B 1 380 ? 28.07753 21.52129 17.53305 1.000 12.18032 405 ALA B CA 1
ATOM 12305 C C . ALA B 1 380 ? 27.72492 22.08642 16.16081 1.000 11.87726 405 ALA B C 1
ATOM 12306 O O . ALA B 1 380 ? 27.45023 23.28714 16.05111 1.000 13.93914 405 ALA B O 1
ATOM 12313 N N . PHE B 1 381 ? 27.76790 21.28316 15.10135 1.000 12.49721 406 PHE B N 1
ATOM 12314 C CA . PHE B 1 381 ? 27.50461 21.81067 13.76568 1.000 13.63761 406 PHE B CA 1
ATOM 12315 C C . PHE B 1 381 ? 26.02761 22.09122 13.52889 1.000 14.83484 406 PHE B C 1
ATOM 12316 O O . PHE B 1 381 ? 25.68155 22.67760 12.49815 1.000 14.15142 406 PHE B O 1
ATOM 12333 N N . PHE B 1 382 ? 25.15536 21.69844 14.45357 1.000 12.11807 407 PHE B N 1
ATOM 12334 C CA . PHE B 1 382 ? 23.76362 22.12334 14.42125 1.000 11.41579 407 PHE B CA 1
ATOM 12335 C C . PHE B 1 382 ? 23.55567 23.52058 15.00504 1.000 11.06237 407 PHE B C 1
ATOM 12336 O O . PHE B 1 382 ? 22.45830 24.07526 14.85179 1.000 15.05502 407 PHE B O 1
ATOM 12353 N N . SER B 1 383 ? 24.56643 24.09036 15.66836 1.000 13.50804 408 SER B N 1
ATOM 12354 C CA . SER B 1 383 ? 24.39923 25.30745 16.44963 1.000 14.12181 408 SER B CA 1
ATOM 12355 C C . SER B 1 383 ? 24.33133 26.54618 15.56361 1.000 13.00725 408 SER B C 1
ATOM 12356 O O . SER B 1 383 ? 24.91155 26.59521 14.47188 1.000 14.66696 408 SER B O 1
ATOM 12364 N N . LYS B 1 384 ? 23.63782 27.57243 16.07150 1.000 15.63003 409 LYS B N 1
ATOM 12365 C CA . LYS B 1 384 ? 23.68029 28.88253 15.43045 1.000 18.56115 409 LYS B CA 1
ATOM 12366 C C . LYS B 1 384 ? 25.09453 29.44626 15.40337 1.000 13.20343 409 LYS B C 1
ATOM 12367 O O . LYS B 1 384 ? 25.45606 30.16331 14.46401 1.000 16.75412 409 LYS B O 1
ATOM 12386 N N . SER B 1 385 ? 25.90644 29.14565 16.41663 1.000 13.10821 410 SER B N 1
ATOM 12387 C CA . SER B 1 385 ? 27.30091 29.56768 16.38310 1.000 14.40923 410 SER B CA 1
ATOM 12388 C C . SER B 1 385 ? 27.98464 29.09460 15.10633 1.000 14.22652 410 SER B C 1
ATOM 12389 O O . SER B 1 385 ? 28.66008 29.86825 14.42024 1.000 14.96999 410 SER B O 1
ATOM 12397 N N . TRP B 1 386 ? 27.82175 27.81934 14.76868 1.000 11.93790 411 TRP B N 1
ATOM 12398 C CA . TRP B 1 386 ? 28.44141 27.32240 13.54586 1.000 10.67798 411 TRP B CA 1
ATOM 12399 C C . TRP B 1 386 ? 27.85255 27.99746 12.30641 1.000 11.72133 411 TRP B C 1
ATOM 12400 O O . TRP B 1 386 ? 28.58757 28.37448 11.38450 1.000 13.13819 411 TRP B O 1
ATOM 12421 N N . GLN B 1 387 ? 26.52801 28.13916 12.25298 1.000 12.87175 412 GLN B N 1
ATOM 12422 C CA . GLN B 1 387 ? 25.90209 28.79746 11.11066 1.000 15.77250 412 GLN B CA 1
ATOM 12423 C C . GLN B 1 387 ? 26.49550 30.18027 10.85509 1.000 14.25762 412 GLN B C 1
ATOM 12424 O O . GLN B 1 387 ? 26.61473 30.59852 9.69575 1.000 14.53537 412 GLN B O 1
ATOM 12438 N N . HIS B 1 388 ? 26.90322 30.88439 11.91628 1.000 14.55923 413 HIS B N 1
ATOM 12439 C CA . HIS B 1 388 ? 27.40715 32.25292 11.83379 1.000 13.03839 413 HIS B CA 1
ATOM 12440 C C . HIS B 1 388 ? 28.93260 32.32530 11.84708 1.000 18.07887 413 HIS B C 1
ATOM 12441 O O . HIS B 1 388 ? 29.49441 33.42535 11.77065 1.000 16.63920 413 HIS B O 1
ATOM 12455 N N . GLN B 1 389 ? 29.60676 31.17974 11.90305 1.000 15.16252 414 GLN B N 1
ATOM 12456 C CA . GLN B 1 389 ? 31.04963 31.12507 12.09685 1.000 13.46244 414 GLN B CA 1
ATOM 12457 C C . GLN B 1 389 ? 31.79570 31.70145 10.90052 1.000 14.17063 414 GLN B C 1
ATOM 12458 O O . GLN B 1 389 ? 31.59083 31.26565 9.76583 1.000 13.87010 414 GLN B O 1
ATOM 12472 N N . ILE B 1 390 ? 32.70928 32.63121 11.16052 1.000 15.54723 415 ILE B N 1
ATOM 12473 C CA . ILE B 1 390 ? 33.56053 33.16971 10.08944 1.000 15.94053 415 ILE B CA 1
ATOM 12474 C C . ILE B 1 390 ? 34.66995 32.17118 9.79509 1.000 14.86786 415 ILE B C 1
ATOM 12475 O O . ILE B 1 390 ? 35.33699 31.69672 10.73535 1.000 15.87210 415 ILE B O 1
ATOM 12491 N N . PRO B 1 391 ? 34.90894 31.81613 8.51781 1.000 16.42874 416 PRO B N 1
ATOM 12492 C CA . PRO B 1 391 ? 35.85912 30.73255 8.21939 1.000 18.58758 416 PRO B CA 1
ATOM 12493 C C . PRO B 1 391 ? 37.30846 31.02706 8.56241 1.000 16.09275 416 PRO B C 1
ATOM 12494 O O . PRO B 1 391 ? 38.09102 30.07889 8.72003 1.000 17.72921 416 PRO B O 1
ATOM 12505 N N . ASP B 1 392 ? 37.70909 32.29268 8.64062 1.000 20.57158 417 ASP B N 1
ATOM 12506 C CA . ASP B 1 392 ? 39.12617 32.61865 8.51587 1.000 26.23452 417 ASP B CA 1
ATOM 12507 C C . ASP B 1 392 ? 39.96385 32.10998 9.67718 1.000 20.67152 417 ASP B C 1
ATOM 12508 O O . ASP B 1 392 ? 41.13074 31.75820 9.47589 1.000 28.77230 417 ASP B O 1
ATOM 12517 N N . LYS B 1 393 ? 39.40701 32.01669 10.87225 1.000 23.02124 418 LYS B N 1
ATOM 12518 C CA . LYS B 1 393 ? 40.19864 31.53576 11.99787 1.000 27.96276 418 LYS B CA 1
ATOM 12519 C C . LYS B 1 393 ? 40.19281 30.02228 12.14824 1.000 26.01502 418 LYS B C 1
ATOM 12520 O O . LYS B 1 393 ? 40.98185 29.49772 12.94248 1.000 26.73104 418 LYS B O 1
ATOM 12539 N N . LEU B 1 394 ? 39.37037 29.30821 11.38329 1.000 19.77136 419 LEU B N 1
ATOM 12540 C CA . LEU B 1 394 ? 39.32598 27.85801 11.50075 1.000 17.95935 419 LEU B CA 1
ATOM 12541 C C . LEU B 1 394 ? 40.66884 27.24931 11.13141 1.000 21.61632 419 LEU B C 1
ATOM 12542 O O . LEU B 1 394 ? 41.29961 27.64713 10.14771 1.000 23.47431 419 LEU B O 1
ATOM 12558 N N . GLN B 1 395 ? 41.08117 26.24622 11.90164 1.000 21.70261 420 GLN B N 1
ATOM 12559 C CA . GLN B 1 395 ? 42.32116 25.53516 11.63359 1.000 24.20884 420 GLN B CA 1
ATOM 12560 C C . GLN B 1 395 ? 42.16346 24.09269 12.08303 1.000 26.35883 420 GLN B C 1
ATOM 12561 O O . GLN B 1 395 ? 41.68804 23.83703 13.19195 1.000 25.69610 420 GLN B O 1
ATOM 12575 N N . LEU B 1 396 ? 42.54016 23.16505 11.20849 1.000 23.78026 421 LEU B N 1
ATOM 12576 C CA . LEU B 1 396 ? 42.64027 21.75432 11.54307 1.000 29.67987 421 LEU B CA 1
ATOM 12577 C C . LEU B 1 396 ? 44.10732 21.33793 11.48361 1.000 34.91571 421 LEU B C 1
ATOM 12578 O O . LEU B 1 396 ? 44.62114 21.02993 10.40622 1.000 37.91430 421 LEU B O 1
#

Secondary structure (DSSP, 8-state):
--HHHHHHHHHH--HHHHT-SHHHHHHHHSTTEEEEE-SGGGG--STTSHHHHHHHTT-S-EEEE---TT--HHHHHHHHHHHGGGGTT-EEEEE--GGG--TT-S-HHHHHHH--HHHHHHHHHH-SS--HHHHHHHHHHTTSHHHHT-HHHHHHHHHHHTT-PPPHHHHGGGHHHHHHHHHHHHH---HHHHHHHHTTS-SS--HHHHHHHHHHHHHHH-TTSSS---HHHIIIIIGGGHHHHTTTTTT---SS-THHHHHHHHHHHHHHTT-EEEEEE----HHHHHHH---HHHHHHHHHHHHHHHHTTT---EEE-GGGTTSTTSBSSSSSB-HHHHHHHHHHHHHHHTTSS---------GGGGSHHHHH--GGG---/-HHHHHHHHHH--HHHHH-SHHHHHHHHSTTEEEEE-BGGGG--STTSHHHHHHHTT-S-EEEE--BTT--HHHHHHHHHHHGGGGTT-EEEEE--GGG--TT-S-HHHHHHH--HHHHHHHHHH-SS--HHHHHHHHHHTTSHHHHT-HHHHHHHHHHHTT-PPPHHHHGGGHHHHHHHHHHHH---HHHHHHHHTTS-SS--HHHHHHHHHHHHHHH-TTSSS---HHHIIIIIGGGTGGGTTTTTT---SS-THHHHHHHHHHHHHHTT-EEEEEE----HHHHHHH---HHHHHHHHHHHHHHHHHTT---EEE-GGGTTSTTSBSSSSSB-HHHHHHHHHHHHHHHTTSS---------GGGGSHHHHH--GGG---

B-factor: mean 23.3, std 11.34, range [7.31, 95.47]

Solvent-accessible surface area: 33781 Å² total; per-residue (Å²): 110,64,111,76,43,3,58,56,8,1,2,26,13,38,53,109,14,1,64,5,18,37,51,0,33,102,0,2,73,42,175,70,4,16,0,0,1,0,9,21,6,0,14,74,11,9,1,0,0,5,9,0,0,4,60,58,37,164,26,125,16,72,2,0,0,0,0,1,85,12,0,12,0,4,10,0,0,14,4,2,39,12,7,28,129,22,0,124,94,23,48,0,0,0,0,0,10,1,39,12,0,56,170,130,3,12,126,68,91,88,4,44,62,13,30,9,53,12,3,1,0,20,0,2,38,55,14,181,145,31,18,67,1,2,93,8,0,0,91,31,2,18,95,10,43,65,0,67,51,29,104,37,0,16,62,7,0,75,46,0,79,144,31,125,84,8,118,96,133,44,20,77,125,5,97,78,24,37,53,15,36,64,139,31,31,124,107,107,94,70,13,126,93,4,42,102,15,12,160,86,11,38,180,140,62,83,64,76,87,0,16,93,34,0,58,88,1,0,112,142,45,14,98,61,23,97,13,15,0,49,42,69,30,24,62,123,164,13,161,88,114,38,89,124,42,129,87,49,21,126,122,124,48,9,51,51,2,26,0,0,0,0,0,0,0,0,0,4,16,0,8,96,14,116,1,37,3,2,0,0,0,5,2,4,16,69,95,7,3,103,31,0,21,9,42,34,139,16,2,100,14,0,4,79,0,0,63,40,0,0,52,43,1,12,5,102,43,33,0,44,17,7,124,54,13,52,46,74,45,6,5,13,3,17,68,25,1,2,5,39,0,2,2,25,0,3,64,68,2,61,28,17,22,75,82,83,149,128,95,86,22,157,41,136,62,70,62,59,11,11,43,147,82,15,9,111,57,99,0,105,194,25,165,130,127,116,79,68,15,56,106,10,4,2,27,13,39,49,95,15,1,57,6,17,36,58,1,34,126,0,3,75,42,174,62,2,15,0,0,0,0,10,24,6,0,16,78,17,9,1,1,0,5,10,0,1,3,62,60,37,167,26,118,10,95,6,0,1,1,0,1,87,14,0,13,0,3,10,0,1,14,4,1,42,12,7,26,128,23,0,125,97,23,54,0,0,0,0,0,9,2,36,12,0,58,160,125,4,11,107,63,36,71,5,10,70,12,22,9,50,11,3,1,3,20,1,1,41,55,13,177,145,32,20,65,1,3,90,8,0,0,91,33,1,17,83,9,52,52,0,103,79,33,119,51,0,29,60,8,0,85,43,0,79,139,32,112,82,7,117,96,126,43,19,77,138,6,93,88,36,35,55,41,15,68,150,54,39,126,160,114,71,15,99,90,2,52,84,11,13,151,91,11,40,174,135,63,84,63,76,88,0,16,93,34,0,61,91,1,0,112,143,47,14,101,64,24,94,16,14,0,51,41,65,25,25,56,54,149,12,160,65,109,36,92,126,40,126,85,49,20,127,127,126,46,8,51,52,2,26,0,0,0,0,0,0,0,0,0,5,16,0,8,99,14,111,0,38,4,2,0,0,0,4,1,3,17,72,97,8,2,103,32,0,21,9,42,35,138,16,2,100,12,0,5,79,0,0,64,40,0,0,56,42,0,13,4,104,44,33,1,44,18,8,122,54,12,52,49,76,42,7,5,14,1,16,63,14,0,2,5,40,0,2,2,25,0,3,63,70,2,63,29,17,12,67,76,83,151,136,95,85,22,153,40,135,62,69,64,57,11,11,43,132,80,14,12,98,57,98,0,103,190,27,167,131

Organism: Enterococcus faecium (strain ATCC BAA-472 / TX0016 / DO) (NCBI:txid333849)